Protein AF-A0ABD2BI01-F1 (afdb_monomer)

Foldseek 3Di:
DDFAWEQEPVRDTDGDDLVVQLVVLVVQCPPHDPVQDHSNVLSVVLVVPDDGHHYPLVSLLSSLVSLQQCCQRAVCSQLSSQSSNLVSVVVQADLFLLVLQVCQQQAADPPVRDGDHFFDPLLNVLCNVCRVVLRVLFDSVLSSLWTNLLVLLCLPFQADDHPNHGHGGPLSLLLLLLCLLQPNVVVSSSVSSVCVSLQQKFFDRLSSRQRRTNASARFAEKEAEQAALDPVSLVVVLVVLLLCLLSNHFYEYEPAQHFAFQPDDPPPRDTDRGDQVSLQVSLVSQQVSCNPPVSDTREYEYEYECLAQCLLLLLCQQFPDDDVSSHRNRYAYAYAYAVVLVVQLVVQHKGFRATCVQQPCLLFDGDVVNVVSRVVCVVVVRGPDMDGSNVSLVSQVVSCVRGLDDFYFYQRLLLLQFLCVLPTGFRIATRQQFFRDDYHSLAMETEGEMAGAQLVQQPLVVLDGNLVVLLVVLLSVLSSSLSCLVSHRDSDVNHNVNCQQAVAYAYFYFQLLVSCLSSLHQCLDPVSLVVLLSSLVSSLLSSLVSQLVVLQVPNAHNSQPPGCLCVLHDNLVSLVDDGDPPDDSVVSSVSCPVRNGHHSFRHTQGWCVSPCSNSVHHTTNDHAQAQWDWDDDPVGIHIHGNNSLSVVCVVVVNDDVLQVLVCVVVVRQDCPPPSDDVSSNSSRDHLQRDDLLSVLVSLLSSSSSGNGAYSRAHEHADDDSVVVSVQQSSSVVSSHRGSHRGYHYHDPDDDPPPPHDPVVVVVVVVVVVVVVPDDDDDDDDDDDDDDDDDDDDDDDDDDDDDDDDDDDDDDDDDDDDDDDDDDDDDDDDDDDDDDDDDDDDDDDDDDDDDDDDDDDDDDDDPDDWDDDPVPDTDGDFDWDAAPQPGDTHRDVVVSVVVVVVSPPPDDDDDDDDDDDDDDDDDDDDDDDDDDDDDDDDDDDDDDDDDDDDPDDDDQDDADPQADSLARDGPVCAQPDADDADPVPRRHHPDVSSVVSCCVVPPDDADWDADPVPGDTHRDPVVNVVCCVPPVDDADWDADPQPGDIHRDVVVNVVCVVPVCPDHDDDDDDPDDDDDDPVVVVVVVVVVPQDPWDADPVVRRTHRDPVVVVVVCVVPVVVVVCVPPCPVLVVVVLVLLVVLLVVLVVCVVVPDDLDDDLVSLLVSLVVVCCSVDPPVVLVVQVPPNDRSLSSLQVVCVVLVHHQDDPPDPDDPSVSSQVSVLSVCCSPDPDPVLVVCSVPDGPSVSSVVVSVVVVD

InterPro domains:
  IPR000788 Ribonucleotide reductase large subunit, C-terminal [PF02867] (220-742)
  IPR000788 Ribonucleotide reductase large subunit, C-terminal [PR01183] (296-315)
  IPR000788 Ribonucleotide reductase large subunit, C-terminal [PR01183] (426-437)
  IPR000788 Ribonucleotide reductase large subunit, C-terminal [PR01183] (465-488)
  IPR000788 Ribonucleotide reductase large subunit, C-terminal [PR01183] (503-525)
  IPR000788 Ribonucleotide reductase large subunit, C-terminal [PR01183] (531-554)
  IPR000788 Ribonucleotide reductase large subunit, C-terminal [PR01183] (596-623)
  IPR005144 ATP-cone domain [PF03477] (4-92)
  IPR005144 ATP-cone domain [PS51161] (4-95)
  IPR008926 Ribonucleotide reductase R1 subunit, N-terminal [SSF48168] (9-217)
  IPR013087 Zinc finger C2H2-type [PF00096] (979-1002)
  IPR013087 Zinc finger C2H2-type [PF00096] (1037-1056)
  IPR013087 Zinc finger C2H2-type [PF00096] (1094-1116)
  IPR013087 Zinc finger C2H2-type [PS00028] (981-1002)
  IPR013087 Zinc finger C2H2-type [PS00028] (1010-1031)
  IPR013087 Zinc finger C2H2-type [PS00028] (1095-1116)
  IPR013087 Zinc finger C2H2-type [PS50157] (979-1002)
  IPR013087 Zinc finger C2H2-type [PS50157] (1008-1036)
  IPR013087 Zinc finger C2H2-type [PS50157] (1037-1067)
  IPR013087 Zinc finger C2H2-type [PS50157] (1093-1116)

Mean predicted aligned error: 19.7 Å

Radius of gyration: 41.51 Å; Cα contacts (8 Å, |Δi|>4): 1737; chains: 1; bounding box: 122×113×113 Å

Structure (mmCIF, N/CA/C/O backbone):
data_AF-A0ABD2BI01-F1
#
_entry.id   AF-A0ABD2BI01-F1
#
loop_
_atom_site.group_PDB
_atom_site.id
_atom_site.type_symbol
_atom_site.label_atom_id
_atom_site.label_alt_id
_atom_site.label_comp_id
_atom_site.label_asym_id
_atom_site.label_entity_id
_atom_site.label_seq_id
_atom_site.pdbx_PDB_ins_code
_atom_site.Cartn_x
_atom_site.Cartn_y
_atom_site.Cartn_z
_atom_site.occupancy
_atom_site.B_iso_or_equiv
_atom_site.auth_seq_id
_atom_site.auth_comp_id
_atom_site.auth_asym_id
_atom_site.auth_atom_id
_atom_site.pdbx_PDB_model_num
ATOM 1 N N . MET A 1 1 ? 21.422 24.300 -47.473 1.00 41.97 1 MET A N 1
ATOM 2 C CA . MET A 1 1 ? 20.980 23.308 -46.469 1.00 41.97 1 MET A CA 1
ATOM 3 C C . MET A 1 1 ? 22.137 23.049 -45.523 1.00 41.97 1 MET A C 1
ATOM 5 O O . MET A 1 1 ? 23.182 22.605 -45.983 1.00 41.97 1 MET A O 1
ATOM 9 N N . THR A 1 2 ? 21.987 23.369 -44.242 1.00 51.16 2 THR A N 1
ATOM 10 C CA . THR A 1 2 ? 22.921 22.951 -43.186 1.00 51.16 2 THR A CA 1
ATOM 11 C C . THR A 1 2 ? 22.814 21.439 -42.979 1.00 51.16 2 THR A C 1
ATOM 13 O O . THR A 1 2 ? 21.714 20.887 -42.999 1.00 51.16 2 THR A O 1
ATOM 16 N N . LYS A 1 3 ? 23.946 20.747 -42.799 1.00 71.25 3 LYS A N 1
ATOM 17 C CA . LYS A 1 3 ? 23.941 19.325 -42.430 1.00 71.25 3 LYS A CA 1
ATOM 18 C C . LYS A 1 3 ? 23.430 19.168 -40.997 1.00 71.25 3 LYS A C 1
ATOM 20 O O . LYS A 1 3 ? 23.966 19.805 -40.095 1.00 71.25 3 LYS A O 1
ATOM 25 N N . MET A 1 4 ? 22.452 18.288 -40.790 1.00 82.81 4 MET A N 1
ATOM 26 C CA . MET A 1 4 ? 22.064 17.856 -39.447 1.00 82.81 4 MET A CA 1
ATOM 27 C C . MET A 1 4 ? 23.135 16.932 -38.860 1.00 82.81 4 MET A C 1
ATOM 29 O O . MET A 1 4 ? 23.470 15.905 -39.456 1.00 82.81 4 MET A O 1
ATOM 33 N N . TYR A 1 5 ? 23.628 17.274 -37.672 1.00 88.94 5 TYR A N 1
ATOM 34 C CA . TYR A 1 5 ? 24.575 16.468 -36.900 1.00 88.94 5 TYR A CA 1
ATOM 35 C C . TYR A 1 5 ? 24.041 16.186 -35.490 1.00 88.94 5 TYR A C 1
ATOM 37 O O . TYR A 1 5 ? 23.223 16.939 -34.961 1.00 88.94 5 TYR A O 1
ATOM 45 N N . VAL A 1 6 ? 24.530 15.110 -34.873 1.00 89.88 6 VAL A N 1
ATOM 46 C CA . VAL A 1 6 ? 24.258 14.735 -33.475 1.00 89.88 6 VAL A CA 1
ATOM 47 C C . VAL A 1 6 ? 25.524 14.813 -32.630 1.00 89.88 6 VAL A C 1
ATOM 49 O O . VAL A 1 6 ? 26.615 14.496 -33.111 1.00 89.88 6 VAL A O 1
ATOM 52 N N . LEU A 1 7 ? 25.377 15.162 -31.350 1.00 90.31 7 LEU A N 1
ATOM 53 C CA . LEU A 1 7 ? 26.465 15.106 -30.372 1.00 90.31 7 LEU A CA 1
ATOM 54 C C . LEU A 1 7 ? 26.552 13.716 -29.722 1.00 90.31 7 LEU A C 1
ATOM 56 O O . LEU A 1 7 ? 25.631 13.228 -29.056 1.00 90.31 7 LEU A O 1
ATOM 60 N N . LYS A 1 8 ? 27.682 13.039 -29.919 1.00 90.25 8 LYS A N 1
ATOM 61 C CA . LYS A 1 8 ? 28.019 11.785 -29.241 1.00 90.25 8 LYS A CA 1
ATOM 62 C C . LYS A 1 8 ? 28.288 12.020 -27.748 1.00 90.25 8 LYS A C 1
ATOM 64 O O . LYS A 1 8 ? 28.601 13.123 -27.314 1.00 90.25 8 LYS A O 1
ATOM 69 N N . ARG A 1 9 ? 28.229 10.940 -26.962 1.00 87.19 9 ARG A N 1
ATOM 70 C CA . ARG A 1 9 ? 28.550 10.932 -25.518 1.00 87.19 9 ARG A CA 1
ATOM 71 C C . ARG A 1 9 ? 30.007 11.297 -25.195 1.00 87.19 9 ARG A C 1
ATOM 73 O O . ARG A 1 9 ? 30.291 11.665 -24.065 1.00 87.19 9 ARG A O 1
ATOM 80 N N . ASP A 1 10 ? 30.913 11.201 -26.169 1.00 86.38 10 ASP A N 1
ATOM 81 C CA . ASP A 1 10 ? 32.310 11.652 -26.088 1.00 86.38 10 ASP A CA 1
ATOM 82 C C . ASP A 1 10 ? 32.510 13.078 -26.653 1.00 86.38 10 ASP A C 1
ATOM 84 O O . ASP A 1 10 ? 33.633 13.475 -26.952 1.00 86.38 10 ASP A O 1
ATOM 88 N N . GLY A 1 11 ? 31.424 13.842 -26.834 1.00 85.56 11 GLY A N 1
ATOM 89 C CA . GLY A 1 11 ? 31.431 15.220 -27.337 1.00 85.56 11 GLY A CA 1
ATOM 90 C C . GLY A 1 11 ? 31.611 15.359 -28.853 1.00 85.56 1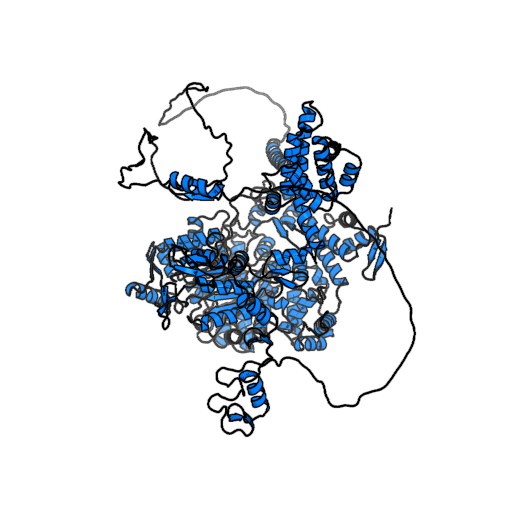1 GLY A C 1
ATOM 91 O O . GLY A 1 11 ? 31.497 16.464 -29.381 1.00 85.56 11 GLY A O 1
ATOM 92 N N . ARG A 1 12 ? 31.870 14.267 -29.583 1.00 90.50 12 ARG A N 1
ATOM 93 C CA . ARG A 1 12 ? 32.104 14.317 -31.034 1.00 90.50 12 ARG A CA 1
ATOM 94 C C . ARG A 1 12 ? 30.821 14.616 -31.810 1.00 90.50 12 ARG A C 1
ATOM 96 O O . ARG A 1 12 ? 29.762 14.073 -31.503 1.00 90.50 12 ARG A O 1
ATOM 103 N N . GLN A 1 13 ? 30.932 15.419 -32.863 1.00 90.44 13 GLN A N 1
ATOM 104 C CA . GLN A 1 13 ? 29.870 15.597 -33.855 1.00 90.44 13 GLN A CA 1
ATOM 105 C C . GLN A 1 13 ? 29.885 14.433 -34.859 1.00 90.44 13 GLN A C 1
ATOM 107 O O . GLN A 1 13 ? 30.951 13.980 -35.276 1.00 90.44 13 GLN A O 1
ATOM 112 N N . GLU A 1 14 ? 28.712 13.950 -35.270 1.00 90.56 14 GLU A N 1
ATOM 113 C CA . GLU A 1 14 ? 28.565 13.010 -36.390 1.00 90.56 14 GLU A CA 1
ATOM 114 C C . GLU A 1 14 ? 27.292 13.328 -37.186 1.00 90.56 14 GLU A C 1
ATOM 116 O O . GLU A 1 14 ? 26.247 13.581 -36.586 1.00 90.56 14 GLU A O 1
ATOM 121 N N . ASP A 1 15 ? 27.366 13.288 -38.521 1.00 89.00 15 ASP A N 1
ATOM 122 C CA . ASP A 1 15 ? 26.212 13.471 -39.414 1.00 89.00 15 ASP A CA 1
ATOM 123 C C . ASP A 1 15 ? 25.059 12.505 -39.065 1.00 89.00 15 ASP A C 1
ATOM 125 O O . ASP A 1 15 ? 25.274 11.312 -38.810 1.00 89.00 15 ASP A O 1
ATOM 129 N N . VAL A 1 16 ? 23.818 13.003 -39.101 1.00 87.19 16 VAL A N 1
ATOM 130 C CA . VAL A 1 16 ? 22.614 12.180 -38.902 1.00 87.19 16 VAL A CA 1
ATOM 131 C C . VAL A 1 16 ? 22.483 11.171 -40.045 1.00 87.19 16 VAL A C 1
ATOM 133 O O . VAL A 1 16 ? 22.367 11.532 -41.213 1.00 87.19 16 VAL A O 1
ATOM 136 N N . CYS A 1 17 ? 22.477 9.883 -39.699 1.00 88.38 17 CYS A N 1
ATOM 137 C CA . CYS A 1 17 ? 22.434 8.774 -40.649 1.00 88.38 17 CYS A CA 1
ATOM 138 C C . CYS A 1 17 ? 21.282 7.823 -40.301 1.00 88.38 17 CYS A C 1
ATOM 140 O O . CYS A 1 17 ? 21.277 7.202 -39.233 1.00 88.38 17 CYS A O 1
ATOM 142 N N . PHE A 1 18 ? 20.323 7.707 -41.224 1.00 88.38 18 PHE A N 1
ATOM 143 C CA . PHE A 1 18 ? 19.113 6.890 -41.087 1.00 88.38 18 PHE A CA 1
ATOM 144 C C . PHE A 1 18 ? 19.439 5.425 -40.759 1.00 88.38 18 PHE A C 1
ATOM 146 O O . PHE A 1 18 ? 18.917 4.865 -39.793 1.00 88.38 18 PHE A O 1
ATOM 153 N N . ASP A 1 19 ? 20.366 4.822 -41.503 1.00 90.31 19 ASP A N 1
ATOM 154 C CA . ASP A 1 19 ? 20.699 3.400 -41.378 1.00 90.31 19 ASP A CA 1
ATOM 155 C C . ASP A 1 19 ? 21.336 3.076 -40.023 1.00 90.31 19 ASP A C 1
ATOM 157 O O . ASP A 1 19 ? 21.022 2.056 -39.413 1.00 90.31 19 ASP A O 1
ATOM 161 N N . LYS A 1 20 ? 22.179 3.975 -39.489 1.00 89.00 20 LYS A N 1
ATOM 162 C CA . LYS A 1 20 ? 22.795 3.815 -38.160 1.00 89.00 20 LYS A CA 1
ATOM 163 C C . LYS A 1 20 ? 21.761 3.829 -37.030 1.00 89.00 20 LYS A C 1
ATOM 165 O O . LYS A 1 20 ? 21.924 3.087 -36.059 1.00 89.00 20 LYS A O 1
ATOM 170 N N . ILE A 1 21 ? 20.719 4.658 -37.139 1.00 89.12 21 ILE A N 1
ATOM 171 C CA . ILE A 1 21 ? 19.628 4.720 -36.153 1.00 89.12 21 ILE A CA 1
ATOM 172 C C . ILE A 1 21 ? 18.742 3.473 -36.293 1.00 89.12 21 ILE A C 1
ATOM 174 O O . ILE A 1 21 ? 18.548 2.754 -35.310 1.00 89.12 21 ILE A O 1
ATOM 178 N N . THR A 1 22 ? 18.320 3.147 -37.520 1.00 91.94 22 THR A N 1
ATOM 179 C CA . THR A 1 22 ? 17.507 1.958 -37.835 1.00 91.94 22 THR A CA 1
ATOM 180 C C . THR A 1 22 ? 18.176 0.677 -37.331 1.00 91.94 22 THR A C 1
ATOM 182 O O . THR A 1 22 ? 17.581 -0.066 -36.553 1.00 91.94 22 THR A O 1
ATOM 185 N N . TYR A 1 23 ? 19.445 0.447 -37.683 1.00 92.38 23 TYR A N 1
ATOM 186 C CA . TYR A 1 23 ? 20.223 -0.727 -37.271 1.00 92.38 23 TYR A CA 1
ATOM 187 C C . TYR A 1 23 ? 20.376 -0.838 -35.747 1.00 92.38 23 TYR A C 1
ATOM 189 O O . TYR A 1 23 ? 20.395 -1.943 -35.195 1.00 92.38 23 TYR A O 1
ATOM 197 N N . ARG A 1 24 ? 20.450 0.294 -35.031 1.00 90.81 24 ARG A N 1
ATOM 198 C CA . ARG A 1 24 ? 20.466 0.290 -33.563 1.00 90.81 24 ARG A CA 1
ATOM 199 C C . ARG A 1 24 ? 19.124 -0.158 -32.981 1.00 90.81 24 ARG A C 1
ATOM 201 O O . ARG A 1 24 ? 19.128 -0.955 -32.046 1.00 90.81 24 ARG A O 1
ATOM 208 N N . ILE A 1 25 ? 18.008 0.344 -33.506 1.00 92.25 25 ILE A N 1
ATOM 209 C CA . ILE A 1 25 ? 16.661 -0.034 -33.051 1.00 92.25 25 ILE A CA 1
ATOM 210 C C . ILE A 1 25 ? 16.395 -1.508 -33.386 1.00 92.25 25 ILE A C 1
ATOM 212 O O . ILE A 1 25 ? 15.990 -2.277 -32.517 1.00 92.25 25 ILE A O 1
ATOM 216 N N . GLN A 1 26 ? 16.735 -1.940 -34.603 1.00 92.69 26 GLN A N 1
ATOM 217 C CA . GLN A 1 26 ? 16.594 -3.321 -35.069 1.00 92.69 26 GLN A CA 1
ATOM 218 C C . GLN A 1 26 ? 17.352 -4.323 -34.180 1.00 92.69 26 GLN A C 1
ATOM 220 O O . GLN A 1 26 ? 16.812 -5.374 -33.840 1.00 92.69 26 GLN A O 1
ATOM 225 N N . LYS A 1 27 ? 18.555 -3.975 -33.693 1.00 92.75 27 LYS A N 1
ATOM 226 C CA . LYS A 1 27 ? 19.303 -4.787 -32.709 1.00 92.75 27 LYS A CA 1
ATOM 227 C C . LYS A 1 27 ? 18.580 -5.010 -31.378 1.00 92.75 27 LYS A C 1
ATOM 229 O O . LYS A 1 27 ? 18.913 -5.955 -30.669 1.00 92.75 27 LYS A O 1
ATOM 234 N N . LEU A 1 28 ? 17.609 -4.170 -31.028 1.00 92.50 28 LEU A N 1
ATOM 235 C CA . LEU A 1 28 ? 16.799 -4.295 -29.814 1.00 92.50 28 LEU A CA 1
ATOM 236 C C . LEU A 1 28 ? 15.460 -5.013 -30.065 1.00 92.50 28 LEU A C 1
ATOM 238 O O . LEU A 1 28 ? 14.731 -5.281 -29.112 1.00 92.50 28 LEU A O 1
ATOM 242 N N . CYS A 1 29 ? 15.155 -5.395 -31.310 1.00 91.38 29 CYS A N 1
ATOM 243 C CA . CYS A 1 29 ? 13.906 -6.060 -31.700 1.00 91.38 29 CYS A CA 1
ATOM 244 C C . CYS A 1 29 ? 13.945 -7.600 -31.591 1.00 91.38 29 CYS A C 1
ATOM 246 O O . CYS A 1 29 ? 13.069 -8.285 -32.110 1.00 91.38 29 CYS A O 1
ATOM 248 N N . TYR A 1 30 ? 14.946 -8.177 -30.914 1.00 90.31 30 TYR A N 1
ATOM 249 C CA . TYR A 1 30 ? 15.089 -9.633 -30.790 1.00 90.31 30 TYR A CA 1
ATOM 250 C C . TYR A 1 30 ? 13.857 -10.282 -30.127 1.00 90.31 30 TYR A C 1
ATOM 252 O O . TYR A 1 30 ? 13.433 -9.881 -29.039 1.00 90.31 30 TYR A O 1
ATOM 260 N N . GLY A 1 31 ? 13.270 -11.282 -30.789 1.00 86.00 31 GLY A N 1
ATOM 261 C CA . GLY A 1 31 ? 12.067 -11.969 -30.307 1.00 86.00 31 GLY A CA 1
ATOM 262 C C . GLY A 1 31 ? 10.797 -11.108 -30.254 1.00 86.00 31 GLY A C 1
ATOM 263 O O . GLY A 1 31 ? 9.865 -11.498 -29.559 1.00 86.00 31 GLY A O 1
ATOM 264 N N . LEU A 1 32 ? 10.763 -9.956 -30.936 1.00 87.94 32 LEU A N 1
ATOM 265 C CA . LEU A 1 32 ? 9.543 -9.167 -31.145 1.00 87.94 32 LEU A CA 1
ATOM 266 C C . LEU A 1 32 ? 8.899 -9.522 -32.494 1.00 87.94 32 LEU A C 1
ATOM 268 O O . LEU A 1 32 ? 9.572 -9.999 -33.412 1.00 87.94 32 LEU A O 1
ATOM 272 N N . ASN A 1 33 ? 7.601 -9.266 -32.633 1.00 85.31 33 ASN A N 1
ATOM 273 C CA . ASN A 1 33 ? 6.852 -9.543 -33.851 1.00 85.31 33 ASN A CA 1
ATOM 274 C C . ASN A 1 33 ? 7.120 -8.489 -34.942 1.00 85.31 33 ASN A C 1
ATOM 276 O O . ASN A 1 33 ? 6.442 -7.463 -35.038 1.00 85.31 33 ASN A O 1
ATOM 280 N N . MET A 1 34 ? 8.104 -8.774 -35.797 1.00 87.94 34 MET A N 1
ATOM 281 C CA . MET A 1 34 ? 8.532 -7.908 -36.906 1.00 87.94 34 MET A CA 1
ATOM 282 C C . MET A 1 34 ? 7.453 -7.654 -37.976 1.00 87.94 34 MET A C 1
ATOM 284 O O . MET A 1 34 ? 7.642 -6.770 -38.805 1.00 87.94 34 MET A O 1
ATOM 288 N N . ASN A 1 35 ? 6.322 -8.372 -37.958 1.00 83.88 35 ASN A N 1
ATOM 289 C CA . ASN A 1 35 ? 5.183 -8.073 -38.836 1.00 83.88 35 ASN A CA 1
ATOM 290 C C . ASN A 1 35 ? 4.441 -6.790 -38.414 1.00 83.88 35 ASN A C 1
ATOM 292 O O . ASN A 1 35 ? 3.755 -6.189 -39.235 1.00 83.88 35 ASN A O 1
ATOM 296 N N . TYR A 1 36 ? 4.576 -6.379 -37.147 1.00 84.50 36 TYR A N 1
ATOM 297 C CA . TYR A 1 36 ? 3.979 -5.154 -36.600 1.00 84.50 36 TYR A CA 1
ATOM 298 C C . TYR A 1 36 ? 5.028 -4.125 -36.162 1.00 84.50 36 TYR A C 1
ATOM 300 O O . TYR A 1 36 ? 4.751 -2.930 -36.183 1.00 84.50 36 TYR A O 1
ATOM 308 N N . VAL A 1 37 ? 6.222 -4.565 -35.749 1.00 88.44 37 VAL A N 1
ATOM 309 C CA . VAL A 1 37 ? 7.295 -3.686 -35.262 1.00 88.44 37 VAL A CA 1
ATOM 310 C C . VAL A 1 37 ? 8.241 -3.308 -36.403 1.00 88.44 37 VAL A C 1
ATOM 312 O O . VAL A 1 37 ? 9.129 -4.085 -36.746 1.00 88.44 37 VAL A O 1
ATOM 315 N N . ASP A 1 38 ? 8.098 -2.093 -36.943 1.00 89.81 38 ASP A N 1
ATOM 316 C CA . ASP A 1 38 ? 9.010 -1.533 -37.957 1.00 89.81 38 ASP A CA 1
ATOM 317 C C . ASP A 1 38 ? 10.030 -0.512 -37.378 1.00 89.81 38 ASP A C 1
ATOM 319 O O . ASP A 1 38 ? 9.655 0.617 -37.028 1.00 89.81 38 ASP A O 1
ATOM 323 N N . PRO A 1 39 ? 11.339 -0.851 -37.320 1.00 91.56 39 PRO A N 1
ATOM 324 C CA . PRO A 1 39 ? 12.427 0.068 -36.968 1.00 91.56 39 PRO A CA 1
ATOM 325 C C . PRO A 1 39 ? 12.604 1.265 -37.916 1.00 91.56 39 PRO A C 1
ATOM 327 O O . PRO A 1 39 ? 13.078 2.318 -37.476 1.00 91.56 39 PRO A O 1
ATOM 330 N N . SER A 1 40 ? 12.253 1.134 -39.197 1.00 91.25 40 SER A N 1
ATOM 331 C CA . SER A 1 40 ? 12.394 2.197 -40.198 1.00 91.25 40 SER A CA 1
ATOM 332 C C . SER A 1 40 ? 11.323 3.274 -40.020 1.00 91.25 40 SER A C 1
ATOM 334 O O . SER A 1 40 ? 11.667 4.456 -39.968 1.00 91.25 40 SER A O 1
ATOM 336 N N . ALA A 1 41 ? 10.056 2.902 -39.805 1.00 90.00 41 ALA A N 1
ATOM 337 C CA . ALA A 1 41 ? 8.995 3.836 -39.428 1.00 90.00 41 ALA A CA 1
ATOM 338 C C . ALA A 1 41 ? 9.290 4.567 -38.107 1.00 90.00 41 ALA A C 1
ATOM 340 O O . ALA A 1 41 ? 9.057 5.776 -38.025 1.00 90.00 41 ALA A O 1
ATOM 341 N N . ILE A 1 42 ? 9.846 3.886 -37.090 1.00 91.75 42 ILE A N 1
ATOM 342 C CA . ILE A 1 42 ? 10.317 4.568 -35.868 1.00 91.75 42 ILE A CA 1
ATOM 343 C C . ILE A 1 42 ? 11.407 5.585 -36.226 1.00 91.75 42 ILE A C 1
ATOM 345 O O . ILE A 1 42 ? 11.302 6.749 -35.848 1.00 91.75 42 ILE A O 1
ATOM 349 N N . THR A 1 43 ? 12.430 5.179 -36.981 1.00 91.81 43 THR A N 1
ATOM 350 C CA . THR A 1 43 ? 13.563 6.049 -37.343 1.00 91.81 43 THR A CA 1
ATOM 351 C C . THR A 1 43 ? 13.120 7.289 -38.123 1.00 91.81 43 THR A C 1
ATOM 353 O O . THR A 1 43 ? 13.588 8.392 -37.844 1.00 91.81 43 THR A O 1
ATOM 356 N N . PHE A 1 44 ? 12.165 7.144 -39.043 1.00 90.44 44 PHE A N 1
ATOM 357 C CA . PHE A 1 44 ? 11.578 8.261 -39.784 1.00 90.44 44 PHE A CA 1
ATOM 358 C C . PHE A 1 44 ? 10.827 9.246 -38.870 1.00 90.44 44 PHE A C 1
ATOM 360 O O . PHE A 1 44 ? 10.967 10.460 -39.026 1.00 90.44 44 PHE A O 1
ATOM 367 N N . ARG A 1 45 ? 10.076 8.743 -37.878 1.00 91.19 45 ARG A N 1
ATOM 368 C CA . ARG A 1 45 ? 9.414 9.581 -36.860 1.00 91.19 45 ARG A CA 1
ATOM 369 C C . ARG A 1 45 ? 10.423 10.282 -35.947 1.00 91.19 45 ARG A C 1
ATOM 371 O O . ARG A 1 45 ? 10.245 11.462 -35.677 1.00 91.19 45 ARG A O 1
ATOM 378 N N . VAL A 1 46 ? 11.487 9.590 -35.523 1.00 89.69 46 VAL A N 1
ATOM 379 C CA . VAL A 1 46 ? 12.576 10.173 -34.717 1.00 89.69 46 VAL A CA 1
ATOM 380 C C . VAL A 1 46 ? 13.224 11.331 -35.466 1.00 89.69 46 VAL A C 1
ATOM 382 O O . VAL A 1 46 ? 13.276 12.429 -34.930 1.00 89.69 46 VAL A O 1
ATOM 385 N N . ILE A 1 47 ? 13.657 11.122 -36.716 1.00 88.62 47 ILE A N 1
ATOM 386 C CA . ILE A 1 47 ? 14.368 12.141 -37.510 1.00 88.62 47 ILE A CA 1
ATOM 387 C C . ILE A 1 47 ? 13.511 13.392 -37.752 1.00 88.62 47 ILE A C 1
ATOM 389 O O . ILE A 1 47 ? 14.047 14.496 -37.730 1.00 88.62 47 ILE A O 1
ATOM 393 N N . ARG A 1 48 ? 12.186 13.252 -37.899 1.00 86.88 48 ARG A N 1
ATOM 394 C CA . ARG A 1 48 ? 11.257 14.397 -37.973 1.00 86.88 48 ARG A CA 1
ATOM 395 C C . ARG A 1 48 ? 11.224 15.264 -36.706 1.00 86.88 48 ARG A C 1
ATOM 397 O O . ARG A 1 48 ? 10.803 16.409 -36.801 1.00 86.88 48 ARG A O 1
ATOM 404 N N . GLY A 1 49 ? 11.643 14.734 -35.556 1.00 82.31 49 GLY A N 1
ATOM 405 C CA . GLY A 1 49 ? 11.739 15.448 -34.279 1.00 82.31 49 GLY A CA 1
ATOM 406 C C . GLY A 1 49 ? 13.165 15.838 -33.865 1.00 82.31 49 GLY A C 1
ATOM 407 O O . GLY A 1 49 ? 13.359 16.222 -32.716 1.00 82.31 49 GLY A O 1
ATOM 408 N N . LEU A 1 50 ? 14.171 15.716 -34.744 1.00 86.00 50 LEU A N 1
ATOM 409 C CA . LEU A 1 50 ? 15.553 16.107 -34.430 1.00 86.00 50 LEU A CA 1
ATOM 410 C C . LEU A 1 50 ? 15.870 17.534 -34.898 1.00 86.00 50 LEU A C 1
ATOM 412 O O . LEU A 1 50 ? 15.668 17.882 -36.061 1.00 86.00 50 LEU A O 1
ATOM 416 N N . TYR A 1 51 ? 16.488 18.316 -34.015 1.00 86.12 51 TYR A N 1
ATOM 417 C CA . TYR A 1 51 ? 17.228 19.533 -34.355 1.00 86.12 51 TYR A CA 1
ATOM 418 C C . TYR A 1 51 ? 18.729 19.227 -34.488 1.00 86.12 51 TYR A C 1
ATOM 420 O O . TYR A 1 51 ? 19.230 18.231 -33.963 1.00 86.12 51 TYR A O 1
ATOM 428 N N . SER A 1 52 ? 19.478 20.075 -35.196 1.00 87.56 52 SER A N 1
ATOM 429 C CA . SER A 1 52 ? 20.929 19.883 -35.327 1.00 87.56 52 SER A CA 1
ATOM 430 C C . SER A 1 52 ? 21.643 20.222 -34.017 1.00 87.56 52 SER A C 1
ATOM 432 O O . SER A 1 52 ? 21.371 21.259 -33.421 1.00 87.56 52 SER A O 1
ATOM 434 N N . GLY A 1 53 ? 22.569 19.367 -33.584 1.00 86.69 53 GLY A N 1
ATOM 435 C CA . GLY A 1 53 ? 23.255 19.479 -32.292 1.00 86.69 53 GLY A CA 1
ATOM 436 C C . GLY A 1 53 ? 22.638 18.644 -31.165 1.00 86.69 53 GLY A C 1
ATOM 437 O O . GLY A 1 53 ? 23.277 18.490 -30.128 1.00 86.69 53 GLY A O 1
ATOM 438 N N . VAL A 1 54 ? 21.463 18.038 -31.373 1.00 90.75 54 VAL A N 1
ATOM 439 C CA . VAL A 1 54 ? 20.829 17.127 -30.402 1.00 90.75 54 VAL A CA 1
ATOM 440 C C . VAL A 1 54 ? 21.764 15.983 -29.989 1.00 90.75 54 VAL A C 1
ATOM 442 O O . VAL A 1 54 ? 22.493 15.406 -30.807 1.00 90.75 54 VAL A O 1
ATOM 445 N N . THR A 1 55 ? 21.776 15.638 -28.703 1.00 92.06 55 THR A N 1
ATOM 446 C CA . THR A 1 55 ? 22.656 14.593 -28.180 1.00 92.06 55 THR A CA 1
ATOM 447 C C . THR A 1 55 ? 22.138 13.194 -28.502 1.00 92.06 55 THR A C 1
ATOM 449 O O . THR A 1 55 ? 20.944 12.914 -28.608 1.00 92.06 55 THR A O 1
ATOM 452 N N . THR A 1 56 ? 23.060 12.236 -28.551 1.00 90.88 56 THR A N 1
ATOM 453 C CA . THR A 1 56 ? 22.739 10.803 -28.644 1.00 90.88 56 THR A CA 1
ATOM 454 C C . THR A 1 56 ? 22.122 10.207 -27.369 1.00 90.88 56 THR A C 1
ATOM 456 O O . THR A 1 56 ? 21.946 8.989 -27.314 1.00 90.88 56 THR A O 1
ATOM 459 N N . VAL A 1 57 ? 21.821 11.019 -26.348 1.00 90.50 57 VAL A N 1
ATOM 460 C CA . VAL A 1 57 ? 21.043 10.633 -25.156 1.00 90.50 57 VAL A CA 1
ATOM 461 C C . VAL A 1 57 ? 19.591 11.089 -25.320 1.00 90.50 57 VAL A C 1
ATOM 463 O O . VAL A 1 57 ? 18.684 10.288 -25.110 1.00 90.50 57 VAL A O 1
ATOM 466 N N . GLU A 1 58 ? 19.368 12.323 -25.779 1.00 89.69 58 GLU A N 1
ATOM 467 C CA . GLU A 1 58 ? 18.040 12.846 -26.136 1.00 89.69 58 GLU A CA 1
ATOM 468 C C . GLU A 1 58 ? 17.431 12.064 -27.307 1.00 89.69 58 GLU A C 1
ATOM 470 O O . GLU A 1 58 ? 16.286 11.631 -27.217 1.00 89.69 58 GLU A O 1
ATOM 475 N N . LEU A 1 59 ? 18.219 11.765 -28.348 1.00 90.94 59 LEU A N 1
ATOM 476 C CA . LEU A 1 59 ? 17.792 10.924 -29.476 1.00 90.94 59 LEU A CA 1
ATOM 477 C C . LEU A 1 59 ? 17.341 9.523 -29.025 1.00 90.94 59 LEU A C 1
ATOM 479 O O . LEU A 1 59 ? 16.371 8.984 -29.554 1.00 90.94 59 LEU A O 1
ATOM 483 N N . ASP A 1 60 ? 18.027 8.937 -28.037 1.00 91.38 60 ASP A N 1
ATOM 484 C CA . ASP A 1 60 ? 17.653 7.634 -27.473 1.00 91.38 60 ASP A CA 1
ATOM 485 C C . ASP A 1 60 ? 16.357 7.724 -26.646 1.00 91.38 60 ASP A C 1
ATOM 487 O O . ASP A 1 60 ? 15.540 6.804 -26.689 1.00 91.38 60 ASP A O 1
ATOM 491 N N . ASN A 1 61 ? 16.142 8.826 -25.919 1.00 90.44 61 ASN A N 1
ATOM 492 C CA . ASN A 1 61 ? 14.906 9.061 -25.168 1.00 90.44 61 ASN A CA 1
ATOM 493 C C . ASN A 1 61 ? 13.712 9.282 -26.108 1.00 90.44 61 ASN A C 1
ATOM 495 O O . ASN A 1 61 ? 12.714 8.578 -25.979 1.00 90.44 61 ASN A O 1
ATOM 499 N N . LEU A 1 62 ? 13.851 10.154 -27.113 1.00 90.12 62 LEU A N 1
ATOM 500 C CA . LEU A 1 62 ? 12.829 10.412 -28.132 1.00 90.12 62 LEU A CA 1
ATOM 501 C C . LEU A 1 62 ? 12.439 9.128 -28.883 1.00 90.12 62 LEU A C 1
ATOM 503 O O . LEU A 1 62 ? 11.259 8.867 -29.110 1.00 90.12 62 LEU A O 1
ATOM 507 N N . ALA A 1 63 ? 13.414 8.277 -29.223 1.00 92.38 63 ALA A N 1
ATOM 508 C CA . ALA A 1 63 ? 13.146 6.978 -29.839 1.00 92.38 63 ALA A CA 1
ATOM 509 C C . ALA A 1 63 ? 12.363 6.028 -28.912 1.00 92.38 63 ALA A C 1
ATOM 511 O O . ALA A 1 63 ? 11.464 5.326 -29.380 1.00 92.38 63 ALA A O 1
ATOM 512 N N . ALA A 1 64 ? 12.663 6.014 -27.608 1.00 92.44 64 ALA A N 1
ATOM 513 C CA . ALA A 1 64 ? 11.911 5.230 -26.629 1.00 92.44 64 ALA A CA 1
ATOM 514 C C . ALA A 1 64 ? 10.476 5.756 -26.441 1.00 92.44 64 ALA A C 1
ATOM 516 O O . ALA A 1 64 ? 9.541 4.963 -26.364 1.00 92.44 64 ALA A O 1
ATOM 517 N N . GLU A 1 65 ? 10.288 7.074 -26.423 1.00 90.25 65 GLU A N 1
ATOM 518 C CA . GLU A 1 65 ? 8.987 7.732 -26.247 1.00 90.25 65 GLU A CA 1
ATOM 519 C C . GLU A 1 65 ? 8.081 7.545 -27.466 1.00 90.25 65 GLU A C 1
ATOM 521 O O . GLU A 1 65 ? 6.933 7.122 -27.322 1.00 90.25 65 GLU A O 1
ATOM 526 N N . ILE A 1 66 ? 8.619 7.701 -28.681 1.00 90.56 66 ILE A N 1
ATOM 527 C CA . ILE A 1 66 ? 7.903 7.367 -29.919 1.00 90.56 66 ILE A CA 1
ATOM 528 C C . ILE A 1 66 ? 7.478 5.891 -29.910 1.00 90.56 66 ILE A C 1
ATOM 530 O O . ILE A 1 66 ? 6.314 5.599 -30.192 1.00 90.56 66 ILE A O 1
ATOM 534 N N . CYS A 1 67 ? 8.355 4.962 -29.509 1.00 91.06 67 CYS A N 1
ATOM 535 C CA . CYS A 1 67 ? 7.970 3.556 -29.336 1.00 91.06 67 CYS A CA 1
ATOM 536 C C . CYS A 1 67 ? 6.870 3.380 -28.275 1.00 91.06 67 CYS A C 1
ATOM 538 O O . CYS A 1 67 ? 5.940 2.609 -28.488 1.00 91.06 67 CYS A O 1
ATOM 540 N N . ALA A 1 68 ? 6.909 4.116 -27.164 1.00 89.06 68 ALA A N 1
ATOM 541 C CA . ALA A 1 68 ? 5.885 4.022 -26.128 1.00 89.06 68 ALA A CA 1
ATOM 542 C C . ALA A 1 68 ? 4.500 4.492 -26.619 1.00 89.06 68 ALA A C 1
ATOM 544 O O . ALA A 1 68 ? 3.501 3.876 -26.244 1.00 89.06 68 ALA A O 1
ATOM 545 N N . THR A 1 69 ? 4.406 5.490 -27.512 1.00 86.94 69 THR A N 1
ATOM 546 C CA . THR A 1 69 ? 3.117 5.867 -28.144 1.00 86.94 69 THR A CA 1
ATOM 547 C C . THR A 1 69 ? 2.540 4.748 -29.029 1.00 86.94 69 THR A C 1
ATOM 549 O O . THR A 1 69 ? 1.326 4.528 -29.068 1.00 86.94 69 THR A O 1
ATOM 552 N N . LEU A 1 70 ? 3.418 3.978 -29.683 1.00 88.12 70 LEU A N 1
ATOM 553 C CA . LEU A 1 70 ? 3.072 2.865 -30.574 1.00 88.12 70 LEU A CA 1
ATOM 554 C C . LEU A 1 70 ? 2.606 1.596 -29.834 1.00 88.12 70 LEU A C 1
ATOM 556 O O . LEU A 1 70 ? 2.107 0.670 -30.470 1.00 88.12 70 LEU A O 1
ATOM 560 N N . THR A 1 71 ? 2.647 1.577 -28.494 1.00 85.69 71 THR A N 1
ATOM 561 C CA . THR A 1 71 ? 2.046 0.517 -27.654 1.00 85.69 71 THR A CA 1
ATOM 562 C C . THR A 1 71 ? 0.581 0.234 -28.012 1.00 85.69 71 THR A C 1
ATOM 564 O O . THR A 1 71 ? 0.127 -0.899 -27.890 1.00 85.69 71 THR A O 1
ATOM 567 N N . THR A 1 72 ? -0.163 1.243 -28.485 1.00 82.88 72 THR A N 1
ATOM 568 C CA . THR A 1 72 ? -1.568 1.070 -28.906 1.00 82.88 72 THR A CA 1
ATOM 569 C C . THR A 1 72 ? -1.750 0.362 -30.254 1.00 82.88 72 THR A C 1
ATOM 571 O O . THR A 1 72 ? -2.882 0.053 -30.612 1.00 82.88 72 THR A O 1
ATOM 574 N N . GLN A 1 73 ? -0.672 0.080 -30.994 1.00 83.06 73 GLN A N 1
ATOM 575 C CA . GLN A 1 73 ? -0.712 -0.720 -32.224 1.00 83.06 73 GLN A CA 1
ATOM 576 C C . GLN A 1 73 ? -0.339 -2.186 -31.962 1.00 83.06 73 GLN A C 1
ATOM 578 O O . GLN A 1 73 ? -1.036 -3.081 -32.428 1.00 83.06 73 GLN A O 1
ATOM 583 N N . HIS A 1 74 ? 0.723 -2.442 -31.188 1.00 85.06 74 HIS A N 1
ATOM 584 C CA . HIS A 1 74 ? 1.152 -3.794 -30.804 1.00 85.06 74 HIS A CA 1
ATOM 585 C C . HIS A 1 74 ? 1.909 -3.749 -29.459 1.00 85.06 74 HIS A C 1
ATOM 587 O O . HIS A 1 74 ? 2.735 -2.849 -29.270 1.00 85.06 74 HIS A O 1
ATOM 593 N N . PRO A 1 75 ? 1.703 -4.698 -28.520 1.00 84.06 75 PRO A N 1
ATOM 594 C CA . PRO A 1 75 ? 2.269 -4.612 -27.166 1.00 84.06 75 PRO A CA 1
ATOM 595 C C . PRO A 1 75 ? 3.807 -4.635 -27.142 1.00 84.06 75 PRO A C 1
ATOM 597 O O . PRO A 1 75 ? 4.421 -4.001 -26.283 1.00 84.06 75 PRO A O 1
ATOM 600 N N . ASP A 1 76 ? 4.445 -5.289 -28.117 1.00 86.50 76 ASP A N 1
ATOM 601 C CA . ASP A 1 76 ? 5.910 -5.339 -28.251 1.00 86.50 76 ASP A CA 1
ATOM 602 C C . ASP A 1 76 ? 6.567 -3.956 -28.379 1.00 86.50 76 ASP A C 1
ATOM 604 O O . ASP A 1 76 ? 7.728 -3.801 -27.998 1.00 86.50 76 ASP A O 1
ATOM 608 N N . TYR A 1 77 ? 5.845 -2.930 -28.842 1.00 89.38 77 TYR A N 1
ATOM 609 C CA . TYR A 1 77 ? 6.361 -1.560 -28.867 1.00 89.38 77 TYR A CA 1
ATOM 610 C C . TYR A 1 77 ? 6.676 -1.024 -27.457 1.00 89.38 77 TYR A C 1
ATOM 612 O O . TYR A 1 77 ? 7.673 -0.319 -27.290 1.00 89.38 77 TYR A O 1
ATOM 620 N N . ALA A 1 78 ? 5.936 -1.436 -26.417 1.00 86.56 78 ALA A N 1
ATOM 621 C CA . ALA A 1 78 ? 6.261 -1.111 -25.021 1.00 86.56 78 ALA A CA 1
ATOM 622 C C . ALA A 1 78 ? 7.518 -1.839 -24.509 1.00 86.56 78 ALA A C 1
ATOM 624 O O . ALA A 1 78 ? 8.201 -1.336 -23.610 1.00 86.56 78 ALA A O 1
ATOM 625 N N . ILE A 1 79 ? 7.833 -3.009 -25.076 1.00 87.88 79 ILE A N 1
ATOM 626 C CA . ILE A 1 79 ? 9.062 -3.763 -24.791 1.00 87.88 79 ILE A CA 1
ATOM 627 C C . ILE A 1 79 ? 10.241 -3.106 -25.519 1.00 87.88 79 ILE A C 1
ATOM 629 O O . ILE A 1 79 ? 11.285 -2.875 -24.913 1.00 87.88 79 ILE A O 1
ATOM 633 N N . LEU A 1 80 ? 10.077 -2.731 -26.791 1.00 92.81 80 LEU A N 1
ATOM 634 C CA . LEU A 1 80 ? 11.100 -2.017 -27.556 1.00 92.81 80 LEU A CA 1
ATOM 635 C C . LEU A 1 80 ? 11.432 -0.653 -26.930 1.00 92.81 80 LEU A C 1
ATOM 637 O O . LEU A 1 80 ? 12.607 -0.348 -26.736 1.00 92.81 80 LEU A O 1
ATOM 641 N N . ALA A 1 81 ? 10.417 0.117 -26.525 1.00 92.69 81 ALA A N 1
ATOM 642 C CA . ALA A 1 81 ? 10.578 1.365 -25.779 1.00 92.69 81 ALA A CA 1
ATOM 643 C C . ALA A 1 81 ? 11.425 1.174 -24.509 1.00 92.69 81 ALA A C 1
ATOM 645 O O . ALA A 1 81 ? 12.385 1.913 -24.274 1.00 92.69 81 ALA A O 1
ATOM 646 N N . ALA A 1 82 ? 11.126 0.136 -23.718 1.00 92.38 82 ALA A N 1
ATOM 647 C CA . ALA A 1 82 ? 11.913 -0.215 -22.540 1.00 92.38 82 ALA A CA 1
ATOM 648 C C . ALA A 1 82 ? 13.361 -0.564 -22.904 1.00 92.38 82 ALA A C 1
ATOM 650 O O . ALA A 1 82 ? 14.294 -0.041 -22.298 1.00 92.38 82 ALA A O 1
ATOM 651 N N . ARG A 1 83 ? 13.567 -1.402 -23.927 1.00 94.00 83 ARG A N 1
ATOM 652 C CA . ARG A 1 83 ? 14.900 -1.829 -24.374 1.00 94.00 83 ARG A CA 1
ATOM 653 C C . ARG A 1 83 ? 15.753 -0.667 -24.878 1.00 94.00 83 ARG A C 1
ATOM 655 O O . ARG A 1 83 ? 16.951 -0.656 -24.605 1.00 94.00 83 ARG A O 1
ATOM 662 N N . ILE A 1 84 ? 15.164 0.319 -25.558 1.00 94.75 84 ILE A N 1
ATOM 663 C CA . ILE A 1 84 ? 15.860 1.545 -25.977 1.00 94.75 84 ILE A CA 1
ATOM 664 C C . ILE A 1 84 ? 16.270 2.365 -24.745 1.00 94.75 84 ILE A C 1
ATOM 666 O O . ILE A 1 84 ? 17.451 2.688 -24.603 1.00 94.75 84 ILE A O 1
ATOM 670 N N . ALA A 1 85 ? 15.344 2.628 -23.816 1.00 94.50 85 ALA A N 1
ATOM 671 C CA . ALA A 1 85 ? 15.620 3.399 -22.600 1.00 94.50 85 ALA A CA 1
ATOM 672 C C . ALA A 1 85 ? 16.658 2.720 -21.678 1.00 94.50 85 ALA A C 1
ATOM 674 O O . ALA A 1 85 ? 17.566 3.368 -21.159 1.00 94.50 85 ALA A O 1
ATOM 675 N N . ILE A 1 86 ? 16.602 1.394 -21.541 1.00 95.19 86 ILE A N 1
ATOM 676 C CA . ILE A 1 86 ? 17.576 0.604 -20.775 1.00 95.19 86 ILE A CA 1
ATOM 677 C C . ILE A 1 86 ? 18.930 0.553 -21.497 1.00 95.19 86 ILE A C 1
ATOM 679 O O . ILE A 1 86 ? 19.968 0.693 -20.855 1.00 95.19 86 ILE A O 1
ATOM 683 N N . SER A 1 87 ? 18.949 0.446 -22.832 1.00 95.19 87 SER A N 1
ATOM 684 C CA . SER A 1 87 ? 20.174 0.575 -23.640 1.00 95.19 87 SER A CA 1
ATOM 685 C C . SER A 1 87 ? 20.812 1.966 -23.512 1.00 95.19 87 SER A C 1
ATOM 687 O O . SER A 1 87 ? 22.037 2.078 -23.596 1.00 95.19 87 SER A O 1
ATOM 689 N N . ASN A 1 88 ? 20.012 3.015 -23.286 1.00 94.25 88 ASN A N 1
ATOM 690 C CA . ASN A 1 88 ? 20.495 4.352 -22.941 1.00 94.25 88 ASN A CA 1
ATOM 691 C C . ASN A 1 88 ? 21.149 4.344 -21.546 1.00 94.25 88 ASN A C 1
ATOM 693 O O . ASN A 1 88 ? 22.347 4.605 -21.430 1.00 94.25 88 ASN A O 1
ATOM 697 N N . LEU A 1 89 ? 20.419 3.914 -20.506 1.00 95.00 89 LEU A N 1
ATOM 698 C CA . LEU A 1 89 ? 20.931 3.821 -19.129 1.00 95.00 89 LEU A CA 1
ATOM 699 C C . LEU A 1 89 ? 22.215 2.977 -19.028 1.00 95.00 89 LEU A C 1
ATOM 701 O O . LEU A 1 89 ? 23.145 3.336 -18.309 1.00 95.00 89 LEU A O 1
ATOM 705 N N . HIS A 1 90 ? 22.306 1.875 -19.776 1.00 95.50 90 HIS A N 1
ATOM 706 C CA . HIS A 1 90 ? 23.480 0.994 -19.819 1.00 95.50 90 HIS A CA 1
ATOM 707 C C . HIS A 1 90 ? 24.739 1.643 -20.415 1.00 95.50 90 HIS A C 1
ATOM 709 O O . HIS A 1 90 ? 25.825 1.091 -20.231 1.00 95.50 90 HIS A O 1
ATOM 715 N N . LYS A 1 91 ? 24.614 2.781 -21.110 1.00 93.12 91 LYS A N 1
ATOM 716 C CA . LYS A 1 91 ? 25.740 3.607 -21.581 1.00 93.12 91 LYS A CA 1
ATOM 717 C C . LYS A 1 91 ? 26.082 4.742 -20.615 1.00 93.12 91 LYS A C 1
ATOM 719 O O . LYS A 1 91 ? 27.236 5.147 -20.559 1.00 93.12 91 LYS A O 1
ATOM 724 N N . GLU A 1 92 ? 25.104 5.213 -19.844 1.00 92.12 92 GLU A N 1
ATOM 725 C CA . GLU A 1 92 ? 25.271 6.294 -18.861 1.00 92.12 92 GLU A CA 1
ATOM 726 C C . GLU A 1 92 ? 25.752 5.827 -17.476 1.00 92.12 92 GLU A C 1
ATOM 728 O O . GLU A 1 92 ? 26.107 6.659 -16.642 1.00 92.12 92 GLU A O 1
ATOM 733 N N . THR A 1 93 ? 25.769 4.513 -17.224 1.00 96.06 93 THR A N 1
ATOM 734 C CA . THR A 1 93 ? 26.104 3.898 -15.926 1.00 96.06 93 THR A CA 1
ATOM 735 C C . THR A 1 93 ? 27.270 2.916 -16.041 1.00 96.06 93 THR A C 1
ATOM 737 O O . THR A 1 93 ? 27.367 2.164 -17.016 1.00 96.06 93 THR A O 1
ATOM 740 N N . LYS A 1 94 ? 28.129 2.847 -15.011 1.00 96.44 94 LYS A N 1
ATOM 741 C CA . LYS A 1 94 ? 29.177 1.813 -14.901 1.00 96.44 94 LYS A CA 1
ATOM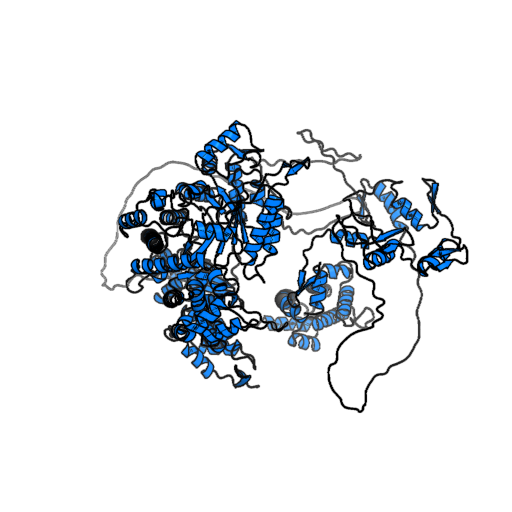 742 C C . LYS A 1 94 ? 28.564 0.404 -14.967 1.00 96.44 94 LYS A C 1
ATOM 744 O O . LYS A 1 94 ? 27.395 0.211 -14.629 1.00 96.44 94 LYS A O 1
ATOM 749 N N . LYS A 1 95 ? 29.343 -0.593 -15.413 1.00 95.94 95 LYS A N 1
ATOM 750 C CA . LYS A 1 95 ? 28.869 -1.989 -15.471 1.00 95.94 95 LYS A CA 1
ATOM 751 C C . LYS A 1 95 ? 28.962 -2.686 -14.111 1.00 95.94 95 LYS A C 1
ATOM 753 O O . LYS A 1 95 ? 27.953 -3.209 -13.655 1.00 95.94 95 LYS A O 1
ATOM 758 N N . ALA A 1 96 ? 30.133 -2.703 -13.474 1.00 97.06 96 ALA A N 1
ATOM 759 C CA . ALA A 1 96 ? 30.341 -3.432 -12.222 1.00 97.06 96 ALA A CA 1
ATOM 760 C C . ALA A 1 96 ? 29.551 -2.819 -11.050 1.00 97.06 96 ALA A C 1
ATOM 762 O O . ALA A 1 96 ? 29.484 -1.600 -10.898 1.00 97.06 96 ALA A O 1
ATOM 763 N N . PHE A 1 97 ? 28.955 -3.679 -10.223 1.00 97.75 97 PHE A N 1
ATOM 764 C CA . PHE A 1 97 ? 28.142 -3.288 -9.070 1.00 97.75 97 PHE A CA 1
ATOM 765 C C . PHE A 1 97 ? 28.995 -2.716 -7.933 1.00 97.75 97 PHE A C 1
ATOM 767 O O . PHE A 1 97 ? 28.629 -1.690 -7.360 1.00 97.75 97 PHE A O 1
ATOM 774 N N . SER A 1 98 ? 30.161 -3.317 -7.663 1.00 97.00 98 SER A N 1
ATOM 775 C CA . SER A 1 98 ? 31.137 -2.803 -6.688 1.00 97.00 98 SER A CA 1
ATOM 776 C C . SER A 1 98 ? 31.475 -1.330 -6.903 1.00 97.00 98 SER A C 1
ATOM 778 O O . SER A 1 98 ? 31.555 -0.569 -5.945 1.00 97.00 98 SER A O 1
ATOM 780 N N . ASP A 1 99 ? 31.634 -0.930 -8.161 1.00 97.12 99 ASP A N 1
ATOM 781 C CA . ASP A 1 99 ? 32.178 0.372 -8.536 1.00 97.12 99 ASP A CA 1
ATOM 782 C C . ASP A 1 99 ? 31.108 1.468 -8.432 1.00 97.12 99 ASP A C 1
ATOM 784 O O . ASP A 1 99 ? 31.414 2.604 -8.082 1.00 97.12 99 ASP A O 1
ATOM 788 N N . VAL A 1 100 ? 29.841 1.114 -8.688 1.00 97.38 100 VAL A N 1
ATOM 789 C CA . VAL A 1 100 ? 28.678 1.980 -8.428 1.00 97.38 100 VAL A CA 1
ATOM 790 C C . VAL A 1 100 ? 28.454 2.142 -6.923 1.00 97.38 100 VAL A C 1
ATOM 792 O O . VAL A 1 100 ? 28.162 3.239 -6.457 1.00 97.38 100 VAL A O 1
ATOM 795 N N . ILE A 1 101 ? 28.629 1.075 -6.140 1.00 97.31 101 ILE A N 1
ATOM 796 C CA . ILE A 1 101 ? 28.534 1.130 -4.674 1.00 97.31 101 ILE A CA 1
ATOM 797 C C . ILE A 1 101 ? 29.675 1.964 -4.066 1.00 97.31 101 ILE A C 1
ATOM 799 O O . ILE A 1 101 ? 29.452 2.683 -3.093 1.00 97.31 101 ILE A O 1
ATOM 803 N N . GLU A 1 102 ? 30.869 1.932 -4.658 1.00 96.56 102 GLU A N 1
ATOM 804 C CA . GLU A 1 102 ? 31.995 2.791 -4.282 1.00 96.56 102 GLU A CA 1
ATOM 805 C C . GLU A 1 102 ? 31.744 4.266 -4.633 1.00 96.56 102 GLU A C 1
ATOM 807 O O . GLU A 1 102 ? 31.941 5.125 -3.773 1.00 96.56 102 GLU A O 1
ATOM 812 N N . ASP A 1 103 ? 31.201 4.572 -5.819 1.00 95.88 103 ASP A N 1
ATOM 813 C CA . ASP A 1 103 ? 30.751 5.933 -6.161 1.00 95.88 103 ASP A CA 1
ATOM 814 C C . ASP A 1 103 ? 29.700 6.442 -5.159 1.00 95.88 103 ASP A C 1
ATOM 816 O O . ASP A 1 103 ? 29.813 7.551 -4.637 1.00 95.88 103 ASP A O 1
ATOM 820 N N . LEU A 1 104 ? 28.699 5.612 -4.834 1.00 95.75 104 LEU A N 1
ATOM 821 C CA . LEU A 1 104 ? 27.628 5.928 -3.879 1.00 95.75 104 LEU A CA 1
ATOM 822 C C . LEU A 1 104 ? 28.114 6.023 -2.418 1.00 95.75 104 LEU A C 1
ATOM 824 O O . LEU A 1 104 ? 27.444 6.641 -1.584 1.00 95.75 104 LEU A O 1
ATOM 828 N N . ARG A 1 105 ? 29.274 5.445 -2.086 1.00 95.38 105 ARG A N 1
ATOM 829 C CA . ARG A 1 105 ? 29.951 5.624 -0.791 1.00 95.38 105 ARG A CA 1
ATOM 830 C C . ARG A 1 105 ? 30.829 6.879 -0.771 1.00 95.38 105 ARG A C 1
ATOM 832 O O . ARG A 1 105 ? 30.939 7.507 0.282 1.00 95.38 105 ARG A O 1
ATOM 839 N N . ASN A 1 106 ? 31.414 7.266 -1.901 1.00 94.50 106 ASN A N 1
ATOM 840 C CA . ASN A 1 106 ? 32.392 8.355 -2.005 1.00 94.50 106 ASN A CA 1
ATOM 841 C C . ASN A 1 106 ? 31.812 9.675 -2.552 1.00 94.50 106 ASN A C 1
ATOM 843 O O . ASN A 1 106 ? 32.563 10.609 -2.836 1.00 94.50 106 ASN A O 1
ATOM 847 N N . VAL A 1 107 ? 30.481 9.784 -2.653 1.00 92.44 107 VAL A N 1
ATOM 848 C CA . VAL A 1 107 ? 29.768 11.018 -3.021 1.00 92.44 107 VAL A CA 1
ATOM 849 C C . VAL A 1 107 ? 30.254 12.208 -2.190 1.00 92.44 107 VAL A C 1
ATOM 851 O O . VAL A 1 107 ? 30.209 12.189 -0.957 1.00 92.44 107 VAL A O 1
ATOM 854 N N . THR A 1 108 ? 30.643 13.282 -2.873 1.00 90.44 108 THR A N 1
ATOM 855 C CA . THR A 1 108 ? 30.835 14.609 -2.280 1.00 90.44 108 THR A CA 1
ATOM 856 C C . THR A 1 108 ? 29.714 15.544 -2.717 1.00 90.44 108 THR A C 1
ATOM 858 O O . THR A 1 108 ? 29.214 15.481 -3.840 1.00 90.44 108 THR A O 1
ATOM 861 N N . ASP A 1 109 ? 29.283 16.404 -1.801 1.00 88.00 109 ASP A N 1
ATOM 862 C CA . ASP A 1 109 ? 28.259 17.411 -2.054 1.00 88.00 109 ASP A CA 1
ATOM 863 C C . ASP A 1 109 ? 28.800 18.521 -2.973 1.00 88.00 109 ASP A C 1
ATOM 865 O O . ASP A 1 109 ? 29.843 19.110 -2.682 1.00 88.00 109 ASP A O 1
ATOM 869 N N . LEU A 1 110 ? 28.106 18.822 -4.079 1.00 84.88 110 LEU A N 1
ATOM 870 C CA . LEU A 1 110 ? 28.614 19.735 -5.116 1.00 84.88 110 LEU A CA 1
ATOM 871 C C . LEU A 1 110 ? 29.007 21.120 -4.595 1.00 84.88 110 LEU A C 1
ATOM 873 O O . LEU A 1 110 ? 30.001 21.674 -5.069 1.00 84.88 110 LEU A O 1
ATOM 877 N N . TYR A 1 111 ? 28.250 21.661 -3.641 1.00 87.81 111 TYR A N 1
ATOM 878 C CA . TYR A 1 111 ? 28.425 23.023 -3.140 1.00 87.81 111 TYR A CA 1
ATOM 879 C C . TYR A 1 111 ? 29.331 23.056 -1.912 1.00 87.81 111 TYR A C 1
ATOM 881 O O . TYR A 1 111 ? 30.287 23.824 -1.867 1.00 87.81 111 TYR A O 1
ATOM 889 N N . THR A 1 112 ? 29.073 22.196 -0.922 1.00 90.38 112 THR A N 1
ATOM 890 C CA . THR A 1 112 ? 29.828 22.213 0.344 1.00 90.38 112 THR A CA 1
ATOM 891 C C . THR A 1 112 ? 31.135 21.418 0.298 1.00 90.38 112 THR A C 1
ATOM 893 O O . THR A 1 112 ? 31.917 21.500 1.243 1.00 90.38 112 THR A O 1
ATOM 896 N N . LYS A 1 113 ? 31.361 20.620 -0.759 1.00 89.12 113 LYS A N 1
ATOM 897 C CA . LYS A 1 113 ? 32.486 19.679 -0.959 1.00 89.12 113 LYS A CA 1
ATOM 898 C C . LYS A 1 113 ? 32.672 18.629 0.147 1.00 89.12 113 LYS A C 1
ATOM 900 O O . LYS A 1 113 ? 33.625 17.855 0.112 1.00 89.12 113 LYS A O 1
ATOM 905 N N . LYS A 1 114 ? 31.755 18.552 1.115 1.00 91.94 114 LYS A N 1
ATOM 906 C CA . LYS A 1 114 ? 31.787 17.567 2.201 1.00 91.94 114 LYS A CA 1
ATOM 907 C C . LYS A 1 114 ? 31.377 16.191 1.683 1.00 91.94 114 LYS A C 1
ATOM 909 O O . LYS A 1 114 ? 30.524 16.081 0.802 1.00 91.94 114 LYS A O 1
ATOM 914 N N . ALA A 1 115 ? 31.957 15.142 2.263 1.00 89.94 115 ALA A N 1
ATOM 915 C CA . ALA A 1 115 ? 31.522 13.774 2.013 1.00 89.94 115 ALA A CA 1
ATOM 916 C C . ALA A 1 115 ? 30.053 13.606 2.439 1.00 89.94 115 ALA A C 1
ATOM 918 O O . ALA A 1 115 ? 29.677 13.942 3.564 1.00 89.94 115 ALA A O 1
ATOM 919 N N . LYS A 1 116 ? 29.236 13.085 1.526 1.00 91.56 116 LYS A N 1
ATOM 920 C CA . LYS A 1 116 ? 27.792 12.874 1.672 1.00 91.56 116 LYS A CA 1
ATOM 921 C C . LYS A 1 116 ? 27.441 11.445 1.226 1.00 91.56 116 LYS A C 1
ATOM 923 O O . LYS A 1 116 ? 26.705 11.288 0.252 1.00 91.56 116 LYS A O 1
ATOM 928 N N . PRO A 1 117 ? 28.010 10.407 1.878 1.00 93.06 117 PRO A N 1
ATOM 929 C CA . PRO A 1 117 ? 27.752 9.017 1.518 1.00 93.06 117 PRO A CA 1
ATOM 930 C C . PRO A 1 117 ? 26.251 8.716 1.443 1.00 93.06 117 PRO A C 1
ATOM 932 O O . PRO A 1 117 ? 25.453 9.256 2.209 1.00 93.06 117 PRO A O 1
ATOM 935 N N . ILE A 1 118 ? 25.874 7.837 0.519 1.00 93.69 118 ILE A N 1
ATOM 936 C CA . ILE A 1 118 ? 24.510 7.307 0.398 1.00 93.69 118 ILE A CA 1
ATOM 937 C C . ILE A 1 118 ? 24.466 5.897 0.999 1.00 93.69 118 ILE A C 1
ATOM 939 O O . ILE A 1 118 ? 23.550 5.576 1.758 1.00 93.69 118 ILE A O 1
ATOM 943 N N . ILE A 1 119 ? 25.490 5.083 0.717 1.00 96.31 119 ILE A N 1
ATOM 944 C CA . ILE A 1 119 ? 25.669 3.722 1.244 1.00 96.31 119 ILE A CA 1
ATOM 945 C C . ILE A 1 119 ? 26.364 3.742 2.614 1.00 96.31 119 ILE A C 1
ATOM 947 O O . ILE A 1 119 ? 27.283 4.527 2.854 1.00 96.31 119 ILE A O 1
ATOM 951 N N . SER A 1 120 ? 25.927 2.857 3.511 1.00 95.50 120 SER A N 1
ATOM 952 C CA . SER A 1 120 ? 26.518 2.651 4.834 1.00 95.50 120 SER A CA 1
ATOM 953 C C . SER A 1 120 ? 27.890 1.972 4.769 1.00 95.50 120 SER A C 1
ATOM 955 O O . SER A 1 120 ? 28.154 1.114 3.926 1.00 95.50 120 SER A O 1
ATOM 957 N N . GLU A 1 121 ? 28.753 2.305 5.729 1.00 95.06 121 GLU A N 1
ATOM 958 C CA . GLU A 1 121 ? 30.095 1.723 5.859 1.00 95.06 121 GLU A CA 1
ATOM 959 C C . GLU A 1 121 ? 30.060 0.189 5.985 1.00 95.06 121 GLU A C 1
ATOM 961 O O . GLU A 1 121 ? 30.862 -0.512 5.370 1.00 95.06 121 GLU A O 1
ATOM 966 N N . LYS A 1 122 ? 29.084 -0.347 6.731 1.00 95.31 122 LYS A N 1
ATOM 967 C CA . LYS A 1 122 ? 28.884 -1.792 6.902 1.00 95.31 122 LYS A CA 1
ATOM 968 C C . LYS A 1 122 ? 28.618 -2.478 5.559 1.00 95.31 122 LYS A C 1
ATOM 970 O O . LYS A 1 122 ? 29.316 -3.427 5.208 1.00 95.31 122 LYS A O 1
ATOM 975 N N . SER A 1 123 ? 27.646 -1.981 4.791 1.00 95.69 123 SER A N 1
ATOM 976 C CA . SER A 1 123 ? 27.292 -2.570 3.496 1.00 95.69 123 SER A CA 1
ATOM 977 C C . SER A 1 123 ? 28.395 -2.396 2.454 1.00 95.69 123 SER A C 1
ATOM 979 O O . SER A 1 123 ? 28.673 -3.341 1.721 1.00 95.69 123 SER A O 1
ATOM 981 N N . TYR A 1 124 ? 29.061 -1.236 2.415 1.00 97.06 124 TYR A N 1
ATOM 982 C CA . TYR A 1 124 ? 30.202 -1.005 1.525 1.00 97.06 124 TYR A CA 1
ATOM 983 C C . TYR A 1 124 ? 31.304 -2.055 1.739 1.00 97.06 124 TYR A C 1
ATOM 985 O O . TYR A 1 124 ? 31.737 -2.692 0.779 1.00 97.06 124 TYR A O 1
ATOM 993 N N . ASN A 1 125 ? 31.704 -2.304 2.991 1.00 97.38 125 ASN A N 1
ATOM 994 C CA . ASN A 1 125 ? 32.774 -3.255 3.295 1.00 97.38 125 ASN A CA 1
ATOM 995 C C . ASN A 1 125 ? 32.398 -4.709 2.956 1.00 97.38 125 ASN A C 1
ATOM 997 O O . ASN A 1 125 ? 33.224 -5.423 2.389 1.00 97.38 125 ASN A O 1
ATOM 1001 N N . ILE A 1 126 ? 31.151 -5.132 3.200 1.00 96.75 126 ILE A N 1
ATOM 1002 C CA . ILE A 1 126 ? 30.647 -6.455 2.774 1.00 96.75 126 ILE A CA 1
ATOM 1003 C C . ILE A 1 126 ? 30.688 -6.584 1.241 1.00 96.75 126 ILE A C 1
ATOM 1005 O O . ILE A 1 126 ? 31.191 -7.575 0.709 1.00 96.75 126 ILE A O 1
ATOM 1009 N N . ILE A 1 127 ? 30.212 -5.568 0.513 1.00 97.38 127 ILE A N 1
ATOM 1010 C CA . ILE A 1 127 ? 30.171 -5.585 -0.957 1.00 97.38 127 ILE A CA 1
ATOM 1011 C C . ILE A 1 127 ? 31.585 -5.579 -1.548 1.00 97.38 127 ILE A C 1
ATOM 1013 O O . ILE A 1 127 ? 31.851 -6.328 -2.485 1.00 97.38 127 ILE A O 1
ATOM 1017 N N . LYS A 1 128 ? 32.513 -4.793 -0.988 1.00 96.75 128 LYS A N 1
ATOM 1018 C CA . LYS A 1 128 ? 33.911 -4.729 -1.442 1.00 96.75 128 LYS A CA 1
ATOM 1019 C C . LYS A 1 128 ? 34.656 -6.044 -1.168 1.00 96.75 128 LYS A C 1
ATOM 1021 O O . LYS A 1 128 ? 35.360 -6.528 -2.051 1.00 96.75 128 LYS A O 1
ATOM 1026 N N . LYS A 1 129 ? 34.436 -6.662 0.001 1.00 97.56 129 LYS A N 1
ATOM 1027 C CA . LYS A 1 129 ? 34.973 -7.978 0.403 1.00 97.56 129 LYS A CA 1
ATOM 1028 C C . LYS A 1 129 ? 34.564 -9.101 -0.556 1.00 97.56 129 LYS A C 1
ATOM 1030 O O . LYS A 1 129 ? 35.401 -9.913 -0.940 1.00 97.56 129 LYS A O 1
ATOM 1035 N N . HIS A 1 130 ? 33.297 -9.131 -0.975 1.00 97.44 130 HIS A N 1
ATOM 1036 C CA . HIS A 1 130 ? 32.737 -10.188 -1.835 1.00 97.44 130 HIS A CA 1
ATOM 1037 C C . HIS A 1 130 ? 32.581 -9.780 -3.311 1.00 97.44 130 HIS A C 1
ATOM 1039 O O . HIS A 1 130 ? 31.923 -10.485 -4.082 1.00 97.44 130 HIS A O 1
ATOM 1045 N N . ALA A 1 131 ? 33.194 -8.664 -3.724 1.00 96.44 131 ALA A N 1
ATOM 1046 C CA . ALA A 1 131 ? 32.934 -7.987 -4.998 1.00 96.44 131 ALA A CA 1
ATOM 1047 C C . ALA A 1 131 ? 32.990 -8.910 -6.225 1.00 96.44 131 ALA A C 1
ATOM 1049 O O . ALA A 1 131 ? 32.129 -8.818 -7.093 1.00 96.44 131 ALA A O 1
ATOM 1050 N N . SER A 1 132 ? 33.954 -9.836 -6.288 1.00 96.69 132 SER A N 1
ATOM 1051 C CA . SER A 1 132 ? 34.082 -10.781 -7.408 1.00 96.69 132 SER A CA 1
ATOM 1052 C C . SER A 1 132 ? 32.859 -11.705 -7.548 1.00 96.69 132 SER A C 1
ATOM 1054 O O . SER A 1 132 ? 32.295 -11.820 -8.639 1.00 96.69 132 SER A O 1
ATOM 1056 N N . LYS A 1 133 ? 32.381 -12.302 -6.442 1.00 97.31 133 LYS A N 1
ATOM 1057 C CA . LYS A 1 133 ? 31.211 -13.204 -6.426 1.00 97.31 133 LYS A CA 1
ATOM 1058 C C . LYS A 1 133 ? 29.907 -12.433 -6.678 1.00 97.31 133 LYS A C 1
ATOM 1060 O O . LYS A 1 133 ? 29.045 -12.918 -7.399 1.00 97.31 133 LYS A O 1
ATOM 1065 N N . LEU A 1 134 ? 29.784 -11.211 -6.150 1.00 97.38 134 LEU A N 1
ATOM 1066 C CA . LEU A 1 134 ? 28.600 -10.365 -6.355 1.00 97.38 134 LEU A CA 1
ATOM 1067 C C . LEU A 1 134 ? 28.516 -9.794 -7.782 1.00 97.38 134 LEU A C 1
ATOM 1069 O O . LEU A 1 134 ? 27.453 -9.845 -8.392 1.00 97.38 134 LEU A O 1
ATOM 1073 N N . ASN A 1 135 ? 29.624 -9.302 -8.348 1.00 97.81 135 ASN A N 1
ATOM 1074 C CA . ASN A 1 135 ? 29.662 -8.772 -9.717 1.00 97.81 135 ASN A CA 1
ATOM 1075 C C . ASN A 1 135 ? 29.393 -9.852 -10.777 1.00 97.81 135 ASN A C 1
ATOM 1077 O O . ASN A 1 135 ? 28.786 -9.553 -11.802 1.00 97.81 135 ASN A O 1
ATOM 1081 N N . SER A 1 136 ? 29.857 -11.088 -10.553 1.00 96.81 136 SER A N 1
ATOM 1082 C CA . SER A 1 136 ? 29.678 -12.205 -11.495 1.00 96.81 136 SER A CA 1
ATOM 1083 C C . SER A 1 136 ? 28.310 -12.887 -11.397 1.00 96.81 136 SER A C 1
ATOM 1085 O O . SER A 1 136 ? 27.878 -13.499 -12.369 1.00 96.81 136 SER A O 1
ATOM 1087 N N . ALA A 1 137 ? 27.599 -12.742 -10.274 1.00 97.69 137 ALA A N 1
ATOM 1088 C CA . ALA A 1 137 ? 26.234 -13.247 -10.117 1.00 97.69 137 ALA A CA 1
ATOM 1089 C C . ALA A 1 137 ? 25.169 -12.410 -10.857 1.00 97.69 137 ALA A C 1
ATOM 1091 O O . ALA A 1 137 ? 24.043 -12.876 -11.017 1.00 97.69 137 ALA A O 1
ATOM 1092 N N . ILE A 1 138 ? 25.486 -11.181 -11.288 1.00 98.25 138 ILE A N 1
ATOM 1093 C CA . ILE A 1 138 ? 24.512 -10.267 -11.900 1.00 98.25 138 ILE A CA 1
ATOM 1094 C C . ILE A 1 138 ? 24.333 -10.537 -13.398 1.00 98.25 138 ILE A C 1
ATOM 1096 O O . ILE A 1 138 ? 25.282 -10.471 -14.178 1.00 98.25 138 ILE A O 1
ATOM 1100 N N . ILE A 1 139 ? 23.075 -10.723 -13.806 1.00 97.94 139 ILE A N 1
ATOM 1101 C CA . ILE A 1 139 ? 22.662 -10.941 -15.196 1.00 97.94 139 ILE A CA 1
ATOM 1102 C C . ILE A 1 139 ? 21.983 -9.667 -15.719 1.00 97.94 139 ILE A C 1
ATOM 1104 O O . ILE A 1 139 ? 20.795 -9.434 -15.488 1.00 97.94 139 ILE A O 1
ATOM 1108 N N . TYR A 1 140 ? 22.739 -8.811 -16.415 1.00 96.75 140 TYR A N 1
ATOM 1109 C CA . TYR A 1 140 ? 22.257 -7.510 -16.917 1.00 96.75 140 TYR A CA 1
ATOM 1110 C C . TYR A 1 140 ? 21.180 -7.634 -17.996 1.00 96.75 140 TYR A C 1
ATOM 1112 O O . TYR A 1 140 ? 20.385 -6.719 -18.195 1.00 96.75 140 TYR A O 1
ATOM 1120 N N . GLU A 1 141 ? 21.110 -8.787 -18.648 1.00 95.06 141 GLU A N 1
ATOM 1121 C CA . GLU A 1 141 ? 20.101 -9.151 -19.632 1.00 95.06 141 GLU A CA 1
ATOM 1122 C C . GLU A 1 141 ? 18.695 -9.155 -19.004 1.00 95.06 141 GLU A C 1
ATOM 1124 O O . GLU A 1 141 ? 17.725 -8.815 -19.682 1.00 95.06 141 GLU A O 1
ATOM 1129 N N . ARG A 1 142 ? 18.582 -9.423 -17.689 1.00 95.75 142 ARG A N 1
ATOM 1130 C CA . ARG A 1 142 ? 17.314 -9.343 -16.944 1.00 95.75 142 ARG A CA 1
ATOM 1131 C C . ARG A 1 142 ? 16.749 -7.919 -16.845 1.00 95.75 142 ARG A C 1
ATOM 1133 O O . ARG A 1 142 ? 15.554 -7.790 -16.593 1.00 95.75 142 ARG A O 1
ATOM 1140 N N . ASP A 1 143 ? 17.533 -6.858 -17.085 1.00 96.00 143 ASP A N 1
ATOM 1141 C CA . ASP A 1 143 ? 16.972 -5.498 -17.172 1.00 96.00 143 ASP A CA 1
ATOM 1142 C C . ASP A 1 143 ? 15.973 -5.394 -18.340 1.00 96.00 143 ASP A C 1
ATOM 1144 O O . ASP A 1 143 ? 14.911 -4.794 -18.194 1.00 96.00 143 ASP A O 1
ATOM 1148 N N . PHE A 1 144 ? 16.238 -6.045 -19.478 1.00 93.25 144 PHE A N 1
ATOM 1149 C CA . PHE A 1 144 ? 15.386 -5.974 -20.676 1.00 93.25 144 PHE A CA 1
ATOM 1150 C C . PHE A 1 144 ? 14.026 -6.693 -20.549 1.00 93.25 144 PHE A C 1
ATOM 1152 O O . PHE A 1 144 ? 13.260 -6.719 -21.513 1.00 93.25 144 PHE A O 1
ATOM 1159 N N . ASN A 1 145 ? 13.715 -7.247 -19.371 1.00 90.06 145 ASN A N 1
ATOM 1160 C CA . ASN A 1 145 ? 12.421 -7.848 -19.040 1.00 90.06 145 ASN A CA 1
ATOM 1161 C C . ASN A 1 145 ? 11.369 -6.830 -18.556 1.00 90.06 145 ASN A C 1
ATOM 1163 O O . ASN A 1 145 ? 10.180 -7.165 -18.522 1.00 90.06 145 ASN A O 1
ATOM 1167 N N . TYR A 1 146 ? 11.776 -5.620 -18.151 1.00 91.12 146 TYR A N 1
ATOM 1168 C CA . TYR A 1 146 ? 10.848 -4.559 -17.741 1.00 91.12 146 TYR A CA 1
ATOM 1169 C C . TYR A 1 146 ? 10.121 -3.949 -18.948 1.00 91.12 146 TYR A C 1
ATOM 1171 O O . TYR A 1 146 ? 10.694 -3.821 -20.027 1.00 91.12 146 TYR A O 1
ATOM 1179 N N . ASN A 1 147 ? 8.870 -3.517 -18.754 1.00 88.06 147 ASN A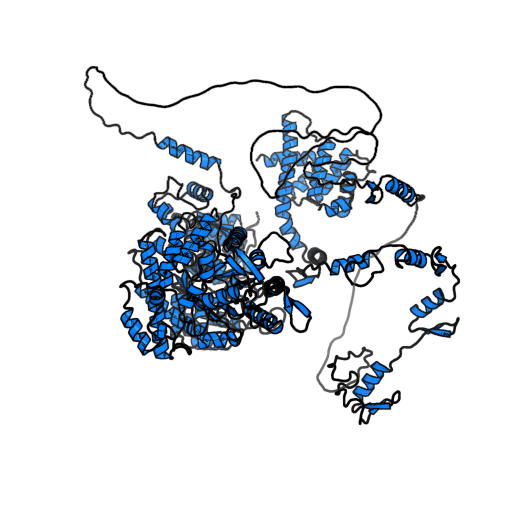 N 1
ATOM 1180 C CA . ASN A 1 147 ? 8.181 -2.650 -19.716 1.00 88.06 147 ASN A CA 1
ATOM 1181 C C . ASN A 1 147 ? 8.552 -1.171 -19.482 1.00 88.06 147 ASN A C 1
ATOM 1183 O O . ASN A 1 147 ? 9.097 -0.813 -18.432 1.00 88.06 147 ASN A O 1
ATOM 1187 N N . TYR A 1 148 ? 8.237 -0.302 -20.448 1.00 89.81 148 TYR A N 1
ATOM 1188 C CA . TYR A 1 148 ? 8.639 1.108 -20.420 1.00 89.81 148 TYR A CA 1
ATOM 1189 C C . TYR A 1 148 ? 8.158 1.854 -19.163 1.00 89.81 148 TYR A C 1
ATOM 1191 O O . TYR A 1 148 ? 8.933 2.563 -18.522 1.00 89.81 148 TYR A O 1
ATOM 1199 N N . PHE A 1 149 ? 6.905 1.645 -18.757 1.00 87.44 149 PHE A N 1
ATOM 1200 C CA . PHE A 1 149 ? 6.291 2.338 -17.621 1.00 87.44 149 PHE A CA 1
ATOM 1201 C C . PHE A 1 149 ? 6.788 1.822 -16.263 1.00 87.44 149 PHE A C 1
ATOM 1203 O O . PHE A 1 149 ? 6.851 2.595 -15.305 1.00 87.44 149 PHE A O 1
ATOM 1210 N N . GLY A 1 150 ? 7.171 0.546 -16.171 1.00 90.44 150 GLY A N 1
ATOM 1211 C CA . GLY A 1 150 ? 7.853 -0.018 -15.005 1.00 90.44 150 GLY A CA 1
ATOM 1212 C C . GLY A 1 150 ? 9.279 0.512 -14.874 1.00 90.44 150 GLY A C 1
ATOM 1213 O O . GLY A 1 150 ? 9.665 1.000 -13.810 1.00 90.44 150 GLY A O 1
ATOM 1214 N N . PHE A 1 151 ? 10.029 0.530 -15.982 1.00 93.25 151 PHE A N 1
ATOM 1215 C CA . PHE A 1 151 ? 11.373 1.106 -16.029 1.00 93.25 151 PHE A CA 1
ATOM 1216 C C . PHE A 1 151 ? 11.380 2.606 -15.690 1.00 93.25 151 PHE A C 1
ATOM 1218 O O . PHE A 1 151 ? 12.166 3.031 -14.846 1.00 93.25 151 PHE A O 1
ATOM 1225 N N . LYS A 1 152 ? 10.474 3.411 -16.262 1.00 90.62 152 LYS A N 1
ATOM 1226 C CA . LYS A 1 152 ? 10.378 4.847 -15.942 1.00 90.62 152 LYS A CA 1
ATOM 1227 C C . LYS A 1 152 ? 9.981 5.116 -14.485 1.00 90.62 152 LYS A C 1
ATOM 1229 O O . LYS A 1 152 ? 10.454 6.093 -13.908 1.00 90.62 152 LYS A O 1
ATOM 1234 N N . THR A 1 153 ? 9.217 4.233 -13.838 1.00 90.00 153 THR A N 1
ATOM 1235 C CA . THR A 1 153 ? 8.991 4.314 -12.381 1.00 90.00 153 THR A CA 1
ATOM 1236 C C . THR A 1 153 ? 10.269 4.040 -11.585 1.00 90.00 153 THR A C 1
ATOM 1238 O O . THR A 1 153 ? 10.564 4.794 -10.652 1.00 90.00 153 THR A O 1
ATOM 1241 N N . LEU A 1 154 ? 11.067 3.035 -11.972 1.00 92.88 154 LEU A N 1
ATOM 1242 C CA . LEU A 1 154 ? 12.377 2.784 -11.360 1.00 92.88 154 LEU A CA 1
ATOM 1243 C C . LEU A 1 154 ? 13.317 3.990 -11.524 1.00 92.88 154 LEU A C 1
ATOM 1245 O O . LEU A 1 154 ? 13.844 4.498 -10.534 1.00 92.88 154 LEU A O 1
ATOM 1249 N N . GLU A 1 155 ? 13.473 4.479 -12.755 1.00 91.38 155 GLU A N 1
ATOM 1250 C CA . GLU A 1 155 ? 14.321 5.620 -13.126 1.00 91.38 155 GLU A CA 1
ATOM 1251 C C . GLU A 1 155 ? 13.917 6.914 -12.403 1.00 91.38 155 GLU A C 1
ATOM 1253 O O . GLU A 1 155 ? 14.782 7.675 -11.962 1.00 91.38 155 GLU A O 1
ATOM 1258 N N . ARG A 1 156 ? 12.613 7.169 -12.218 1.00 87.00 156 ARG A N 1
ATOM 1259 C CA . ARG A 1 156 ? 12.136 8.360 -11.503 1.00 87.00 156 ARG A CA 1
ATOM 1260 C C . ARG A 1 156 ? 12.504 8.321 -10.020 1.00 87.00 156 ARG A C 1
ATOM 1262 O O . ARG A 1 156 ? 13.049 9.306 -9.519 1.00 87.00 156 ARG A O 1
ATOM 1269 N N . SER A 1 157 ? 12.212 7.211 -9.336 1.00 86.12 157 SER A N 1
ATOM 1270 C CA . SER A 1 157 ? 12.085 7.202 -7.869 1.00 86.12 157 SER A CA 1
ATOM 1271 C C . SER A 1 157 ? 12.929 6.164 -7.113 1.00 86.12 157 SER A C 1
ATOM 1273 O O . SER A 1 157 ? 13.175 6.388 -5.930 1.00 86.12 157 SER A O 1
ATOM 1275 N N . TYR A 1 158 ? 13.365 5.062 -7.739 1.00 91.88 158 TYR A N 1
ATOM 1276 C CA . TYR A 1 158 ? 13.978 3.914 -7.039 1.00 91.88 158 TYR A CA 1
ATOM 1277 C C . TYR A 1 158 ? 15.487 3.777 -7.254 1.00 91.88 158 TYR A C 1
ATOM 1279 O O . TYR A 1 158 ? 16.194 3.415 -6.317 1.00 91.88 158 TYR A O 1
ATOM 1287 N N . LEU A 1 159 ? 15.975 4.044 -8.468 1.00 95.25 159 LEU A N 1
ATOM 1288 C CA . LEU A 1 159 ? 17.399 3.936 -8.790 1.00 95.25 159 LEU A CA 1
ATOM 1289 C C . LEU A 1 159 ? 18.172 5.097 -8.152 1.00 95.25 159 LEU A C 1
ATOM 1291 O O . LEU A 1 159 ? 17.796 6.263 -8.313 1.00 95.25 159 LEU A O 1
ATOM 1295 N N . MET A 1 160 ? 19.251 4.787 -7.431 1.00 94.38 160 MET A N 1
ATOM 1296 C CA . MET A 1 160 ? 20.078 5.796 -6.767 1.00 94.38 160 MET A CA 1
ATOM 1297 C C . MET A 1 160 ? 20.741 6.756 -7.770 1.00 94.38 160 MET A C 1
ATOM 1299 O O . MET A 1 160 ? 21.186 6.376 -8.860 1.00 94.38 160 MET A O 1
ATOM 1303 N N . LYS A 1 161 ? 20.795 8.035 -7.376 1.00 92.75 161 LYS A N 1
ATOM 1304 C CA . LYS A 1 161 ? 21.251 9.156 -8.206 1.00 92.75 161 LYS A CA 1
ATOM 1305 C C . LYS A 1 161 ? 22.356 9.932 -7.501 1.00 92.75 161 LYS A C 1
ATOM 1307 O O . LYS A 1 161 ? 22.228 10.237 -6.316 1.00 92.75 161 LYS A O 1
ATOM 1312 N N . ILE A 1 162 ? 23.391 10.305 -8.245 1.00 92.56 162 ILE A N 1
ATOM 1313 C CA . ILE A 1 162 ? 24.435 11.238 -7.811 1.00 92.56 162 ILE A CA 1
ATOM 1314 C C . ILE A 1 162 ? 24.230 12.521 -8.613 1.00 92.56 162 ILE A C 1
ATOM 1316 O O . ILE A 1 162 ? 24.215 12.488 -9.840 1.00 92.56 162 ILE A O 1
ATOM 1320 N N . ASN A 1 163 ? 24.044 13.650 -7.923 1.00 87.31 163 ASN A N 1
ATOM 1321 C CA . ASN A 1 163 ? 23.879 14.972 -8.541 1.00 87.31 163 ASN A CA 1
ATOM 1322 C C . ASN A 1 163 ? 22.795 15.001 -9.642 1.00 87.31 163 ASN A C 1
ATOM 1324 O O . ASN A 1 163 ? 23.011 15.502 -10.739 1.00 87.31 163 ASN A O 1
ATOM 1328 N N . GLY A 1 164 ? 21.642 14.382 -9.368 1.00 87.12 164 GLY A N 1
ATOM 1329 C CA . GLY A 1 164 ? 20.521 14.254 -10.308 1.00 87.12 164 GLY A CA 1
ATOM 1330 C C . GLY A 1 164 ? 20.658 13.116 -11.331 1.00 87.12 164 GLY A C 1
ATOM 1331 O O . GLY A 1 164 ? 19.647 12.508 -11.685 1.00 87.12 164 GLY A O 1
ATOM 1332 N N . LYS A 1 165 ? 21.878 12.748 -11.748 1.00 91.62 165 LYS A N 1
ATOM 1333 C CA . LYS A 1 165 ? 22.117 11.656 -12.706 1.00 91.62 165 LYS A CA 1
ATOM 1334 C C . LYS A 1 165 ? 21.957 10.281 -12.049 1.00 91.62 165 LYS A C 1
ATOM 1336 O O . LYS A 1 165 ? 22.491 10.030 -10.970 1.00 91.62 165 LYS A O 1
ATOM 1341 N N . VAL A 1 166 ? 21.238 9.371 -12.710 1.00 95.38 166 VAL A N 1
ATOM 1342 C CA . VAL A 1 166 ? 21.128 7.962 -12.290 1.00 95.38 166 VAL A CA 1
ATOM 1343 C C . VAL A 1 166 ? 22.482 7.271 -12.456 1.00 95.38 166 VAL A C 1
ATOM 1345 O O . VAL A 1 166 ? 23.077 7.347 -13.528 1.00 95.38 166 VAL A O 1
ATOM 1348 N N . VAL A 1 167 ? 22.947 6.581 -11.412 1.00 96.44 167 VAL A N 1
ATOM 1349 C CA . VAL A 1 167 ? 24.181 5.767 -11.458 1.00 96.44 167 VAL A CA 1
ATOM 1350 C C . VAL A 1 167 ? 23.914 4.271 -11.290 1.00 96.44 167 VAL A C 1
ATOM 1352 O O . VAL A 1 167 ? 24.729 3.446 -11.694 1.00 96.44 167 VAL A O 1
ATOM 1355 N N . GLU A 1 168 ? 22.756 3.922 -10.732 1.00 97.00 168 GLU A N 1
ATOM 1356 C CA . GLU A 1 168 ? 22.349 2.557 -10.418 1.00 97.00 168 GLU A CA 1
ATOM 1357 C C . GLU A 1 168 ? 21.501 1.937 -11.544 1.00 97.00 168 GLU A C 1
ATOM 1359 O O . GLU A 1 168 ? 20.543 2.546 -12.017 1.00 97.00 168 GLU A O 1
ATOM 1364 N N . ARG A 1 169 ? 21.819 0.704 -11.963 1.00 97.88 169 ARG A N 1
ATOM 1365 C CA . ARG A 1 169 ? 20.966 -0.107 -12.858 1.00 97.88 169 ARG A CA 1
ATOM 1366 C C . ARG A 1 169 ? 19.912 -0.881 -12.049 1.00 97.88 169 ARG A C 1
ATOM 1368 O O . ARG A 1 169 ? 20.165 -1.163 -10.877 1.00 97.88 169 ARG A O 1
ATOM 1375 N N . PRO A 1 170 ? 18.782 -1.329 -12.631 1.00 97.94 170 PRO A N 1
ATOM 1376 C CA . PRO A 1 170 ? 17.817 -2.149 -11.897 1.00 97.94 170 PRO A CA 1
ATOM 1377 C C . PRO A 1 170 ? 18.444 -3.403 -11.268 1.00 97.94 170 PRO A C 1
ATOM 1379 O O . PRO A 1 170 ? 18.199 -3.660 -10.093 1.00 97.94 170 PRO A O 1
ATOM 1382 N N . GLN A 1 171 ? 19.339 -4.119 -11.965 1.00 98.25 171 GLN A N 1
ATOM 1383 C CA . GLN A 1 171 ? 20.078 -5.228 -11.338 1.00 98.25 171 GLN A CA 1
ATOM 1384 C C . GLN A 1 171 ? 20.945 -4.814 -10.136 1.00 98.25 171 GLN A C 1
ATOM 1386 O O . GLN A 1 171 ? 21.053 -5.573 -9.174 1.00 98.25 171 GLN A O 1
ATOM 1391 N N . HIS A 1 172 ? 21.565 -3.628 -10.170 1.00 98.44 172 HIS A N 1
ATOM 1392 C CA . HIS A 1 172 ? 22.360 -3.116 -9.047 1.00 98.44 172 HIS A CA 1
ATOM 1393 C C . HIS A 1 172 ? 21.468 -2.842 -7.832 1.00 98.44 172 HIS A C 1
ATOM 1395 O O . HIS A 1 172 ? 21.811 -3.260 -6.730 1.00 98.44 172 HIS A O 1
ATOM 1401 N N . MET A 1 173 ? 20.293 -2.241 -8.047 1.00 98.25 173 MET A N 1
ATOM 1402 C CA . MET A 1 173 ? 19.289 -2.019 -7.001 1.00 98.25 173 MET A CA 1
ATOM 1403 C C . MET A 1 173 ? 18.819 -3.341 -6.380 1.00 98.25 173 MET A C 1
ATOM 1405 O O . MET A 1 173 ? 18.791 -3.467 -5.159 1.00 98.25 173 MET A O 1
ATOM 1409 N N . LEU A 1 174 ? 18.529 -4.363 -7.192 1.00 98.50 174 LEU A N 1
ATOM 1410 C CA . LEU A 1 174 ? 18.102 -5.671 -6.681 1.00 98.50 174 LEU A CA 1
ATOM 1411 C C . LEU A 1 174 ? 19.213 -6.409 -5.916 1.00 98.50 174 LEU A C 1
ATOM 1413 O O . LEU A 1 174 ? 18.936 -7.012 -4.880 1.00 98.50 174 LEU A O 1
ATOM 1417 N N . MET A 1 175 ? 20.469 -6.328 -6.372 1.00 98.62 175 MET A N 1
ATOM 1418 C CA . MET A 1 175 ? 21.609 -6.885 -5.633 1.00 98.62 175 MET A CA 1
ATOM 1419 C C . MET A 1 175 ? 21.844 -6.128 -4.316 1.00 98.62 175 MET A C 1
ATOM 1421 O O . MET A 1 175 ? 22.040 -6.753 -3.275 1.00 98.62 175 MET A O 1
ATOM 1425 N N . ARG A 1 176 ? 21.740 -4.790 -4.320 1.00 98.19 176 ARG A N 1
ATOM 1426 C CA . ARG A 1 176 ? 21.786 -3.955 -3.109 1.00 98.19 176 ARG A CA 1
ATOM 1427 C C . ARG A 1 176 ? 20.692 -4.342 -2.111 1.00 98.19 176 ARG A C 1
ATOM 1429 O O . ARG A 1 176 ? 20.975 -4.466 -0.925 1.00 98.19 176 ARG A O 1
ATOM 1436 N N . VAL A 1 177 ? 19.465 -4.580 -2.575 1.00 98.25 177 VAL A N 1
ATOM 1437 C CA . VAL A 1 177 ? 18.356 -5.048 -1.727 1.00 98.25 177 VAL A CA 1
ATOM 1438 C C . VAL A 1 177 ? 18.664 -6.410 -1.110 1.00 98.25 177 VAL A C 1
ATOM 1440 O O . VAL A 1 177 ? 18.517 -6.570 0.099 1.00 98.25 177 VAL A O 1
ATOM 1443 N N . ALA A 1 178 ? 19.158 -7.366 -1.897 1.00 98.50 178 ALA A N 1
ATOM 1444 C CA . ALA A 1 178 ? 19.521 -8.684 -1.387 1.00 98.50 178 ALA A CA 1
ATOM 1445 C C . ALA A 1 178 ? 20.660 -8.626 -0.344 1.00 98.50 178 ALA A C 1
ATOM 1447 O O . ALA A 1 178 ? 20.558 -9.265 0.704 1.00 98.50 178 ALA A O 1
ATOM 1448 N N . VAL A 1 179 ? 21.700 -7.811 -0.573 1.00 98.44 179 VAL A N 1
ATOM 1449 C CA . VAL A 1 179 ? 22.785 -7.583 0.403 1.00 98.44 179 VAL A CA 1
ATOM 1450 C C . VAL A 1 179 ? 22.285 -6.866 1.661 1.00 98.44 179 VAL A C 1
ATOM 1452 O O . VAL A 1 179 ? 22.684 -7.237 2.760 1.00 98.44 179 VAL A O 1
ATOM 1455 N N . GLY A 1 180 ? 21.390 -5.882 1.545 1.00 97.50 180 GLY A N 1
ATOM 1456 C CA . GLY A 1 180 ? 20.838 -5.165 2.702 1.00 97.50 180 GLY A CA 1
ATOM 1457 C C . GLY A 1 180 ? 19.996 -6.037 3.643 1.00 97.50 180 GLY A C 1
ATOM 1458 O O . GLY A 1 180 ? 19.872 -5.712 4.821 1.00 97.50 180 GLY A O 1
ATOM 1459 N N . ILE A 1 181 ? 19.449 -7.149 3.136 1.00 98.00 181 ILE A N 1
ATOM 1460 C CA . ILE A 1 181 ? 18.636 -8.116 3.893 1.00 98.00 181 ILE A CA 1
ATOM 1461 C C . ILE A 1 181 ? 19.488 -9.256 4.474 1.00 98.00 181 ILE A C 1
ATOM 1463 O O . ILE A 1 181 ? 19.224 -9.717 5.584 1.00 98.00 181 ILE A O 1
ATOM 1467 N N . HIS A 1 182 ? 20.492 -9.734 3.730 1.00 98.12 182 HIS A N 1
ATOM 1468 C CA . HIS A 1 182 ? 21.246 -10.951 4.073 1.00 98.12 182 HIS A CA 1
ATOM 1469 C C . HIS A 1 182 ? 22.675 -10.709 4.569 1.00 98.12 182 HIS A C 1
ATOM 1471 O O . HIS A 1 182 ? 23.260 -11.593 5.191 1.00 98.12 182 HIS A O 1
ATOM 1477 N N . GLU A 1 183 ? 23.215 -9.515 4.344 1.00 96.06 183 GLU A N 1
ATOM 1478 C CA . GLU A 1 183 ? 24.538 -9.071 4.783 1.00 96.06 183 GLU A CA 1
ATOM 1479 C C . GLU A 1 183 ? 25.677 -10.007 4.325 1.00 96.06 183 GLU A C 1
ATOM 1481 O O . GLU A 1 183 ? 25.974 -10.068 3.134 1.00 96.06 183 GLU A O 1
ATOM 1486 N N . GLU A 1 184 ? 26.335 -10.719 5.244 1.00 96.69 184 GLU A N 1
ATOM 1487 C CA . GLU A 1 184 ? 27.450 -11.640 4.952 1.00 96.69 184 GLU A CA 1
ATOM 1488 C C . GLU A 1 184 ? 26.991 -13.022 4.431 1.00 96.69 184 GLU A C 1
ATOM 1490 O O . GLU A 1 184 ? 27.819 -13.826 4.004 1.00 96.69 184 GLU A O 1
ATOM 1495 N N . ASP A 1 185 ? 25.685 -13.313 4.432 1.00 97.31 185 ASP A N 1
ATOM 1496 C CA . ASP A 1 185 ? 25.099 -14.558 3.911 1.00 97.31 185 ASP A CA 1
ATOM 1497 C C . ASP A 1 185 ? 24.959 -14.495 2.376 1.00 97.31 185 ASP A C 1
ATOM 1499 O O . ASP A 1 185 ? 23.871 -14.358 1.812 1.00 97.31 185 ASP A O 1
ATOM 1503 N N . ILE A 1 186 ? 26.104 -14.540 1.685 1.00 97.56 186 ILE A N 1
ATOM 1504 C CA . ILE A 1 186 ? 26.203 -14.314 0.231 1.00 97.56 186 ILE A CA 1
ATOM 1505 C C . ILE A 1 186 ? 25.451 -15.369 -0.598 1.00 97.56 186 ILE A C 1
ATOM 1507 O O . ILE A 1 186 ? 25.105 -15.121 -1.753 1.00 97.56 186 ILE A O 1
ATOM 1511 N N . GLU A 1 187 ? 25.158 -16.540 -0.038 1.00 97.69 187 GLU A N 1
ATOM 1512 C CA . GLU A 1 187 ? 24.368 -17.560 -0.735 1.00 97.69 187 GLU A CA 1
ATOM 1513 C C . GLU A 1 187 ? 22.888 -17.171 -0.754 1.00 97.69 187 GLU A C 1
ATOM 1515 O O . GLU A 1 187 ? 22.274 -17.172 -1.825 1.00 97.69 187 GLU A O 1
ATOM 1520 N N . LYS A 1 188 ? 22.346 -16.679 0.370 1.00 97.75 188 LYS A N 1
ATOM 1521 C CA . LYS A 1 188 ? 20.999 -16.095 0.394 1.00 97.75 188 LYS A CA 1
ATOM 1522 C C . LYS A 1 188 ? 20.903 -14.738 -0.304 1.00 97.75 188 LYS A C 1
ATOM 1524 O O . LYS A 1 188 ? 19.858 -14.451 -0.886 1.00 97.75 188 LYS A O 1
ATOM 1529 N N . VAL A 1 189 ? 21.986 -13.951 -0.374 1.00 98.50 189 VAL A N 1
ATOM 1530 C CA . VAL A 1 189 ? 22.063 -12.790 -1.289 1.00 98.50 189 VAL A CA 1
ATOM 1531 C C . VAL A 1 189 ? 21.773 -13.219 -2.730 1.00 98.50 189 VAL A C 1
ATOM 1533 O O . VAL A 1 189 ? 20.928 -12.615 -3.386 1.00 98.50 189 VAL A O 1
ATOM 1536 N N . ILE A 1 190 ? 22.436 -14.266 -3.229 1.00 98.50 190 ILE A N 1
ATOM 1537 C CA . ILE A 1 190 ? 22.296 -14.702 -4.627 1.00 98.50 190 ILE A CA 1
ATOM 1538 C C . ILE A 1 190 ? 20.932 -15.366 -4.880 1.00 98.50 190 ILE A C 1
ATOM 1540 O O . ILE A 1 190 ? 20.320 -15.107 -5.917 1.00 98.50 190 ILE A O 1
ATOM 1544 N N . GLU A 1 191 ? 20.413 -16.154 -3.933 1.00 98.44 191 GLU A N 1
ATOM 1545 C CA . GLU A 1 191 ? 19.053 -16.719 -3.979 1.00 98.44 191 GLU A CA 1
ATOM 1546 C C . GLU A 1 191 ? 17.985 -15.618 -4.112 1.00 98.44 191 GLU A C 1
ATOM 1548 O O . GLU A 1 191 ? 17.212 -15.602 -5.073 1.00 98.44 191 GLU A O 1
ATOM 1553 N N . THR A 1 192 ? 17.995 -14.635 -3.204 1.00 98.56 192 THR A N 1
ATOM 1554 C CA . THR A 1 192 ? 17.051 -13.509 -3.231 1.00 98.56 192 THR A CA 1
ATOM 1555 C C . THR A 1 192 ? 17.252 -12.617 -4.455 1.00 98.56 192 THR A C 1
ATOM 1557 O O . THR A 1 192 ? 16.263 -12.213 -5.064 1.00 98.56 192 THR A O 1
ATOM 1560 N N . TYR A 1 193 ? 18.492 -12.330 -4.868 1.00 98.62 193 TYR A N 1
ATOM 1561 C CA . TYR A 1 193 ? 18.753 -11.559 -6.089 1.00 98.62 193 TYR A CA 1
ATOM 1562 C C . TYR A 1 193 ? 18.160 -12.241 -7.333 1.00 98.62 193 TYR A C 1
ATOM 1564 O O . TYR A 1 193 ? 17.530 -11.565 -8.152 1.00 98.62 193 TYR A O 1
ATOM 1572 N N . ASN A 1 194 ? 18.315 -13.562 -7.477 1.00 98.44 194 ASN A N 1
ATOM 1573 C CA . ASN A 1 194 ? 17.741 -14.298 -8.603 1.00 98.44 194 ASN A CA 1
ATOM 1574 C C . ASN A 1 194 ? 16.214 -14.184 -8.615 1.00 98.44 194 ASN A C 1
ATOM 1576 O O . ASN A 1 194 ? 15.658 -13.692 -9.594 1.00 98.44 194 ASN A O 1
ATOM 1580 N N . TYR A 1 195 ? 15.531 -14.517 -7.519 1.00 98.31 195 TYR A N 1
ATOM 1581 C CA . TYR A 1 195 ? 14.064 -14.496 -7.498 1.00 98.31 195 TYR A CA 1
ATOM 1582 C C . TYR A 1 195 ? 13.442 -13.092 -7.570 1.00 98.31 195 TYR A C 1
ATOM 1584 O O . TYR A 1 195 ? 12.360 -12.941 -8.143 1.00 98.31 195 TYR A O 1
ATOM 1592 N N . LEU A 1 196 ? 14.144 -12.055 -7.098 1.00 98.12 196 LEU A N 1
ATOM 1593 C CA . LEU A 1 196 ? 13.773 -10.658 -7.343 1.00 98.12 196 LEU A CA 1
ATOM 1594 C C . LEU A 1 196 ? 13.946 -10.259 -8.821 1.00 98.12 196 LEU A C 1
ATOM 1596 O O . LEU A 1 196 ? 13.058 -9.633 -9.397 1.00 98.12 196 LEU A O 1
ATOM 1600 N N . SER A 1 197 ? 15.074 -10.608 -9.451 1.00 97.75 197 SER A N 1
ATOM 1601 C CA . SER A 1 197 ? 15.379 -10.204 -10.838 1.00 97.75 197 SER A CA 1
ATOM 1602 C C . SER A 1 197 ? 14.653 -11.037 -11.901 1.00 97.75 197 SER A C 1
ATOM 1604 O O . SER A 1 197 ? 14.441 -10.563 -13.017 1.00 97.75 197 SER A O 1
ATOM 1606 N N . GLU A 1 198 ? 14.195 -12.236 -11.544 1.00 97.00 198 GLU A N 1
ATOM 1607 C CA . GLU A 1 198 ? 13.260 -13.057 -12.325 1.00 97.00 198 GLU A CA 1
ATOM 1608 C C . GLU A 1 198 ? 11.788 -12.682 -12.081 1.00 97.00 198 GLU A C 1
ATOM 1610 O O . GLU A 1 198 ? 10.917 -13.118 -12.831 1.00 97.00 198 GLU A O 1
ATOM 1615 N N . ARG A 1 199 ? 11.526 -11.781 -11.118 1.00 97.12 199 ARG A N 1
ATOM 1616 C CA . ARG A 1 199 ? 10.222 -11.174 -10.786 1.00 97.12 199 ARG A CA 1
ATOM 1617 C C . ARG A 1 199 ? 9.204 -12.085 -10.089 1.00 97.12 199 ARG A C 1
ATOM 1619 O O . ARG A 1 199 ? 8.024 -11.750 -10.077 1.00 97.12 199 ARG A O 1
ATOM 1626 N N . TYR A 1 200 ? 9.622 -13.186 -9.461 1.00 98.25 200 TYR A N 1
ATOM 1627 C CA . TYR A 1 200 ? 8.710 -14.051 -8.686 1.00 98.25 200 TYR A CA 1
ATOM 1628 C C . TYR A 1 200 ? 8.053 -13.319 -7.504 1.00 98.25 200 TYR A C 1
ATOM 1630 O O . TYR A 1 200 ? 6.908 -13.594 -7.144 1.00 98.25 200 TYR A O 1
ATOM 1638 N N . PHE A 1 201 ? 8.767 -12.373 -6.897 1.00 98.56 201 PHE A N 1
ATOM 1639 C CA . PHE A 1 201 ? 8.240 -11.475 -5.874 1.00 98.56 201 PHE A CA 1
ATOM 1640 C C . PHE A 1 201 ? 8.982 -10.135 -5.904 1.00 98.56 201 PHE A C 1
ATOM 1642 O O . PHE A 1 201 ? 9.984 -9.970 -6.599 1.00 98.56 201 PHE A O 1
ATOM 1649 N N . THR A 1 202 ? 8.507 -9.173 -5.117 1.00 98.31 202 THR A N 1
ATOM 1650 C CA . THR A 1 202 ? 9.258 -7.952 -4.812 1.00 98.31 202 THR A CA 1
ATOM 1651 C C . THR A 1 202 ? 8.963 -7.453 -3.399 1.00 98.31 202 THR A C 1
ATOM 1653 O O . THR A 1 202 ? 7.855 -7.630 -2.883 1.00 98.31 202 THR A O 1
ATOM 1656 N N . HIS A 1 203 ? 9.964 -6.854 -2.753 1.00 97.88 203 HIS A N 1
ATOM 1657 C CA . HIS A 1 203 ? 9.800 -6.192 -1.459 1.00 97.88 203 HIS A CA 1
ATOM 1658 C C . HIS A 1 203 ? 9.095 -4.837 -1.616 1.00 97.88 203 HIS A C 1
ATOM 1660 O O . HIS A 1 203 ? 9.089 -4.239 -2.693 1.00 97.88 203 HIS A O 1
ATOM 1666 N N . ALA A 1 204 ? 8.493 -4.335 -0.537 1.00 94.06 204 ALA A N 1
ATOM 1667 C CA . ALA A 1 204 ? 7.850 -3.027 -0.551 1.00 94.06 204 ALA A CA 1
ATOM 1668 C C . ALA A 1 204 ? 8.847 -1.874 -0.776 1.00 94.06 204 ALA A C 1
ATOM 1670 O O . ALA A 1 204 ? 10.047 -1.982 -0.518 1.00 94.06 204 ALA A O 1
ATOM 1671 N N . SER A 1 205 ? 8.342 -0.735 -1.258 1.00 91.69 205 SER A N 1
ATOM 1672 C CA . SER A 1 205 ? 9.182 0.366 -1.747 1.00 91.69 205 SER A CA 1
ATOM 1673 C C . SER A 1 205 ? 10.233 0.896 -0.761 1.00 91.69 205 SER A C 1
ATOM 1675 O O . SER A 1 205 ? 11.348 1.124 -1.221 1.00 91.69 205 SER A O 1
ATOM 1677 N N . PRO A 1 206 ? 9.969 1.065 0.555 1.00 91.19 206 PRO A N 1
ATOM 1678 C CA . PRO A 1 206 ? 10.997 1.490 1.512 1.00 91.19 206 PRO A CA 1
ATOM 1679 C C . PRO A 1 206 ? 12.188 0.531 1.558 1.00 91.19 206 PRO A C 1
ATOM 1681 O O . PRO A 1 206 ? 13.332 0.977 1.563 1.00 91.19 206 PRO A O 1
ATOM 1684 N N . THR A 1 207 ? 11.943 -0.780 1.452 1.00 94.94 207 THR A N 1
ATOM 1685 C CA . THR A 1 207 ? 13.008 -1.782 1.340 1.00 94.94 207 THR A CA 1
ATOM 1686 C C . THR A 1 207 ? 13.868 -1.549 0.091 1.00 94.94 207 THR A C 1
ATOM 1688 O O . THR A 1 207 ? 15.094 -1.546 0.178 1.00 94.94 207 THR A O 1
ATOM 1691 N N . LEU A 1 208 ? 13.239 -1.280 -1.060 1.00 94.81 208 LEU A N 1
ATOM 1692 C CA . LEU A 1 208 ? 13.935 -0.995 -2.324 1.00 94.81 208 LEU A CA 1
ATOM 1693 C C . LEU A 1 208 ? 14.730 0.330 -2.276 1.00 94.81 208 LEU A C 1
ATOM 1695 O O . LEU A 1 208 ? 15.860 0.410 -2.770 1.00 94.81 208 LEU A O 1
ATOM 1699 N N . PHE A 1 209 ? 14.166 1.364 -1.642 1.00 89.62 209 PHE A N 1
ATOM 1700 C CA . PHE A 1 209 ? 14.795 2.677 -1.482 1.00 89.62 209 PHE A CA 1
ATOM 1701 C C . PHE A 1 209 ? 15.999 2.644 -0.527 1.00 89.62 209 PHE A C 1
ATOM 1703 O O . PHE A 1 209 ? 17.055 3.179 -0.860 1.00 89.62 209 PHE A O 1
ATOM 1710 N N . ALA A 1 210 ? 15.845 2.046 0.659 1.00 92.31 210 ALA A N 1
ATOM 1711 C CA . ALA A 1 210 ? 16.748 2.263 1.790 1.00 92.31 210 ALA A CA 1
ATOM 1712 C C . ALA A 1 210 ? 17.762 1.137 2.047 1.00 92.31 210 ALA A C 1
ATOM 1714 O O . ALA A 1 210 ? 18.690 1.349 2.835 1.00 92.31 210 ALA A O 1
ATOM 1715 N N . ALA A 1 211 ? 17.634 -0.033 1.408 1.00 96.06 211 ALA A N 1
ATOM 1716 C CA . ALA A 1 211 ? 18.598 -1.125 1.566 1.00 96.06 211 ALA A CA 1
ATOM 1717 C C . ALA A 1 211 ? 20.040 -0.671 1.266 1.00 96.06 211 ALA A C 1
ATOM 1719 O O . ALA A 1 211 ? 20.290 0.049 0.294 1.00 96.06 211 ALA A O 1
ATOM 1720 N N . CYS A 1 212 ? 20.963 -1.089 2.132 1.00 96.31 212 CYS A N 1
ATOM 1721 C CA . CYS A 1 212 ? 22.363 -0.675 2.262 1.00 96.31 212 CYS A CA 1
ATOM 1722 C C . CYS A 1 212 ? 22.640 0.811 2.551 1.00 96.31 212 CYS A C 1
ATOM 1724 O O . CYS A 1 212 ? 23.810 1.166 2.712 1.00 96.31 212 CYS A O 1
ATOM 1726 N N . SER A 1 213 ? 21.636 1.689 2.627 1.00 93.69 213 SER A N 1
ATOM 1727 C CA . SER A 1 213 ? 21.859 3.121 2.879 1.00 93.69 213 SER A CA 1
ATOM 1728 C C . SER A 1 213 ? 22.323 3.414 4.317 1.00 93.69 213 SER A C 1
ATOM 1730 O O . SER A 1 213 ? 22.284 2.538 5.177 1.00 93.69 213 SER A O 1
ATOM 1732 N N . ILE A 1 214 ? 22.752 4.652 4.606 1.00 92.62 214 ILE A N 1
ATOM 1733 C CA . ILE A 1 214 ? 23.168 5.083 5.964 1.00 92.62 214 ILE A CA 1
ATOM 1734 C C . ILE A 1 214 ? 22.085 4.866 7.037 1.00 92.62 214 ILE A C 1
ATOM 1736 O O . ILE A 1 214 ? 22.420 4.666 8.207 1.00 92.62 214 ILE A O 1
ATOM 1740 N N . LYS A 1 215 ? 20.802 4.933 6.662 1.00 89.69 215 LYS A N 1
ATOM 1741 C CA . LYS A 1 215 ? 19.672 4.644 7.549 1.00 89.69 215 LYS A CA 1
ATOM 1742 C C . LYS A 1 215 ? 18.742 3.654 6.863 1.00 89.69 215 LYS A C 1
ATOM 1744 O O . LYS A 1 215 ? 17.880 4.037 6.077 1.00 89.69 215 LYS A O 1
ATOM 1749 N N . GLN A 1 216 ? 18.945 2.375 7.162 1.00 92.81 216 GLN A N 1
ATOM 1750 C CA . GLN A 1 216 ? 18.278 1.254 6.509 1.00 92.81 216 GLN A CA 1
ATOM 1751 C C . GLN A 1 216 ? 16.850 1.054 7.056 1.00 92.81 216 GLN A C 1
ATOM 1753 O O . GLN A 1 216 ? 16.553 0.074 7.737 1.00 92.81 216 GLN A O 1
ATOM 1758 N N . GLN A 1 217 ? 15.962 2.014 6.795 1.00 91.50 217 GLN A N 1
ATOM 1759 C CA . GLN A 1 217 ? 14.549 1.947 7.172 1.00 91.50 217 GLN A CA 1
ATOM 1760 C C . GLN A 1 217 ? 13.770 1.192 6.077 1.00 91.50 217 GLN A C 1
ATOM 1762 O O . GLN A 1 217 ? 13.572 1.694 4.977 1.00 91.50 217 GLN A O 1
ATOM 1767 N N . LEU A 1 218 ? 13.383 -0.053 6.361 1.00 93.62 218 LEU A N 1
ATOM 1768 C CA . LEU A 1 218 ? 12.817 -1.007 5.394 1.00 93.62 218 LEU A CA 1
ATOM 1769 C C . LEU A 1 218 ? 11.307 -1.242 5.578 1.00 93.62 218 LEU A C 1
ATOM 1771 O O . LEU A 1 218 ? 10.651 -1.744 4.662 1.00 93.62 218 LEU A O 1
ATOM 1775 N N . CYS A 1 219 ? 10.766 -0.918 6.756 1.00 89.44 219 CYS A N 1
ATOM 1776 C CA . CYS A 1 219 ? 9.363 -1.136 7.128 1.00 89.44 219 CYS A CA 1
ATOM 1777 C C . CYS A 1 219 ? 8.439 -0.108 6.456 1.00 89.44 219 CYS A C 1
ATOM 1779 O O . CYS A 1 219 ? 8.827 1.041 6.278 1.00 89.44 219 CYS A O 1
ATOM 1781 N N . SER A 1 220 ? 7.203 -0.477 6.116 1.00 81.00 220 SER A N 1
ATOM 1782 C CA . SER A 1 220 ? 6.333 0.377 5.281 1.00 81.00 220 SER A CA 1
ATOM 1783 C C . SER A 1 220 ? 5.211 1.107 6.013 1.00 81.00 220 SER A C 1
ATOM 1785 O O . SER A 1 220 ? 4.781 2.171 5.566 1.00 81.00 220 SER A O 1
ATOM 1787 N N . CYS A 1 221 ? 4.713 0.550 7.114 1.00 88.75 221 CYS A N 1
ATOM 1788 C CA . CYS A 1 221 ? 3.591 1.108 7.864 1.00 88.75 221 CYS A CA 1
ATOM 1789 C C . CYS A 1 221 ? 3.813 0.966 9.367 1.00 88.75 221 CYS A C 1
ATOM 1791 O O . CYS A 1 221 ? 4.438 0.003 9.814 1.00 88.75 221 CYS A O 1
ATOM 1793 N N . PHE A 1 222 ? 3.256 1.913 10.117 1.00 96.50 222 PHE A N 1
ATOM 1794 C CA . PHE A 1 222 ? 3.301 1.971 11.572 1.00 96.50 222 PHE A CA 1
ATOM 1795 C C . PHE A 1 222 ? 1.887 2.184 12.125 1.00 96.50 222 PHE A C 1
ATOM 1797 O O . PHE A 1 222 ? 1.128 2.983 11.571 1.00 96.50 222 PHE A O 1
ATOM 1804 N N . LEU A 1 223 ? 1.528 1.480 13.201 1.00 97.69 223 LEU A N 1
ATOM 1805 C CA . LEU A 1 223 ? 0.254 1.658 13.905 1.00 97.69 223 LEU A CA 1
ATOM 1806 C C . LEU A 1 223 ? 0.529 2.258 15.282 1.00 97.69 223 LEU A C 1
ATOM 1808 O O . LEU A 1 223 ? 1.310 1.709 16.062 1.00 97.69 223 LEU A O 1
ATOM 1812 N N . LEU A 1 224 ? -0.114 3.386 15.568 1.00 97.69 224 LEU A N 1
ATOM 1813 C CA . LEU A 1 224 ? -0.011 4.104 16.829 1.00 97.69 224 LEU A CA 1
ATOM 1814 C C . LEU A 1 224 ? -1.372 4.140 17.522 1.00 97.69 224 LEU A C 1
ATOM 1816 O O . LEU A 1 224 ? -2.408 4.392 16.905 1.00 97.69 224 LEU A O 1
ATOM 1820 N N . THR A 1 225 ? -1.340 3.973 18.837 1.00 96.75 225 THR A N 1
ATOM 1821 C CA . THR A 1 225 ? -2.427 4.383 19.727 1.00 96.75 225 THR A CA 1
ATOM 1822 C C . THR A 1 225 ? -2.048 5.746 20.295 1.00 96.75 225 THR A C 1
ATOM 1824 O O . THR A 1 225 ? -0.892 5.938 20.673 1.00 96.75 225 THR A O 1
ATOM 1827 N N . MET A 1 226 ? -2.986 6.699 20.333 1.00 97.12 226 MET A N 1
ATOM 1828 C CA . MET A 1 226 ? -2.772 7.984 21.006 1.00 97.12 226 MET A CA 1
ATOM 1829 C C . MET A 1 226 ? -2.280 7.748 22.439 1.00 97.12 226 MET A C 1
ATOM 1831 O O . MET A 1 226 ? -2.871 6.945 23.162 1.00 97.12 226 MET A O 1
ATOM 1835 N N . SER A 1 227 ? -1.180 8.404 22.821 1.00 94.06 227 SER A N 1
ATOM 1836 C CA . SER A 1 227 ? -0.442 8.031 24.037 1.00 94.06 227 SER A CA 1
ATOM 1837 C C . SER A 1 227 ? -1.280 8.219 25.307 1.00 94.06 227 SER A C 1
ATOM 1839 O O . SER A 1 227 ? -1.341 7.318 26.135 1.00 94.06 227 SER A O 1
ATOM 1841 N N . GLU A 1 228 ? -1.954 9.365 25.431 1.00 93.06 228 GLU A N 1
ATOM 1842 C CA . GLU A 1 228 ? -2.842 9.723 26.543 1.00 93.06 228 GLU A CA 1
ATOM 1843 C C . GLU A 1 228 ? -3.865 10.779 26.081 1.00 93.06 228 GLU A C 1
ATOM 1845 O O . GLU A 1 228 ? -3.633 11.484 25.097 1.00 93.06 228 GLU A O 1
ATOM 1850 N N . ASP A 1 229 ? -4.955 10.949 26.837 1.00 94.19 229 ASP A N 1
ATOM 1851 C CA . ASP A 1 229 ? -5.891 12.085 26.740 1.00 94.19 229 ASP A CA 1
ATOM 1852 C C . ASP A 1 229 ? -5.351 13.317 27.510 1.00 94.19 229 ASP A C 1
ATOM 1854 O O . ASP A 1 229 ? -5.984 13.861 28.419 1.00 94.19 229 ASP A O 1
ATOM 1858 N N . SER A 1 230 ? -4.124 13.716 27.167 1.00 93.75 230 SER A N 1
ATOM 1859 C CA . SER A 1 230 ? -3.368 14.843 27.733 1.00 93.75 230 SER A CA 1
ATOM 1860 C C . SER A 1 230 ? -2.703 15.646 26.607 1.00 93.75 230 SER A C 1
ATOM 1862 O O . SER A 1 230 ? -2.483 15.125 25.511 1.00 93.75 230 SER A O 1
ATOM 1864 N N . ILE A 1 231 ? -2.374 16.924 26.834 1.00 93.44 231 ILE A N 1
ATOM 1865 C CA . ILE A 1 231 ? -1.683 17.739 25.814 1.00 93.44 231 ILE A CA 1
ATOM 1866 C C . ILE A 1 231 ? -0.295 17.147 25.539 1.00 93.44 231 ILE A C 1
ATOM 1868 O O . ILE A 1 231 ? 0.131 17.039 24.391 1.00 93.44 231 ILE A O 1
ATOM 1872 N N . GLU A 1 232 ? 0.364 16.682 26.592 1.00 95.31 232 GLU A N 1
ATOM 1873 C CA . GLU A 1 232 ? 1.639 15.981 26.595 1.00 95.31 232 GLU A CA 1
ATOM 1874 C C . GLU A 1 232 ? 1.571 14.712 25.729 1.00 95.31 232 GLU A C 1
ATOM 1876 O O . GLU A 1 232 ? 2.370 14.554 24.802 1.00 95.31 232 GLU A O 1
ATOM 1881 N N . GLY A 1 233 ? 0.573 13.850 25.952 1.00 96.12 233 GLY A N 1
ATOM 1882 C CA . GLY A 1 233 ? 0.349 12.635 25.168 1.00 96.12 233 GLY A CA 1
ATOM 1883 C C . GLY A 1 233 ? 0.004 12.912 23.704 1.00 96.12 233 GLY A C 1
ATOM 1884 O O . GLY A 1 233 ? 0.510 12.227 22.809 1.00 96.12 233 GLY A O 1
ATOM 1885 N N . ILE A 1 234 ? -0.795 13.948 23.434 1.00 96.62 234 ILE A N 1
ATOM 1886 C CA . ILE A 1 234 ? -1.162 14.380 22.079 1.00 96.62 234 ILE A CA 1
ATOM 1887 C C . ILE A 1 234 ? 0.059 14.897 21.305 1.00 96.62 234 ILE A C 1
ATOM 1889 O O . ILE A 1 234 ? 0.251 14.515 20.146 1.00 96.62 234 ILE A O 1
ATOM 1893 N N . TYR A 1 235 ? 0.906 15.724 21.925 1.00 97.12 235 TYR A N 1
ATOM 1894 C CA . TYR A 1 235 ? 2.095 16.290 21.277 1.00 97.12 235 TYR A CA 1
ATOM 1895 C C . TYR A 1 235 ? 3.259 15.294 21.176 1.00 97.12 235 TYR A C 1
ATOM 1897 O O . TYR A 1 235 ? 3.973 15.306 20.171 1.00 97.12 235 TYR A O 1
ATOM 1905 N N . GLU A 1 236 ? 3.429 14.380 22.134 1.00 96.50 236 GLU A N 1
ATOM 1906 C CA . GLU A 1 236 ? 4.396 13.285 22.003 1.00 96.50 236 GLU A CA 1
ATOM 1907 C C . GLU A 1 236 ? 3.985 12.325 20.875 1.00 96.50 236 GLU A C 1
ATOM 1909 O O . GLU A 1 236 ? 4.816 11.941 20.052 1.00 96.50 236 GLU A O 1
ATOM 1914 N N . THR A 1 237 ? 2.691 12.014 20.746 1.00 97.44 237 THR A N 1
ATOM 1915 C CA . THR A 1 237 ? 2.174 11.212 19.623 1.00 97.44 237 THR A CA 1
ATOM 1916 C C . THR A 1 237 ? 2.367 11.929 18.277 1.00 97.44 237 THR A C 1
ATOM 1918 O O . THR A 1 237 ? 2.769 11.296 17.296 1.00 97.44 237 THR A O 1
ATOM 1921 N N . LEU A 1 238 ? 2.195 13.256 18.225 1.00 96.50 238 LEU A N 1
ATOM 1922 C CA . LEU A 1 238 ? 2.466 14.069 17.033 1.00 96.50 238 LEU A CA 1
ATOM 1923 C C . LEU A 1 238 ? 3.955 14.010 16.651 1.00 96.50 238 LEU A C 1
ATOM 1925 O O . LEU A 1 238 ? 4.293 13.783 15.488 1.00 96.50 238 LEU A O 1
ATOM 1929 N N . LYS A 1 239 ? 4.853 14.139 17.636 1.00 95.94 239 LYS A N 1
ATOM 1930 C CA . LYS A 1 239 ? 6.310 13.985 17.481 1.00 95.94 239 LYS A CA 1
ATOM 1931 C C . LYS A 1 239 ? 6.690 12.589 16.975 1.00 95.94 239 LYS A C 1
ATOM 1933 O O . LYS A 1 239 ? 7.506 12.485 16.057 1.00 95.94 239 LYS A O 1
ATOM 1938 N N . LYS A 1 240 ? 6.067 11.527 17.500 1.00 95.81 240 LYS A N 1
ATOM 1939 C CA . LYS A 1 240 ? 6.236 10.146 17.014 1.00 95.81 240 LYS A CA 1
ATOM 1940 C C . LYS A 1 240 ? 5.813 10.016 15.542 1.00 95.81 240 LYS A C 1
ATOM 1942 O O . LYS A 1 240 ? 6.594 9.522 14.729 1.00 95.81 240 LYS A O 1
ATOM 1947 N N . CYS A 1 241 ? 4.645 10.544 15.167 1.00 95.00 241 CYS A N 1
ATOM 1948 C CA . CYS A 1 241 ? 4.168 10.544 13.777 1.00 95.00 241 CYS A CA 1
ATOM 1949 C C . CYS A 1 241 ? 5.096 11.331 12.831 1.00 95.00 241 CYS A C 1
ATOM 1951 O O . CYS A 1 241 ? 5.405 10.855 11.739 1.00 95.00 241 CYS A O 1
ATOM 1953 N N . ALA A 1 242 ? 5.603 12.495 13.253 1.00 92.50 242 ALA A N 1
ATOM 1954 C CA . ALA A 1 242 ? 6.534 13.307 12.465 1.00 92.50 242 ALA A CA 1
ATOM 1955 C C . ALA A 1 242 ? 7.871 12.586 12.206 1.00 92.50 242 ALA A C 1
ATOM 1957 O O . ALA A 1 242 ? 8.389 12.602 11.086 1.00 92.50 242 ALA A O 1
ATOM 1958 N N . LEU A 1 243 ? 8.419 11.913 13.226 1.00 92.31 243 LEU A N 1
ATOM 1959 C CA . LEU A 1 243 ? 9.653 11.130 13.112 1.00 92.31 243 LEU A CA 1
ATOM 1960 C C . LEU A 1 243 ? 9.489 9.889 12.222 1.00 92.31 243 LEU A C 1
ATOM 1962 O O . LEU A 1 243 ? 10.444 9.512 11.545 1.00 92.31 243 LEU A O 1
ATOM 1966 N N . ILE A 1 244 ? 8.293 9.295 12.174 1.00 91.56 244 ILE 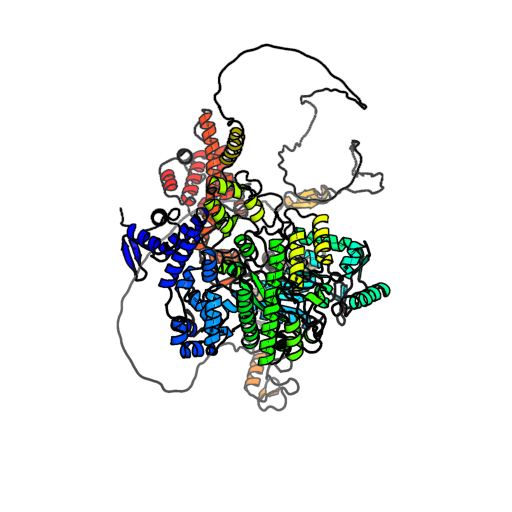A N 1
ATOM 1967 C CA . ILE A 1 244 ? 7.950 8.211 11.242 1.00 91.56 244 ILE A CA 1
ATOM 1968 C C . ILE A 1 244 ? 7.804 8.739 9.805 1.00 91.56 244 ILE A C 1
ATOM 1970 O O . ILE A 1 244 ? 8.450 8.208 8.899 1.00 91.56 244 ILE A O 1
ATOM 1974 N N . SER A 1 245 ? 7.023 9.810 9.594 1.00 88.56 245 SER A N 1
ATOM 1975 C CA . SER A 1 245 ? 6.797 10.387 8.257 1.00 88.56 245 SER A CA 1
ATOM 1976 C C . SER A 1 245 ? 8.111 10.810 7.601 1.00 88.56 245 SER A C 1
ATOM 1978 O O . SER A 1 245 ? 8.338 10.526 6.429 1.00 88.56 245 SER A O 1
ATOM 1980 N N . LYS A 1 246 ? 9.038 11.393 8.376 1.00 86.75 246 LYS A N 1
ATOM 1981 C CA . LYS A 1 246 ? 10.378 11.797 7.915 1.00 86.75 246 LYS A CA 1
ATOM 1982 C C . LYS A 1 246 ? 11.145 10.687 7.179 1.00 86.75 246 LYS A C 1
ATOM 1984 O O . LYS A 1 246 ? 11.949 10.999 6.305 1.00 86.75 246 LYS A O 1
ATOM 1989 N N . TRP A 1 247 ? 10.912 9.422 7.530 1.00 81.69 247 TRP A N 1
ATOM 1990 C CA . TRP A 1 247 ? 11.559 8.256 6.921 1.00 81.69 247 TRP A CA 1
ATOM 1991 C C . TRP A 1 247 ? 10.606 7.433 6.038 1.00 81.69 247 TRP A C 1
ATOM 1993 O O . TRP A 1 247 ? 10.813 6.243 5.848 1.00 81.69 247 TRP A O 1
ATOM 2003 N N . ALA A 1 248 ? 9.577 8.070 5.476 1.00 75.38 248 ALA A N 1
ATOM 2004 C CA . ALA A 1 248 ? 8.629 7.494 4.520 1.00 75.38 248 ALA A CA 1
ATOM 2005 C C . ALA A 1 248 ? 7.717 6.356 5.023 1.00 75.38 248 ALA A C 1
ATOM 2007 O O . ALA A 1 248 ? 7.139 5.616 4.219 1.00 75.38 248 ALA A O 1
ATOM 2008 N N . GLY A 1 249 ? 7.525 6.256 6.343 1.00 83.62 249 GLY A N 1
ATOM 2009 C CA . GLY A 1 249 ? 6.526 5.375 6.945 1.00 83.62 249 GLY A CA 1
ATOM 2010 C C . GLY A 1 249 ? 5.112 5.962 6.880 1.00 83.62 249 GLY A C 1
ATOM 2011 O O . GLY A 1 249 ? 4.886 7.088 7.321 1.00 83.62 249 GLY A O 1
ATOM 2012 N N . GLY A 1 250 ? 4.145 5.186 6.378 1.00 90.31 250 GLY A N 1
ATOM 2013 C CA . GLY A 1 250 ? 2.718 5.518 6.494 1.00 90.31 250 GLY A CA 1
ATOM 2014 C C . GLY A 1 250 ? 2.182 5.214 7.898 1.00 90.31 250 GLY A C 1
ATOM 2015 O O . GLY A 1 250 ? 2.613 4.241 8.520 1.00 90.31 250 GLY A O 1
ATOM 2016 N N . VAL A 1 251 ? 1.238 6.017 8.397 1.00 94.75 251 VAL A N 1
ATOM 2017 C CA . VAL A 1 251 ? 0.700 5.887 9.768 1.00 94.75 251 VAL A CA 1
ATOM 2018 C C . VAL A 1 251 ? -0.770 5.471 9.761 1.00 94.75 251 VAL A C 1
ATOM 2020 O O . VAL A 1 251 ? -1.572 6.032 9.019 1.00 94.75 251 VAL A O 1
ATOM 2023 N N . GLY A 1 252 ? -1.134 4.534 10.636 1.00 97.75 252 GLY A N 1
ATOM 2024 C CA . GLY A 1 252 ? -2.479 4.435 11.206 1.00 97.75 252 GLY A CA 1
ATOM 2025 C C . GLY A 1 252 ? -2.472 4.925 12.657 1.00 97.75 252 GLY A C 1
ATOM 2026 O O . GLY A 1 252 ? -1.570 4.558 13.409 1.00 97.75 252 GLY A O 1
ATOM 2027 N N . LEU A 1 253 ? -3.436 5.758 13.054 1.00 98.19 253 LEU A N 1
ATOM 2028 C CA . LEU A 1 253 ? -3.516 6.356 14.393 1.00 98.19 253 LEU A CA 1
ATOM 2029 C C . LEU A 1 253 ? -4.911 6.170 15.008 1.00 98.19 253 LEU A C 1
ATOM 2031 O O . LEU A 1 253 ? -5.883 6.748 14.528 1.00 98.19 253 LEU A O 1
ATOM 2035 N N . SER A 1 254 ? -4.999 5.403 16.096 1.00 98.06 254 SER A N 1
ATOM 2036 C CA . SER A 1 254 ? -6.197 5.284 16.944 1.00 98.06 254 SER A CA 1
ATOM 2037 C C . SER A 1 254 ? -6.331 6.514 17.848 1.00 98.06 254 SER A C 1
ATOM 2039 O O . SER A 1 254 ? -5.475 6.716 18.714 1.00 98.06 254 SER A O 1
ATOM 2041 N N . VAL A 1 255 ? -7.419 7.284 17.708 1.00 98.06 255 VAL A N 1
ATOM 2042 C CA . VAL A 1 255 ? -7.704 8.478 18.540 1.00 98.06 255 VAL A CA 1
ATOM 2043 C C . VAL A 1 255 ? -8.862 8.297 19.534 1.00 98.06 255 VAL A C 1
ATOM 2045 O O . VAL A 1 255 ? -9.230 9.253 20.209 1.00 98.06 255 VAL A O 1
ATOM 2048 N N . HIS A 1 256 ? -9.400 7.078 19.668 1.00 97.19 256 HIS A N 1
ATOM 2049 C CA . HIS A 1 256 ? -10.610 6.740 20.448 1.00 97.19 256 HIS A CA 1
ATOM 2050 C C . HIS A 1 256 ? -10.650 7.245 21.895 1.00 97.19 256 HIS A C 1
ATOM 2052 O O . HIS A 1 256 ? -11.733 7.381 22.450 1.00 97.19 256 HIS A O 1
ATOM 2058 N N . CYS A 1 257 ? -9.493 7.461 22.526 1.00 95.81 257 CYS A N 1
ATOM 2059 C CA . CYS A 1 257 ? -9.381 7.877 23.925 1.00 95.81 257 CYS A CA 1
ATOM 2060 C C . CYS A 1 257 ? -9.434 9.398 24.143 1.00 95.81 257 CYS A C 1
ATOM 2062 O O . CYS A 1 257 ? -9.622 9.821 25.280 1.00 95.81 257 CYS A O 1
ATOM 2064 N N . VAL A 1 258 ? -9.282 10.218 23.096 1.00 96.56 258 VAL A N 1
ATOM 2065 C CA . VAL A 1 258 ? -9.269 11.685 23.228 1.00 96.56 258 VAL A CA 1
ATOM 2066 C C . VAL A 1 258 ? -10.679 12.195 23.515 1.00 96.56 258 VAL A C 1
ATOM 2068 O O . VAL A 1 258 ? -11.631 11.846 22.810 1.00 96.56 258 VAL A O 1
ATOM 2071 N N . ARG A 1 259 ? -10.828 13.032 24.546 1.00 95.88 259 ARG A N 1
ATOM 2072 C CA . ARG A 1 259 ? -12.135 13.536 24.986 1.00 95.88 259 ARG A CA 1
ATOM 2073 C C . ARG A 1 259 ? -12.856 14.342 23.901 1.00 95.88 259 ARG A C 1
ATOM 2075 O O . ARG A 1 259 ? -12.259 15.150 23.189 1.00 95.88 259 ARG A O 1
ATOM 2082 N N . ALA A 1 260 ? -14.163 14.121 23.816 1.00 96.38 260 ALA A N 1
ATOM 2083 C CA . ALA A 1 260 ? -15.053 14.817 22.899 1.00 96.38 260 ALA A CA 1
ATOM 2084 C C . ALA A 1 260 ? -15.264 16.293 23.284 1.00 96.38 260 ALA A C 1
ATOM 2086 O O . ALA A 1 260 ? -14.936 16.736 24.391 1.00 96.38 260 ALA A O 1
ATOM 2087 N N . LYS A 1 261 ? -15.839 17.058 22.356 1.00 94.88 261 LYS A N 1
ATOM 2088 C CA . LYS A 1 261 ? -16.184 18.468 22.547 1.00 94.88 261 LYS A CA 1
ATOM 2089 C C . LYS A 1 261 ? -17.162 18.664 23.717 1.00 94.88 261 LYS A C 1
ATOM 2091 O O . LYS A 1 261 ? -18.069 17.862 23.930 1.00 94.88 261 LYS A O 1
ATOM 2096 N N . GLY A 1 262 ? -16.993 19.752 24.471 1.00 91.56 262 GLY A N 1
ATOM 2097 C CA . GLY A 1 262 ? -17.850 20.089 25.617 1.00 91.56 262 GLY A CA 1
ATOM 2098 C C . GLY A 1 262 ? -17.556 19.287 26.893 1.00 91.56 262 GLY A C 1
ATOM 2099 O O . GLY A 1 262 ? -18.280 19.397 27.878 1.00 91.56 262 GLY A O 1
ATOM 2100 N N . THR A 1 263 ? -16.510 18.454 26.913 1.00 92.62 263 THR A N 1
ATOM 2101 C CA . THR A 1 263 ? -16.073 17.769 28.140 1.00 92.62 263 THR A CA 1
ATOM 2102 C C . THR A 1 263 ? -15.222 18.707 29.004 1.00 92.62 263 THR A C 1
ATOM 2104 O O . THR A 1 263 ? -14.254 19.267 28.486 1.00 92.62 263 THR A O 1
ATOM 2107 N N . PRO A 1 264 ? -15.520 18.881 30.307 1.00 88.50 264 PRO A N 1
ATOM 2108 C CA . PRO A 1 264 ? -14.737 19.747 31.188 1.00 88.50 264 PRO A CA 1
ATOM 2109 C C . PRO A 1 264 ? -13.246 19.379 31.267 1.00 88.50 264 PRO A C 1
ATOM 2111 O O . PRO A 1 264 ? -12.860 18.208 31.238 1.00 88.50 264 PRO A O 1
ATOM 2114 N N . ILE A 1 265 ? -12.393 20.393 31.414 1.00 87.69 265 ILE A N 1
ATOM 2115 C CA . ILE A 1 265 ? -10.953 20.245 31.640 1.00 87.69 265 ILE A CA 1
ATOM 2116 C C . ILE A 1 265 ? -10.631 20.647 33.082 1.00 87.69 265 ILE A C 1
ATOM 2118 O O . ILE A 1 265 ? -10.761 21.812 33.469 1.00 87.69 265 ILE A O 1
ATOM 2122 N N . ALA A 1 266 ? -10.175 19.676 33.876 1.00 77.69 266 ALA A N 1
ATOM 2123 C CA . ALA A 1 266 ? -9.708 19.905 35.240 1.00 77.69 266 ALA A CA 1
ATOM 2124 C C . ALA A 1 266 ? -8.573 20.950 35.287 1.00 77.69 266 ALA A C 1
ATOM 2126 O O . ALA A 1 266 ? -7.721 21.006 34.403 1.00 77.69 266 ALA A O 1
ATOM 2127 N N . GLY A 1 267 ? -8.569 21.789 36.326 1.00 71.31 267 GLY A N 1
ATOM 2128 C CA . GLY A 1 267 ? -7.577 22.851 36.535 1.00 71.31 267 GLY A CA 1
ATOM 2129 C C . GLY A 1 267 ? -7.902 24.181 35.844 1.00 71.31 267 GLY A C 1
ATOM 2130 O O . GLY A 1 267 ? -7.826 25.218 36.494 1.00 71.31 267 GLY A O 1
ATOM 2131 N N . ASN A 1 268 ? -8.323 24.166 34.574 1.00 67.56 268 ASN A N 1
ATOM 2132 C CA . ASN A 1 268 ? -8.492 25.393 33.773 1.00 67.56 268 ASN A CA 1
ATOM 2133 C C . ASN A 1 268 ? -9.937 25.921 33.670 1.00 67.56 268 ASN A C 1
ATOM 2135 O O . ASN A 1 268 ? -10.155 26.945 33.026 1.00 67.56 268 ASN A O 1
ATOM 2139 N N . CYS A 1 269 ? -10.922 25.244 34.275 1.00 73.56 269 CYS A N 1
ATOM 2140 C CA . CYS A 1 269 ? -12.344 25.641 34.289 1.00 73.56 269 CYS A CA 1
ATOM 2141 C C . CYS A 1 269 ? -12.985 25.864 32.898 1.00 73.56 269 CYS A C 1
ATOM 2143 O O . CYS A 1 269 ? -14.000 26.549 32.790 1.00 73.56 269 CYS A O 1
ATOM 2145 N N . GLY A 1 270 ? -12.401 25.290 31.842 1.00 86.12 270 GLY A N 1
ATOM 2146 C CA . GLY A 1 270 ? -12.885 25.380 30.463 1.00 86.12 270 GLY A CA 1
ATOM 2147 C C . GLY A 1 270 ? -13.331 24.030 29.905 1.00 86.12 270 GLY A C 1
ATOM 2148 O O . GLY A 1 270 ? -13.062 22.978 30.486 1.00 86.12 270 GLY A O 1
ATOM 2149 N N . GLU A 1 271 ? -13.994 24.062 28.754 1.00 91.19 271 GLU A N 1
ATOM 2150 C CA . GLU A 1 271 ? -14.426 22.874 28.014 1.00 91.19 271 GLU A CA 1
ATOM 2151 C C . GLU A 1 271 ? -13.413 22.467 26.938 1.00 91.19 271 GLU A C 1
ATOM 2153 O O . GLU A 1 271 ? -12.690 23.294 26.380 1.00 91.19 271 GLU A O 1
ATOM 2158 N N . ALA A 1 272 ? -13.384 21.176 26.612 1.00 91.88 272 ALA A N 1
ATOM 2159 C CA . ALA A 1 272 ? -12.596 20.640 25.516 1.00 91.88 272 ALA A CA 1
ATOM 2160 C C . ALA A 1 272 ? -13.190 20.995 24.147 1.00 91.88 272 ALA A C 1
ATOM 2162 O O . ALA A 1 272 ? -14.396 20.892 23.920 1.00 91.88 272 ALA A O 1
ATOM 2163 N N . SER A 1 273 ? -12.318 21.329 23.196 1.00 91.88 273 SER A N 1
ATOM 2164 C CA . SER A 1 273 ? -12.693 21.658 21.813 1.00 91.88 273 SER A CA 1
ATOM 2165 C C . SER A 1 273 ? -12.934 20.434 20.912 1.00 91.88 273 SER A C 1
ATOM 2167 O O . SER A 1 273 ? -13.256 20.606 19.735 1.00 91.88 273 SER A O 1
ATOM 2169 N N . GLY A 1 274 ? -12.765 19.218 21.445 1.00 94.06 274 GLY A N 1
ATOM 2170 C CA . GLY A 1 274 ? -12.917 17.947 20.730 1.00 94.06 274 GLY A CA 1
ATOM 2171 C C . GLY A 1 274 ? -11.772 17.603 19.770 1.00 94.06 274 GLY A C 1
ATOM 2172 O O . GLY A 1 274 ? -10.729 18.261 19.731 1.00 94.06 274 GLY A O 1
ATOM 2173 N N . LEU A 1 275 ? -11.981 16.563 18.961 1.00 95.81 275 LEU A N 1
ATOM 2174 C CA . LEU A 1 275 ? -11.004 16.022 18.007 1.00 95.81 275 LEU A CA 1
ATOM 2175 C C . LEU A 1 275 ? -10.623 17.002 16.886 1.00 95.81 275 LEU A C 1
ATOM 2177 O O . LEU A 1 275 ? -9.493 16.965 16.395 1.00 95.81 275 LEU A O 1
ATOM 2181 N N . ILE A 1 276 ? -11.547 17.863 16.452 1.00 94.38 276 ILE A N 1
ATOM 2182 C CA . ILE A 1 276 ? -11.414 18.628 15.200 1.00 94.38 276 ILE A CA 1
ATOM 2183 C C . ILE A 1 276 ? -10.184 19.559 15.190 1.00 94.38 276 ILE A C 1
ATOM 2185 O O . ILE A 1 276 ? -9.406 19.478 14.235 1.00 94.38 276 ILE A O 1
ATOM 2189 N N . PRO A 1 277 ? -9.910 20.382 16.227 1.00 94.56 277 PRO A N 1
ATOM 2190 C CA . PRO A 1 277 ? -8.710 21.220 16.243 1.00 94.56 277 PRO A CA 1
ATOM 2191 C C . PRO A 1 277 ? -7.417 20.408 16.390 1.00 94.56 277 PRO A C 1
ATOM 2193 O O . PRO A 1 277 ? -6.410 20.769 15.785 1.00 94.56 277 PRO A O 1
ATOM 2196 N N . MET A 1 278 ? -7.443 19.292 17.133 1.00 95.81 278 MET A N 1
ATOM 2197 C CA . MET A 1 278 ? -6.289 18.396 17.275 1.00 95.81 278 MET A CA 1
ATOM 2198 C C . MET A 1 278 ? -5.899 17.794 15.922 1.00 95.81 278 MET A C 1
ATOM 2200 O O . MET A 1 278 ? -4.748 17.907 15.501 1.00 95.81 278 MET A O 1
ATOM 2204 N N . LEU A 1 279 ? -6.853 17.189 15.209 1.00 97.06 279 LEU A N 1
ATOM 2205 C CA . LEU A 1 279 ? -6.602 16.556 13.912 1.00 97.06 279 LEU A CA 1
ATOM 2206 C C . LEU A 1 279 ? -6.120 17.565 12.863 1.00 97.06 279 LEU A C 1
ATOM 2208 O O . LEU A 1 279 ? -5.353 17.209 11.972 1.00 97.06 279 LEU A O 1
ATOM 2212 N N . LYS A 1 280 ? -6.465 18.844 13.011 1.00 95.31 280 LYS A N 1
ATOM 2213 C CA . LYS A 1 280 ? -5.931 19.916 12.172 1.00 95.31 280 LYS A CA 1
ATOM 2214 C C . LYS A 1 280 ? -4.421 20.140 12.350 1.00 95.31 280 LYS A C 1
ATOM 2216 O O . LYS A 1 280 ? -3.718 20.344 11.366 1.00 95.31 280 LYS A O 1
ATOM 2221 N N . VAL A 1 281 ? -3.893 20.006 13.571 1.00 95.81 281 VAL A N 1
ATOM 2222 C CA . VAL A 1 281 ? -2.436 20.041 13.822 1.00 95.81 281 VAL A CA 1
ATOM 2223 C C . VAL A 1 281 ? -1.738 18.837 13.172 1.00 95.81 281 VAL A C 1
ATOM 2225 O O . VAL A 1 281 ? -0.661 18.981 12.596 1.00 95.81 281 VAL A O 1
ATOM 2228 N N . TYR A 1 282 ? -2.371 17.659 13.195 1.00 95.81 282 TYR A N 1
ATOM 2229 C CA . TYR A 1 282 ? -1.865 16.466 12.502 1.00 95.81 282 TYR A CA 1
ATOM 2230 C C . TYR A 1 282 ? -1.900 16.618 10.971 1.00 95.81 282 TYR A C 1
ATOM 2232 O O . TYR A 1 282 ? -0.955 16.192 10.308 1.00 95.81 282 TYR A O 1
ATOM 2240 N N . ASN A 1 283 ? -2.933 17.260 10.411 1.00 94.75 283 ASN A N 1
ATOM 2241 C CA . ASN A 1 283 ? -3.029 17.602 8.987 1.00 94.75 283 ASN A CA 1
ATOM 2242 C C . ASN A 1 283 ? -1.864 18.492 8.545 1.00 94.75 283 ASN A C 1
ATOM 2244 O O . ASN A 1 283 ? -1.151 18.161 7.603 1.00 94.75 283 ASN A O 1
ATOM 2248 N N . ASP A 1 284 ? -1.635 19.600 9.247 1.00 93.38 284 ASP A N 1
ATOM 2249 C CA . ASP A 1 284 ? -0.608 20.564 8.844 1.00 93.38 284 ASP A CA 1
ATOM 2250 C C . ASP A 1 284 ? 0.812 20.003 9.055 1.00 93.38 284 ASP A C 1
ATOM 2252 O O . ASP A 1 284 ? 1.717 20.290 8.269 1.00 93.38 284 ASP A O 1
ATOM 2256 N N . MET A 1 285 ? 0.997 19.104 10.030 1.00 91.44 285 MET A N 1
ATOM 2257 C CA . MET A 1 285 ? 2.231 18.326 10.182 1.00 91.44 285 MET A CA 1
ATOM 2258 C C . MET A 1 285 ? 2.439 17.318 9.036 1.00 91.44 285 MET A C 1
ATOM 2260 O O . MET A 1 285 ? 3.558 17.208 8.534 1.00 91.44 285 MET A O 1
ATOM 2264 N N . ALA A 1 286 ? 1.384 16.640 8.562 1.00 90.00 286 ALA A N 1
ATOM 2265 C CA . ALA A 1 286 ? 1.460 15.733 7.410 1.00 90.00 286 ALA A CA 1
ATOM 2266 C C . ALA A 1 286 ? 1.950 16.452 6.137 1.00 90.00 286 ALA A C 1
ATOM 2268 O O . ALA A 1 286 ? 2.779 15.913 5.404 1.00 90.00 286 ALA A O 1
ATOM 2269 N N . ARG A 1 287 ? 1.496 17.698 5.924 1.00 87.06 287 ARG A N 1
ATOM 2270 C CA . ARG A 1 287 ? 1.951 18.578 4.829 1.00 87.06 287 ARG A CA 1
ATOM 2271 C C . ARG A 1 287 ? 3.398 19.031 5.001 1.00 87.06 287 ARG A C 1
ATOM 2273 O O . ARG A 1 287 ? 4.140 19.094 4.028 1.00 87.06 287 ARG A O 1
ATOM 2280 N N . TYR A 1 288 ? 3.791 19.372 6.229 1.00 87.44 288 TYR A N 1
ATOM 2281 C CA . TYR A 1 288 ? 5.128 19.885 6.534 1.00 87.44 288 TYR A CA 1
ATOM 2282 C C . TYR A 1 288 ? 6.229 18.820 6.390 1.00 87.44 288 TYR A C 1
ATOM 2284 O O . TYR A 1 288 ? 7.353 19.142 6.011 1.00 87.44 288 TYR A O 1
ATOM 2292 N N . VAL A 1 289 ? 5.927 17.548 6.671 1.00 83.38 289 VAL A N 1
ATOM 2293 C CA . VAL A 1 289 ? 6.897 16.441 6.587 1.00 83.38 289 VAL A CA 1
ATOM 2294 C C . VAL A 1 289 ? 6.726 15.667 5.268 1.00 83.38 289 VAL A C 1
ATOM 2296 O O . VAL A 1 289 ? 6.391 14.481 5.264 1.00 83.38 289 VAL A O 1
ATOM 2299 N N . ASP A 1 290 ? 7.000 16.353 4.150 1.00 68.56 290 ASP A N 1
ATOM 2300 C CA . ASP A 1 290 ? 6.816 15.923 2.742 1.00 68.56 290 ASP A CA 1
ATOM 2301 C C . ASP A 1 290 ? 7.762 14.804 2.237 1.00 68.56 290 ASP A C 1
ATOM 2303 O O . ASP A 1 290 ? 7.806 14.486 1.045 1.00 68.56 290 ASP A O 1
ATOM 2307 N N . GLN A 1 291 ? 8.548 14.223 3.146 1.00 66.62 291 GLN A N 1
ATOM 2308 C CA . GLN A 1 291 ? 9.505 13.141 2.887 1.00 66.62 291 GLN A CA 1
ATOM 2309 C C . GLN A 1 291 ? 10.656 13.518 1.928 1.00 66.62 291 GLN A C 1
ATOM 2311 O O . GLN A 1 291 ? 11.314 12.644 1.357 1.00 66.62 291 GLN A O 1
ATOM 2316 N N . GLY A 1 292 ? 10.963 14.816 1.813 1.00 52.25 292 GLY A N 1
ATOM 2317 C CA . GLY A 1 292 ? 12.172 15.327 1.170 1.00 52.25 292 GLY A CA 1
ATOM 2318 C C . GLY A 1 292 ? 11.999 15.578 -0.324 1.00 52.25 292 GLY A C 1
ATOM 2319 O O . GLY A 1 292 ? 12.682 14.949 -1.137 1.00 52.25 292 GLY A O 1
ATOM 2320 N N . GLY A 1 293 ? 11.105 16.505 -0.675 1.00 58.69 293 GLY A N 1
ATOM 2321 C CA . GLY A 1 293 ? 10.838 16.905 -2.057 1.00 58.69 293 GLY A CA 1
ATOM 2322 C C . GLY A 1 293 ? 9.759 16.048 -2.715 1.00 58.69 293 GLY A C 1
ATOM 2323 O O . GLY A 1 293 ? 9.976 15.504 -3.797 1.00 58.69 293 GLY A O 1
ATOM 2324 N N . ASN A 1 294 ? 8.621 15.886 -2.035 1.00 62.47 294 ASN A N 1
ATOM 2325 C CA . ASN A 1 294 ? 7.398 15.227 -2.509 1.00 62.47 294 ASN A CA 1
ATOM 2326 C C . ASN A 1 294 ? 7.579 13.828 -3.138 1.00 62.47 294 ASN A C 1
ATOM 2328 O O . ASN A 1 294 ? 6.747 13.376 -3.928 1.00 62.47 294 ASN A O 1
ATOM 2332 N N . LYS A 1 295 ? 8.629 13.077 -2.766 1.00 57.12 295 LYS A N 1
ATOM 2333 C CA . LYS A 1 295 ? 8.807 11.681 -3.222 1.00 57.12 295 LYS A CA 1
ATOM 2334 C C . LYS A 1 295 ? 7.613 10.797 -2.850 1.00 57.12 295 LYS A C 1
ATOM 2336 O O . LYS A 1 295 ? 7.275 9.883 -3.603 1.00 57.12 295 LYS A O 1
ATOM 2341 N N . ARG A 1 296 ? 7.014 11.084 -1.693 1.00 63.88 296 ARG A N 1
ATOM 2342 C CA . ARG A 1 296 ? 5.762 10.562 -1.137 1.00 63.88 296 ARG A CA 1
ATOM 2343 C C . ARG A 1 296 ? 5.275 11.600 -0.110 1.00 63.88 296 ARG A C 1
ATOM 2345 O O . ARG A 1 296 ? 6.053 11.912 0.780 1.00 63.88 296 ARG A O 1
ATOM 2352 N N . PRO A 1 297 ? 4.051 12.141 -0.189 1.00 66.62 297 PRO A N 1
ATOM 2353 C CA . PRO A 1 297 ? 3.532 13.016 0.865 1.00 66.62 297 PRO A CA 1
ATOM 2354 C C . PRO A 1 297 ? 3.372 12.288 2.209 1.00 66.62 297 PRO A C 1
ATOM 2356 O O . PRO A 1 297 ? 3.187 11.067 2.243 1.00 66.62 297 PRO A O 1
ATOM 2359 N N . GLY A 1 298 ? 3.394 13.033 3.319 1.00 75.19 298 GLY A N 1
ATOM 2360 C CA . GLY A 1 298 ? 3.016 12.506 4.631 1.00 75.19 298 GLY A CA 1
ATOM 2361 C C . GLY A 1 298 ? 1.546 12.079 4.636 1.00 75.19 298 GLY A C 1
ATOM 2362 O O . GLY A 1 298 ? 0.671 12.870 4.297 1.00 75.19 298 GLY A O 1
ATOM 2363 N N . ALA A 1 299 ? 1.270 10.822 4.991 1.00 87.88 299 ALA A N 1
ATOM 2364 C CA . ALA A 1 299 ? -0.059 10.227 4.870 1.00 87.88 299 ALA A CA 1
ATOM 2365 C C . ALA A 1 299 ? -0.418 9.418 6.124 1.00 87.88 299 ALA A C 1
ATOM 2367 O O . ALA A 1 299 ? 0.199 8.386 6.415 1.00 87.88 299 ALA A O 1
ATOM 2368 N N . PHE A 1 300 ? -1.421 9.896 6.868 1.00 95.25 300 PHE A N 1
ATOM 2369 C CA . PHE A 1 300 ? -1.896 9.277 8.107 1.00 95.25 300 PHE A CA 1
ATOM 2370 C C . PHE A 1 300 ? -3.387 8.933 7.985 1.00 95.25 300 PHE A C 1
ATOM 2372 O O . PHE A 1 300 ? -4.186 9.790 7.601 1.00 95.25 300 PHE A O 1
ATOM 2379 N N . ALA A 1 301 ? -3.768 7.702 8.331 1.00 97.75 301 ALA A N 1
ATOM 2380 C CA . ALA A 1 301 ? -5.160 7.303 8.518 1.00 97.75 301 ALA A CA 1
ATOM 2381 C C . ALA A 1 301 ? -5.542 7.405 9.998 1.00 97.75 301 ALA A C 1
ATOM 2383 O O . ALA A 1 301 ? -4.911 6.788 10.856 1.00 97.75 301 ALA A O 1
ATOM 2384 N N . ILE A 1 302 ? -6.578 8.183 10.287 1.00 98.50 302 ILE A N 1
ATOM 2385 C CA . ILE A 1 302 ? -7.126 8.386 11.624 1.00 98.50 302 ILE A CA 1
ATOM 2386 C C . ILE A 1 302 ? -8.278 7.403 11.832 1.00 98.50 302 ILE A C 1
ATOM 2388 O O . ILE A 1 302 ? -9.212 7.364 11.030 1.00 98.50 302 ILE A O 1
ATOM 2392 N N . TYR A 1 303 ? -8.208 6.631 12.912 1.00 98.75 303 TYR A N 1
ATOM 2393 C CA . TYR A 1 303 ? -9.199 5.633 13.298 1.00 98.75 303 TYR A CA 1
ATOM 2394 C C . TYR A 1 303 ? -10.029 6.137 14.476 1.00 98.75 303 TYR A C 1
ATOM 2396 O O . TYR A 1 303 ? -9.463 6.542 15.494 1.00 98.75 303 TYR A O 1
ATOM 2404 N N . ILE A 1 304 ? -11.355 6.056 14.338 1.00 98.56 304 ILE A N 1
ATOM 2405 C CA . ILE A 1 304 ? -12.344 6.378 15.377 1.00 98.56 304 ILE A CA 1
ATOM 2406 C C . ILE A 1 304 ? -13.385 5.249 15.493 1.00 98.56 304 ILE A C 1
ATOM 2408 O O . ILE A 1 304 ? -13.724 4.617 14.490 1.00 98.56 304 ILE A O 1
ATOM 2412 N N . GLU A 1 305 ? -13.912 4.988 16.689 1.00 98.69 305 GLU A N 1
ATOM 2413 C CA . GLU A 1 305 ? -15.086 4.119 16.871 1.00 98.69 305 GLU A CA 1
ATOM 2414 C C . GLU A 1 305 ? -16.397 4.931 16.764 1.00 98.69 305 GLU A C 1
ATOM 2416 O O . GLU A 1 305 ? -16.452 6.067 17.241 1.00 98.69 305 GLU A O 1
ATOM 2421 N N . PRO A 1 306 ? -17.482 4.383 16.175 1.00 98.38 306 PRO A N 1
ATOM 2422 C CA . PRO A 1 306 ? -18.693 5.149 15.853 1.00 98.38 306 PRO A CA 1
ATOM 2423 C C . PRO A 1 306 ? -19.533 5.599 17.063 1.00 98.38 306 PRO A C 1
ATOM 2425 O O . PRO A 1 306 ? -20.521 6.303 16.876 1.00 98.38 306 PRO A O 1
ATOM 2428 N N . TRP A 1 307 ? -19.181 5.216 18.296 1.00 98.44 307 TRP A N 1
ATOM 2429 C CA . TRP A 1 307 ? -19.804 5.747 19.520 1.00 98.44 307 TRP A CA 1
ATOM 2430 C C . TRP A 1 307 ? -19.198 7.078 19.982 1.00 98.44 307 TRP A C 1
ATOM 2432 O O . TRP A 1 307 ? -19.763 7.712 20.869 1.00 98.44 307 TRP A O 1
ATOM 2442 N N . HIS A 1 308 ? -18.059 7.519 19.439 1.00 98.56 308 HIS A N 1
ATOM 2443 C CA . HIS A 1 308 ? -17.414 8.756 19.896 1.00 98.56 308 HIS A CA 1
ATOM 2444 C C . HIS A 1 308 ? -18.274 9.987 19.579 1.00 98.56 308 HIS A C 1
ATOM 2446 O O . HIS A 1 308 ? -18.791 10.123 18.472 1.00 98.56 308 HIS A O 1
ATOM 2452 N N . ALA A 1 309 ? -18.453 10.901 20.535 1.00 98.00 309 ALA A N 1
ATOM 2453 C CA . ALA A 1 309 ? -19.428 11.980 20.373 1.00 98.00 309 ALA A CA 1
ATOM 2454 C C . ALA A 1 309 ? -19.125 12.999 19.253 1.00 98.00 309 ALA A C 1
ATOM 2456 O O . ALA A 1 309 ? -20.080 13.550 18.702 1.00 98.00 309 ALA A O 1
ATOM 2457 N N . ASP A 1 310 ? -17.861 13.169 18.844 1.00 97.88 310 ASP A N 1
ATOM 2458 C CA . ASP A 1 310 ? -17.458 14.040 17.722 1.00 97.88 310 ASP A CA 1
ATOM 2459 C C . ASP A 1 310 ? -17.574 13.339 16.338 1.00 97.88 310 ASP A C 1
ATOM 2461 O O . ASP A 1 310 ? -17.026 13.819 15.340 1.00 97.88 310 ASP A O 1
ATOM 2465 N N . ILE A 1 311 ? -18.232 12.171 16.247 1.00 98.25 311 ILE A N 1
ATOM 2466 C CA . ILE A 1 311 ? -18.239 11.329 15.035 1.00 98.25 311 ILE A CA 1
ATOM 2467 C C . ILE A 1 311 ? -18.826 12.019 13.792 1.00 98.25 311 ILE A C 1
ATOM 2469 O O . ILE A 1 311 ? -18.332 11.802 12.686 1.00 98.25 311 ILE A O 1
ATOM 2473 N N . PHE A 1 312 ? -19.845 12.871 13.935 1.00 97.50 312 PHE A N 1
ATOM 2474 C CA . PHE A 1 312 ? -20.454 13.558 12.787 1.00 97.50 312 PHE A CA 1
ATOM 2475 C C . PHE A 1 312 ? -19.497 14.590 12.187 1.00 97.50 312 PHE A C 1
ATOM 2477 O O . PHE A 1 312 ? -19.284 14.618 10.977 1.00 97.50 312 PHE A O 1
ATOM 2484 N N . GLU A 1 313 ? -18.864 15.395 13.035 1.00 95.56 313 GLU A N 1
ATOM 2485 C CA . GLU A 1 313 ? -17.856 16.370 12.643 1.00 95.56 313 GLU A CA 1
ATOM 2486 C C . GLU A 1 313 ? -16.613 15.689 12.044 1.00 95.56 313 GLU A C 1
ATOM 2488 O O . GLU A 1 313 ? -16.037 16.203 11.084 1.00 95.56 313 GLU A O 1
ATOM 2493 N N . PHE A 1 314 ? -16.233 14.509 12.551 1.00 97.38 314 PHE A N 1
ATOM 2494 C CA . PHE A 1 314 ? -15.160 13.677 11.996 1.00 97.38 314 PHE A CA 1
ATOM 2495 C C . PHE A 1 314 ? -15.456 13.217 10.558 1.00 97.38 314 PHE A C 1
ATOM 2497 O O . PHE A 1 314 ? -14.589 13.329 9.690 1.00 97.38 314 PHE A O 1
ATOM 2504 N N . LEU A 1 315 ? -16.683 12.756 10.278 1.00 97.62 315 LEU A N 1
ATOM 2505 C CA . LEU A 1 315 ? -17.114 12.331 8.934 1.00 97.62 315 LEU A CA 1
ATOM 2506 C C . LEU A 1 315 ? -17.084 13.468 7.901 1.00 97.62 315 LEU A C 1
ATOM 2508 O O . LEU A 1 315 ? -17.016 13.214 6.698 1.00 97.62 315 LEU A O 1
ATOM 2512 N N . ASP A 1 316 ? -17.112 14.713 8.360 1.00 95.81 316 ASP A N 1
ATOM 2513 C CA . ASP A 1 316 ? -17.137 15.914 7.533 1.00 95.81 316 ASP A CA 1
ATOM 2514 C C . ASP A 1 316 ? -15.722 16.448 7.193 1.00 95.81 316 ASP A C 1
ATOM 2516 O O . ASP A 1 316 ? -15.560 17.238 6.260 1.00 95.81 316 ASP A O 1
ATOM 2520 N N . LEU A 1 317 ? -14.673 15.998 7.898 1.00 95.88 317 LEU A N 1
ATOM 2521 C CA . LEU A 1 317 ? -13.312 16.563 7.839 1.00 95.88 317 LEU A CA 1
ATOM 2522 C C . LEU A 1 317 ? -12.656 16.562 6.448 1.00 95.88 317 LEU A C 1
ATOM 2524 O O . LEU A 1 317 ? -11.885 17.480 6.141 1.00 95.88 317 LEU A O 1
ATOM 2528 N N . LYS A 1 318 ? -12.923 15.547 5.615 1.00 95.25 318 LYS A N 1
ATOM 2529 C CA . LYS A 1 318 ? -12.317 15.411 4.274 1.00 95.25 318 LYS A CA 1
ATOM 2530 C C . LYS A 1 318 ? -13.125 16.089 3.163 1.00 95.25 318 LYS A C 1
ATOM 2532 O O . LYS A 1 318 ? -12.639 16.172 2.039 1.00 95.25 318 LYS A O 1
ATOM 2537 N N . LYS A 1 319 ? -14.332 16.588 3.450 1.00 92.38 319 LYS A N 1
ATOM 2538 C CA . LYS A 1 319 ? -15.225 17.151 2.428 1.00 92.38 319 LYS A CA 1
ATOM 2539 C C . LYS A 1 319 ? -14.637 18.392 1.770 1.00 92.38 319 LYS A C 1
ATOM 2541 O O . LYS A 1 319 ? -14.012 19.237 2.418 1.00 92.38 319 LYS A O 1
ATOM 2546 N N . ASN A 1 320 ? -14.862 18.522 0.467 1.00 88.31 320 ASN A N 1
ATOM 2547 C CA . ASN A 1 320 ? -14.379 19.667 -0.302 1.00 88.31 320 ASN A CA 1
ATOM 2548 C C . ASN A 1 320 ? -15.120 20.953 0.096 1.00 88.31 320 ASN A C 1
ATOM 2550 O O . ASN A 1 320 ? -14.478 21.976 0.323 1.00 88.31 320 ASN A O 1
ATOM 2554 N N . THR A 1 321 ? -16.435 20.882 0.292 1.00 85.75 321 THR A N 1
ATOM 2555 C CA . THR A 1 321 ? -17.295 22.006 0.690 1.00 85.75 321 THR A CA 1
ATOM 2556 C C . THR A 1 321 ? -17.309 22.258 2.207 1.00 85.75 321 THR A C 1
ATOM 2558 O O . THR A 1 321 ? -16.880 21.428 3.021 1.00 85.75 321 THR A O 1
ATOM 2561 N N . GLY A 1 322 ? -17.822 23.429 2.598 1.00 85.94 322 GLY A N 1
ATOM 2562 C CA . GLY A 1 322 ? -17.954 23.862 3.992 1.00 85.94 322 GLY A CA 1
ATOM 2563 C C . GLY A 1 322 ? -16.753 24.651 4.528 1.00 85.94 322 GLY A C 1
ATOM 2564 O O . GLY A 1 322 ? -15.742 24.844 3.850 1.00 85.94 322 GLY A O 1
ATOM 2565 N N . LYS A 1 323 ? -16.876 25.140 5.770 1.00 82.00 323 LYS A N 1
ATOM 2566 C CA . LYS A 1 323 ? -15.882 26.015 6.414 1.00 82.00 323 LYS A CA 1
ATOM 2567 C C . LYS A 1 323 ? -14.520 25.321 6.498 1.00 82.00 323 LYS A C 1
ATOM 2569 O O . LYS A 1 323 ? -14.359 24.377 7.267 1.00 82.00 323 LYS A O 1
ATOM 2574 N N . GLY A 1 324 ? -13.520 25.846 5.784 1.00 80.56 324 GLY A N 1
ATOM 2575 C CA . GLY A 1 324 ? -12.148 25.315 5.778 1.00 80.56 324 GLY A CA 1
ATOM 2576 C C . GLY A 1 324 ? -11.475 25.270 7.156 1.00 80.56 324 GLY A C 1
ATOM 2577 O O . GLY A 1 324 ? -10.482 24.570 7.340 1.00 80.56 324 GLY A O 1
ATOM 2578 N N . GLU A 1 325 ? -12.029 25.962 8.155 1.00 84.00 325 GLU A N 1
ATOM 2579 C CA . GLU A 1 325 ? -11.569 25.841 9.533 1.00 84.00 325 GLU A CA 1
ATOM 2580 C C . GLU A 1 325 ? -11.847 24.472 10.171 1.00 84.00 325 GLU A C 1
ATOM 2582 O O . GLU A 1 325 ? -11.073 24.062 11.036 1.00 84.00 325 GLU A O 1
ATOM 2587 N N . LEU A 1 326 ? -12.884 23.770 9.701 1.00 87.12 326 LEU A N 1
ATOM 2588 C CA . LEU A 1 326 ? -13.380 22.474 10.181 1.00 87.12 326 LEU A CA 1
ATOM 2589 C C . LEU A 1 326 ? -13.058 21.343 9.183 1.00 87.12 326 LEU A C 1
ATOM 2591 O O . LEU A 1 326 ? -13.866 20.439 8.960 1.00 87.12 326 LEU A O 1
ATOM 2595 N N . ARG A 1 327 ? -11.903 21.436 8.511 1.00 92.56 327 ARG A N 1
ATOM 2596 C CA . ARG A 1 327 ? -11.449 20.496 7.476 1.00 92.56 327 ARG A CA 1
ATOM 2597 C C . ARG A 1 327 ? -9.973 20.147 7.668 1.00 92.56 327 ARG A C 1
ATOM 2599 O O . ARG A 1 327 ? -9.181 20.985 8.096 1.00 92.56 327 ARG A O 1
ATOM 2606 N N . ALA A 1 328 ? -9.621 18.914 7.319 1.00 94.62 328 ALA A N 1
ATOM 2607 C CA . ALA A 1 328 ? -8.283 18.335 7.448 1.00 94.62 328 ALA A CA 1
ATOM 2608 C C . ALA A 1 328 ? -8.045 17.329 6.300 1.00 94.62 328 ALA A C 1
ATOM 2610 O O . ALA A 1 328 ? -7.841 16.133 6.494 1.00 94.62 328 ALA A O 1
ATOM 2611 N N . ARG A 1 329 ? -8.153 17.829 5.061 1.00 93.00 329 ARG A N 1
ATOM 2612 C CA . ARG A 1 329 ? -8.324 17.012 3.844 1.00 93.00 329 ARG A CA 1
ATOM 2613 C C . ARG A 1 329 ? -7.124 16.132 3.475 1.00 93.00 329 ARG A C 1
ATOM 2615 O O . ARG A 1 329 ? -7.301 15.194 2.701 1.00 93.00 329 ARG A O 1
ATOM 2622 N N . GLU A 1 330 ? -5.945 16.404 4.024 1.00 91.62 330 GLU A N 1
ATOM 2623 C CA . GLU A 1 330 ? -4.706 15.654 3.760 1.00 91.62 330 GLU A CA 1
ATOM 2624 C C . GLU A 1 330 ? -4.677 14.327 4.539 1.00 91.62 330 GLU A C 1
ATOM 2626 O O . GLU A 1 330 ? -4.067 13.347 4.113 1.00 91.62 330 GLU A O 1
ATOM 2631 N N . LEU A 1 331 ? -5.391 14.272 5.669 1.00 95.31 331 LEU A N 1
ATOM 2632 C CA . LEU A 1 331 ? -5.571 13.059 6.458 1.00 95.31 331 LEU A CA 1
ATOM 2633 C C . LEU A 1 331 ? -6.568 12.105 5.795 1.00 95.31 331 LEU A C 1
ATOM 2635 O O . LEU A 1 331 ? -7.468 12.504 5.050 1.00 95.31 331 LEU A O 1
ATOM 2639 N N . PHE A 1 332 ? -6.427 10.819 6.091 1.00 97.00 332 PHE A N 1
ATOM 2640 C CA . PHE A 1 332 ? -7.389 9.783 5.733 1.00 97.00 332 PHE A CA 1
ATOM 2641 C C . PHE A 1 332 ? -8.188 9.374 6.969 1.00 97.00 332 PHE A C 1
ATOM 2643 O O . PHE A 1 332 ? -7.717 9.524 8.095 1.00 97.00 332 PHE A O 1
ATOM 2650 N N . TYR A 1 333 ? -9.395 8.857 6.762 1.00 98.19 333 TYR A N 1
ATOM 2651 C CA . TYR A 1 333 ? -10.345 8.581 7.837 1.00 98.19 333 TYR A CA 1
ATOM 2652 C C . TYR A 1 333 ? -10.854 7.152 7.749 1.00 98.19 333 TYR A C 1
ATOM 2654 O O . TYR A 1 333 ? -11.114 6.647 6.657 1.00 98.19 333 TYR A O 1
ATOM 2662 N N . ALA A 1 334 ? -10.985 6.506 8.900 1.00 98.69 334 ALA A N 1
ATOM 2663 C CA . ALA A 1 334 ? -11.375 5.114 9.018 1.00 98.69 334 ALA A CA 1
ATOM 2664 C C . ALA A 1 334 ? -12.264 4.907 10.246 1.00 98.69 334 ALA A C 1
ATOM 2666 O O . ALA A 1 334 ? -12.014 5.475 11.313 1.00 98.69 334 ALA A O 1
ATOM 2667 N N . LEU A 1 335 ? -13.286 4.069 10.095 1.00 98.81 335 LEU A N 1
ATOM 2668 C CA . LEU A 1 335 ? -14.139 3.639 11.193 1.00 98.81 335 LEU A CA 1
ATOM 2669 C C . LEU A 1 335 ? -13.685 2.274 11.705 1.00 98.81 335 LEU A C 1
ATOM 2671 O O . LEU A 1 335 ? -13.447 1.350 10.925 1.00 98.81 335 LEU A O 1
ATOM 2675 N N . TRP A 1 336 ? -13.594 2.162 13.026 1.00 98.81 336 TRP A N 1
ATOM 2676 C CA . TRP A 1 336 ? -13.313 0.932 13.756 1.00 98.81 336 TRP A CA 1
ATOM 2677 C C . TRP A 1 336 ? -14.620 0.469 14.414 1.00 98.81 336 TRP A C 1
ATOM 2679 O O . TRP A 1 336 ? -15.011 0.941 15.477 1.00 98.81 336 TRP A O 1
ATOM 2689 N N . ILE A 1 337 ? -15.377 -0.359 13.696 1.00 98.81 337 ILE A N 1
ATOM 2690 C CA . ILE A 1 337 ? -16.811 -0.573 13.930 1.00 98.81 337 ILE A CA 1
ATOM 2691 C C . ILE A 1 337 ? -17.047 -1.827 14.788 1.00 98.81 337 ILE A C 1
ATOM 2693 O O . ILE A 1 337 ? -16.687 -2.915 14.334 1.00 98.81 337 ILE A O 1
ATOM 2697 N N . PRO A 1 338 ? -17.666 -1.728 15.981 1.00 98.75 338 PRO A N 1
ATOM 2698 C CA . PRO A 1 338 ? -18.127 -2.895 16.732 1.00 98.75 338 PRO A CA 1
ATOM 2699 C C . PRO A 1 338 ? -19.362 -3.527 16.071 1.00 98.75 338 PRO A C 1
ATOM 2701 O O . PRO A 1 338 ? -20.198 -2.826 15.491 1.00 98.75 338 PRO A O 1
ATOM 2704 N N . ASP A 1 339 ? -19.526 -4.841 16.225 1.00 98.69 339 ASP A N 1
ATOM 2705 C CA . ASP A 1 339 ? -20.668 -5.612 15.720 1.00 98.69 339 ASP A CA 1
ATOM 2706 C C . ASP A 1 339 ? -22.000 -5.040 16.238 1.00 98.69 339 ASP A C 1
ATOM 2708 O O . ASP A 1 339 ? -23.001 -5.065 15.525 1.00 98.69 339 ASP A O 1
ATOM 2712 N N . LEU A 1 340 ? -22.016 -4.464 17.449 1.00 98.69 340 LEU A N 1
ATOM 2713 C CA . LEU A 1 340 ? -23.200 -3.831 18.037 1.00 98.69 340 LEU A CA 1
ATOM 2714 C C . LEU A 1 340 ? -23.744 -2.663 17.209 1.00 98.69 340 LEU A C 1
ATOM 2716 O O . LEU A 1 340 ? -24.957 -2.557 17.063 1.00 98.69 340 LEU A O 1
ATOM 2720 N N . PHE A 1 341 ? -22.884 -1.819 16.629 1.00 98.75 341 PHE A N 1
ATOM 2721 C CA . PHE A 1 341 ? -23.354 -0.720 15.779 1.00 98.75 341 PHE A CA 1
ATOM 2722 C C . PHE A 1 341 ? -24.069 -1.270 14.539 1.00 98.75 341 PHE A C 1
ATOM 2724 O O . PHE A 1 341 ? -25.160 -0.823 14.197 1.00 98.75 341 PHE A O 1
ATOM 2731 N N . MET A 1 342 ? -23.500 -2.304 13.912 1.00 98.56 342 MET A N 1
ATOM 2732 C CA . MET A 1 342 ? -24.107 -2.961 12.752 1.00 98.56 342 MET A CA 1
ATOM 2733 C C . MET A 1 342 ? -25.441 -3.647 13.102 1.00 98.56 342 MET A C 1
ATOM 2735 O O . MET A 1 342 ? -26.368 -3.580 12.296 1.00 98.56 342 MET A O 1
ATOM 2739 N N . LYS A 1 343 ? -25.571 -4.246 14.300 1.00 98.31 343 LYS A N 1
ATOM 2740 C CA . LYS A 1 343 ? -26.855 -4.747 14.836 1.00 98.31 343 LYS A CA 1
ATOM 2741 C C . LYS A 1 343 ? -27.874 -3.599 14.964 1.00 98.31 343 LYS A C 1
ATOM 2743 O O . LYS A 1 343 ? -28.885 -3.608 14.274 1.00 98.31 343 LYS A O 1
ATOM 2748 N N . ARG A 1 344 ? -27.558 -2.539 15.722 1.00 98.38 344 ARG A N 1
ATOM 2749 C CA . ARG A 1 344 ? -28.456 -1.383 15.960 1.00 98.38 344 ARG A CA 1
ATOM 2750 C C . ARG A 1 344 ? -28.931 -0.705 14.661 1.00 98.38 344 ARG A C 1
ATOM 2752 O O . ARG A 1 344 ? -30.102 -0.361 14.548 1.00 98.38 344 ARG A O 1
ATOM 2759 N N . VAL A 1 345 ? -28.058 -0.556 13.655 1.00 98.19 345 VAL A N 1
ATOM 2760 C CA . VAL A 1 345 ? -28.424 -0.018 12.323 1.00 98.19 345 VAL A CA 1
ATOM 2761 C C . VAL A 1 345 ? -29.413 -0.930 11.582 1.00 98.19 345 VAL A C 1
ATOM 2763 O O . VAL A 1 345 ? -30.324 -0.432 10.914 1.00 98.19 345 VAL A O 1
ATOM 2766 N N . LEU A 1 346 ? -29.247 -2.253 11.678 1.00 96.62 346 LEU A N 1
ATOM 2767 C CA . LEU A 1 346 ? -30.173 -3.222 11.085 1.00 96.62 346 LEU A CA 1
ATOM 2768 C C . LEU A 1 346 ? -31.544 -3.144 11.767 1.00 96.62 346 LEU A C 1
ATOM 2770 O O . LEU A 1 346 ? -32.558 -3.001 11.083 1.00 96.62 346 LEU A O 1
ATOM 2774 N N . ASP A 1 347 ? -31.538 -3.156 13.098 1.00 97.62 347 ASP A N 1
ATOM 2775 C CA . ASP A 1 347 ? -32.716 -3.318 13.956 1.00 97.62 347 ASP A CA 1
ATOM 2776 C C . ASP A 1 347 ? -33.510 -2.007 14.190 1.00 97.62 347 ASP A C 1
ATOM 2778 O O . ASP A 1 347 ? -34.551 -2.032 14.838 1.00 97.62 347 ASP A O 1
ATOM 2782 N N . ASP A 1 348 ? -33.063 -0.885 13.602 1.00 97.00 348 ASP A N 1
ATOM 2783 C CA . ASP A 1 348 ? -33.657 0.472 13.702 1.00 97.00 348 ASP A CA 1
ATOM 2784 C C . ASP A 1 348 ? -33.578 1.119 15.098 1.00 97.00 348 ASP A C 1
ATOM 2786 O O . ASP A 1 348 ? -34.429 1.914 15.498 1.00 97.00 348 ASP A O 1
ATOM 2790 N N . ASP A 1 349 ? -32.552 0.748 15.857 1.00 97.81 349 ASP A N 1
ATOM 2791 C CA . ASP A 1 349 ? -32.468 1.009 17.290 1.00 97.81 349 ASP A CA 1
ATOM 2792 C C . ASP A 1 349 ? -31.588 2.234 17.630 1.00 97.81 349 ASP A C 1
ATOM 2794 O O . ASP A 1 349 ? -30.820 2.762 16.814 1.00 97.81 349 ASP A O 1
ATOM 2798 N N . VAL A 1 350 ? -31.708 2.707 18.870 1.00 97.88 350 VAL A N 1
ATOM 2799 C CA . VAL A 1 350 ? -30.974 3.847 19.421 1.00 97.88 350 VAL A CA 1
ATOM 2800 C C . VAL A 1 350 ? -29.480 3.540 19.508 1.00 97.88 350 VAL A C 1
ATOM 2802 O O . VAL A 1 350 ? -29.067 2.462 19.943 1.00 97.88 350 VAL A O 1
ATOM 2805 N N . TRP A 1 351 ? -28.665 4.530 19.151 1.00 98.62 351 TRP A N 1
ATOM 2806 C CA . TRP A 1 351 ? -27.223 4.548 19.363 1.00 98.62 351 TRP A CA 1
ATOM 2807 C C . TRP A 1 351 ? -26.851 5.716 20.281 1.00 98.62 351 TRP A C 1
ATOM 2809 O O . TRP A 1 351 ? -27.212 6.869 20.030 1.00 98.62 351 TRP A O 1
ATOM 2819 N N . SER A 1 352 ? -26.124 5.423 21.355 1.00 98.62 352 SER A N 1
ATOM 2820 C CA . SER A 1 352 ? -25.626 6.417 22.306 1.00 98.62 352 SER A CA 1
ATOM 2821 C C . SER A 1 352 ? -24.220 6.888 21.935 1.00 98.62 352 SER A C 1
ATOM 2823 O O . SER A 1 352 ? -23.277 6.102 21.815 1.00 98.62 352 SER A O 1
ATOM 2825 N N . LEU A 1 353 ? -24.068 8.200 21.788 1.00 98.50 353 LEU A N 1
ATOM 2826 C CA . LEU A 1 353 ? -22.789 8.862 21.592 1.00 98.50 353 LEU A CA 1
ATOM 2827 C C . LEU A 1 353 ? -22.172 9.246 22.937 1.00 98.50 353 LEU A C 1
ATOM 2829 O O . LEU A 1 353 ? -22.792 9.945 23.740 1.00 98.50 353 LEU A O 1
ATOM 2833 N N . MET A 1 354 ? -20.936 8.820 23.165 1.00 98.25 354 MET A N 1
ATOM 2834 C CA . MET A 1 354 ? -20.236 8.865 24.448 1.00 98.25 354 MET A CA 1
ATOM 2835 C C . MET A 1 354 ? -18.907 9.623 24.335 1.00 98.25 354 MET A C 1
ATOM 2837 O O . MET A 1 354 ? -18.299 9.707 23.265 1.00 98.25 354 MET A O 1
ATOM 2841 N N . CYS A 1 355 ? -18.434 10.170 25.456 1.00 97.38 355 CYS A N 1
ATOM 2842 C CA . CYS A 1 355 ? -17.081 10.707 25.567 1.00 97.38 355 CYS A CA 1
ATOM 2843 C C . CYS A 1 355 ? -16.180 9.679 26.272 1.00 97.38 355 CYS A C 1
ATOM 2845 O O . CYS A 1 355 ? -16.549 9.223 27.352 1.00 97.38 355 CYS A O 1
ATOM 2847 N N . PRO A 1 356 ? -14.982 9.349 25.752 1.00 96.62 356 PRO A N 1
ATOM 2848 C CA . PRO A 1 356 ? -14.094 8.356 26.375 1.00 96.62 356 PRO A CA 1
ATOM 2849 C C . PRO A 1 356 ? -13.590 8.748 27.775 1.00 96.62 356 PRO A C 1
ATOM 2851 O O . PRO A 1 356 ? -13.147 7.885 28.525 1.00 96.62 356 PRO A O 1
ATOM 2854 N N . HIS A 1 357 ? -13.677 10.029 28.145 1.00 94.88 357 HIS A N 1
ATOM 2855 C CA . HIS A 1 357 ? -13.376 10.511 29.497 1.00 94.88 357 HIS A CA 1
ATOM 2856 C C . HIS A 1 357 ? -14.472 10.143 30.516 1.00 94.88 357 HIS A C 1
ATOM 2858 O O . HIS A 1 357 ? -14.190 9.948 31.693 1.00 94.88 357 HIS A O 1
ATOM 2864 N N . GLU A 1 358 ? -15.723 10.054 30.061 1.00 94.56 358 GLU A N 1
ATOM 2865 C CA . GLU A 1 358 ? -16.903 9.720 30.874 1.00 94.56 358 GLU A CA 1
ATOM 2866 C C . GLU A 1 358 ? -17.237 8.221 30.784 1.00 94.56 358 GLU A C 1
ATOM 2868 O O . GLU A 1 358 ? -17.804 7.648 31.711 1.00 94.56 358 GLU A O 1
ATOM 2873 N N . CYS A 1 359 ? -16.839 7.577 29.683 1.00 96.56 359 CYS A N 1
ATOM 2874 C CA . CYS A 1 359 ? -17.076 6.168 29.368 1.00 96.56 359 CYS A CA 1
ATOM 2875 C C . CYS A 1 359 ? -15.750 5.458 29.010 1.00 96.56 359 CYS A C 1
ATOM 2877 O O . CYS A 1 359 ? -15.551 5.051 27.859 1.00 96.56 359 CYS A O 1
ATOM 2879 N N . PRO A 1 360 ? -14.793 5.370 29.954 1.00 96.06 360 PRO A N 1
ATOM 2880 C CA . PRO A 1 360 ? -13.470 4.805 29.701 1.00 96.06 360 PRO A CA 1
ATOM 2881 C C . PRO A 1 360 ? -13.517 3.300 29.395 1.00 96.06 360 PRO A C 1
ATOM 2883 O O . PRO A 1 360 ? -14.459 2.592 29.735 1.00 96.06 360 PRO A O 1
ATOM 2886 N N . GLY A 1 361 ? -12.465 2.788 28.754 1.00 95.31 361 GLY A N 1
ATOM 2887 C CA . GLY A 1 361 ? -12.292 1.353 28.498 1.00 95.31 361 GLY A CA 1
ATOM 2888 C C . GLY A 1 361 ? -13.069 0.780 27.305 1.00 95.31 361 GLY A C 1
ATOM 2889 O O . GLY A 1 361 ? -12.728 -0.306 26.852 1.00 95.31 361 GLY A O 1
ATOM 2890 N N . LEU A 1 362 ? -14.027 1.502 26.707 1.00 97.38 362 LEU A N 1
ATOM 2891 C CA . LEU A 1 362 ? -14.734 1.053 25.489 1.00 97.38 362 LEU A CA 1
ATOM 2892 C C . LEU A 1 362 ? -13.785 0.731 24.316 1.00 97.38 362 LEU A C 1
ATOM 2894 O O . LEU A 1 362 ? -14.030 -0.197 23.548 1.00 97.38 362 LEU A O 1
ATOM 2898 N N . ALA A 1 363 ? -12.669 1.457 24.206 1.00 96.00 363 ALA A N 1
ATOM 2899 C CA . ALA A 1 363 ? -11.612 1.217 23.219 1.00 96.00 363 ALA A CA 1
ATOM 2900 C C . ALA A 1 363 ? -10.646 0.068 23.592 1.00 96.00 363 ALA A C 1
ATOM 2902 O O . ALA A 1 363 ? -9.729 -0.238 22.828 1.00 96.00 363 ALA A O 1
ATOM 2903 N N . ASP A 1 364 ? -10.811 -0.539 24.769 1.00 97.19 364 ASP A N 1
ATOM 2904 C CA . ASP A 1 364 ? -9.946 -1.578 25.342 1.00 97.19 364 ASP A CA 1
ATOM 2905 C C . ASP A 1 364 ? -10.639 -2.949 25.429 1.00 97.19 364 ASP A C 1
ATOM 2907 O O . ASP A 1 364 ? -9.956 -3.952 25.623 1.00 97.19 364 ASP A O 1
ATOM 2911 N N . VAL A 1 365 ? -11.954 -3.017 25.197 1.00 98.12 365 VAL A N 1
ATOM 2912 C CA . VAL A 1 365 ? -12.753 -4.255 25.083 1.00 98.12 365 VAL A CA 1
ATOM 2913 C C . VAL A 1 365 ? -13.367 -4.405 23.686 1.00 98.12 365 VAL A C 1
ATOM 2915 O O . VAL A 1 365 ? -13.479 -3.433 22.936 1.00 98.12 365 VAL A O 1
ATOM 2918 N N . TRP A 1 366 ? -13.772 -5.624 23.324 1.00 98.38 366 TRP A N 1
ATOM 2919 C CA . TRP A 1 366 ? -14.400 -5.966 22.040 1.00 98.38 366 TRP A CA 1
ATOM 2920 C C . TRP A 1 366 ? -15.426 -7.101 22.217 1.00 98.38 366 TRP A C 1
ATOM 2922 O O . TRP A 1 366 ? -15.464 -7.756 23.258 1.00 98.38 366 TRP A O 1
ATOM 2932 N N . GLY A 1 367 ? -16.279 -7.336 21.218 1.00 97.44 367 GLY A N 1
ATOM 2933 C CA . GLY A 1 367 ? -17.296 -8.390 21.260 1.00 97.44 367 GLY A CA 1
ATOM 2934 C C . GLY A 1 367 ? -18.306 -8.207 22.400 1.00 97.44 367 GLY A C 1
ATOM 2935 O O . GLY A 1 367 ? -18.783 -7.103 22.645 1.00 97.44 367 GLY A O 1
ATOM 2936 N N . GLU A 1 368 ? -18.651 -9.286 23.106 1.00 97.81 368 GLU A N 1
ATOM 2937 C CA . GLU A 1 368 ? -19.665 -9.218 24.169 1.00 97.81 368 GLU A CA 1
ATOM 2938 C C . GLU A 1 368 ? -19.192 -8.410 25.396 1.00 97.81 368 GLU A C 1
ATOM 2940 O O . GLU A 1 368 ? -20.000 -7.709 25.994 1.00 97.81 368 GLU A O 1
ATOM 2945 N N . GLU A 1 369 ? -17.886 -8.363 25.700 1.00 98.25 369 GLU A N 1
ATOM 2946 C CA . GLU A 1 369 ? -17.347 -7.472 26.748 1.00 98.25 369 GLU A CA 1
ATOM 2947 C C . GLU A 1 369 ? -17.544 -5.985 26.406 1.00 98.25 369 GLU A C 1
ATOM 2949 O O . GLU A 1 369 ? -17.780 -5.161 27.292 1.00 98.25 369 GLU A O 1
ATOM 2954 N N . PHE A 1 370 ? -17.485 -5.636 25.115 1.00 98.56 370 PHE A N 1
ATOM 2955 C CA . PHE A 1 370 ? -17.854 -4.302 24.642 1.00 98.56 370 PHE A CA 1
ATOM 2956 C C . PHE A 1 370 ? -19.362 -4.064 24.764 1.00 98.56 370 PHE A C 1
ATOM 2958 O O . PHE A 1 370 ? -19.761 -3.001 25.235 1.00 98.56 370 PHE A O 1
ATOM 2965 N N . ASN A 1 371 ? -20.193 -5.044 24.396 1.00 98.44 371 ASN A N 1
ATOM 2966 C CA . ASN A 1 371 ? -21.652 -4.928 24.477 1.00 98.44 371 ASN A CA 1
ATOM 2967 C C . ASN A 1 371 ? -22.110 -4.683 25.928 1.00 98.44 371 ASN A C 1
ATOM 2969 O O . ASN A 1 371 ? -22.856 -3.735 26.181 1.00 98.44 371 ASN A O 1
ATOM 2973 N N . ASP A 1 372 ? -21.601 -5.470 26.879 1.00 98.38 372 ASP A N 1
ATOM 2974 C CA . ASP A 1 372 ? -21.914 -5.380 28.311 1.00 98.38 372 ASP A CA 1
ATOM 2975 C C . ASP A 1 372 ? -21.402 -4.089 28.971 1.00 98.38 372 ASP A C 1
ATOM 2977 O O . ASP A 1 372 ? -21.994 -3.607 29.938 1.00 98.38 372 ASP A O 1
ATOM 2981 N N . LEU A 1 373 ? -20.280 -3.531 28.501 1.00 98.44 373 LEU A N 1
ATOM 2982 C CA . LEU A 1 373 ? -19.764 -2.253 29.004 1.00 98.44 373 LEU A CA 1
ATOM 2983 C C . LEU A 1 373 ? -20.534 -1.064 28.414 1.00 98.44 373 LEU A C 1
ATOM 2985 O O . LEU A 1 373 ? -20.865 -0.128 29.137 1.00 98.44 373 LEU A O 1
ATOM 2989 N N . TYR A 1 374 ? -20.838 -1.115 27.117 1.00 98.62 374 TYR A N 1
ATOM 2990 C CA . TYR A 1 374 ? -21.557 -0.065 26.405 1.00 98.62 374 TYR A CA 1
ATOM 2991 C C . TYR A 1 374 ? -22.996 0.077 26.910 1.00 98.62 374 TYR A C 1
ATOM 2993 O O . TYR A 1 374 ? -23.377 1.155 27.360 1.00 98.62 374 TYR A O 1
ATOM 3001 N N . THR A 1 375 ? -23.767 -1.015 26.936 1.00 98.06 375 THR A N 1
ATOM 3002 C CA . THR A 1 375 ? -25.162 -1.009 27.421 1.00 98.06 375 THR A CA 1
ATOM 3003 C C . THR A 1 375 ? -25.268 -0.545 28.874 1.00 98.06 375 THR A C 1
ATOM 3005 O O . THR A 1 375 ? -26.125 0.273 29.194 1.00 98.06 375 THR A O 1
ATOM 3008 N N . ARG A 1 376 ? -24.330 -0.947 29.741 1.00 98.19 376 ARG A N 1
ATOM 3009 C CA . ARG A 1 376 ? -24.232 -0.459 31.127 1.00 98.19 376 ARG A CA 1
ATOM 3010 C C . ARG A 1 376 ? -24.054 1.060 31.216 1.00 98.19 376 ARG A C 1
ATOM 3012 O O . ARG A 1 376 ? -24.615 1.679 32.118 1.00 98.19 376 ARG A O 1
ATOM 3019 N N . TYR A 1 377 ? -23.301 1.677 30.304 1.00 98.38 377 TYR A N 1
ATOM 3020 C CA . TYR A 1 377 ? -23.192 3.139 30.240 1.00 98.38 377 TYR A CA 1
ATOM 3021 C C . TYR A 1 377 ? -24.470 3.800 29.700 1.00 98.38 377 TYR A C 1
ATOM 3023 O O . TYR A 1 377 ? -24.835 4.875 30.179 1.00 98.38 377 TYR A O 1
ATOM 3031 N N . GLU A 1 378 ? -25.210 3.150 28.796 1.00 97.44 378 GLU A N 1
ATOM 3032 C CA . GLU A 1 378 ? -26.545 3.609 28.380 1.00 97.44 378 GLU A CA 1
ATOM 3033 C C . GLU A 1 378 ? -27.554 3.562 29.545 1.00 97.44 378 GLU A C 1
ATOM 3035 O O . GLU A 1 378 ? -28.232 4.556 29.809 1.00 97.44 378 GLU A O 1
ATOM 3040 N N . GLU A 1 379 ? -27.595 2.460 30.302 1.00 97.25 379 GLU A N 1
ATOM 3041 C CA . GLU A 1 379 ? -28.424 2.287 31.508 1.00 97.25 379 GLU A CA 1
ATOM 3042 C C . GLU A 1 379 ? -28.104 3.324 32.596 1.00 97.25 379 GLU A C 1
ATOM 3044 O O . GLU A 1 379 ? -29.007 3.908 33.201 1.00 97.25 379 GLU A O 1
ATOM 3049 N N . GLN A 1 380 ? -26.813 3.598 32.820 1.00 97.25 380 GLN A N 1
ATOM 3050 C CA . GLN A 1 380 ? -26.327 4.620 33.758 1.00 97.25 380 GLN A CA 1
ATOM 3051 C C . GLN A 1 380 ? -26.537 6.060 33.257 1.00 97.25 380 GLN A C 1
ATOM 3053 O O . GLN A 1 380 ? -26.306 7.009 34.008 1.00 97.25 380 GLN A O 1
ATOM 3058 N N . LYS A 1 381 ? -27.006 6.235 32.013 1.00 96.19 381 LYS A N 1
ATOM 3059 C CA . LYS A 1 381 ? -27.174 7.521 31.318 1.00 96.19 381 LYS A CA 1
ATOM 3060 C C . LYS A 1 381 ? -25.875 8.312 31.149 1.00 96.19 381 LYS A C 1
ATOM 3062 O O . LYS A 1 381 ? -25.881 9.541 31.089 1.00 96.19 381 LYS A O 1
ATOM 3067 N N . TYR A 1 382 ? -24.756 7.604 31.032 1.00 95.19 382 TYR A N 1
ATOM 3068 C CA . TYR A 1 382 ? -23.464 8.173 30.669 1.00 95.19 382 TYR A CA 1
ATOM 3069 C C . TYR A 1 382 ? -23.349 8.222 29.142 1.00 95.19 382 TYR A C 1
ATOM 3071 O O . TYR A 1 382 ? -22.743 7.372 28.499 1.00 95.19 382 TYR A O 1
ATOM 3079 N N . TYR A 1 383 ? -23.983 9.236 28.551 1.00 95.75 383 TYR A N 1
ATOM 3080 C CA . TYR A 1 383 ? -23.880 9.571 27.133 1.00 95.75 383 TYR A CA 1
ATOM 3081 C C . TYR A 1 383 ? -24.052 11.081 26.918 1.00 95.75 383 TYR A C 1
ATOM 3083 O O . TYR A 1 383 ? -24.731 11.764 27.681 1.00 95.75 383 TYR A O 1
ATOM 3091 N N . LYS A 1 384 ? -23.447 11.613 25.850 1.00 95.12 384 LYS A N 1
ATOM 3092 C CA . LYS A 1 384 ? -23.589 13.018 25.433 1.00 95.12 384 LYS A CA 1
ATOM 3093 C C . LYS A 1 384 ? -24.862 13.265 24.623 1.00 95.12 384 LYS A C 1
ATOM 3095 O O . LYS A 1 384 ? -25.455 14.334 24.725 1.00 95.12 384 LYS A O 1
ATOM 3100 N N . ARG A 1 385 ? -25.257 12.304 23.782 1.00 96.25 385 ARG A N 1
ATOM 3101 C CA . ARG A 1 385 ? -26.424 12.385 22.886 1.00 96.25 385 ARG A CA 1
ATOM 3102 C C . ARG A 1 385 ? -26.864 10.979 22.484 1.00 96.25 385 ARG A C 1
ATOM 3104 O O . ARG A 1 385 ? -26.013 10.139 22.228 1.00 96.25 385 ARG A O 1
ATOM 3111 N N . GLN A 1 386 ? -28.166 10.756 22.353 1.00 97.44 386 GLN A N 1
ATOM 3112 C CA . GLN A 1 386 ? -28.727 9.582 21.677 1.00 97.44 386 GLN A CA 1
ATOM 3113 C C . GLN A 1 386 ? -29.266 9.976 20.296 1.00 97.44 386 GLN A C 1
ATOM 3115 O O . GLN A 1 386 ? -29.708 11.110 20.106 1.00 97.44 386 GLN A O 1
ATOM 3120 N N . ILE A 1 387 ? -29.174 9.055 19.338 1.00 98.19 387 ILE A N 1
ATOM 3121 C CA . ILE A 1 387 ? -29.606 9.190 17.934 1.00 98.19 387 ILE A CA 1
ATOM 3122 C C . ILE A 1 387 ? -30.221 7.864 17.457 1.00 98.19 387 ILE A C 1
ATOM 3124 O O . ILE A 1 387 ? -29.989 6.836 18.094 1.00 98.19 387 ILE A O 1
ATOM 3128 N N . ASN A 1 388 ? -30.927 7.837 16.323 1.00 98.06 388 ASN A N 1
ATOM 3129 C CA . ASN A 1 388 ? -31.175 6.565 15.637 1.00 98.06 388 ASN A CA 1
ATOM 3130 C C . ASN A 1 388 ? -29.863 6.117 14.957 1.00 98.06 388 ASN A C 1
ATOM 3132 O O . ASN A 1 388 ? -29.155 6.924 14.346 1.00 98.06 388 ASN A O 1
ATOM 3136 N N . ALA A 1 389 ? -29.504 4.834 15.056 1.00 98.25 389 ALA A N 1
ATOM 3137 C CA . ALA A 1 389 ? -28.269 4.318 14.463 1.00 98.25 389 ALA A CA 1
ATOM 3138 C C . ALA A 1 389 ? -28.185 4.555 12.935 1.00 98.25 389 ALA A C 1
ATOM 3140 O O . ALA A 1 389 ? -27.100 4.799 12.391 1.00 98.25 389 ALA A O 1
ATOM 3141 N N . ARG A 1 390 ? -29.328 4.546 12.236 1.00 97.50 390 ARG A N 1
ATOM 3142 C CA . ARG A 1 390 ? -29.448 4.791 10.791 1.00 97.50 390 ARG A CA 1
ATOM 3143 C C . ARG A 1 390 ? -29.182 6.244 10.384 1.00 97.50 390 ARG A C 1
ATOM 3145 O O . ARG A 1 390 ? -28.778 6.464 9.239 1.00 97.50 390 ARG A O 1
ATOM 3152 N N . ASP A 1 391 ? -29.308 7.217 11.289 1.00 97.88 391 ASP A N 1
ATOM 3153 C CA . ASP A 1 391 ? -28.916 8.612 11.026 1.00 97.88 391 ASP A CA 1
ATOM 3154 C C . ASP A 1 391 ? -27.401 8.703 10.813 1.00 97.88 391 ASP A C 1
ATOM 3156 O O . ASP A 1 391 ? -26.917 9.247 9.814 1.00 97.88 391 ASP A O 1
ATOM 3160 N N . LEU A 1 392 ? -26.642 8.092 11.730 1.00 98.38 392 LEU A N 1
ATOM 3161 C CA . LEU A 1 392 ? -25.189 7.999 11.636 1.00 98.38 392 LEU A CA 1
ATOM 3162 C C . LEU A 1 392 ? -24.770 7.136 10.442 1.00 98.38 392 LEU A C 1
ATOM 3164 O O . LEU A 1 392 ? -23.884 7.538 9.692 1.00 98.38 392 LEU A O 1
ATOM 3168 N N . TRP A 1 393 ? -25.443 6.007 10.196 1.00 98.50 393 TRP A N 1
ATOM 3169 C CA . TRP A 1 393 ? -25.218 5.205 8.988 1.00 98.50 393 TRP A CA 1
ATOM 3170 C C . TRP A 1 393 ? -25.364 6.038 7.706 1.00 98.50 393 TRP A C 1
ATOM 3172 O O . TRP A 1 393 ? -24.487 6.032 6.842 1.00 98.50 393 TRP A O 1
ATOM 3182 N N . THR A 1 394 ? -26.429 6.833 7.612 1.00 97.69 394 THR A N 1
ATOM 3183 C CA . THR A 1 394 ? -26.688 7.717 6.470 1.00 97.69 394 THR A CA 1
ATOM 3184 C C . THR A 1 394 ? -25.609 8.796 6.325 1.00 97.69 394 THR A C 1
ATOM 3186 O O . THR A 1 394 ? -25.201 9.102 5.203 1.00 97.69 394 THR A O 1
ATOM 3189 N N . ALA A 1 395 ? -25.093 9.347 7.429 1.00 98.00 395 ALA A N 1
ATOM 3190 C CA . ALA A 1 395 ? -23.971 10.288 7.405 1.00 98.00 395 ALA A CA 1
ATOM 3191 C C . ALA A 1 395 ? -22.659 9.637 6.920 1.00 98.00 395 ALA A C 1
ATOM 3193 O O . ALA A 1 395 ? -21.943 10.235 6.111 1.00 98.00 395 ALA A O 1
ATOM 3194 N N . ILE A 1 396 ? -22.375 8.399 7.345 1.00 98.50 396 ILE A N 1
ATOM 3195 C CA . ILE A 1 396 ? -21.217 7.611 6.887 1.00 98.50 396 ILE A CA 1
ATOM 3196 C C . ILE A 1 396 ? -21.291 7.402 5.370 1.00 98.50 396 ILE A C 1
ATOM 3198 O O . ILE A 1 396 ? -20.331 7.703 4.659 1.00 98.50 396 ILE A O 1
ATOM 3202 N N . LEU A 1 397 ? -22.442 6.951 4.857 1.00 97.69 397 LEU A N 1
ATOM 3203 C CA . LEU A 1 397 ? -22.621 6.700 3.425 1.00 97.69 397 LEU A CA 1
ATOM 3204 C C . LEU A 1 397 ? -22.541 7.979 2.581 1.00 97.69 397 LEU A C 1
ATOM 3206 O O . LEU A 1 397 ? -21.943 7.949 1.507 1.00 97.69 397 LEU A O 1
ATOM 3210 N N . LYS A 1 398 ? -23.079 9.108 3.064 1.00 95.81 398 LYS A N 1
ATOM 3211 C CA . LYS A 1 398 ? -22.930 10.414 2.396 1.00 95.81 398 LYS A CA 1
ATOM 3212 C C . LYS A 1 398 ? -21.453 10.803 2.267 1.00 95.81 398 LYS A C 1
ATOM 3214 O O . LYS A 1 398 ? -20.997 11.062 1.157 1.00 95.81 398 LYS A O 1
ATOM 3219 N N . SER A 1 399 ? -20.679 10.724 3.354 1.00 96.50 399 SER A N 1
ATOM 3220 C CA . SER A 1 399 ? -19.234 11.008 3.314 1.00 96.50 399 SER A CA 1
ATOM 3221 C C . SER A 1 399 ? -18.478 10.084 2.344 1.00 96.50 399 SER A C 1
ATOM 3223 O O . SER A 1 399 ? -17.622 10.552 1.587 1.00 96.50 399 SER A O 1
ATOM 3225 N N . GLN A 1 400 ? -18.853 8.799 2.269 1.00 96.81 400 GLN A N 1
ATOM 3226 C CA . GLN A 1 400 ? -18.258 7.844 1.324 1.00 96.81 400 GLN A CA 1
ATOM 3227 C C . GLN A 1 400 ? -18.563 8.172 -0.137 1.00 96.81 400 GLN A C 1
ATOM 3229 O O . GLN A 1 400 ? -17.662 8.073 -0.968 1.00 96.81 400 GLN A O 1
ATOM 3234 N N . VAL A 1 401 ? -19.789 8.591 -0.460 1.00 94.69 401 VAL A N 1
ATOM 3235 C CA . VAL A 1 401 ? -20.152 9.036 -1.817 1.00 94.69 401 VAL A CA 1
ATOM 3236 C C . VAL A 1 401 ? -19.420 10.330 -2.192 1.00 94.69 401 VAL A C 1
ATOM 3238 O O . VAL A 1 401 ? -18.950 10.449 -3.320 1.00 94.69 401 VAL A O 1
ATOM 3241 N N . GLU A 1 402 ? -19.279 11.268 -1.252 1.00 92.88 402 GLU A N 1
ATOM 3242 C CA . GLU A 1 402 ? -18.612 12.560 -1.469 1.00 92.88 402 GLU A CA 1
ATOM 3243 C C . GLU A 1 402 ? -17.074 12.466 -1.556 1.00 92.88 402 GLU A C 1
ATOM 3245 O O . GLU A 1 402 ? -16.453 13.243 -2.281 1.00 92.88 402 GLU A O 1
ATOM 3250 N N . THR A 1 403 ? -16.437 11.563 -0.796 1.00 94.56 403 THR A N 1
ATOM 3251 C CA . THR A 1 403 ? -14.972 11.578 -0.571 1.00 94.56 403 THR A CA 1
ATOM 3252 C C . THR A 1 403 ? -14.254 10.250 -0.837 1.00 94.56 403 THR A C 1
ATOM 3254 O O . THR A 1 403 ? -13.024 10.193 -0.777 1.00 94.56 403 THR A O 1
ATOM 3257 N N . GLY A 1 404 ? -14.992 9.164 -1.079 1.00 95.38 404 GLY A N 1
ATOM 3258 C CA . GLY A 1 404 ? -14.457 7.799 -1.129 1.00 95.38 404 GLY A CA 1
ATOM 3259 C C . GLY A 1 404 ? -14.107 7.195 0.242 1.00 95.38 404 GLY A C 1
ATOM 3260 O O . GLY A 1 404 ? -13.595 6.076 0.293 1.00 95.38 404 GLY A O 1
ATOM 3261 N N . THR A 1 405 ? -14.348 7.927 1.340 1.00 96.75 405 THR A N 1
ATOM 3262 C CA . THR A 1 405 ? -13.954 7.613 2.731 1.00 96.75 405 THR A CA 1
ATOM 3263 C C . THR A 1 405 ? -15.077 8.021 3.716 1.00 96.75 405 THR A C 1
ATOM 3265 O O . THR A 1 405 ? -15.951 8.776 3.309 1.00 96.75 405 THR A O 1
ATOM 3268 N N . PRO A 1 406 ? -15.128 7.565 4.984 1.00 98.19 406 PRO A N 1
ATOM 3269 C CA . PRO A 1 406 ? -14.136 6.767 5.696 1.00 98.19 406 PRO A CA 1
ATOM 3270 C C . PRO A 1 406 ? -14.050 5.315 5.220 1.00 98.19 406 PRO A C 1
ATOM 3272 O O . PRO A 1 406 ? -15.009 4.760 4.681 1.00 98.19 406 PRO A O 1
ATOM 3275 N N . TYR A 1 407 ? -12.896 4.702 5.477 1.00 98.69 407 TYR A N 1
ATOM 3276 C CA . TYR A 1 407 ? -12.690 3.259 5.366 1.00 98.69 407 TYR A CA 1
ATOM 3277 C C . TYR A 1 407 ? -13.559 2.506 6.389 1.00 98.69 407 TYR A C 1
ATOM 3279 O O . TYR A 1 407 ? -13.858 3.040 7.460 1.00 98.69 407 TYR A O 1
ATOM 3287 N N . MET A 1 408 ? -13.917 1.254 6.095 1.00 98.56 408 MET A N 1
ATOM 3288 C CA . MET A 1 408 ? -14.791 0.424 6.935 1.00 98.56 408 MET A CA 1
ATOM 3289 C C . MET A 1 408 ? -14.056 -0.820 7.426 1.00 98.56 408 MET A C 1
ATOM 3291 O O . MET A 1 408 ? -13.762 -1.722 6.635 1.00 98.56 408 MET A O 1
ATOM 3295 N N . LEU A 1 409 ? -13.776 -0.882 8.728 1.00 98.81 409 LEU A N 1
ATOM 3296 C CA . LEU A 1 409 ? -13.154 -2.033 9.375 1.00 98.81 409 LEU A CA 1
ATOM 3297 C C . LEU A 1 409 ? -13.980 -2.464 10.586 1.00 98.81 409 LEU A C 1
ATOM 3299 O O . LEU A 1 409 ? -14.438 -1.629 11.363 1.00 98.81 409 LEU A O 1
ATOM 3303 N N . TYR A 1 410 ? -14.151 -3.769 10.763 1.00 98.81 410 TYR A N 1
ATOM 3304 C CA . TYR A 1 410 ? -14.993 -4.343 11.808 1.00 98.81 410 TYR A CA 1
ATOM 3305 C C . TYR A 1 410 ? -14.120 -4.792 12.984 1.00 98.81 410 TYR A C 1
ATOM 3307 O O . TYR A 1 410 ? -13.464 -5.835 12.928 1.00 98.81 410 TYR A O 1
ATOM 3315 N N . LYS A 1 411 ? -14.111 -3.976 14.046 1.00 98.69 411 LYS A N 1
ATOM 3316 C CA . LYS A 1 411 ? -13.326 -4.126 15.285 1.00 98.69 411 LYS A CA 1
ATOM 3317 C C . LYS A 1 411 ? -13.337 -5.558 15.805 1.00 98.69 411 LYS A C 1
ATOM 3319 O O . LYS A 1 411 ? -12.282 -6.115 16.117 1.00 98.69 411 LYS A O 1
ATOM 3324 N N . ASP A 1 412 ? -14.516 -6.162 15.852 1.00 98.62 412 ASP A N 1
ATOM 3325 C CA . ASP A 1 412 ? -14.696 -7.478 16.446 1.00 98.62 412 ASP A CA 1
ATOM 3326 C C . ASP A 1 412 ? -14.200 -8.594 15.521 1.00 98.62 412 ASP A C 1
ATOM 3328 O O . ASP A 1 412 ? -13.502 -9.487 15.986 1.00 98.62 412 ASP A O 1
ATOM 3332 N N . HIS A 1 413 ? -14.419 -8.523 14.201 1.00 98.62 413 HIS A N 1
ATOM 3333 C CA . HIS A 1 413 ? -13.802 -9.466 13.252 1.00 98.62 413 HIS A CA 1
ATOM 3334 C C . HIS A 1 413 ? -12.274 -9.376 13.229 1.00 98.62 413 HIS A C 1
ATOM 3336 O O . HIS A 1 413 ? -11.604 -10.390 13.018 1.00 98.62 413 HIS A O 1
ATOM 3342 N N . CYS A 1 414 ? -11.724 -8.180 13.438 1.00 98.75 414 CYS A N 1
ATOM 3343 C CA . CYS A 1 414 ? -10.289 -7.956 13.549 1.00 98.75 414 CYS A CA 1
ATOM 3344 C C . CYS A 1 414 ? -9.707 -8.601 14.814 1.00 98.75 414 CYS A C 1
ATOM 3346 O O . CYS A 1 414 ? -8.711 -9.312 14.713 1.00 98.75 414 CYS A O 1
ATOM 3348 N N . ASN A 1 415 ? -10.338 -8.400 15.976 1.00 98.69 415 ASN A N 1
ATOM 3349 C CA . ASN A 1 415 ? -9.873 -8.944 17.255 1.00 98.69 415 ASN A CA 1
ATOM 3350 C C . ASN A 1 415 ? -10.117 -10.459 17.375 1.00 98.69 415 ASN A C 1
ATOM 3352 O O . ASN A 1 415 ? -9.160 -11.217 17.519 1.00 98.69 415 ASN A O 1
ATOM 3356 N N . ARG A 1 416 ? -11.369 -10.907 17.191 1.00 98.50 416 ARG A N 1
ATOM 3357 C CA . ARG A 1 416 ? -11.837 -12.310 17.280 1.00 98.50 416 ARG A CA 1
ATOM 3358 C C . ARG A 1 416 ? -11.065 -13.285 16.386 1.00 98.50 416 ARG A C 1
ATOM 3360 O O . ARG A 1 416 ? -11.100 -14.490 16.614 1.00 98.50 416 ARG A O 1
ATOM 3367 N N . LYS A 1 417 ? -10.427 -12.770 15.327 1.00 98.50 417 LYS A N 1
ATOM 3368 C CA . LYS A 1 417 ? -9.726 -13.550 14.297 1.00 98.50 417 LYS A CA 1
ATOM 3369 C C . LYS A 1 417 ? -8.289 -13.062 14.069 1.00 98.50 417 LYS A C 1
ATOM 3371 O O . LYS A 1 417 ? -7.825 -13.039 12.926 1.00 98.50 417 LYS A O 1
ATOM 3376 N N . SER A 1 418 ? -7.613 -12.614 15.130 1.00 98.50 418 SER A N 1
ATOM 3377 C CA . SER A 1 418 ? -6.185 -12.270 15.128 1.00 98.50 418 SER A CA 1
ATOM 3378 C C . SER A 1 418 ? -5.390 -13.201 16.038 1.00 98.50 418 SER A C 1
ATOM 3380 O O . SER A 1 418 ? -5.748 -13.436 17.193 1.00 98.50 418 SER A O 1
ATOM 3382 N N . ASN A 1 419 ? -4.236 -13.664 15.558 1.00 98.50 419 ASN A N 1
ATOM 3383 C CA . ASN A 1 419 ? -3.302 -14.436 16.374 1.00 98.50 419 ASN A CA 1
ATOM 3384 C C . ASN A 1 419 ? -2.623 -13.603 17.491 1.00 98.50 419 ASN A C 1
ATOM 3386 O O . ASN A 1 419 ? -1.981 -14.164 18.374 1.00 98.50 419 ASN A O 1
ATOM 3390 N N . GLN A 1 420 ? -2.789 -12.275 17.497 1.00 98.12 420 GLN A N 1
ATOM 3391 C CA . GLN A 1 420 ? -2.301 -11.397 18.569 1.00 98.12 420 GLN A CA 1
ATOM 3392 C C . GLN A 1 420 ? -3.317 -11.165 19.707 1.00 98.12 420 GLN A C 1
ATOM 3394 O O . GLN A 1 420 ? -3.014 -10.429 20.645 1.00 98.12 420 GLN A O 1
ATOM 3399 N N . GLN A 1 421 ? -4.498 -11.802 19.686 1.00 95.69 421 GLN A N 1
ATOM 3400 C CA . GLN A 1 421 ? -5.548 -11.577 20.699 1.00 95.69 421 GLN A CA 1
ATOM 3401 C C . GLN A 1 421 ? -5.151 -11.947 22.147 1.00 95.69 421 GLN A C 1
ATOM 3403 O O . GLN A 1 421 ? -5.855 -11.588 23.084 1.00 95.69 421 GLN A O 1
ATOM 3408 N N . ASN A 1 422 ? -4.028 -12.647 22.358 1.00 96.19 422 ASN A N 1
ATOM 3409 C CA . ASN A 1 422 ? -3.470 -12.930 23.687 1.00 96.19 422 ASN A CA 1
ATOM 3410 C C . ASN A 1 422 ? -2.692 -11.752 24.308 1.00 96.19 422 ASN A C 1
ATOM 3412 O O . ASN A 1 422 ? -2.281 -11.853 25.461 1.00 96.19 422 ASN A O 1
ATOM 3416 N N . ILE A 1 423 ? -2.442 -10.676 23.555 1.00 95.81 423 ILE A N 1
ATOM 3417 C CA . ILE A 1 423 ? -1.623 -9.530 23.988 1.00 95.81 423 ILE A CA 1
ATOM 3418 C C . ILE A 1 423 ? -2.496 -8.361 24.472 1.00 95.81 423 ILE A C 1
ATOM 3420 O O . ILE A 1 423 ? -2.108 -7.655 25.400 1.00 95.81 423 ILE A O 1
ATOM 3424 N N . GLY A 1 424 ? -3.665 -8.167 23.858 1.00 95.94 424 GLY A N 1
ATOM 3425 C CA . GLY A 1 424 ? -4.617 -7.104 24.180 1.00 95.94 424 GLY A CA 1
ATOM 3426 C C . GLY A 1 424 ? -5.444 -6.678 22.965 1.00 95.94 424 GLY A C 1
ATOM 3427 O O . GLY A 1 424 ? -5.191 -7.110 21.839 1.00 95.94 424 GLY A O 1
ATOM 3428 N N . THR A 1 425 ? -6.432 -5.814 23.195 1.00 98.25 425 THR A N 1
ATOM 3429 C CA . THR A 1 425 ? -7.360 -5.340 22.158 1.00 98.25 425 THR A CA 1
ATOM 3430 C C . THR A 1 425 ? -6.656 -4.490 21.101 1.00 98.25 425 THR A C 1
ATOM 3432 O O . THR A 1 425 ? -5.998 -3.491 21.396 1.00 98.25 425 THR A O 1
ATOM 3435 N N . ILE A 1 426 ? -6.831 -4.877 19.840 1.00 98.56 426 ILE A N 1
ATOM 3436 C CA . ILE A 1 426 ? -6.382 -4.152 18.654 1.00 98.56 426 ILE A CA 1
ATOM 3437 C C . ILE A 1 426 ? -7.350 -2.992 18.397 1.00 98.56 426 ILE A C 1
ATOM 3439 O O . ILE A 1 426 ? -8.565 -3.194 18.294 1.00 98.56 426 ILE A O 1
ATOM 3443 N N . LYS A 1 427 ? -6.800 -1.776 18.297 1.00 98.12 427 LYS A N 1
ATOM 3444 C CA . LYS A 1 427 ? -7.566 -0.516 18.253 1.00 98.12 427 LYS A CA 1
ATOM 3445 C C . LYS A 1 427 ? -7.654 0.126 16.866 1.00 98.12 427 LYS A C 1
ATOM 3447 O O . LYS A 1 427 ? -8.451 1.037 16.671 1.00 98.12 427 LYS A O 1
ATOM 3452 N N . SER A 1 428 ? -6.843 -0.293 15.901 1.00 98.25 428 SER A N 1
ATOM 3453 C CA . SER A 1 428 ? -6.802 0.316 14.566 1.00 98.25 428 SER A CA 1
ATOM 3454 C C . SER A 1 428 ? -6.169 -0.613 13.530 1.00 98.25 428 SER A C 1
ATOM 3456 O O . SER A 1 428 ? -5.716 -1.717 13.836 1.00 98.25 428 SER A O 1
ATOM 3458 N N . SER A 1 429 ? -6.129 -0.133 12.287 1.00 98.50 429 SER A N 1
ATOM 3459 C CA . SER A 1 429 ? -5.295 -0.673 11.215 1.00 98.50 429 SER A CA 1
ATOM 3460 C C . SER A 1 429 ? -4.310 0.402 10.715 1.00 98.50 429 SER A C 1
ATOM 3462 O O . SER A 1 429 ? -4.210 1.482 11.297 1.00 98.50 429 SER A O 1
ATOM 3464 N N . ASN A 1 430 ? -3.537 0.121 9.666 1.00 97.31 430 ASN A N 1
ATOM 3465 C CA . ASN A 1 430 ? -2.583 1.052 9.054 1.00 97.31 430 ASN A CA 1
ATOM 3466 C C . ASN A 1 430 ? -3.250 2.039 8.070 1.00 97.31 430 ASN A C 1
ATOM 3468 O O . ASN A 1 430 ? -4.468 2.085 7.915 1.00 97.31 430 ASN A O 1
ATOM 3472 N N . LEU A 1 431 ? -2.426 2.802 7.344 1.00 95.88 431 LEU A N 1
ATOM 3473 C CA . LEU A 1 431 ? -2.844 3.695 6.257 1.00 95.88 431 LEU A CA 1
ATOM 3474 C C . LEU A 1 431 ? -3.685 3.010 5.156 1.00 95.88 431 LEU A C 1
ATOM 3476 O O . LEU A 1 431 ? -4.551 3.660 4.567 1.00 95.88 431 LEU A O 1
ATOM 3480 N N . CYS A 1 432 ? -3.425 1.728 4.874 1.00 96.94 432 CYS A N 1
ATOM 3481 C CA . CYS A 1 432 ? -3.985 1.004 3.728 1.00 96.94 432 CYS A CA 1
ATOM 3482 C C . CYS A 1 432 ? -4.959 -0.135 4.100 1.00 96.94 432 CYS A C 1
ATOM 3484 O O . CYS A 1 432 ? -5.447 -0.834 3.212 1.00 96.94 432 CYS A O 1
ATOM 3486 N N . THR A 1 433 ? -5.333 -0.263 5.380 1.00 98.38 433 THR A N 1
ATOM 3487 C CA . THR A 1 433 ? -6.379 -1.166 5.919 1.00 98.38 433 THR A CA 1
ATOM 3488 C C . THR A 1 433 ? -6.111 -2.678 5.865 1.00 98.38 433 THR A C 1
ATOM 3490 O O . THR A 1 433 ? -7.005 -3.469 6.163 1.00 98.38 433 THR A O 1
ATOM 3493 N N . GLU A 1 434 ? -4.901 -3.117 5.521 1.00 98.44 434 GLU A N 1
ATOM 3494 C CA . GLU A 1 434 ? -4.512 -4.532 5.483 1.00 98.44 434 GLU A CA 1
ATOM 3495 C C . GLU A 1 434 ? -3.838 -5.036 6.770 1.00 98.44 434 GLU A C 1
ATOM 3497 O O . GLU A 1 434 ? -3.776 -6.243 6.992 1.00 98.44 434 GLU A O 1
ATOM 3502 N N . ILE A 1 435 ? -3.340 -4.151 7.639 1.00 98.50 435 ILE A N 1
ATOM 3503 C CA . ILE A 1 435 ? -2.537 -4.534 8.814 1.00 98.50 435 ILE A CA 1
ATOM 3504 C C . ILE A 1 435 ? -3.357 -4.476 10.094 1.00 98.50 435 ILE A C 1
ATOM 3506 O O . ILE A 1 435 ? -3.827 -3.412 10.476 1.00 98.50 435 ILE A O 1
ATOM 3510 N N . ILE A 1 436 ? -3.490 -5.611 10.778 1.00 98.44 436 ILE A N 1
ATOM 3511 C CA . ILE A 1 436 ? -4.257 -5.762 12.021 1.00 98.44 436 ILE A CA 1
ATOM 3512 C C . ILE A 1 436 ? -3.286 -6.232 13.107 1.00 98.44 436 ILE A C 1
ATOM 3514 O O . ILE A 1 436 ? -3.027 -7.426 13.237 1.00 98.44 436 ILE A O 1
ATOM 3518 N N . GLN A 1 437 ? -2.692 -5.284 13.836 1.00 98.38 437 GLN A N 1
ATOM 3519 C CA . GLN A 1 437 ? -1.649 -5.539 14.836 1.00 98.38 437 GLN A CA 1
ATOM 3520 C C . GLN A 1 437 ? -1.915 -4.745 16.117 1.00 98.38 437 GLN A C 1
ATOM 3522 O O . GLN A 1 437 ? -2.433 -3.631 16.061 1.00 98.38 437 GLN A O 1
ATOM 3527 N N . TYR A 1 438 ? -1.528 -5.298 17.263 1.00 98.31 438 TYR A N 1
ATOM 3528 C CA . TYR A 1 438 ? -1.639 -4.631 18.559 1.00 98.31 438 TYR A CA 1
ATOM 3529 C C . TYR A 1 438 ? -0.748 -3.379 18.645 1.00 98.31 438 TYR A C 1
ATOM 3531 O O . TYR A 1 438 ? 0.435 -3.421 18.299 1.00 98.31 438 TYR A O 1
ATOM 3539 N N . SER A 1 439 ? -1.309 -2.275 19.151 1.00 97.44 439 SER A N 1
ATOM 3540 C CA . SER A 1 439 ? -0.593 -1.023 19.417 1.00 97.44 439 SER A CA 1
ATOM 3541 C C . SER A 1 439 ? -1.013 -0.402 20.750 1.00 97.44 439 SER A C 1
ATOM 3543 O O . SER A 1 439 ? -2.189 -0.385 21.118 1.00 97.44 439 SER A O 1
ATOM 3545 N N . SER A 1 440 ? -0.053 0.180 21.464 1.00 96.38 440 SER A N 1
ATOM 3546 C CA . SER A 1 440 ? -0.251 0.861 22.750 1.00 96.38 440 SER A CA 1
ATOM 3547 C C . SER A 1 440 ? 0.617 2.131 22.822 1.00 96.38 440 SER A C 1
ATOM 3549 O O . SER A 1 440 ? 1.471 2.320 21.953 1.00 96.38 440 SER A O 1
ATOM 3551 N N . PRO A 1 441 ? 0.471 2.994 23.846 1.00 93.88 441 PRO A N 1
ATOM 3552 C CA . PRO A 1 441 ? 1.343 4.165 24.035 1.00 93.88 441 PRO A CA 1
ATOM 3553 C C . PRO A 1 441 ? 2.851 3.838 24.026 1.00 93.88 441 PRO A C 1
ATOM 3555 O O . PRO A 1 441 ? 3.671 4.656 23.594 1.00 93.88 441 PRO A O 1
ATOM 3558 N N . ASN A 1 442 ? 3.196 2.615 24.453 1.00 93.94 442 ASN A N 1
ATOM 3559 C CA . ASN A 1 442 ? 4.558 2.091 24.576 1.00 93.94 442 ASN A CA 1
ATOM 3560 C C . ASN A 1 442 ? 4.951 1.114 23.448 1.00 93.94 442 ASN A C 1
ATOM 3562 O O . ASN A 1 442 ? 6.096 0.666 23.397 1.00 93.94 442 ASN A O 1
ATOM 3566 N N . GLU A 1 443 ? 4.023 0.753 22.555 1.00 96.94 443 GLU A N 1
ATOM 3567 C CA . GLU A 1 443 ? 4.232 -0.249 21.502 1.00 96.94 443 GLU A CA 1
ATOM 3568 C C . GLU A 1 443 ? 3.637 0.235 20.180 1.00 96.94 443 GLU A C 1
ATOM 3570 O O . GLU A 1 443 ? 2.425 0.206 19.974 1.00 96.94 443 GLU A O 1
ATOM 3575 N N . ILE A 1 444 ? 4.508 0.663 19.267 1.00 97.94 444 ILE A N 1
ATOM 3576 C CA . ILE A 1 444 ? 4.126 1.070 17.913 1.00 97.94 444 ILE A CA 1
ATOM 3577 C C . ILE A 1 444 ? 4.239 -0.167 17.026 1.00 97.94 444 ILE A C 1
ATOM 3579 O O . ILE A 1 444 ? 5.344 -0.676 16.844 1.00 97.94 444 ILE A O 1
ATOM 3583 N N . ALA A 1 445 ? 3.128 -0.663 16.484 1.00 97.88 445 ALA A N 1
ATOM 3584 C CA . ALA A 1 445 ? 3.166 -1.830 15.603 1.00 97.88 445 ALA A CA 1
ATOM 3585 C C . ALA A 1 445 ? 3.840 -1.474 14.268 1.00 97.88 445 ALA A C 1
ATOM 3587 O O . ALA A 1 445 ? 3.780 -0.323 13.828 1.00 97.88 445 ALA A O 1
ATOM 3588 N N . VAL A 1 446 ? 4.496 -2.442 13.624 1.00 96.38 446 VAL A N 1
ATOM 3589 C CA . VAL A 1 446 ? 5.368 -2.209 12.462 1.00 96.38 446 VAL A CA 1
ATOM 3590 C C . VAL A 1 446 ? 5.112 -3.260 11.393 1.00 96.38 446 VAL A C 1
ATOM 3592 O O . VAL A 1 446 ? 5.098 -4.456 11.678 1.00 96.38 446 VAL A O 1
ATOM 3595 N N . CYS A 1 447 ? 4.961 -2.827 10.141 1.00 91.56 447 CYS A N 1
ATOM 3596 C CA . CYS A 1 447 ? 4.758 -3.747 9.030 1.00 91.56 447 CYS A CA 1
ATOM 3597 C C . CYS A 1 447 ? 5.970 -3.883 8.096 1.00 91.56 447 CYS A C 1
ATOM 3599 O O . CYS A 1 447 ? 6.440 -2.914 7.486 1.00 91.56 447 CYS A O 1
ATOM 3601 N N . ASN A 1 448 ? 6.408 -5.133 7.943 1.00 94.31 448 ASN A N 1
ATOM 3602 C CA . ASN A 1 448 ? 7.469 -5.597 7.056 1.00 94.31 448 ASN A CA 1
ATOM 3603 C C . ASN A 1 448 ? 6.799 -6.274 5.840 1.00 94.31 448 ASN A C 1
ATOM 3605 O O . ASN A 1 448 ? 6.199 -7.337 6.002 1.00 94.31 448 ASN A O 1
ATOM 3609 N N . LEU A 1 449 ? 6.854 -5.656 4.651 1.00 96.81 449 LEU A N 1
ATOM 3610 C CA . LEU A 1 449 ? 5.992 -6.001 3.505 1.00 96.81 449 LEU A CA 1
ATOM 3611 C C . LEU A 1 449 ? 6.740 -6.558 2.276 1.00 96.81 449 LEU A C 1
ATOM 3613 O O . LEU A 1 449 ? 7.770 -6.022 1.855 1.00 96.81 449 LEU A O 1
ATOM 3617 N N . ALA A 1 450 ? 6.156 -7.573 1.629 1.00 98.06 450 ALA A N 1
ATOM 3618 C CA . ALA A 1 450 ? 6.529 -8.042 0.287 1.00 98.06 450 ALA A CA 1
ATOM 3619 C C . ALA A 1 450 ? 5.314 -8.600 -0.476 1.00 98.06 450 ALA A C 1
ATOM 3621 O O . ALA A 1 450 ? 4.372 -9.098 0.134 1.00 98.06 450 ALA A O 1
ATOM 3622 N N . SER A 1 451 ? 5.336 -8.535 -1.811 1.00 98.44 451 SER A N 1
ATOM 3623 C CA . SER A 1 451 ? 4.269 -9.057 -2.684 1.00 98.44 451 SER A CA 1
ATOM 3624 C C . SER A 1 451 ? 4.795 -10.121 -3.643 1.00 98.44 451 SER A C 1
ATOM 3626 O O . SER A 1 451 ? 5.765 -9.861 -4.361 1.00 98.44 451 SER A O 1
ATOM 3628 N N . ILE A 1 452 ? 4.122 -11.269 -3.705 1.00 98.81 452 ILE A N 1
ATOM 3629 C CA . ILE A 1 452 ? 4.388 -12.352 -4.664 1.00 98.81 452 ILE A CA 1
ATOM 3630 C C . ILE A 1 452 ? 3.645 -12.077 -5.984 1.00 98.81 452 ILE A C 1
ATOM 3632 O O . ILE A 1 452 ? 2.475 -11.693 -5.969 1.00 98.81 452 ILE A O 1
ATOM 3636 N N . ALA A 1 453 ? 4.306 -12.270 -7.127 1.00 98.44 453 ALA A N 1
ATOM 3637 C CA . ALA A 1 453 ? 3.715 -12.095 -8.454 1.00 98.44 453 ALA A CA 1
ATOM 3638 C C . ALA A 1 453 ? 3.025 -13.392 -8.904 1.00 98.44 453 ALA A C 1
ATOM 3640 O O . ALA A 1 453 ? 3.650 -14.266 -9.503 1.00 98.44 453 ALA A O 1
ATOM 3641 N N . VAL A 1 454 ? 1.738 -13.554 -8.578 1.00 98.31 454 VAL A N 1
ATOM 3642 C CA . VAL A 1 454 ? 1.038 -14.850 -8.730 1.00 98.31 454 VAL A CA 1
ATOM 3643 C C . VAL A 1 454 ? 0.874 -15.288 -10.193 1.00 98.31 454 VAL A C 1
ATOM 3645 O O . VAL A 1 454 ? 0.780 -16.474 -10.489 1.00 98.31 454 VAL A O 1
ATOM 3648 N N . ASN A 1 455 ? 0.958 -14.355 -11.138 1.00 96.81 455 ASN A N 1
ATOM 3649 C CA . ASN A 1 455 ? 0.984 -14.644 -12.571 1.00 96.81 455 ASN A CA 1
ATOM 3650 C C . ASN A 1 455 ? 2.270 -15.340 -13.063 1.00 96.81 455 ASN A C 1
ATOM 3652 O O . ASN A 1 455 ? 2.257 -15.939 -14.138 1.00 96.81 455 ASN A O 1
ATOM 3656 N N . MET A 1 456 ? 3.364 -15.305 -12.292 1.00 97.12 456 MET A N 1
ATOM 3657 C CA . MET A 1 456 ? 4.628 -15.972 -12.642 1.00 97.12 456 MET A CA 1
ATOM 3658 C C . MET A 1 456 ? 4.587 -17.498 -12.462 1.00 97.12 456 MET A C 1
ATOM 3660 O O . MET A 1 456 ? 5.473 -18.186 -12.963 1.00 97.12 456 MET A O 1
ATOM 3664 N N . PHE A 1 457 ? 3.565 -18.032 -11.786 1.00 97.94 457 PHE A N 1
ATOM 3665 C CA . PHE A 1 457 ? 3.402 -19.468 -11.519 1.00 97.94 457 PHE A CA 1
ATOM 3666 C C . PHE A 1 457 ? 2.441 -20.157 -12.506 1.00 97.94 457 PHE A C 1
ATOM 3668 O O . PHE A 1 457 ? 2.135 -21.336 -12.337 1.00 97.94 457 PHE A O 1
ATOM 3675 N N . VAL A 1 458 ? 1.972 -19.440 -13.537 1.00 97.06 458 VAL A N 1
ATOM 3676 C CA . VAL A 1 458 ? 1.139 -19.993 -14.616 1.00 97.06 458 VAL A CA 1
ATOM 3677 C C . VAL A 1 458 ? 2.016 -20.550 -15.739 1.00 97.06 458 VAL A C 1
ATOM 3679 O O . VAL A 1 458 ? 2.700 -19.813 -16.455 1.00 97.06 458 VAL A O 1
ATOM 3682 N N . GLU A 1 459 ? 1.950 -21.861 -15.941 1.00 93.25 459 GLU A N 1
ATOM 3683 C CA . GLU A 1 459 ? 2.669 -22.583 -16.989 1.00 93.25 459 GLU A CA 1
ATOM 3684 C C . GLU A 1 459 ? 1.928 -22.427 -18.326 1.00 93.25 459 GLU A C 1
ATOM 3686 O O . GLU A 1 459 ? 0.968 -23.130 -18.637 1.00 93.25 459 GLU A O 1
ATOM 3691 N N . LYS A 1 460 ? 2.360 -21.450 -19.131 1.00 85.44 460 LYS A N 1
ATOM 3692 C CA . LYS A 1 460 ? 1.629 -20.963 -20.321 1.00 85.44 460 LYS A CA 1
ATOM 3693 C C . LYS A 1 460 ? 1.379 -22.008 -21.419 1.00 85.44 460 LYS A C 1
ATOM 3695 O O . LYS A 1 460 ? 0.482 -21.810 -22.232 1.00 85.44 460 LYS A O 1
ATOM 3700 N N . SER A 1 461 ? 2.164 -23.083 -21.467 1.00 85.50 461 SER A N 1
ATOM 3701 C CA . SER A 1 461 ? 2.025 -24.187 -22.429 1.00 85.50 461 SER A CA 1
ATOM 3702 C C . SER A 1 461 ? 0.918 -25.174 -22.051 1.00 85.50 461 SER A C 1
ATOM 3704 O O . SER A 1 461 ? 0.205 -25.662 -22.922 1.00 85.50 461 SER A O 1
ATOM 3706 N N . THR A 1 462 ? 0.779 -25.464 -20.760 1.00 87.50 462 THR A N 1
ATOM 3707 C CA . THR A 1 462 ? -0.141 -26.459 -20.185 1.00 87.50 462 THR A CA 1
ATOM 3708 C C . THR A 1 462 ? -1.394 -25.835 -19.570 1.00 87.50 462 THR A C 1
ATOM 3710 O O . THR A 1 462 ? -2.369 -26.545 -19.343 1.00 87.50 462 THR A O 1
ATOM 3713 N N . LYS A 1 463 ? -1.381 -24.518 -19.311 1.00 90.62 463 LYS A N 1
ATOM 3714 C CA . LYS A 1 463 ? -2.388 -23.779 -18.524 1.00 90.62 463 LYS A CA 1
ATOM 3715 C C . LYS A 1 463 ? -2.592 -24.382 -17.126 1.00 90.62 463 LYS A C 1
ATOM 3717 O O . LYS A 1 463 ? -3.708 -24.465 -16.622 1.00 90.62 463 LYS A O 1
ATOM 3722 N N . THR A 1 464 ? -1.494 -24.809 -16.507 1.00 95.31 464 THR A N 1
ATOM 3723 C CA . THR A 1 464 ? -1.429 -25.298 -15.123 1.00 95.31 464 THR A CA 1
ATOM 3724 C C . THR A 1 464 ? -0.856 -24.228 -14.195 1.00 95.31 464 THR A C 1
ATOM 3726 O O . THR A 1 464 ? -0.119 -23.342 -14.629 1.00 95.31 464 THR A O 1
ATOM 3729 N N . TYR A 1 465 ? -1.202 -24.300 -12.907 1.00 97.88 465 TYR A N 1
ATOM 3730 C CA . TYR A 1 465 ? -0.685 -23.399 -11.876 1.00 97.88 465 TYR A CA 1
ATOM 3731 C C . TYR A 1 465 ? 0.267 -24.160 -10.945 1.00 97.88 465 TYR A C 1
ATOM 3733 O O . TYR A 1 465 ? -0.114 -25.170 -10.351 1.00 97.88 465 TYR A O 1
ATOM 3741 N N . ASN A 1 466 ? 1.507 -23.689 -10.810 1.00 98.06 466 ASN A N 1
ATOM 3742 C CA . ASN A 1 466 ? 2.562 -24.399 -10.089 1.00 98.06 466 ASN A CA 1
ATOM 3743 C C . ASN A 1 466 ? 2.591 -24.024 -8.592 1.00 98.06 466 ASN A C 1
ATOM 3745 O O . ASN A 1 466 ? 3.314 -23.122 -8.156 1.00 98.06 466 ASN A O 1
ATOM 3749 N N . PHE A 1 467 ? 1.780 -24.728 -7.795 1.00 98.25 467 PHE A N 1
ATOM 3750 C CA . PHE A 1 467 ? 1.661 -24.500 -6.348 1.00 98.25 467 PHE A CA 1
ATOM 3751 C C . PHE A 1 467 ? 2.934 -24.854 -5.555 1.00 98.25 467 PHE A C 1
ATOM 3753 O O . PHE A 1 467 ? 3.228 -24.182 -4.569 1.00 98.25 467 PHE A O 1
ATOM 3760 N N . GLU A 1 468 ? 3.734 -25.832 -5.992 1.00 98.00 468 GLU A N 1
ATOM 3761 C CA . GLU A 1 468 ? 5.008 -26.171 -5.329 1.00 98.00 468 GLU A CA 1
ATOM 3762 C C . GLU A 1 468 ? 6.053 -25.058 -5.492 1.00 98.00 468 GLU A C 1
ATOM 3764 O O . GLU A 1 468 ? 6.715 -24.674 -4.526 1.00 98.00 468 GLU A O 1
ATOM 3769 N N . LYS A 1 469 ? 6.160 -24.447 -6.682 1.00 98.12 469 LYS A N 1
ATOM 3770 C CA . LYS A 1 469 ? 7.047 -23.292 -6.869 1.00 98.12 469 LYS A CA 1
ATOM 3771 C C . LYS A 1 469 ? 6.534 -22.062 -6.117 1.00 98.12 469 LYS A C 1
ATOM 3773 O O . LYS A 1 469 ? 7.346 -21.315 -5.573 1.00 98.12 469 LYS A O 1
ATOM 3778 N N . LEU A 1 470 ? 5.212 -21.872 -6.021 1.00 98.62 470 LEU A N 1
ATOM 3779 C CA . LEU A 1 470 ? 4.620 -20.836 -5.163 1.00 98.62 470 LEU A CA 1
ATOM 3780 C C . LEU A 1 470 ? 5.039 -21.036 -3.699 1.00 98.62 470 LEU A C 1
ATOM 3782 O O . LEU A 1 470 ? 5.547 -20.099 -3.085 1.00 98.62 470 LEU A O 1
ATOM 3786 N N . LYS A 1 471 ? 4.916 -22.264 -3.182 1.00 98.56 471 LYS A N 1
ATOM 3787 C CA . LYS A 1 471 ? 5.370 -22.653 -1.842 1.00 98.56 471 LYS A CA 1
ATOM 3788 C C . LYS A 1 471 ? 6.848 -22.348 -1.617 1.00 98.56 471 LYS A C 1
ATOM 3790 O O . LYS A 1 471 ? 7.184 -21.677 -0.642 1.00 98.56 471 LYS A O 1
ATOM 3795 N N . GLU A 1 472 ? 7.727 -22.779 -2.520 1.00 98.50 472 GLU A N 1
ATOM 3796 C CA . GLU A 1 472 ? 9.169 -22.518 -2.424 1.00 98.50 472 GLU A CA 1
ATOM 3797 C C . GLU A 1 472 ? 9.472 -21.011 -2.312 1.00 98.50 472 GLU A C 1
ATOM 3799 O O . GLU A 1 472 ? 10.163 -20.579 -1.385 1.00 98.50 472 GLU A O 1
ATOM 3804 N N . ILE A 1 473 ? 8.888 -20.195 -3.200 1.00 98.62 473 ILE A N 1
ATOM 3805 C CA . ILE A 1 473 ? 9.067 -18.738 -3.188 1.00 98.62 473 ILE A CA 1
ATOM 3806 C C . ILE A 1 473 ? 8.516 -18.113 -1.900 1.00 98.62 473 ILE A C 1
ATOM 3808 O O . ILE A 1 473 ? 9.187 -17.269 -1.305 1.00 98.62 473 ILE A O 1
ATOM 3812 N N . THR A 1 474 ? 7.345 -18.535 -1.412 1.00 98.81 474 THR A N 1
ATOM 3813 C CA . THR A 1 474 ? 6.800 -18.034 -0.140 1.00 98.81 474 THR A CA 1
ATOM 3814 C C . THR A 1 474 ? 7.751 -18.285 1.032 1.00 98.81 474 THR A C 1
ATOM 3816 O O . THR A 1 474 ? 7.944 -17.391 1.859 1.00 98.81 474 THR A O 1
ATOM 3819 N N . LYS A 1 475 ? 8.402 -19.454 1.094 1.00 98.75 475 LYS A N 1
ATOM 3820 C CA . LYS A 1 475 ? 9.348 -19.786 2.174 1.00 98.75 475 LYS A CA 1
ATOM 3821 C C . LYS A 1 475 ? 10.593 -18.887 2.153 1.00 98.75 475 LYS A C 1
ATOM 3823 O O . LYS A 1 475 ? 11.058 -18.470 3.216 1.00 98.75 475 LYS A O 1
ATOM 3828 N N . VAL A 1 476 ? 11.082 -18.512 0.966 1.00 98.62 476 VAL A N 1
ATOM 3829 C CA . VAL A 1 476 ? 12.139 -17.493 0.807 1.00 98.62 476 VAL A CA 1
ATOM 3830 C C . VAL A 1 476 ? 11.645 -16.118 1.273 1.00 98.62 476 VAL A C 1
ATOM 3832 O O . VAL A 1 476 ? 12.330 -15.450 2.047 1.00 98.62 476 VAL A O 1
ATOM 3835 N N . VAL A 1 477 ? 10.435 -15.702 0.878 1.00 98.75 477 VAL A N 1
ATOM 3836 C CA . VAL A 1 477 ? 9.862 -14.404 1.281 1.00 98.75 477 VAL A CA 1
ATOM 3837 C C . VAL A 1 477 ? 9.719 -14.287 2.805 1.00 98.75 477 VAL A C 1
ATOM 3839 O O . VAL A 1 477 ? 10.106 -13.256 3.354 1.00 98.75 477 VAL A O 1
ATOM 3842 N N . VAL A 1 478 ? 9.262 -15.332 3.511 1.00 98.81 478 VAL A N 1
ATOM 3843 C CA . VAL A 1 478 ? 9.223 -15.339 4.990 1.00 98.81 478 VAL A CA 1
ATOM 3844 C C . VAL A 1 478 ? 10.617 -15.167 5.588 1.00 98.81 478 VAL A C 1
ATOM 3846 O O . VAL A 1 478 ? 10.806 -14.307 6.447 1.00 98.81 478 VAL A O 1
ATOM 3849 N N . ARG A 1 479 ? 11.616 -15.929 5.121 1.00 98.56 479 ARG A N 1
ATOM 3850 C CA . ARG A 1 479 ? 12.997 -15.836 5.632 1.00 98.56 479 ARG A CA 1
ATOM 3851 C C . ARG A 1 479 ? 13.622 -14.458 5.378 1.00 98.56 479 ARG A C 1
ATOM 3853 O O . ARG A 1 479 ? 14.368 -13.969 6.225 1.00 98.56 479 ARG A O 1
ATOM 3860 N N . ASN A 1 480 ? 13.270 -13.796 4.274 1.00 98.62 480 ASN A N 1
ATOM 3861 C CA . ASN A 1 480 ? 13.689 -12.421 3.990 1.00 98.62 480 ASN A CA 1
ATOM 3862 C C . ASN A 1 480 ? 13.006 -11.409 4.924 1.00 98.62 480 ASN A C 1
ATOM 3864 O O . ASN A 1 480 ? 13.674 -10.532 5.465 1.00 98.62 480 ASN A O 1
ATOM 3868 N N . LEU A 1 481 ? 11.690 -11.528 5.138 1.00 98.50 481 LEU A N 1
ATOM 3869 C CA . LEU A 1 481 ? 10.941 -10.623 6.016 1.00 98.50 481 LEU A CA 1
ATOM 3870 C C . LEU A 1 481 ? 11.310 -10.808 7.503 1.00 98.50 481 LEU A C 1
ATOM 3872 O O . LEU A 1 481 ? 11.398 -9.814 8.220 1.00 98.50 481 LEU A O 1
ATOM 3876 N N . ASP A 1 482 ? 11.621 -12.030 7.957 1.00 98.50 482 ASP A N 1
ATOM 3877 C CA . ASP A 1 482 ? 12.155 -12.268 9.308 1.00 98.50 482 ASP A CA 1
ATOM 3878 C C . ASP A 1 482 ? 13.544 -11.640 9.502 1.00 98.50 482 ASP A C 1
ATOM 3880 O O . ASP A 1 482 ? 13.791 -11.031 10.541 1.00 98.50 482 ASP A O 1
ATOM 3884 N N . LYS A 1 483 ? 14.438 -11.721 8.503 1.00 97.81 483 LYS A N 1
ATOM 3885 C CA . LYS A 1 483 ? 15.734 -11.019 8.552 1.00 97.81 483 LYS A CA 1
ATOM 3886 C C . LYS A 1 483 ? 15.570 -9.494 8.543 1.00 97.81 483 LYS A C 1
ATOM 3888 O O . LYS A 1 483 ? 16.278 -8.818 9.287 1.00 97.81 483 LYS A O 1
ATOM 3893 N N . ILE A 1 484 ? 14.614 -8.947 7.779 1.00 98.00 484 ILE A N 1
ATOM 3894 C CA . ILE A 1 484 ? 14.314 -7.500 7.738 1.00 98.00 484 ILE A CA 1
ATOM 3895 C C . ILE A 1 484 ? 14.016 -6.929 9.133 1.00 98.00 484 ILE A C 1
ATOM 3897 O O . ILE A 1 484 ? 14.481 -5.833 9.441 1.00 98.00 484 ILE A O 1
ATOM 3901 N N . ILE A 1 485 ? 13.319 -7.674 9.999 1.00 97.75 485 ILE A N 1
ATOM 3902 C CA . ILE A 1 485 ? 13.033 -7.254 11.383 1.00 97.75 485 ILE A CA 1
ATOM 3903 C C . ILE A 1 485 ? 14.328 -6.992 12.176 1.00 97.75 485 ILE A C 1
ATOM 3905 O O . ILE A 1 485 ? 14.388 -6.045 12.966 1.00 97.75 485 ILE A O 1
ATOM 3909 N N . ASP A 1 486 ? 15.372 -7.792 11.950 1.00 96.81 486 ASP A N 1
ATOM 3910 C CA . ASP A 1 486 ? 16.636 -7.707 12.689 1.00 96.81 486 ASP A CA 1
ATOM 3911 C C . ASP A 1 486 ? 17.595 -6.642 12.114 1.00 96.81 486 ASP A C 1
ATOM 3913 O O . ASP A 1 486 ? 18.312 -5.994 12.880 1.00 96.81 486 ASP A O 1
ATOM 3917 N N . VAL A 1 487 ? 17.589 -6.416 10.789 1.00 96.31 487 VAL A N 1
ATOM 3918 C CA . VAL A 1 487 ? 18.503 -5.476 10.090 1.00 96.31 487 VAL A CA 1
ATOM 3919 C C . VAL A 1 487 ? 17.922 -4.075 9.823 1.00 96.31 487 VAL A C 1
ATOM 3921 O O . VAL A 1 487 ? 18.586 -3.235 9.212 1.00 96.31 487 VAL A O 1
ATOM 3924 N N . ASN A 1 488 ? 16.686 -3.802 10.249 1.00 95.81 488 ASN A N 1
ATOM 3925 C CA . ASN A 1 488 ? 16.025 -2.509 10.053 1.00 95.81 488 ASN A CA 1
ATOM 3926 C C . ASN A 1 488 ? 16.497 -1.430 11.056 1.00 95.81 488 ASN A C 1
ATOM 3928 O O . ASN A 1 488 ? 16.459 -1.621 12.274 1.00 95.81 488 ASN A O 1
ATOM 3932 N N . ASP A 1 489 ? 16.818 -0.237 10.551 1.00 94.25 489 ASP A N 1
ATOM 3933 C CA . ASP A 1 489 ? 16.920 0.991 11.345 1.00 94.25 489 ASP A CA 1
ATOM 3934 C C . ASP A 1 489 ? 15.518 1.503 11.708 1.00 94.25 489 ASP A C 1
ATOM 3936 O O . ASP A 1 489 ? 14.771 2.008 10.868 1.00 94.25 489 ASP A O 1
ATOM 3940 N N . TYR A 1 490 ? 15.143 1.387 12.981 1.00 94.19 490 TYR A N 1
ATOM 3941 C CA . TYR A 1 490 ? 13.853 1.874 13.473 1.00 94.19 490 TYR A CA 1
ATOM 3942 C C . TYR A 1 490 ? 13.910 3.380 13.771 1.00 94.19 490 TYR A C 1
ATOM 3944 O O . TYR A 1 490 ? 14.869 3.828 14.404 1.00 94.19 490 TYR A O 1
ATOM 3952 N N . PRO A 1 491 ? 12.884 4.168 13.391 1.00 91.25 491 PRO A N 1
ATOM 3953 C CA . PRO A 1 491 ? 12.841 5.600 13.692 1.00 91.25 491 PRO A CA 1
ATOM 3954 C C . PRO A 1 491 ? 12.564 5.896 15.177 1.00 91.25 491 PRO A C 1
ATOM 3956 O O . PRO A 1 491 ? 12.853 6.998 15.635 1.00 91.25 491 PRO A O 1
ATOM 3959 N N . LEU A 1 492 ? 12.002 4.929 15.915 1.00 94.56 492 LEU A N 1
ATOM 3960 C CA . LEU A 1 492 ? 11.573 5.041 17.314 1.00 94.56 492 LEU A CA 1
ATOM 3961 C C . LEU A 1 492 ? 11.853 3.731 18.082 1.00 94.56 492 LEU A C 1
ATOM 3963 O O . LEU A 1 492 ? 11.758 2.651 17.485 1.00 94.56 492 LEU A O 1
ATOM 3967 N N . PRO A 1 493 ? 12.170 3.787 19.391 1.00 96.38 493 PRO A N 1
ATOM 3968 C CA . PRO A 1 493 ? 12.448 2.595 20.193 1.00 96.38 493 PRO A CA 1
ATOM 3969 C C . PRO A 1 493 ? 11.211 1.710 20.414 1.00 96.38 493 PRO A C 1
ATOM 3971 O O . PRO A 1 493 ? 11.344 0.489 20.378 1.00 96.38 493 PRO A O 1
ATOM 3974 N N . GLU A 1 494 ? 10.012 2.280 20.558 1.00 96.75 494 GLU A N 1
ATOM 3975 C CA . GLU A 1 494 ? 8.752 1.535 20.734 1.00 96.75 494 GLU A CA 1
ATOM 3976 C C . GLU A 1 494 ? 8.420 0.672 19.509 1.00 96.75 494 GLU A C 1
ATOM 3978 O O . GLU A 1 494 ? 7.922 -0.447 19.636 1.00 96.75 494 GLU A O 1
ATOM 3983 N N . ALA A 1 495 ? 8.755 1.175 18.316 1.00 96.81 495 ALA A N 1
ATOM 3984 C CA . ALA A 1 495 ? 8.618 0.448 17.058 1.00 96.81 495 ALA A CA 1
ATOM 3985 C C . ALA A 1 495 ? 9.597 -0.737 16.980 1.00 96.81 495 ALA A C 1
ATOM 3987 O O . ALA A 1 495 ? 9.224 -1.835 16.565 1.00 96.81 495 ALA A O 1
ATOM 3988 N N . LYS A 1 496 ? 10.844 -0.544 17.437 1.00 97.00 496 LYS A N 1
ATOM 3989 C CA . LYS A 1 496 ? 11.828 -1.633 17.542 1.00 97.00 496 LYS A CA 1
ATOM 3990 C C . LYS A 1 496 ? 11.388 -2.695 18.549 1.00 97.00 496 LYS A C 1
ATOM 3992 O O . LYS A 1 496 ? 11.521 -3.885 18.277 1.00 97.00 496 LYS A O 1
ATOM 3997 N N . PHE A 1 497 ? 10.871 -2.267 19.698 1.00 97.38 497 PHE A N 1
ATOM 3998 C CA . PHE A 1 497 ? 10.413 -3.151 20.764 1.00 97.38 497 PHE A CA 1
ATOM 3999 C C . PHE A 1 497 ? 9.249 -4.039 20.301 1.00 97.38 497 PHE A C 1
ATOM 4001 O O . PHE A 1 497 ? 9.369 -5.261 20.376 1.00 97.38 497 PHE A O 1
ATOM 4008 N N . SER A 1 498 ? 8.188 -3.456 19.729 1.00 97.75 498 SER A N 1
ATOM 4009 C CA . SER A 1 498 ? 7.043 -4.218 19.209 1.00 97.75 498 SER A CA 1
ATOM 4010 C C . SER A 1 498 ? 7.452 -5.208 18.106 1.00 97.75 498 SER A C 1
ATOM 4012 O O . SER A 1 498 ? 7.171 -6.408 18.210 1.00 97.75 498 SER A O 1
ATOM 4014 N N . ASN A 1 499 ? 8.206 -4.757 17.091 1.00 97.38 499 ASN A N 1
ATOM 4015 C CA . ASN A 1 499 ? 8.592 -5.623 15.970 1.00 97.38 499 ASN A CA 1
ATOM 4016 C C . ASN A 1 499 ? 9.510 -6.781 16.416 1.00 97.38 499 ASN A C 1
ATOM 4018 O O . ASN A 1 499 ? 9.371 -7.891 15.917 1.00 97.38 499 ASN A O 1
ATOM 4022 N N . LEU A 1 500 ? 10.394 -6.586 17.405 1.00 97.38 500 LEU A N 1
ATOM 4023 C CA . LEU A 1 500 ? 11.209 -7.681 17.957 1.00 97.38 500 LEU A CA 1
ATOM 4024 C C . LEU A 1 500 ? 10.416 -8.640 18.866 1.00 97.38 500 LEU A C 1
ATOM 4026 O O . LEU A 1 500 ? 10.672 -9.843 18.841 1.00 97.38 500 LEU A O 1
ATOM 4030 N N . LYS A 1 501 ? 9.456 -8.128 19.649 1.00 97.31 501 LYS A N 1
ATOM 4031 C CA . LYS A 1 501 ? 8.632 -8.883 20.615 1.00 97.31 501 LYS A CA 1
ATOM 4032 C C . LYS A 1 501 ? 7.576 -9.776 19.946 1.00 97.31 501 LYS A C 1
ATOM 4034 O O . LYS A 1 501 ? 7.268 -10.857 20.457 1.00 97.31 501 LYS A O 1
ATOM 4039 N N . HIS A 1 502 ? 7.033 -9.329 18.814 1.00 97.94 502 HIS A N 1
ATOM 4040 C CA . HIS A 1 502 ? 5.924 -9.986 18.107 1.00 97.94 502 HIS A CA 1
ATOM 4041 C C . HIS A 1 502 ? 6.303 -10.520 16.716 1.00 97.94 502 HIS A C 1
ATOM 4043 O O . HIS A 1 502 ? 5.630 -11.410 16.193 1.00 97.94 502 HIS A O 1
ATOM 4049 N N . ARG A 1 503 ? 7.359 -9.980 16.098 1.00 98.25 503 ARG A N 1
ATOM 4050 C CA . ARG A 1 503 ? 7.874 -10.346 14.765 1.00 98.25 503 ARG A CA 1
ATOM 4051 C C . ARG A 1 503 ? 6.823 -10.502 13.644 1.00 98.25 503 ARG A C 1
ATOM 4053 O O . ARG A 1 503 ? 6.917 -11.474 12.893 1.00 98.25 503 ARG A O 1
ATOM 4060 N N . PRO A 1 504 ? 5.809 -9.622 13.512 1.00 98.31 504 PRO A N 1
ATOM 4061 C CA . PRO A 1 504 ? 4.807 -9.747 12.457 1.00 98.31 504 PRO A CA 1
ATOM 4062 C C . PRO A 1 504 ? 5.404 -9.426 11.080 1.00 98.31 504 PRO A C 1
ATOM 4064 O O . PRO A 1 504 ? 6.231 -8.528 10.935 1.00 98.31 504 PRO A O 1
ATOM 4067 N N . ILE A 1 505 ? 4.953 -10.117 10.039 1.00 98.50 505 ILE A N 1
ATOM 4068 C CA . ILE A 1 505 ? 5.291 -9.824 8.641 1.00 98.50 505 ILE A CA 1
ATOM 4069 C C . ILE A 1 505 ? 4.004 -9.765 7.808 1.00 98.50 505 ILE A C 1
ATOM 4071 O O . ILE A 1 505 ? 2.956 -10.236 8.245 1.00 98.50 505 ILE A O 1
ATOM 4075 N N . GLY A 1 506 ? 4.053 -9.145 6.630 1.00 98.06 506 GLY A N 1
ATOM 4076 C CA . GLY A 1 506 ? 2.912 -9.063 5.719 1.00 98.06 506 GLY A CA 1
ATOM 4077 C C . GLY A 1 506 ? 3.290 -9.502 4.310 1.00 98.06 506 GLY A C 1
ATOM 4078 O O . GLY A 1 506 ? 3.944 -8.767 3.566 1.00 98.06 506 GLY A O 1
ATOM 4079 N N . ILE A 1 507 ? 2.871 -10.710 3.944 1.00 98.69 507 ILE A N 1
ATOM 4080 C CA . ILE A 1 507 ? 2.949 -11.218 2.576 1.00 98.69 507 ILE A CA 1
ATOM 4081 C C . ILE A 1 507 ? 1.639 -10.892 1.860 1.00 98.69 507 ILE A C 1
ATOM 4083 O O . ILE A 1 507 ? 0.559 -11.317 2.274 1.00 98.69 507 ILE A O 1
ATOM 4087 N N . GLY A 1 508 ? 1.755 -10.137 0.773 1.00 97.94 508 GLY A N 1
ATOM 4088 C CA . GLY A 1 508 ? 0.684 -9.876 -0.178 1.00 97.94 508 GLY A CA 1
ATOM 4089 C C . GLY A 1 508 ? 0.913 -10.567 -1.522 1.00 97.94 508 GLY A C 1
ATOM 4090 O O . GLY A 1 508 ? 1.903 -11.271 -1.740 1.00 97.94 508 GLY A O 1
ATOM 4091 N N . VAL A 1 509 ? 0.009 -10.305 -2.461 1.00 98.56 509 VAL A N 1
ATOM 4092 C CA . VAL A 1 509 ? 0.108 -10.746 -3.860 1.00 98.56 509 VAL A CA 1
ATOM 4093 C C . VAL A 1 509 ? 0.080 -9.541 -4.801 1.00 98.56 509 VAL A C 1
ATOM 4095 O O . VAL A 1 509 ? -0.161 -8.413 -4.377 1.00 98.56 509 VAL A O 1
ATOM 4098 N N . GLN A 1 510 ? 0.341 -9.771 -6.081 1.00 98.00 510 GLN A N 1
ATOM 4099 C CA . GLN A 1 510 ? 0.054 -8.854 -7.181 1.00 98.00 510 GLN A CA 1
ATOM 4100 C C . GLN A 1 510 ? -0.147 -9.648 -8.476 1.00 98.00 510 GLN A C 1
ATOM 4102 O O . GLN A 1 510 ? 0.386 -10.752 -8.611 1.00 98.00 510 GLN A O 1
ATOM 4107 N N . GLY A 1 511 ? -0.896 -9.088 -9.427 1.00 97.38 511 GLY A N 1
ATOM 4108 C CA . GLY A 1 511 ? -1.220 -9.765 -10.682 1.00 97.38 511 GLY A CA 1
ATOM 4109 C C . GLY A 1 511 ? -2.214 -10.921 -10.539 1.00 97.38 511 GLY A C 1
ATOM 4110 O O . GLY A 1 511 ? -2.125 -11.889 -11.292 1.00 97.38 511 GLY A O 1
ATOM 4111 N N . LEU A 1 512 ? -3.158 -10.855 -9.587 1.00 98.25 512 LEU A N 1
ATOM 4112 C CA . LEU A 1 512 ? -4.211 -11.874 -9.468 1.00 98.25 512 LEU A CA 1
ATOM 4113 C C . LEU A 1 512 ? -5.092 -11.922 -10.730 1.00 98.25 512 LEU A C 1
ATOM 4115 O O . LEU A 1 512 ? -5.350 -13.001 -11.258 1.00 98.25 512 LEU A O 1
ATOM 4119 N N . ALA A 1 513 ? -5.473 -10.756 -11.266 1.00 97.62 513 ALA A N 1
ATOM 4120 C CA . ALA A 1 513 ? -6.173 -10.672 -12.546 1.00 97.62 513 ALA A CA 1
ATOM 4121 C C . ALA A 1 513 ? -5.325 -11.218 -13.709 1.00 97.62 513 ALA A C 1
ATOM 4123 O O . ALA A 1 513 ? -5.836 -11.999 -14.504 1.00 97.62 513 ALA A O 1
ATOM 4124 N N . ASP A 1 514 ? -4.029 -10.889 -13.789 1.00 97.06 514 ASP A N 1
ATOM 4125 C CA . ASP A 1 514 ? -3.121 -11.463 -14.793 1.00 97.06 514 ASP A CA 1
ATOM 4126 C C . ASP A 1 514 ? -3.078 -12.998 -14.727 1.00 97.06 514 ASP A C 1
ATOM 4128 O O . ASP A 1 514 ? -3.083 -13.655 -15.765 1.00 97.06 514 ASP A O 1
ATOM 4132 N N . ALA A 1 515 ? -3.061 -13.584 -13.524 1.00 97.75 515 ALA A N 1
ATOM 4133 C CA . ALA A 1 515 ? -3.076 -15.035 -13.350 1.00 97.75 515 ALA A CA 1
ATOM 4134 C C . ALA A 1 515 ? -4.378 -15.658 -13.883 1.00 97.75 515 ALA A C 1
ATOM 4136 O O . ALA A 1 515 ? -4.320 -16.627 -14.639 1.00 97.75 515 ALA A O 1
ATOM 4137 N N . PHE A 1 516 ? -5.541 -15.077 -13.567 1.00 97.94 516 PHE A N 1
ATOM 4138 C CA . PHE A 1 516 ? -6.830 -15.532 -14.106 1.00 97.94 516 PHE A CA 1
ATOM 4139 C C . PHE A 1 516 ? -6.899 -15.399 -15.636 1.00 97.94 516 PHE A C 1
ATOM 4141 O O . PHE A 1 516 ? -7.288 -16.348 -16.318 1.00 97.94 516 PHE A O 1
ATOM 4148 N N . LEU A 1 517 ? -6.440 -14.272 -16.192 1.00 96.69 517 LEU A N 1
ATOM 4149 C CA . LEU A 1 517 ? -6.402 -14.039 -17.639 1.00 96.69 517 LEU A CA 1
ATOM 4150 C C . LEU A 1 517 ? -5.484 -15.030 -18.368 1.00 96.69 517 LEU A C 1
ATOM 4152 O O . LEU A 1 517 ? -5.872 -15.561 -19.407 1.00 96.69 517 LEU A O 1
ATOM 4156 N N . LEU A 1 518 ? -4.305 -15.340 -17.816 1.00 96.38 518 LEU A N 1
ATOM 4157 C CA . LEU A 1 518 ? -3.388 -16.341 -18.378 1.00 96.38 518 LEU A CA 1
ATOM 4158 C C . LEU A 1 518 ? -3.957 -17.769 -18.304 1.00 96.38 518 LEU A C 1
ATOM 4160 O O . LEU A 1 518 ? -3.763 -18.550 -19.237 1.00 96.38 518 LEU A O 1
ATOM 4164 N N . MET A 1 519 ? -4.691 -18.096 -17.235 1.00 96.62 519 MET A N 1
ATOM 4165 C CA . MET A 1 519 ? -5.414 -19.369 -17.085 1.00 96.62 519 MET A CA 1
ATOM 4166 C C . MET A 1 519 ? -6.690 -19.450 -17.947 1.00 96.62 519 MET A C 1
ATOM 4168 O O . MET A 1 519 ? -7.214 -20.543 -18.145 1.00 96.62 519 MET A O 1
ATOM 4172 N N . ARG A 1 520 ? -7.152 -18.322 -18.514 1.00 95.62 520 ARG A N 1
ATOM 4173 C CA . ARG A 1 520 ? -8.426 -18.154 -19.246 1.00 95.62 520 ARG A CA 1
ATOM 4174 C C . ARG A 1 520 ? -9.682 -18.301 -18.376 1.00 95.62 520 ARG A C 1
ATOM 4176 O O . ARG A 1 520 ? -10.719 -18.740 -18.861 1.00 95.62 520 ARG A O 1
ATOM 4183 N N . PHE A 1 521 ? -9.605 -17.888 -17.113 1.00 97.31 521 PHE A N 1
ATOM 4184 C CA . PHE A 1 521 ? -10.739 -17.871 -16.186 1.00 97.31 521 PHE A CA 1
ATOM 4185 C C . PHE A 1 521 ? -11.333 -16.452 -16.071 1.00 97.31 521 PHE A C 1
ATOM 4187 O O . PHE A 1 521 ? -10.628 -15.539 -15.636 1.00 97.31 521 PHE A O 1
ATOM 4194 N N . PRO A 1 522 ? -12.619 -16.232 -16.409 1.00 97.69 522 PRO A N 1
ATOM 4195 C CA . PRO A 1 522 ? -13.341 -15.011 -16.048 1.00 97.69 522 PRO A CA 1
ATOM 4196 C C . PRO A 1 522 ? -13.281 -14.760 -14.537 1.00 97.69 522 PRO A C 1
ATOM 4198 O O . PRO A 1 522 ? -13.408 -15.706 -13.760 1.00 97.69 522 PRO A O 1
ATOM 4201 N N . PHE A 1 523 ? -13.142 -13.507 -14.093 1.00 97.19 523 PHE A N 1
ATOM 4202 C CA . PHE A 1 523 ? -12.935 -13.193 -12.665 1.00 97.19 523 PHE A CA 1
ATOM 4203 C C . PHE A 1 523 ? -14.062 -13.725 -11.753 1.00 97.19 523 PHE A C 1
ATOM 4205 O O . PHE A 1 523 ? -13.821 -14.078 -10.604 1.00 97.19 523 PHE A O 1
ATOM 4212 N N . GLU A 1 524 ? -15.291 -13.812 -12.271 1.00 96.31 524 GLU A N 1
ATOM 4213 C CA . GLU A 1 524 ? -16.471 -14.291 -11.536 1.00 96.31 524 GLU A CA 1
ATOM 4214 C C . GLU A 1 524 ? -16.656 -15.822 -11.561 1.00 96.31 524 GLU A C 1
ATOM 4216 O O . GLU A 1 524 ? -17.534 -16.334 -10.869 1.00 96.31 524 GLU A O 1
ATOM 4221 N N . SER A 1 525 ? -15.855 -16.553 -12.343 1.00 97.38 525 SER A N 1
ATOM 4222 C CA . SER A 1 525 ? -15.989 -18.007 -12.544 1.00 97.38 525 SER A CA 1
ATOM 4223 C C . SER A 1 525 ? -15.724 -18.829 -11.276 1.00 97.38 525 SER A C 1
ATOM 4225 O O . SER A 1 525 ? -15.054 -18.375 -10.343 1.00 97.38 525 SER A O 1
ATOM 4227 N N . GLU A 1 526 ? -16.232 -20.063 -11.232 1.00 97.38 526 GLU A N 1
ATOM 4228 C CA . GLU A 1 526 ? -15.965 -20.980 -10.116 1.00 97.38 526 GLU A CA 1
ATOM 4229 C C . GLU A 1 526 ? -14.495 -21.426 -10.106 1.00 97.38 526 GLU A C 1
ATOM 4231 O O . GLU A 1 526 ? -13.897 -21.590 -9.043 1.00 97.38 526 GLU A O 1
ATOM 4236 N N . GLU A 1 527 ? -13.872 -21.517 -11.280 1.00 97.31 527 GLU A N 1
ATOM 4237 C CA . GLU A 1 527 ? -12.451 -21.781 -11.476 1.00 97.31 527 GLU A CA 1
ATOM 4238 C C . GLU A 1 527 ? -11.577 -20.661 -10.892 1.00 97.31 527 GLU A C 1
ATOM 4240 O O . GLU A 1 527 ? -10.616 -20.946 -10.175 1.00 97.31 527 GLU A O 1
ATOM 4245 N N . ALA A 1 528 ? -11.931 -19.388 -11.117 1.00 97.81 528 ALA A N 1
ATOM 4246 C CA . ALA A 1 528 ? -11.247 -18.248 -10.501 1.00 97.81 528 ALA A CA 1
ATOM 4247 C C . ALA A 1 528 ? -11.456 -18.197 -8.977 1.00 97.81 528 ALA A C 1
ATOM 4249 O O . ALA A 1 528 ? -10.512 -17.918 -8.235 1.00 97.81 528 ALA A O 1
ATOM 4250 N N . GLN A 1 529 ? -12.659 -18.519 -8.484 1.00 97.75 529 GLN A N 1
ATOM 4251 C CA . GLN A 1 529 ? -12.946 -18.616 -7.044 1.00 97.75 529 GLN A CA 1
ATOM 4252 C C . GLN A 1 529 ? -12.140 -19.746 -6.375 1.00 97.75 529 GLN A C 1
ATOM 4254 O O . GLN A 1 529 ? -11.530 -19.536 -5.324 1.00 97.75 529 GLN A O 1
ATOM 4259 N N . LYS A 1 530 ? -12.054 -20.919 -7.012 1.00 98.06 530 LYS A N 1
ATOM 4260 C CA . LYS A 1 530 ? -11.246 -22.053 -6.546 1.00 98.06 530 LYS A CA 1
ATOM 4261 C C . LYS A 1 530 ? -9.750 -21.738 -6.575 1.00 98.06 530 LYS A C 1
ATOM 4263 O O . LYS A 1 530 ? -9.062 -21.982 -5.587 1.00 98.06 530 LYS A O 1
ATOM 4268 N N . LEU A 1 531 ? -9.247 -21.145 -7.660 1.00 98.38 531 LEU A N 1
ATOM 4269 C CA . LEU A 1 531 ? -7.840 -20.758 -7.774 1.00 98.38 531 LEU A CA 1
ATOM 4270 C C . LEU A 1 531 ? -7.468 -19.657 -6.762 1.00 98.38 531 LEU A C 1
ATOM 4272 O O . LEU A 1 531 ? -6.391 -19.714 -6.176 1.00 98.38 531 LEU A O 1
ATOM 4276 N N . ASN A 1 532 ? -8.372 -18.710 -6.483 1.00 98.62 532 ASN A N 1
ATOM 4277 C CA . ASN A 1 532 ? -8.233 -17.738 -5.393 1.00 98.62 532 ASN A CA 1
ATOM 4278 C C . ASN A 1 532 ? -8.024 -18.444 -4.041 1.00 98.62 532 ASN A C 1
ATOM 4280 O O . ASN A 1 532 ? -7.054 -18.137 -3.352 1.00 98.62 532 ASN A O 1
ATOM 4284 N N . ILE A 1 533 ? -8.867 -19.423 -3.689 1.00 98.69 533 ILE A N 1
ATOM 4285 C CA . ILE A 1 533 ? -8.699 -20.217 -2.459 1.00 98.69 533 ILE A CA 1
ATOM 4286 C C . ILE A 1 533 ? -7.335 -20.922 -2.456 1.00 98.69 533 ILE A C 1
ATOM 4288 O O . ILE A 1 533 ? -6.538 -20.698 -1.549 1.00 98.69 533 ILE A O 1
ATOM 4292 N N . GLN A 1 534 ? -7.020 -21.697 -3.498 1.00 98.69 534 GLN A N 1
ATOM 4293 C CA . GLN A 1 534 ? -5.804 -22.519 -3.549 1.00 98.69 534 GLN A CA 1
ATOM 4294 C C . GLN A 1 534 ? -4.503 -21.697 -3.519 1.00 98.69 534 GLN A C 1
ATOM 4296 O O . GLN A 1 534 ? -3.520 -22.133 -2.915 1.00 98.69 534 GLN A O 1
ATOM 4301 N N . ILE A 1 535 ? -4.476 -20.500 -4.120 1.00 98.81 535 ILE A N 1
ATOM 4302 C CA . ILE A 1 535 ? -3.328 -19.582 -4.041 1.00 98.81 535 ILE A CA 1
ATOM 4303 C C . ILE A 1 535 ? -3.117 -19.111 -2.598 1.00 98.81 535 ILE A C 1
ATOM 4305 O O . ILE A 1 535 ? -2.014 -19.246 -2.069 1.00 98.81 535 ILE A O 1
ATOM 4309 N N . PHE A 1 536 ? -4.152 -18.573 -1.946 1.00 98.88 536 PHE A N 1
ATOM 4310 C CA . PHE A 1 536 ? -4.009 -18.019 -0.597 1.00 98.88 536 PHE A CA 1
ATOM 4311 C C . PHE A 1 536 ? -3.795 -19.102 0.467 1.00 98.88 536 PHE A C 1
ATOM 4313 O O . PHE A 1 536 ? -2.971 -18.909 1.361 1.00 98.88 536 PHE A O 1
ATOM 4320 N N . GLU A 1 537 ? -4.432 -20.264 0.312 1.00 98.75 537 GLU A N 1
ATOM 4321 C CA . GLU A 1 537 ? -4.169 -21.458 1.114 1.00 98.75 537 GLU A CA 1
ATOM 4322 C C . GLU A 1 537 ? -2.693 -21.881 1.016 1.00 98.75 537 GLU A C 1
ATOM 4324 O O . GLU A 1 537 ? -2.030 -22.059 2.038 1.00 98.75 537 GLU A O 1
ATOM 4329 N N . THR A 1 538 ? -2.147 -21.956 -0.205 1.00 98.88 538 THR A N 1
ATOM 4330 C CA . THR A 1 538 ? -0.741 -22.320 -0.442 1.00 98.88 538 THR A CA 1
ATOM 4331 C C . THR A 1 538 ? 0.228 -21.334 0.197 1.00 98.88 538 THR A C 1
ATOM 4333 O O . THR A 1 538 ? 1.184 -21.760 0.848 1.00 98.88 538 THR A O 1
ATOM 4336 N N . ILE A 1 539 ? 0.002 -20.024 0.050 1.00 98.88 539 ILE A N 1
ATOM 4337 C CA . ILE A 1 539 ? 0.894 -19.019 0.642 1.00 98.88 539 ILE A CA 1
ATOM 4338 C C . ILE A 1 539 ? 0.810 -19.088 2.177 1.00 98.88 539 ILE A C 1
ATOM 4340 O O . ILE A 1 539 ? 1.849 -19.105 2.831 1.00 98.88 539 ILE A O 1
ATOM 4344 N N . TYR A 1 540 ? -0.381 -19.217 2.773 1.00 98.88 540 TYR A N 1
ATOM 4345 C CA . TYR A 1 540 ? -0.510 -19.305 4.233 1.00 98.88 540 TYR A CA 1
ATOM 4346 C C . TYR A 1 540 ? 0.117 -20.586 4.809 1.00 98.88 540 TYR A C 1
ATOM 4348 O O . TYR A 1 540 ? 0.884 -20.503 5.771 1.00 98.88 540 TYR A O 1
ATOM 4356 N N . TYR A 1 541 ? -0.117 -21.750 4.184 1.00 98.88 541 TYR A N 1
ATOM 4357 C CA . TYR A 1 541 ? 0.523 -23.019 4.562 1.00 98.88 541 TYR A CA 1
ATOM 4358 C C . TYR A 1 541 ? 2.051 -22.885 4.538 1.00 98.88 541 TYR A C 1
ATOM 4360 O O . TYR A 1 541 ? 2.746 -23.206 5.502 1.00 98.88 541 TYR A O 1
ATOM 4368 N N . SER A 1 542 ? 2.579 -22.362 3.431 1.00 98.62 542 SER A N 1
ATOM 4369 C CA . SER A 1 542 ? 4.019 -22.261 3.187 1.00 98.62 542 SER A CA 1
ATOM 4370 C C . SER A 1 542 ? 4.685 -21.229 4.092 1.00 98.62 542 SER A C 1
ATOM 4372 O O . SER A 1 542 ? 5.823 -21.423 4.523 1.00 98.62 542 SER A O 1
ATOM 4374 N N . ALA A 1 543 ? 3.973 -20.148 4.419 1.00 98.81 543 ALA A N 1
ATOM 4375 C CA . ALA A 1 543 ? 4.459 -19.128 5.331 1.00 98.81 543 ALA A CA 1
ATOM 4376 C C . ALA A 1 543 ? 4.524 -19.640 6.779 1.00 98.81 543 ALA A C 1
ATOM 4378 O O . ALA A 1 543 ? 5.521 -19.406 7.464 1.00 98.81 543 ALA A O 1
ATOM 4379 N N . LEU A 1 544 ? 3.513 -20.397 7.221 1.00 98.81 544 LEU A N 1
ATOM 4380 C CA . LEU A 1 544 ? 3.528 -21.095 8.508 1.00 98.81 544 LEU A CA 1
ATOM 4381 C C . LEU A 1 544 ? 4.630 -22.161 8.563 1.00 98.81 544 LEU A C 1
ATOM 4383 O O . LEU A 1 544 ? 5.343 -22.233 9.561 1.00 98.81 544 LEU A O 1
ATOM 4387 N N . GLU A 1 545 ? 4.822 -22.947 7.497 1.00 98.81 545 GLU A N 1
ATOM 4388 C CA . GLU A 1 545 ? 5.883 -23.960 7.429 1.00 98.81 545 GLU A CA 1
ATOM 4389 C C . GLU A 1 545 ? 7.277 -23.319 7.555 1.00 98.81 545 GLU A C 1
ATOM 4391 O O . GLU A 1 545 ? 8.061 -23.741 8.402 1.00 98.81 545 GLU A O 1
ATOM 4396 N N . ALA A 1 546 ? 7.569 -22.243 6.810 1.00 98.75 546 ALA A N 1
ATOM 4397 C CA . ALA A 1 546 ? 8.824 -21.501 6.969 1.00 98.75 546 ALA A CA 1
ATOM 4398 C C . ALA A 1 546 ? 8.965 -20.846 8.350 1.00 98.75 546 ALA A C 1
ATOM 4400 O O . ALA A 1 546 ? 10.046 -20.877 8.932 1.00 98.75 546 ALA A O 1
ATOM 4401 N N . SER A 1 547 ? 7.899 -20.262 8.902 1.00 98.81 547 SER A N 1
ATOM 4402 C CA . SER A 1 547 ? 7.960 -19.649 10.232 1.00 98.81 547 SER A CA 1
ATOM 4403 C C . SER A 1 547 ? 8.183 -20.696 11.335 1.00 98.81 547 SER A C 1
ATOM 4405 O O . SER A 1 547 ? 8.864 -20.410 12.319 1.00 98.81 547 SER A O 1
ATOM 4407 N N . CYS A 1 548 ? 7.687 -21.924 11.152 1.00 98.75 548 CYS A N 1
ATOM 4408 C CA . CYS A 1 548 ? 7.950 -23.072 12.020 1.00 98.75 548 CYS A CA 1
ATOM 4409 C C . CYS A 1 548 ? 9.401 -23.577 11.900 1.00 98.75 548 CYS A C 1
ATOM 4411 O O . CYS A 1 548 ? 10.054 -23.810 12.914 1.00 98.75 548 CYS A O 1
ATOM 4413 N N . GLU A 1 549 ? 9.958 -23.653 10.686 1.00 98.75 549 GLU A N 1
ATOM 4414 C CA . GLU A 1 549 ? 11.383 -23.968 10.485 1.00 98.75 549 GLU A CA 1
ATOM 4415 C C . GLU A 1 549 ? 12.298 -22.938 11.165 1.00 98.75 549 GLU A C 1
ATOM 4417 O O . GLU A 1 549 ? 13.212 -23.307 11.900 1.00 98.75 549 GLU A O 1
ATOM 4422 N N . ILE A 1 550 ? 12.029 -21.637 10.996 1.00 98.56 550 ILE A N 1
ATOM 4423 C CA . ILE A 1 550 ? 12.831 -20.592 11.650 1.00 98.56 550 ILE A CA 1
ATOM 4424 C C . ILE A 1 550 ? 12.635 -20.627 13.180 1.00 98.56 550 ILE A C 1
ATOM 4426 O O . ILE A 1 550 ? 13.547 -20.259 13.919 1.00 98.56 550 ILE A O 1
ATOM 4430 N N . ALA A 1 551 ? 11.491 -21.101 13.688 1.00 98.50 551 ALA A N 1
ATOM 4431 C CA . ALA A 1 551 ? 11.301 -21.337 15.121 1.00 98.50 551 ALA A CA 1
ATOM 4432 C C . ALA A 1 551 ? 12.128 -22.529 15.629 1.00 98.50 551 ALA A C 1
ATOM 4434 O O . ALA A 1 551 ? 12.728 -22.439 16.697 1.00 98.50 551 ALA A O 1
ATOM 4435 N N . GLN A 1 552 ? 12.251 -23.600 14.840 1.00 98.12 552 GLN A N 1
ATOM 4436 C CA . GLN A 1 552 ? 13.166 -24.707 15.126 1.00 98.12 552 GLN A CA 1
ATOM 4437 C C . GLN A 1 552 ? 14.646 -24.264 15.086 1.00 98.12 552 GLN A C 1
ATOM 4439 O O . GLN A 1 552 ? 15.457 -24.788 15.847 1.00 98.12 552 GLN A O 1
ATOM 4444 N N . GLU A 1 553 ? 15.002 -23.290 14.240 1.00 97.69 553 GLU A N 1
ATOM 4445 C CA . GLU A 1 553 ? 16.360 -22.725 14.129 1.00 97.69 553 GLU A CA 1
ATOM 4446 C C . GLU A 1 553 ? 16.705 -21.683 15.214 1.00 97.69 553 GLU A C 1
ATOM 4448 O O . GLU A 1 553 ? 17.844 -21.635 15.678 1.00 97.69 553 GLU A O 1
ATOM 4453 N N . LYS A 1 554 ? 15.757 -20.807 15.584 1.00 97.12 554 LYS A N 1
ATOM 4454 C CA . LYS A 1 554 ? 16.002 -19.582 16.380 1.00 97.12 554 LYS A CA 1
ATOM 4455 C C . LYS A 1 554 ? 15.109 -19.420 17.624 1.00 97.12 554 LYS A C 1
ATOM 4457 O O . LYS A 1 554 ? 15.206 -18.390 18.298 1.00 97.12 554 LYS A O 1
ATOM 4462 N N . GLY A 1 555 ? 14.198 -20.355 17.887 1.00 97.56 555 GLY A N 1
ATOM 4463 C CA . GLY A 1 555 ? 13.086 -20.201 18.832 1.00 97.56 555 GLY A CA 1
ATOM 4464 C C . GLY A 1 555 ? 11.903 -19.396 18.268 1.00 97.56 555 GLY A C 1
ATOM 4465 O O . GLY A 1 555 ? 12.054 -18.598 17.335 1.00 97.56 555 GLY A O 1
ATOM 4466 N N . TYR A 1 556 ? 10.717 -19.587 18.848 1.00 97.50 556 TYR A N 1
ATOM 4467 C CA . TYR A 1 556 ? 9.507 -18.815 18.531 1.00 97.50 556 TYR A CA 1
ATOM 4468 C C . TYR A 1 556 ? 9.593 -17.341 19.000 1.00 97.50 556 TYR A C 1
ATOM 4470 O O . TYR A 1 556 ? 10.559 -16.937 19.649 1.00 97.50 556 TYR A O 1
ATOM 4478 N N . TYR A 1 557 ? 8.598 -16.507 18.668 1.00 97.56 557 TYR A N 1
ATOM 4479 C CA . TYR A 1 557 ? 8.537 -15.111 19.145 1.00 97.56 557 TYR A CA 1
ATOM 4480 C C . TYR A 1 557 ? 8.106 -15.004 20.619 1.00 97.56 557 TYR A C 1
ATOM 4482 O O . TYR A 1 557 ? 7.377 -15.848 21.137 1.00 97.56 557 TYR A O 1
ATOM 4490 N N . CYS A 1 558 ? 8.504 -13.921 21.294 1.00 97.31 558 CYS A N 1
ATOM 4491 C CA . CYS A 1 558 ? 8.399 -13.745 22.753 1.00 97.31 558 CYS A CA 1
ATOM 4492 C C . CYS A 1 558 ? 6.972 -13.760 23.339 1.00 97.31 558 CYS A C 1
ATOM 4494 O O . CYS A 1 558 ? 6.812 -13.722 24.554 1.00 97.31 558 CYS A O 1
ATOM 4496 N N . THR A 1 559 ? 5.938 -13.757 22.497 1.00 97.06 559 THR A N 1
ATOM 4497 C CA . THR A 1 559 ? 4.512 -13.748 22.880 1.00 97.06 559 THR A CA 1
ATOM 4498 C C . THR A 1 559 ? 3.716 -14.870 22.198 1.00 97.06 559 THR A C 1
ATOM 4500 O O . THR A 1 559 ? 2.500 -14.773 22.031 1.00 97.06 559 THR A O 1
ATOM 4503 N N . TYR A 1 560 ? 4.409 -15.938 21.786 1.00 98.19 560 TYR A N 1
ATOM 4504 C CA . TYR A 1 560 ? 3.811 -17.145 21.211 1.00 98.19 560 TYR A CA 1
ATOM 4505 C C . TYR A 1 560 ? 2.912 -17.884 22.213 1.00 98.19 560 TYR A C 1
ATOM 4507 O O . TYR A 1 560 ? 1.803 -18.302 21.868 1.00 98.19 560 TYR A O 1
ATOM 4515 N N . GLU A 1 561 ? 3.342 -18.004 23.468 1.00 97.81 561 GLU A N 1
ATOM 4516 C CA . GLU A 1 561 ? 2.569 -18.703 24.493 1.00 97.81 561 GLU A CA 1
ATOM 4517 C C . GLU A 1 561 ? 1.218 -18.020 24.758 1.00 97.81 561 GLU A C 1
ATOM 4519 O O . GLU A 1 561 ? 1.104 -16.796 24.861 1.00 97.81 561 GLU A O 1
ATOM 4524 N N . GLY A 1 562 ? 0.157 -18.827 24.804 1.00 96.62 562 GLY A N 1
ATOM 4525 C CA . GLY A 1 562 ? -1.226 -18.368 24.946 1.00 96.62 562 GLY A CA 1
ATOM 4526 C C . GLY A 1 562 ? -1.880 -17.820 23.668 1.00 96.62 562 GLY A C 1
ATOM 4527 O O . GLY A 1 562 ? -3.105 -17.653 23.665 1.00 96.62 562 GLY A O 1
ATOM 4528 N N . SER A 1 563 ? -1.129 -17.577 22.588 1.00 98.31 563 SER A N 1
ATOM 4529 C CA . SER A 1 563 ? -1.695 -17.232 21.273 1.00 98.31 563 SER A CA 1
ATOM 4530 C C . SER A 1 563 ? -2.575 -18.360 20.699 1.00 98.31 563 SER A C 1
ATOM 4532 O O . SER A 1 563 ? -2.452 -19.518 21.102 1.00 98.31 563 SER A O 1
ATOM 4534 N N . PRO A 1 564 ? -3.485 -18.071 19.757 1.00 98.50 564 PRO A N 1
ATOM 4535 C CA . PRO A 1 564 ? -4.228 -19.108 19.043 1.00 98.50 564 PRO A CA 1
ATOM 4536 C C . PRO A 1 564 ? -3.355 -20.186 18.385 1.00 98.50 564 PRO A C 1
ATOM 4538 O O . PRO A 1 564 ? -3.651 -21.369 18.554 1.00 98.50 564 PRO A O 1
ATOM 4541 N N . VAL A 1 565 ? -2.248 -19.825 17.721 1.00 98.12 565 VAL A N 1
ATOM 4542 C CA . VAL A 1 565 ? -1.378 -20.831 17.078 1.00 98.12 565 VAL A CA 1
ATOM 4543 C C . VAL A 1 565 ? -0.718 -21.775 18.090 1.00 98.12 565 VAL A C 1
ATOM 4545 O O . VAL A 1 565 ? -0.597 -22.962 17.794 1.00 98.12 565 VAL A O 1
ATOM 4548 N N . SER A 1 566 ? -0.389 -21.317 19.310 1.00 98.19 566 SER A N 1
ATOM 4549 C CA . SER A 1 566 ? 0.112 -22.211 20.376 1.00 98.19 566 SER A CA 1
ATOM 4550 C C . SER A 1 566 ? -0.952 -23.152 20.944 1.00 98.19 566 SER A C 1
ATOM 4552 O O . SER A 1 566 ? -0.621 -24.180 21.529 1.00 98.19 566 SER A O 1
ATOM 4554 N N . LYS A 1 567 ? -2.232 -22.862 20.691 1.00 98.06 567 LYS A N 1
ATOM 4555 C CA . LYS A 1 567 ? -3.385 -23.729 20.986 1.00 98.06 567 LYS A CA 1
ATOM 4556 C C . LYS A 1 567 ? -3.792 -24.609 19.791 1.00 98.06 567 LYS A C 1
ATOM 4558 O O . LYS A 1 567 ? -4.824 -25.269 19.851 1.00 98.06 567 LYS A O 1
ATOM 4563 N N . GLY A 1 568 ? -3.016 -24.611 18.700 1.00 97.38 568 GLY A N 1
ATOM 4564 C CA . GLY A 1 568 ? -3.319 -25.353 17.469 1.00 97.38 568 GLY A CA 1
ATOM 4565 C C . GLY A 1 568 ? -4.416 -24.730 16.593 1.00 97.38 568 GLY A C 1
ATOM 4566 O O . GLY A 1 568 ? -4.882 -25.378 15.656 1.00 97.38 568 GLY A O 1
ATOM 4567 N N . ILE A 1 569 ? -4.824 -23.489 16.885 1.00 98.62 569 ILE A N 1
ATOM 4568 C CA . ILE A 1 569 ? -5.855 -22.737 16.161 1.00 98.62 569 ILE A CA 1
ATOM 4569 C C . ILE A 1 569 ? -5.159 -21.863 15.109 1.00 98.62 569 ILE A C 1
ATOM 4571 O O . ILE A 1 569 ? -4.474 -20.894 15.442 1.00 98.62 569 ILE A O 1
ATOM 4575 N N . LEU A 1 570 ? -5.326 -22.214 13.836 1.00 98.62 570 LEU A N 1
ATOM 4576 C CA . LEU A 1 570 ? -4.858 -21.447 12.682 1.00 98.62 570 LEU A CA 1
ATOM 4577 C C . LEU A 1 570 ? -5.978 -20.534 12.159 1.00 98.62 570 LEU A C 1
ATOM 4579 O O . LEU A 1 570 ? -7.113 -20.575 12.635 1.00 98.62 570 LEU A O 1
ATOM 4583 N N . GLN A 1 571 ? -5.667 -19.686 11.176 1.00 98.62 571 GLN A N 1
ATOM 4584 C CA . GLN A 1 571 ? -6.598 -18.645 10.737 1.00 98.62 571 GLN A CA 1
ATOM 4585 C C . GLN A 1 571 ? -7.947 -19.198 10.259 1.00 98.62 571 GLN A C 1
ATOM 4587 O O . GLN A 1 571 ? -8.978 -18.677 10.671 1.00 98.62 571 GLN A O 1
ATOM 4592 N N . TYR A 1 572 ? -7.976 -20.261 9.453 1.00 98.50 572 TYR A N 1
ATOM 4593 C CA . TYR A 1 572 ? -9.230 -20.799 8.909 1.00 98.50 572 TYR A CA 1
ATOM 4594 C C . TYR A 1 572 ? -10.145 -21.381 9.997 1.00 98.50 572 TYR A C 1
ATOM 4596 O O . TYR A 1 572 ? -11.366 -21.262 9.883 1.00 98.50 572 TYR A O 1
ATOM 4604 N N . ASP A 1 573 ? -9.579 -21.902 11.095 1.00 98.56 573 ASP A N 1
ATOM 4605 C CA . ASP A 1 573 ? -10.350 -22.364 12.254 1.00 98.56 573 ASP A CA 1
ATOM 4606 C C . ASP A 1 573 ? -11.144 -21.190 12.866 1.00 98.56 573 ASP A C 1
ATOM 4608 O O . ASP A 1 573 ? -12.319 -21.335 13.189 1.00 98.56 573 ASP A O 1
ATOM 4612 N N . MET A 1 574 ? -10.551 -19.987 12.924 1.00 98.50 574 MET A N 1
ATOM 4613 C CA . MET A 1 574 ? -11.216 -18.760 13.403 1.00 98.50 574 MET A CA 1
ATOM 4614 C C . MET A 1 574 ? -12.341 -18.261 12.479 1.00 98.50 574 MET A C 1
ATOM 4616 O O . MET A 1 574 ? -13.133 -17.403 12.872 1.00 98.50 574 MET A O 1
ATOM 4620 N N . TRP A 1 575 ? -12.402 -18.754 11.239 1.00 98.25 575 TRP A N 1
ATOM 4621 C CA . TRP A 1 575 ? -13.490 -18.490 10.291 1.00 98.25 575 TRP A CA 1
ATOM 4622 C C . TRP A 1 575 ? -14.488 -19.656 10.201 1.00 98.25 575 TRP A C 1
ATOM 4624 O O . TRP A 1 575 ? -15.491 -19.522 9.506 1.00 98.25 575 TRP A O 1
ATOM 4634 N N . ASN A 1 576 ? -14.251 -20.765 10.914 1.00 98.19 576 ASN A N 1
ATOM 4635 C CA . ASN A 1 576 ? -14.972 -22.038 10.779 1.00 98.19 576 ASN A CA 1
ATOM 4636 C C . ASN A 1 576 ? -14.918 -22.619 9.349 1.00 98.19 576 ASN A C 1
ATOM 4638 O O . ASN A 1 576 ? -15.878 -23.227 8.879 1.00 98.19 576 ASN A O 1
ATOM 4642 N N . VAL A 1 577 ? -13.798 -22.417 8.647 1.00 98.00 577 VAL A N 1
ATOM 4643 C CA . VAL A 1 577 ? -13.568 -22.903 7.278 1.00 98.00 577 VAL A CA 1
ATOM 4644 C C . VAL A 1 577 ? -12.673 -24.138 7.304 1.00 98.00 577 VAL A C 1
ATOM 4646 O O . VAL A 1 577 ? -11.602 -24.123 7.904 1.00 98.00 577 VAL A O 1
ATOM 4649 N N . THR A 1 578 ? -13.081 -25.198 6.609 1.00 97.75 578 THR A N 1
ATOM 4650 C CA . THR A 1 578 ? -12.207 -26.337 6.296 1.00 97.75 578 THR A CA 1
ATOM 4651 C C . THR A 1 578 ? -11.366 -26.003 5.053 1.00 97.75 578 THR A C 1
ATOM 4653 O O . THR A 1 578 ? -11.953 -25.600 4.045 1.00 97.75 578 THR A O 1
ATOM 4656 N N . PRO A 1 579 ? -10.024 -26.134 5.089 1.00 97.19 579 PRO A N 1
ATOM 4657 C CA . PRO A 1 579 ? -9.171 -25.976 3.906 1.00 97.19 579 PRO A CA 1
ATOM 4658 C C . PRO A 1 579 ? -9.427 -27.035 2.825 1.00 97.19 579 PRO A C 1
ATOM 4660 O O . PRO A 1 579 ? -10.215 -27.960 3.024 1.00 97.19 579 PRO A O 1
ATOM 4663 N N . THR A 1 580 ? -8.749 -26.925 1.680 1.00 96.19 580 THR A N 1
ATOM 4664 C CA . THR A 1 580 ? -8.787 -27.981 0.659 1.00 96.19 580 THR A CA 1
ATOM 4665 C C . THR A 1 580 ? -7.767 -29.087 0.955 1.00 96.19 580 THR A C 1
ATOM 4667 O O . THR A 1 580 ? -6.807 -28.900 1.696 1.00 96.19 580 THR A O 1
ATOM 4670 N N . GLU A 1 581 ? -7.927 -30.248 0.318 1.00 94.56 581 GLU A N 1
ATOM 4671 C CA . GLU A 1 581 ? -6.978 -31.376 0.396 1.00 94.56 581 GLU A CA 1
ATOM 4672 C C . GLU A 1 581 ? -5.652 -31.112 -0.368 1.00 94.56 581 GLU A C 1
ATOM 4674 O O . GLU A 1 581 ? -4.983 -32.044 -0.811 1.00 94.56 581 GLU A O 1
ATOM 4679 N N . LEU A 1 582 ? -5.280 -29.843 -0.598 1.00 96.50 582 LEU A N 1
ATOM 4680 C CA . LEU A 1 582 ? -4.067 -29.463 -1.331 1.00 96.50 582 LEU A CA 1
ATOM 4681 C C . LEU A 1 582 ? -2.800 -29.581 -0.467 1.00 96.50 582 LEU A C 1
ATOM 4683 O O . LEU A 1 582 ? -1.726 -29.853 -1.003 1.00 96.50 582 LEU A O 1
ATOM 4687 N N . TRP A 1 583 ? -2.915 -29.394 0.853 1.00 98.06 583 TRP A N 1
ATOM 4688 C CA . TRP A 1 583 ? -1.786 -29.440 1.787 1.00 98.06 583 TRP A CA 1
ATOM 4689 C C . TRP A 1 583 ? -2.140 -30.154 3.099 1.00 98.06 583 TRP A C 1
ATOM 4691 O O . TRP A 1 583 ? -3.238 -29.995 3.629 1.00 98.06 583 TRP A O 1
ATOM 4701 N N . ASP A 1 584 ? -1.185 -30.896 3.674 1.00 97.62 584 ASP A N 1
ATOM 4702 C CA . ASP A 1 584 ? -1.373 -31.595 4.955 1.00 97.62 584 ASP A CA 1
ATOM 4703 C C . ASP A 1 584 ? -1.294 -30.630 6.151 1.00 97.62 584 ASP A C 1
ATOM 4705 O O . ASP A 1 584 ? -0.288 -30.490 6.858 1.00 97.62 584 ASP A O 1
ATOM 4709 N N . TRP A 1 585 ? -2.415 -29.956 6.386 1.00 98.25 585 TRP A N 1
ATOM 4710 C CA . TRP A 1 585 ? -2.635 -29.072 7.522 1.00 98.25 585 TRP A CA 1
ATOM 4711 C C . TRP A 1 585 ? -2.488 -29.756 8.884 1.00 98.25 585 TRP A C 1
ATOM 4713 O O . TRP A 1 585 ? -2.163 -29.081 9.864 1.00 98.25 585 TRP A O 1
ATOM 4723 N N . LYS A 1 586 ? -2.693 -31.077 8.967 1.00 97.38 586 LYS A N 1
ATOM 4724 C CA . LYS A 1 586 ? -2.558 -31.830 10.215 1.00 97.38 586 LYS A CA 1
ATOM 4725 C C . LYS A 1 586 ? -1.082 -32.000 10.572 1.00 97.38 586 LYS A C 1
ATOM 4727 O O . LYS A 1 586 ? -0.687 -31.610 11.669 1.00 97.38 586 LYS A O 1
ATOM 4732 N N . ALA A 1 587 ? -0.256 -32.475 9.641 1.00 97.69 587 ALA A N 1
ATOM 4733 C CA . ALA A 1 587 ? 1.189 -32.575 9.841 1.00 97.69 587 ALA A CA 1
ATOM 4734 C C . ALA A 1 587 ? 1.833 -31.202 10.110 1.00 97.69 587 ALA A C 1
ATOM 4736 O O . ALA A 1 587 ? 2.783 -31.106 10.889 1.00 97.69 587 ALA A O 1
ATOM 4737 N N . LEU A 1 588 ? 1.310 -30.117 9.523 1.00 98.19 588 LEU A N 1
ATOM 4738 C CA . LEU A 1 588 ? 1.756 -28.761 9.857 1.00 98.19 588 LEU A CA 1
ATOM 4739 C C . LEU A 1 588 ? 1.351 -28.341 11.283 1.00 98.19 588 LEU A C 1
ATOM 4741 O O . LEU A 1 588 ? 2.204 -27.839 12.015 1.00 98.19 588 LEU A O 1
ATOM 4745 N N . LYS A 1 589 ? 0.107 -28.590 11.721 1.00 98.44 589 LYS A N 1
ATOM 4746 C CA . LYS A 1 589 ? -0.315 -28.344 13.115 1.00 98.44 589 LYS A CA 1
ATOM 4747 C C . LYS A 1 589 ? 0.521 -29.151 14.120 1.00 98.44 589 LYS A C 1
ATOM 4749 O O . LYS A 1 589 ? 0.926 -28.601 15.140 1.00 98.44 589 LYS A O 1
ATOM 4754 N N . GLU A 1 590 ? 0.863 -30.403 13.811 1.00 98.19 590 GLU A N 1
ATOM 4755 C CA . GLU A 1 590 ? 1.744 -31.243 14.641 1.00 98.19 590 GLU A CA 1
ATOM 4756 C C . GLU A 1 590 ? 3.188 -30.700 14.724 1.00 98.19 590 GLU A C 1
ATOM 4758 O O . GLU A 1 590 ? 3.783 -30.700 15.804 1.00 98.19 590 GLU A O 1
ATOM 4763 N N . LYS A 1 591 ? 3.747 -30.164 13.625 1.00 97.94 591 LYS A N 1
ATOM 4764 C CA . LYS A 1 591 ? 5.042 -29.448 13.648 1.00 97.94 591 LYS A CA 1
ATOM 4765 C C . LYS A 1 591 ? 4.970 -28.181 14.510 1.00 97.94 591 LYS A C 1
ATOM 4767 O O . LYS A 1 591 ? 5.838 -27.976 15.359 1.00 97.94 591 LYS A O 1
ATOM 4772 N N . ILE A 1 592 ? 3.935 -27.356 14.330 1.00 98.44 592 ILE A N 1
ATOM 4773 C CA . ILE A 1 592 ? 3.747 -26.099 15.077 1.00 98.44 592 ILE A CA 1
ATOM 4774 C C . ILE A 1 592 ? 3.600 -26.374 16.578 1.00 98.44 592 ILE A C 1
ATOM 4776 O O . ILE A 1 592 ? 4.269 -25.727 17.376 1.00 98.44 592 ILE A O 1
ATOM 4780 N N . ALA A 1 593 ? 2.828 -27.388 16.974 1.00 97.81 593 ALA A N 1
ATOM 4781 C CA . ALA A 1 593 ? 2.694 -27.788 18.377 1.00 97.81 593 ALA A CA 1
ATOM 4782 C C . ALA A 1 593 ? 4.027 -28.223 19.027 1.00 97.81 593 ALA A C 1
ATOM 4784 O O . ALA A 1 593 ? 4.167 -28.156 20.246 1.00 97.81 593 ALA A O 1
ATOM 4785 N N . LYS A 1 594 ? 5.013 -28.656 18.227 1.00 97.69 594 LYS A N 1
ATOM 4786 C CA . LYS A 1 594 ? 6.329 -29.121 18.693 1.00 97.69 594 LYS A CA 1
ATOM 4787 C C . LYS A 1 594 ? 7.416 -28.036 18.704 1.00 97.69 594 LYS A C 1
ATOM 4789 O O . LYS A 1 594 ? 8.298 -28.091 19.557 1.00 97.69 594 LYS A O 1
ATOM 4794 N N . TYR A 1 595 ? 7.391 -27.099 17.755 1.00 98.12 595 TYR A N 1
ATOM 4795 C CA . TYR A 1 595 ? 8.469 -26.114 17.542 1.00 98.12 595 TYR A CA 1
ATOM 4796 C C . TYR A 1 595 ? 8.022 -24.645 17.657 1.00 98.12 595 TYR A C 1
ATOM 4798 O O . TYR A 1 595 ? 8.859 -23.750 17.763 1.00 98.12 595 TYR A O 1
ATOM 4806 N N . GLY A 1 596 ? 6.715 -24.385 17.636 1.00 98.25 596 GLY A N 1
ATOM 4807 C CA . GLY A 1 596 ? 6.131 -23.055 17.504 1.00 98.25 596 GLY A CA 1
ATOM 4808 C C . GLY A 1 596 ? 6.329 -22.425 16.127 1.00 98.25 596 GLY A C 1
ATOM 4809 O O . GLY A 1 596 ? 6.637 -23.108 15.150 1.00 98.25 596 GLY A O 1
ATOM 4810 N N . VAL A 1 597 ? 6.126 -21.106 16.050 1.00 98.56 597 VAL A N 1
ATOM 4811 C CA . VAL A 1 597 ? 6.380 -20.288 14.850 1.00 98.56 597 VAL A CA 1
ATOM 4812 C C . VAL A 1 597 ? 7.152 -19.018 15.211 1.00 98.56 597 VAL A C 1
ATOM 4814 O O . VAL A 1 597 ? 7.042 -18.495 16.321 1.00 98.56 597 VAL A O 1
ATOM 4817 N N . ARG A 1 598 ? 7.968 -18.517 14.281 1.00 98.50 598 ARG A N 1
ATOM 4818 C CA . ARG A 1 598 ? 8.864 -17.372 14.490 1.00 98.50 598 ARG A CA 1
ATOM 4819 C C . ARG A 1 598 ? 8.149 -16.023 14.447 1.00 98.50 598 ARG A C 1
ATOM 4821 O O . ARG A 1 598 ? 8.657 -15.059 15.011 1.00 98.50 598 ARG A O 1
ATOM 4828 N N . ASN A 1 599 ? 6.994 -15.947 13.793 1.00 98.69 599 ASN A N 1
ATOM 4829 C CA . ASN A 1 599 ? 6.285 -14.707 13.483 1.00 98.69 599 ASN A CA 1
ATOM 4830 C C . ASN A 1 599 ? 4.838 -14.796 13.985 1.00 98.69 599 ASN A C 1
ATOM 4832 O O . ASN A 1 599 ? 4.176 -15.805 13.759 1.00 98.69 599 ASN A O 1
ATOM 4836 N N . SER A 1 600 ? 4.332 -13.751 14.649 1.00 98.50 600 SER A N 1
ATOM 4837 C CA . SER A 1 600 ? 2.941 -13.747 15.143 1.00 98.50 600 SER A CA 1
ATOM 4838 C C . SER A 1 600 ? 1.889 -13.638 14.041 1.00 98.50 600 SER A C 1
ATOM 4840 O O . SER A 1 600 ? 0.766 -14.093 14.238 1.00 98.50 600 SER A O 1
ATOM 4842 N N . LEU A 1 601 ? 2.233 -13.015 12.915 1.00 98.69 601 LEU A N 1
ATOM 4843 C CA . LEU A 1 601 ? 1.356 -12.741 11.777 1.00 98.69 601 LEU A CA 1
ATOM 4844 C C . LEU A 1 601 ? 2.190 -12.808 10.493 1.00 98.69 601 LEU A C 1
ATOM 4846 O O . LEU A 1 601 ? 3.381 -12.478 10.527 1.00 98.69 601 LEU A O 1
ATOM 4850 N N . LEU A 1 602 ? 1.580 -13.243 9.391 1.00 98.69 602 LEU A N 1
ATOM 4851 C CA . LEU A 1 602 ? 2.265 -13.629 8.154 1.00 98.69 602 LEU A CA 1
ATOM 4852 C C . LEU A 1 602 ? 1.685 -12.977 6.891 1.00 98.69 602 LEU A C 1
ATOM 4854 O O . LEU A 1 602 ? 2.432 -12.687 5.956 1.00 98.69 602 LEU A O 1
ATOM 4858 N N . MET A 1 603 ? 0.368 -12.773 6.830 1.00 98.56 603 MET A N 1
ATOM 4859 C CA . MET A 1 603 ? -0.373 -12.537 5.586 1.00 98.56 603 MET A CA 1
ATOM 4860 C C . MET A 1 603 ? -1.096 -11.194 5.610 1.00 98.56 603 MET A C 1
ATOM 4862 O O . MET A 1 603 ? -1.898 -10.947 6.508 1.00 98.56 603 MET A O 1
ATOM 4866 N N . ALA A 1 604 ? -0.843 -10.348 4.608 1.00 98.31 604 ALA A N 1
ATOM 4867 C CA . ALA A 1 604 ? -1.502 -9.052 4.438 1.00 98.31 604 ALA A CA 1
ATOM 4868 C C . ALA A 1 604 ? -1.429 -8.545 2.978 1.00 98.31 604 ALA A C 1
ATOM 4870 O O . ALA A 1 604 ? -0.432 -7.931 2.586 1.00 98.31 604 ALA A O 1
ATOM 4871 N N . PRO A 1 605 ? -2.462 -8.777 2.145 1.00 98.38 605 PRO A N 1
ATOM 4872 C CA . PRO A 1 605 ? -2.534 -8.219 0.794 1.00 98.38 605 PRO A CA 1
ATOM 4873 C C . PRO A 1 605 ? -2.756 -6.698 0.793 1.00 98.38 605 PRO A C 1
ATOM 4875 O O . PRO A 1 605 ? -3.885 -6.211 0.860 1.00 98.38 605 PRO A O 1
ATOM 4878 N N . MET A 1 606 ? -1.648 -5.962 0.701 1.00 97.38 606 MET A N 1
ATOM 4879 C CA . MET A 1 606 ? -1.586 -4.501 0.587 1.00 97.38 606 MET A CA 1
ATOM 4880 C C . MET A 1 606 ? -1.869 -4.002 -0.848 1.00 97.38 606 MET A C 1
ATOM 4882 O O . MET A 1 606 ? -1.879 -4.810 -1.785 1.00 97.38 606 MET A O 1
ATOM 4886 N N . PRO A 1 607 ? -2.032 -2.683 -1.084 1.00 95.62 607 PRO A N 1
ATOM 4887 C CA . PRO A 1 607 ? -2.110 -2.113 -2.427 1.00 95.62 607 PRO A CA 1
ATOM 4888 C C . PRO A 1 607 ? -0.709 -2.080 -3.050 1.00 95.62 607 PRO A C 1
ATOM 4890 O O . PRO A 1 607 ? 0.262 -1.695 -2.392 1.00 95.62 607 PRO A O 1
ATOM 4893 N N . THR A 1 608 ? -0.581 -2.456 -4.324 1.00 94.62 608 THR A N 1
ATOM 4894 C CA . THR A 1 608 ? 0.733 -2.632 -4.969 1.00 94.62 608 THR A CA 1
ATOM 4895 C C . THR A 1 608 ? 1.032 -1.646 -6.101 1.00 94.62 608 THR A C 1
ATOM 4897 O O . THR A 1 608 ? 2.025 -1.835 -6.793 1.00 94.62 608 THR A O 1
ATOM 4900 N N . ALA A 1 609 ? 0.268 -0.557 -6.249 1.00 87.06 609 ALA A N 1
ATOM 4901 C CA . ALA A 1 609 ? 0.404 0.507 -7.260 1.00 87.06 609 ALA A CA 1
ATOM 4902 C C . ALA A 1 609 ? 1.794 0.702 -7.882 1.00 87.06 609 ALA A C 1
ATOM 4904 O O . ALA A 1 609 ? 1.977 0.568 -9.092 1.00 87.06 609 ALA A O 1
ATOM 4905 N N . SER A 1 610 ? 2.809 1.000 -7.063 1.00 87.06 610 SER A N 1
ATOM 4906 C CA . SER A 1 610 ? 4.168 1.204 -7.574 1.00 87.06 610 SER A CA 1
ATOM 4907 C C . SER A 1 610 ? 4.897 -0.098 -7.925 1.00 87.06 610 SER A C 1
ATOM 4909 O O . SER A 1 610 ? 5.596 -0.145 -8.932 1.00 87.06 610 SER A O 1
ATOM 4911 N N . THR A 1 611 ? 4.778 -1.145 -7.106 1.00 93.81 611 THR A N 1
ATOM 4912 C CA . THR A 1 611 ? 5.524 -2.403 -7.276 1.00 93.81 611 THR A CA 1
ATOM 4913 C C . THR A 1 611 ? 4.942 -3.292 -8.375 1.00 93.81 611 THR A C 1
ATOM 4915 O O . THR A 1 611 ? 5.709 -3.903 -9.115 1.00 93.81 611 THR A O 1
ATOM 4918 N N . ALA A 1 612 ? 3.620 -3.310 -8.550 1.00 94.25 612 ALA A N 1
ATOM 4919 C CA . ALA A 1 612 ? 2.953 -3.964 -9.673 1.00 94.25 612 ALA A CA 1
ATOM 4920 C C . ALA A 1 612 ? 3.253 -3.256 -11.000 1.00 94.25 612 ALA A C 1
ATOM 4922 O O . ALA A 1 612 ? 3.613 -3.924 -11.968 1.00 94.25 612 ALA A O 1
ATOM 4923 N N . GLN A 1 613 ? 3.262 -1.914 -11.030 1.00 90.81 613 GLN A N 1
ATOM 4924 C CA . GLN A 1 613 ? 3.728 -1.171 -12.208 1.00 90.81 613 GLN A CA 1
ATOM 4925 C C . GLN A 1 613 ? 5.181 -1.514 -12.578 1.00 90.81 613 GLN A C 1
ATOM 4927 O O . GLN A 1 613 ? 5.483 -1.629 -13.764 1.00 90.81 613 GLN A O 1
ATOM 4932 N N . ILE A 1 614 ? 6.076 -1.680 -11.594 1.00 93.12 614 ILE A N 1
ATOM 4933 C CA . ILE A 1 614 ? 7.476 -2.066 -11.841 1.00 93.12 614 ILE A CA 1
ATOM 4934 C C . ILE A 1 614 ? 7.562 -3.457 -12.482 1.00 93.12 614 ILE A C 1
ATOM 4936 O O . ILE A 1 614 ? 8.275 -3.608 -13.471 1.00 93.12 614 ILE A O 1
ATOM 4940 N N . LEU A 1 615 ? 6.847 -4.465 -11.963 1.00 94.94 615 LEU A N 1
ATOM 4941 C CA . LEU A 1 615 ? 6.905 -5.825 -12.523 1.00 94.94 615 LEU A CA 1
ATOM 4942 C C . LEU A 1 615 ? 6.128 -5.970 -13.847 1.00 94.94 615 LEU A C 1
ATOM 4944 O O . LEU A 1 615 ? 6.526 -6.777 -14.692 1.00 94.94 615 LEU A O 1
ATOM 4948 N N . GLY A 1 616 ? 5.095 -5.143 -14.050 1.00 91.56 616 GLY A N 1
ATOM 4949 C CA . GLY A 1 616 ? 4.221 -5.125 -15.227 1.00 91.56 616 GLY A CA 1
ATOM 4950 C C . GLY A 1 616 ? 2.843 -5.767 -15.020 1.00 91.56 616 GLY A C 1
ATOM 4951 O O . GLY A 1 616 ? 2.220 -6.146 -16.005 1.00 91.56 616 GLY A O 1
ATOM 4952 N N . ASN A 1 617 ? 2.393 -5.880 -13.769 1.00 94.75 617 ASN A N 1
ATOM 4953 C CA . ASN A 1 617 ? 1.199 -6.615 -13.339 1.00 94.75 617 ASN A CA 1
ATOM 4954 C C . ASN A 1 617 ? 0.040 -5.667 -12.964 1.00 94.75 617 ASN A C 1
ATOM 4956 O O . ASN A 1 617 ? 0.270 -4.486 -12.684 1.00 94.75 617 ASN A O 1
ATOM 4960 N N . ASN A 1 618 ? -1.190 -6.185 -12.878 1.00 95.25 618 ASN A N 1
ATOM 4961 C CA . ASN A 1 618 ? -2.315 -5.493 -12.240 1.00 95.25 618 ASN A CA 1
ATOM 4962 C C . ASN A 1 618 ? -2.159 -5.439 -10.706 1.00 95.25 618 ASN A C 1
ATOM 4964 O O . ASN A 1 618 ? -1.412 -6.219 -10.100 1.00 95.25 618 ASN A O 1
ATOM 4968 N N . GLU A 1 619 ? -2.864 -4.509 -10.063 1.00 94.56 619 GLU A N 1
ATOM 4969 C CA . GLU A 1 619 ? -2.711 -4.257 -8.630 1.00 94.56 619 GLU A CA 1
ATOM 4970 C C . GLU A 1 619 ? -3.305 -5.369 -7.755 1.00 94.56 619 GLU A C 1
ATOM 4972 O O . GLU A 1 619 ? -4.454 -5.775 -7.898 1.00 94.56 619 GLU A O 1
ATOM 4977 N N . SER A 1 620 ? -2.490 -5.828 -6.804 1.00 96.94 620 SER A N 1
ATOM 4978 C CA . SER A 1 620 ? -2.851 -6.704 -5.686 1.00 96.94 620 SER A CA 1
ATOM 4979 C C . SER A 1 620 ? -3.821 -7.846 -6.055 1.00 96.94 620 SER A C 1
ATOM 4981 O O . SER A 1 620 ? -3.475 -8.743 -6.832 1.00 96.94 620 SER A O 1
ATOM 4983 N N . ILE A 1 621 ? -5.020 -7.799 -5.476 1.00 97.12 621 ILE A N 1
ATOM 4984 C CA . ILE A 1 621 ? -6.161 -8.709 -5.628 1.00 97.12 621 ILE A CA 1
ATOM 4985 C C . ILE A 1 621 ? -7.243 -8.174 -6.586 1.00 97.12 621 ILE A C 1
ATOM 4987 O O . ILE A 1 621 ? -8.321 -8.763 -6.674 1.00 97.12 621 ILE A O 1
ATOM 4991 N N . GLU A 1 622 ? -7.011 -7.040 -7.250 1.00 96.31 622 GLU A N 1
ATOM 4992 C CA . GLU A 1 622 ? -8.046 -6.306 -7.984 1.00 96.31 622 GLU A CA 1
ATOM 4993 C C . GLU A 1 622 ? -8.261 -6.855 -9.408 1.00 96.31 622 GLU A C 1
ATOM 4995 O O . GLU A 1 622 ? -7.300 -7.290 -10.056 1.00 96.31 622 GLU A O 1
ATOM 5000 N N . PRO A 1 623 ? -9.495 -6.791 -9.949 1.00 96.44 623 PRO A N 1
ATOM 5001 C CA . PRO A 1 623 ? -9.739 -6.883 -11.388 1.00 96.44 623 PRO A CA 1
ATOM 5002 C C . PRO A 1 623 ? -9.108 -5.712 -12.160 1.00 96.44 623 PRO A C 1
ATOM 5004 O O . PRO A 1 623 ? -8.706 -4.699 -11.583 1.00 96.44 623 PRO A O 1
ATOM 5007 N N . TYR A 1 624 ? -9.078 -5.797 -13.493 1.00 95.19 624 TYR A N 1
ATOM 5008 C CA . TYR A 1 624 ? -8.738 -4.634 -14.317 1.00 95.19 624 TYR A CA 1
ATOM 5009 C C . TYR A 1 624 ? -9.827 -3.562 -14.193 1.00 95.19 624 TYR A C 1
ATOM 5011 O O . TYR A 1 624 ? -11.010 -3.829 -14.417 1.00 95.19 624 TYR A O 1
ATOM 5019 N N . THR A 1 625 ? -9.431 -2.330 -13.858 1.00 92.44 625 THR A N 1
ATOM 5020 C CA . THR A 1 625 ? -10.397 -1.232 -13.687 1.00 92.44 625 THR A CA 1
ATOM 5021 C C . THR A 1 625 ? -11.053 -0.848 -15.015 1.00 92.44 625 THR A C 1
ATOM 5023 O O . THR A 1 625 ? -12.269 -0.742 -15.064 1.00 92.44 625 THR A O 1
ATOM 5026 N N . ASN A 1 626 ? -10.268 -0.712 -16.089 1.00 91.75 626 ASN A N 1
ATOM 5027 C CA . ASN A 1 626 ? -10.713 -0.511 -17.474 1.00 91.75 626 ASN A CA 1
ATOM 5028 C C . ASN A 1 626 ? -9.758 -1.298 -18.401 1.00 91.75 626 ASN A C 1
ATOM 5030 O O . ASN A 1 626 ? -8.579 -1.430 -18.061 1.00 91.75 626 ASN A O 1
ATOM 5034 N N . ASN A 1 627 ? -10.192 -1.746 -19.588 1.00 93.19 627 ASN A N 1
ATOM 5035 C CA . ASN A 1 627 ? -9.281 -2.374 -20.564 1.00 93.19 627 ASN A CA 1
ATOM 5036 C C . ASN A 1 627 ? -8.498 -1.381 -21.440 1.00 93.19 627 ASN A C 1
ATOM 5038 O O . ASN A 1 627 ? -7.551 -1.790 -22.108 1.00 93.19 627 ASN A O 1
ATOM 5042 N N . ILE A 1 628 ? -8.838 -0.089 -21.416 1.00 89.50 628 ILE A N 1
ATOM 5043 C CA . ILE A 1 628 ? -7.949 0.981 -21.879 1.00 89.50 628 ILE A CA 1
ATOM 5044 C C . ILE A 1 628 ? -7.901 2.095 -20.831 1.00 89.50 628 ILE A C 1
ATOM 5046 O O . ILE A 1 628 ? -8.915 2.425 -20.211 1.00 89.50 628 ILE A O 1
ATOM 5050 N N . TYR A 1 629 ? -6.715 2.649 -20.597 1.00 82.88 629 TYR A N 1
ATOM 5051 C CA . TYR A 1 629 ? -6.493 3.725 -19.633 1.00 82.88 629 TYR A CA 1
ATOM 5052 C C . TYR A 1 629 ? -5.320 4.616 -20.058 1.00 82.88 629 TYR A C 1
ATOM 5054 O O . TYR A 1 629 ? -4.332 4.142 -20.619 1.00 82.88 629 TYR A O 1
ATOM 5062 N N . SER A 1 630 ? -5.401 5.912 -19.757 1.00 78.69 630 SER A N 1
ATOM 5063 C CA . SER A 1 630 ? -4.260 6.825 -19.885 1.00 78.69 630 SER A CA 1
ATOM 5064 C C . SER A 1 630 ? -3.303 6.651 -18.703 1.00 78.69 630 SER A C 1
ATOM 5066 O O . SER A 1 630 ? -3.737 6.513 -17.558 1.00 78.69 630 SER A O 1
ATOM 5068 N N . ARG A 1 631 ? -1.990 6.705 -18.949 1.00 75.19 631 ARG A N 1
ATOM 5069 C CA . ARG A 1 631 ? -0.972 6.923 -17.910 1.00 75.19 631 ARG A CA 1
ATOM 5070 C C . ARG A 1 631 ? -0.132 8.150 -18.234 1.00 75.19 631 ARG A C 1
ATOM 5072 O O . ARG A 1 631 ? 0.487 8.222 -19.293 1.00 75.19 631 ARG A O 1
ATOM 5079 N N . ARG A 1 632 ? -0.067 9.076 -17.279 1.00 70.12 632 ARG A N 1
ATOM 5080 C CA . ARG A 1 632 ? 0.812 10.245 -17.320 1.00 70.12 632 ARG A CA 1
ATOM 5081 C C . ARG A 1 632 ? 2.215 9.879 -16.838 1.00 70.12 632 ARG A C 1
ATOM 5083 O O . ARG A 1 632 ? 2.387 9.348 -15.740 1.00 70.12 632 ARG A O 1
ATOM 5090 N N . VAL A 1 633 ? 3.214 10.185 -17.655 1.00 68.06 633 VAL A N 1
ATOM 5091 C CA . VAL A 1 633 ? 4.637 10.221 -17.289 1.00 68.06 633 VAL A CA 1
ATOM 5092 C C . VAL A 1 633 ? 5.145 11.662 -17.432 1.00 68.06 633 VAL A C 1
ATOM 5094 O O . VAL A 1 633 ? 4.357 12.575 -17.665 1.00 68.06 633 VAL A O 1
ATOM 5097 N N . LEU A 1 634 ? 6.447 11.900 -17.237 1.00 59.03 634 LEU A N 1
ATOM 5098 C CA . LEU A 1 634 ? 7.011 13.254 -17.347 1.00 59.03 634 LEU A CA 1
ATOM 5099 C C . LEU A 1 634 ? 6.899 13.814 -18.778 1.00 59.03 634 LEU A C 1
ATOM 5101 O O . LEU A 1 634 ? 6.601 14.988 -18.941 1.00 59.03 634 LEU A O 1
ATOM 5105 N N . SER A 1 635 ? 7.039 12.963 -19.795 1.00 62.22 635 SER A N 1
ATOM 5106 C CA . SER A 1 635 ? 6.888 13.282 -21.223 1.00 62.22 635 SER A CA 1
ATOM 5107 C C . SER A 1 635 ? 5.465 13.047 -21.765 1.00 62.22 635 SER A C 1
ATOM 5109 O O . SER A 1 635 ? 5.286 12.554 -22.877 1.00 62.22 635 SER A O 1
ATOM 5111 N N . GLY A 1 636 ? 4.439 13.376 -20.971 1.00 71.81 636 GLY A N 1
ATOM 5112 C CA . GLY A 1 636 ? 3.035 13.416 -21.411 1.00 71.81 636 GLY A CA 1
ATOM 5113 C C . GLY A 1 636 ? 2.172 12.206 -21.028 1.00 71.81 636 GLY A C 1
ATOM 5114 O O . GLY A 1 636 ? 2.531 11.397 -20.167 1.00 71.81 636 GLY A O 1
ATOM 5115 N N . GLU A 1 637 ? 0.990 12.107 -21.644 1.00 76.94 637 GLU A N 1
ATOM 5116 C CA . GLU A 1 637 ? 0.006 11.047 -21.384 1.00 76.94 637 GLU A CA 1
ATOM 5117 C C . GLU A 1 637 ? -0.042 10.003 -22.502 1.00 76.94 637 GLU A C 1
ATOM 5119 O O . GLU A 1 637 ? -0.148 10.323 -23.683 1.00 76.94 637 GLU A O 1
ATOM 5124 N N . TYR A 1 638 ? 0.008 8.731 -22.107 1.00 81.19 638 TYR A N 1
ATOM 5125 C CA . TYR A 1 638 ? 0.072 7.583 -23.004 1.00 81.19 638 TYR A CA 1
ATOM 5126 C C . TYR A 1 638 ? -1.163 6.709 -22.797 1.00 81.19 638 TYR A C 1
ATOM 5128 O O . TYR A 1 638 ? -1.418 6.250 -21.683 1.00 81.19 638 TYR A O 1
ATOM 5136 N N . GLN A 1 639 ? -1.913 6.443 -23.866 1.00 82.75 639 GLN A N 1
ATOM 5137 C CA . GLN A 1 639 ? -2.963 5.422 -23.853 1.00 82.75 639 GLN A CA 1
ATOM 5138 C C . GLN A 1 639 ? -2.324 4.029 -23.765 1.00 82.75 639 GLN A C 1
ATOM 5140 O O . GLN A 1 639 ? -1.430 3.698 -24.543 1.00 82.75 639 GLN A O 1
ATOM 5145 N N . ILE A 1 640 ? -2.800 3.203 -22.837 1.00 83.88 640 ILE A N 1
ATOM 5146 C CA . ILE A 1 640 ? -2.365 1.818 -22.650 1.00 83.88 640 ILE A CA 1
ATOM 5147 C C . ILE A 1 640 ? -3.599 0.920 -22.702 1.00 83.88 640 ILE A C 1
ATOM 5149 O O . ILE A 1 640 ? -4.563 1.135 -21.969 1.00 83.88 640 ILE A O 1
ATOM 5153 N N . VAL A 1 641 ? -3.552 -0.090 -23.570 1.00 87.06 641 VAL A N 1
ATOM 5154 C CA . VAL A 1 641 ? -4.539 -1.176 -23.637 1.00 87.06 641 VAL A CA 1
ATOM 5155 C C . VAL A 1 641 ? -4.087 -2.302 -22.702 1.00 87.06 641 VAL A C 1
ATOM 5157 O O . VAL A 1 641 ? -2.885 -2.532 -22.550 1.00 87.06 641 VAL A O 1
ATOM 5160 N N . ASN A 1 642 ? -5.030 -3.026 -22.099 1.00 91.75 642 ASN A N 1
ATOM 5161 C CA . ASN A 1 642 ? -4.772 -4.279 -21.391 1.00 91.75 642 ASN A CA 1
ATOM 5162 C C . ASN A 1 642 ? -3.967 -5.223 -22.318 1.00 91.75 642 ASN A C 1
ATOM 5164 O O . ASN A 1 642 ? -4.482 -5.607 -23.372 1.00 91.75 642 ASN A O 1
ATOM 5168 N N . PRO A 1 643 ? -2.717 -5.593 -21.971 1.00 89.25 643 PRO A N 1
ATOM 5169 C CA . PRO A 1 643 ? -1.819 -6.292 -22.892 1.00 89.25 643 PRO A CA 1
ATOM 5170 C C . PRO A 1 643 ? -2.305 -7.703 -23.233 1.00 89.25 643 PRO A C 1
ATOM 5172 O O . PRO A 1 643 ? -1.988 -8.211 -24.306 1.00 89.25 643 PRO A O 1
ATOM 5175 N N . HIS A 1 644 ? -3.095 -8.319 -22.348 1.00 92.31 644 HIS A N 1
ATOM 5176 C CA . HIS A 1 644 ? -3.701 -9.628 -22.580 1.00 92.31 644 HIS A CA 1
ATOM 5177 C C . HIS A 1 644 ? -4.837 -9.519 -23.609 1.00 92.31 644 HIS A C 1
ATOM 5179 O O . HIS A 1 644 ? -4.828 -10.252 -24.591 1.00 92.31 644 HIS A O 1
ATOM 5185 N N . LEU A 1 645 ? -5.757 -8.556 -23.441 1.00 94.75 645 LEU A N 1
ATOM 5186 C CA . LEU A 1 645 ? -6.841 -8.299 -24.403 1.00 94.75 645 LEU A CA 1
ATOM 5187 C C . LEU A 1 645 ? -6.290 -7.898 -25.775 1.00 94.75 645 LEU A C 1
ATOM 5189 O O . LEU A 1 645 ? -6.727 -8.423 -26.793 1.00 94.75 645 LEU A O 1
ATOM 5193 N N . LEU A 1 646 ? -5.326 -6.971 -25.802 1.00 91.81 646 LEU A N 1
ATOM 5194 C CA . LEU A 1 646 ? -4.705 -6.506 -27.041 1.00 91.81 646 LEU A CA 1
ATOM 5195 C C . LEU A 1 646 ? -4.098 -7.681 -27.815 1.00 91.81 646 LEU A C 1
ATOM 5197 O O . LEU A 1 646 ? -4.299 -7.798 -29.021 1.00 91.81 646 LEU A O 1
ATOM 5201 N N . LYS A 1 647 ? -3.406 -8.583 -27.110 1.00 89.94 647 LYS A N 1
ATOM 5202 C CA . LYS A 1 647 ? -2.858 -9.797 -27.705 1.00 89.94 647 LYS A CA 1
ATOM 5203 C C . LYS A 1 647 ? -3.960 -10.707 -28.273 1.00 89.94 647 LYS A C 1
ATOM 5205 O O . LYS A 1 647 ? -3.829 -11.137 -29.413 1.00 89.94 647 LYS A O 1
ATOM 5210 N N . ASP A 1 648 ? -5.032 -10.968 -27.528 1.00 93.25 648 ASP A N 1
ATOM 5211 C CA . ASP A 1 648 ? -6.147 -11.811 -27.986 1.00 93.25 648 ASP A CA 1
ATOM 5212 C C . ASP A 1 648 ? -6.858 -11.243 -29.224 1.00 93.25 648 ASP A C 1
ATOM 5214 O O . ASP A 1 648 ? -7.177 -11.986 -30.154 1.00 93.25 648 ASP A O 1
ATOM 5218 N N . LEU A 1 649 ? -7.082 -9.925 -29.265 1.00 94.19 649 LEU A N 1
ATOM 5219 C CA . LEU A 1 649 ? -7.687 -9.256 -30.419 1.00 94.19 649 LEU A CA 1
ATOM 5220 C C . LEU A 1 649 ? -6.759 -9.289 -31.644 1.00 94.19 649 LEU A C 1
ATOM 5222 O O . LEU A 1 649 ? -7.247 -9.429 -32.763 1.00 94.19 649 LEU A O 1
ATOM 5226 N N . ILE A 1 650 ? -5.436 -9.229 -31.458 1.00 90.88 650 ILE A N 1
ATOM 5227 C CA . ILE A 1 650 ? -4.457 -9.413 -32.542 1.00 90.88 650 ILE A CA 1
ATOM 5228 C C . ILE A 1 650 ? -4.435 -10.876 -33.019 1.00 90.88 650 ILE A C 1
ATOM 5230 O O . ILE A 1 650 ? -4.520 -11.118 -34.220 1.00 90.88 650 ILE A O 1
ATOM 5234 N N . GLU A 1 651 ? -4.394 -11.862 -32.113 1.00 90.19 651 GLU A N 1
ATOM 5235 C CA . GLU A 1 651 ? -4.405 -13.296 -32.467 1.00 90.19 651 GLU A CA 1
ATOM 5236 C C . GLU A 1 651 ? -5.702 -13.727 -33.184 1.00 90.19 651 GLU A C 1
ATOM 5238 O O . GLU A 1 651 ? -5.679 -14.679 -33.964 1.00 90.19 651 GLU A O 1
ATOM 5243 N N . ARG A 1 652 ? -6.817 -13.005 -32.988 1.00 92.44 652 ARG A N 1
ATOM 5244 C CA . ARG A 1 652 ? -8.086 -13.199 -33.722 1.00 92.44 652 ARG A CA 1
ATOM 5245 C C . ARG A 1 652 ? -8.271 -12.285 -34.946 1.00 92.44 652 ARG A C 1
ATOM 5247 O O . ARG A 1 652 ? -9.310 -12.372 -35.591 1.00 92.44 652 ARG A O 1
ATOM 5254 N N . ASN A 1 653 ? -7.294 -11.440 -35.292 1.00 91.81 653 ASN A N 1
ATOM 5255 C CA . ASN A 1 653 ? -7.374 -10.423 -36.360 1.00 91.81 653 ASN A CA 1
ATOM 5256 C C . ASN A 1 653 ? -8.526 -9.400 -36.196 1.00 91.81 653 ASN A C 1
ATOM 5258 O O . ASN A 1 653 ? -9.027 -8.853 -37.174 1.00 91.81 653 ASN A O 1
ATOM 5262 N N . LEU A 1 654 ? -8.934 -9.128 -34.953 1.00 92.94 654 LEU A N 1
ATOM 5263 C CA . LEU A 1 654 ? -9.965 -8.146 -34.587 1.00 92.94 654 LEU A CA 1
ATOM 5264 C C . LEU A 1 654 ? -9.386 -6.758 -34.250 1.00 92.94 654 LEU A C 1
ATOM 5266 O O . LEU A 1 654 ? -10.137 -5.793 -34.134 1.00 92.94 654 LEU A O 1
ATOM 5270 N N . TRP A 1 655 ? -8.067 -6.637 -34.052 1.00 92.00 655 TRP A N 1
ATOM 5271 C CA . TRP A 1 655 ? -7.440 -5.367 -33.673 1.00 92.00 655 TRP A CA 1
ATOM 5272 C C . TRP A 1 655 ? -7.197 -4.434 -34.866 1.00 92.00 655 TRP A C 1
ATOM 5274 O O . TRP A 1 655 ? -6.456 -4.765 -35.790 1.00 92.00 655 TRP A O 1
ATOM 5284 N N . ASN A 1 656 ? -7.773 -3.234 -34.805 1.00 88.31 656 ASN A N 1
ATOM 5285 C CA . ASN A 1 656 ? -7.535 -2.124 -35.728 1.00 88.31 656 ASN A CA 1
ATOM 5286 C C . ASN A 1 656 ? -7.840 -0.774 -35.030 1.00 88.31 656 ASN A C 1
ATOM 5288 O O . ASN A 1 656 ? -8.278 -0.745 -33.876 1.00 88.31 656 ASN A O 1
ATOM 5292 N N . ASP A 1 657 ? -7.613 0.355 -35.711 1.00 85.50 657 ASP A N 1
ATOM 5293 C CA . ASP A 1 657 ? -7.862 1.691 -35.137 1.00 85.50 657 ASP A CA 1
ATOM 5294 C C . ASP A 1 657 ? -9.356 1.979 -34.864 1.00 85.50 657 ASP A C 1
ATOM 5296 O O . ASP A 1 657 ? -9.674 2.811 -34.015 1.00 85.50 657 ASP A O 1
ATOM 5300 N N . GLU A 1 658 ? -10.287 1.300 -35.538 1.00 88.75 658 GLU A N 1
ATOM 5301 C CA . GLU A 1 658 ? -11.733 1.445 -35.313 1.00 88.75 658 GLU A CA 1
ATOM 5302 C C . GLU A 1 658 ? -12.156 0.740 -34.017 1.00 88.75 658 GLU A C 1
ATOM 5304 O O . GLU A 1 658 ? -12.683 1.391 -33.119 1.00 88.75 658 GLU A O 1
ATOM 5309 N N . MET A 1 659 ? -11.766 -0.527 -33.846 1.00 91.56 659 MET A N 1
ATOM 5310 C CA . MET A 1 659 ? -11.870 -1.307 -32.606 1.00 91.56 659 MET A CA 1
ATOM 5311 C C . MET A 1 659 ? -11.272 -0.556 -31.406 1.00 91.56 659 MET A C 1
ATOM 5313 O O . MET A 1 659 ? -11.892 -0.446 -30.347 1.00 91.56 659 MET A O 1
ATOM 5317 N N . LYS A 1 660 ? -10.080 0.035 -31.570 1.00 88.00 660 LYS A N 1
ATOM 5318 C CA . LYS A 1 660 ? -9.459 0.885 -30.542 1.00 88.00 660 LYS A CA 1
ATOM 5319 C C . LYS A 1 660 ? -10.365 2.064 -30.157 1.00 88.00 660 LYS A C 1
ATOM 5321 O O . LYS A 1 660 ? -10.511 2.358 -28.971 1.00 88.00 660 LYS A O 1
ATOM 5326 N N . ASN A 1 661 ? -10.963 2.737 -31.139 1.00 87.75 661 ASN A N 1
ATOM 5327 C CA . ASN A 1 661 ? -11.843 3.885 -30.920 1.00 87.75 661 ASN A CA 1
ATOM 5328 C C . ASN A 1 661 ? -13.201 3.492 -30.311 1.00 87.75 661 ASN A C 1
ATOM 5330 O O . ASN A 1 661 ? -13.704 4.226 -29.461 1.00 87.75 661 ASN A O 1
ATOM 5334 N N . GLU A 1 662 ? -13.762 2.331 -30.662 1.00 90.31 662 GLU A N 1
ATOM 5335 C CA . GLU A 1 662 ? -14.960 1.770 -30.018 1.00 90.31 662 GLU A CA 1
ATOM 5336 C C . GLU A 1 662 ? -14.707 1.454 -28.537 1.00 90.31 662 GLU A C 1
ATOM 5338 O O . GLU A 1 662 ? -15.500 1.835 -27.677 1.00 90.31 662 GLU A O 1
ATOM 5343 N N . ILE A 1 663 ? -13.562 0.847 -28.206 1.00 90.56 663 ILE A N 1
ATOM 5344 C CA . ILE A 1 663 ? -13.172 0.577 -26.812 1.00 90.56 663 ILE A CA 1
ATOM 5345 C C . ILE A 1 663 ? -12.958 1.885 -26.029 1.00 90.56 663 ILE A C 1
ATOM 5347 O O . ILE A 1 663 ? -13.317 1.961 -24.853 1.00 90.56 663 ILE A O 1
ATOM 5351 N N . ILE A 1 664 ? -12.422 2.940 -26.657 1.00 87.19 664 ILE A N 1
ATOM 5352 C CA . ILE A 1 664 ? -12.310 4.274 -26.038 1.00 87.19 664 ILE A CA 1
ATOM 5353 C C . ILE A 1 664 ? -13.702 4.878 -25.786 1.00 87.19 664 ILE A C 1
ATOM 5355 O O . ILE A 1 664 ? -13.973 5.309 -24.662 1.00 87.19 664 ILE A O 1
ATOM 5359 N N . ALA A 1 665 ? -14.602 4.843 -26.774 1.00 86.88 665 ALA A N 1
ATOM 5360 C CA . ALA A 1 665 ? -15.981 5.323 -26.644 1.00 86.88 665 ALA A CA 1
ATOM 5361 C C . ALA A 1 665 ? -16.746 4.589 -25.526 1.00 86.88 665 ALA A C 1
ATOM 5363 O O . ALA A 1 665 ? -17.403 5.219 -24.695 1.00 86.88 665 ALA A O 1
ATOM 5364 N N . ASN A 1 666 ? -16.547 3.274 -25.416 1.00 88.62 666 ASN A N 1
ATOM 5365 C CA . ASN A 1 666 ? -17.077 2.425 -24.347 1.00 88.62 666 ASN A CA 1
ATOM 5366 C C . ASN A 1 666 ? -16.259 2.501 -23.036 1.00 88.62 666 ASN A C 1
ATOM 5368 O O . ASN A 1 666 ? -16.436 1.689 -22.129 1.00 88.62 666 ASN A O 1
ATOM 5372 N N . ASN A 1 667 ? -15.382 3.504 -22.894 1.00 86.62 667 ASN A N 1
ATOM 5373 C CA . ASN A 1 667 ? -14.603 3.821 -21.688 1.00 86.62 667 ASN A CA 1
ATOM 5374 C C . ASN A 1 667 ? -13.771 2.637 -21.144 1.00 86.62 667 ASN A C 1
ATOM 5376 O O . ASN A 1 667 ? -13.607 2.471 -19.933 1.00 86.62 667 ASN A O 1
ATOM 5380 N N . GLY A 1 668 ? -13.244 1.808 -22.047 1.00 89.81 668 GLY A N 1
ATOM 5381 C CA . GLY A 1 668 ? -12.474 0.605 -21.738 1.00 89.81 668 GLY A CA 1
ATOM 5382 C C . GLY A 1 668 ? -13.310 -0.644 -21.450 1.00 89.81 668 GLY A C 1
ATOM 5383 O O . GLY A 1 668 ? -12.737 -1.644 -21.014 1.00 89.81 668 GLY A O 1
ATOM 5384 N N . SER A 1 669 ? -14.623 -0.604 -21.679 1.00 93.94 669 SER A N 1
ATOM 5385 C CA . SER A 1 669 ? -15.465 -1.799 -21.763 1.00 93.94 669 SER A CA 1
ATOM 5386 C C . SER A 1 669 ? -15.422 -2.415 -23.165 1.00 93.94 669 SER A C 1
ATOM 5388 O O . SER A 1 669 ? -15.088 -1.741 -24.140 1.00 93.94 669 SER A O 1
ATOM 5390 N N . ILE A 1 670 ? -15.775 -3.699 -23.254 1.00 95.62 670 ILE A N 1
ATOM 5391 C CA . ILE A 1 670 ? -15.906 -4.443 -24.517 1.00 95.62 670 ILE A CA 1
ATOM 5392 C C . ILE A 1 670 ? -17.256 -5.163 -24.670 1.00 95.62 670 ILE A C 1
ATOM 5394 O O . ILE A 1 670 ? -17.473 -5.840 -25.672 1.00 95.62 670 ILE A O 1
ATOM 5398 N N . GLN A 1 671 ? -18.160 -5.045 -23.690 1.00 94.50 671 GLN A N 1
ATOM 5399 C CA . GLN A 1 671 ? -19.403 -5.830 -23.648 1.00 94.50 671 GLN A CA 1
ATOM 5400 C C . GLN A 1 671 ? -20.331 -5.496 -24.830 1.00 94.50 671 GLN A C 1
ATOM 5402 O O . GLN A 1 671 ? -20.827 -6.394 -25.512 1.00 94.50 671 GLN A O 1
ATOM 5407 N N . ASP A 1 672 ? -20.480 -4.204 -25.125 1.00 93.31 672 ASP A N 1
ATOM 5408 C CA . ASP A 1 672 ? -21.386 -3.676 -26.154 1.00 93.31 672 ASP A CA 1
ATOM 5409 C C . ASP A 1 672 ? -20.804 -3.720 -27.585 1.00 93.31 672 ASP A C 1
ATOM 5411 O O . ASP A 1 672 ? -21.427 -3.246 -28.533 1.00 93.31 672 ASP A O 1
ATOM 5415 N N . ILE A 1 673 ? -19.604 -4.289 -27.770 1.00 92.62 673 ILE A N 1
ATOM 5416 C CA . ILE A 1 673 ? -18.939 -4.392 -29.078 1.00 92.62 673 ILE A CA 1
ATOM 5417 C C . ILE A 1 673 ? -19.341 -5.711 -29.750 1.00 92.62 673 ILE A C 1
ATOM 5419 O O . ILE A 1 673 ? -18.938 -6.795 -29.325 1.00 92.62 673 ILE A O 1
ATOM 5423 N N . ASN A 1 674 ? -20.150 -5.641 -30.809 1.00 91.31 674 ASN A N 1
ATOM 5424 C CA . ASN A 1 674 ? -20.723 -6.825 -31.473 1.00 91.31 674 ASN A CA 1
ATOM 5425 C C . ASN A 1 674 ? -19.691 -7.699 -32.210 1.00 91.31 674 ASN A C 1
ATOM 5427 O O . ASN A 1 674 ? -19.919 -8.889 -32.394 1.00 91.31 674 ASN A O 1
ATOM 5431 N N . SER A 1 675 ? -18.558 -7.127 -32.618 1.00 92.19 675 SER A N 1
ATOM 5432 C CA . SER A 1 675 ? -17.472 -7.823 -33.325 1.00 92.19 675 SER A CA 1
ATOM 5433 C C . SER A 1 675 ? -16.547 -8.637 -32.406 1.00 92.19 675 SER A C 1
ATOM 5435 O O . SER A 1 675 ? -15.719 -9.404 -32.897 1.00 92.19 675 SER A O 1
ATOM 5437 N N . ILE A 1 676 ? -16.680 -8.507 -31.079 1.00 94.69 676 ILE A N 1
ATOM 5438 C CA . ILE A 1 676 ? -15.917 -9.286 -30.095 1.00 94.69 676 ILE A CA 1
ATOM 5439 C C . ILE A 1 676 ? -16.748 -10.504 -29.642 1.00 94.69 676 ILE A C 1
ATOM 5441 O O . ILE A 1 676 ? -17.863 -10.318 -29.156 1.00 94.69 676 ILE A O 1
ATOM 5445 N N . PRO A 1 677 ? -16.217 -11.740 -29.729 1.00 95.19 677 PRO A N 1
ATOM 5446 C CA . PRO A 1 677 ? -16.896 -12.936 -29.223 1.00 95.19 677 PRO A CA 1
ATOM 5447 C C . PRO A 1 677 ? -17.101 -12.951 -27.698 1.00 95.19 677 PRO A C 1
ATOM 5449 O O . PRO A 1 677 ? -16.274 -12.446 -26.933 1.00 95.19 677 PRO A O 1
ATOM 5452 N N . ASP A 1 678 ? -18.178 -13.600 -27.250 1.00 94.12 678 ASP A N 1
ATOM 5453 C CA . ASP A 1 678 ? -18.615 -13.574 -25.846 1.00 94.12 678 ASP A CA 1
ATOM 5454 C C . ASP A 1 678 ? -17.623 -14.213 -24.858 1.00 94.12 678 ASP A C 1
ATOM 5456 O O . ASP A 1 678 ? -17.576 -13.819 -23.692 1.00 94.12 678 ASP A O 1
ATOM 5460 N N . ASP A 1 679 ? -16.773 -15.146 -25.303 1.00 94.06 679 ASP A N 1
ATOM 5461 C CA . ASP A 1 679 ? -15.733 -15.737 -24.450 1.00 94.06 679 ASP A CA 1
ATOM 5462 C C . ASP A 1 679 ? -14.680 -14.697 -24.026 1.00 94.06 679 ASP A C 1
ATOM 5464 O O . ASP A 1 679 ? -14.241 -14.691 -22.873 1.00 94.06 679 ASP A O 1
ATOM 5468 N N . LEU A 1 680 ? -14.345 -13.750 -24.913 1.00 95.56 680 LEU A N 1
ATOM 5469 C CA . LEU A 1 680 ? -13.507 -12.600 -24.571 1.00 95.56 680 LEU A CA 1
ATOM 5470 C C . LEU A 1 680 ? -14.258 -11.598 -23.689 1.00 95.56 680 LEU A C 1
ATOM 5472 O O . LEU A 1 680 ? -13.679 -11.091 -22.730 1.00 95.56 680 LEU A O 1
ATOM 5476 N N . LYS A 1 681 ? -15.541 -11.331 -23.965 1.00 96.25 681 LYS A N 1
ATOM 5477 C CA . LYS A 1 681 ? -16.366 -10.412 -23.157 1.00 96.25 681 LYS A CA 1
ATOM 5478 C C . LYS A 1 681 ? -16.469 -10.851 -21.699 1.00 96.25 681 LYS A C 1
ATOM 5480 O O . LYS A 1 681 ? -16.296 -10.028 -20.798 1.00 96.25 681 LYS A O 1
ATOM 5485 N N . LEU A 1 682 ? -16.674 -12.149 -21.467 1.00 95.25 682 LEU A N 1
ATOM 5486 C CA . LEU A 1 682 ? -16.662 -12.752 -20.134 1.00 95.25 682 LEU A CA 1
ATOM 5487 C C . LEU A 1 682 ? -15.276 -12.668 -19.479 1.00 95.25 682 LEU A C 1
ATOM 5489 O O . LEU A 1 682 ? -15.180 -12.305 -18.306 1.00 95.25 682 LEU A O 1
ATOM 5493 N N . LEU A 1 683 ? -14.207 -12.978 -20.221 1.00 96.69 683 LEU A N 1
ATOM 5494 C CA . LEU A 1 683 ? -12.840 -12.991 -19.693 1.00 96.69 683 LEU A CA 1
ATOM 5495 C C . LEU A 1 683 ? -12.333 -11.589 -19.304 1.00 96.69 683 LEU A C 1
ATOM 5497 O O . LEU A 1 683 ? -11.663 -11.442 -18.284 1.00 96.69 683 LEU A O 1
ATOM 5501 N N . TYR A 1 684 ? -12.678 -10.565 -20.088 1.00 97.25 684 TYR A N 1
ATOM 5502 C CA . TYR A 1 684 ? -12.187 -9.190 -19.946 1.00 97.25 684 TYR A CA 1
ATOM 5503 C C . TYR A 1 684 ? -13.227 -8.208 -19.383 1.00 97.25 684 TYR A C 1
ATOM 5505 O O . TYR A 1 684 ? -13.134 -7.004 -19.636 1.00 97.25 684 TYR A O 1
ATOM 5513 N N . LYS A 1 685 ? -14.192 -8.686 -18.583 1.00 96.94 685 LYS A N 1
ATOM 5514 C CA . LYS A 1 685 ? -15.069 -7.802 -17.799 1.00 96.94 685 LYS A CA 1
ATOM 5515 C C . LYS A 1 685 ? -14.258 -6.806 -16.965 1.00 96.94 685 LYS A C 1
ATOM 5517 O O . LYS A 1 685 ? -13.326 -7.191 -16.255 1.00 96.94 685 LYS A O 1
ATOM 5522 N N . THR A 1 686 ? -14.641 -5.533 -17.005 1.00 96.12 686 THR A N 1
ATOM 5523 C CA . THR A 1 686 ? -14.048 -4.512 -16.129 1.00 96.12 686 THR A CA 1
ATOM 5524 C C . THR A 1 686 ? -14.573 -4.633 -14.697 1.00 96.12 686 THR A C 1
ATOM 5526 O O . THR A 1 686 ? -15.644 -5.191 -14.454 1.00 96.12 686 THR A O 1
ATOM 5529 N N . VAL A 1 687 ? -13.868 -4.050 -13.722 1.00 96.06 687 VAL A N 1
ATOM 5530 C CA . VAL A 1 687 ? -14.310 -4.009 -12.310 1.00 96.06 687 VAL A CA 1
ATOM 5531 C C . VAL A 1 687 ? -15.710 -3.396 -12.115 1.00 96.06 687 VAL A C 1
ATOM 5533 O O . VAL A 1 687 ? -16.367 -3.663 -11.112 1.00 96.06 687 VAL A O 1
ATOM 5536 N N . TRP A 1 688 ? -16.178 -2.594 -13.078 1.00 94.62 688 TRP A N 1
ATOM 5537 C CA . TRP A 1 688 ? -17.500 -1.963 -13.086 1.00 94.62 688 TRP A CA 1
ATOM 5538 C C . TRP A 1 688 ? -18.617 -2.879 -13.606 1.00 94.62 688 TRP A C 1
ATOM 5540 O O . TRP A 1 688 ? -19.787 -2.620 -13.336 1.00 94.62 688 TRP A O 1
ATOM 5550 N N . GLU A 1 689 ? -18.254 -3.921 -14.357 1.00 94.88 689 GLU A N 1
ATOM 5551 C CA . GLU A 1 689 ? -19.143 -4.961 -14.898 1.00 94.88 689 GLU A CA 1
ATOM 5552 C C . GLU A 1 689 ? -19.197 -6.205 -13.992 1.00 94.88 689 GLU A C 1
ATOM 5554 O O . GLU A 1 689 ? -20.097 -7.034 -14.124 1.00 94.88 689 GLU A O 1
ATOM 5559 N N . ILE A 1 690 ? -18.230 -6.339 -13.077 1.00 95.75 690 ILE A N 1
ATOM 5560 C CA . ILE A 1 690 ? -18.124 -7.442 -12.120 1.00 95.75 690 ILE A CA 1
ATOM 5561 C C . ILE A 1 690 ? -18.967 -7.159 -10.870 1.00 95.75 690 ILE A C 1
ATOM 5563 O O . ILE A 1 690 ? -18.893 -6.091 -10.252 1.00 95.75 690 ILE A O 1
ATOM 5567 N N . SER A 1 691 ? -19.733 -8.163 -10.443 1.00 95.06 691 SER A N 1
ATOM 5568 C CA . SER A 1 691 ? -20.526 -8.122 -9.220 1.00 95.06 691 SER A CA 1
ATOM 5569 C C . SER A 1 691 ? -19.645 -7.919 -7.985 1.00 95.06 691 SER A C 1
ATOM 5571 O O . SER A 1 691 ? -18.861 -8.786 -7.591 1.00 95.06 691 SER A O 1
ATOM 5573 N N . GLN A 1 692 ? -19.837 -6.794 -7.293 1.00 94.75 692 GLN A N 1
ATOM 5574 C CA . GLN A 1 692 ? -19.128 -6.502 -6.041 1.00 94.75 692 GLN A CA 1
ATOM 5575 C C . GLN A 1 692 ? -19.441 -7.532 -4.941 1.00 94.75 692 GLN A C 1
ATOM 5577 O O . GLN A 1 692 ? -18.608 -7.776 -4.073 1.00 94.75 692 GLN A O 1
ATOM 5582 N N . LYS A 1 693 ? -20.595 -8.215 -5.009 1.00 95.62 693 LYS A N 1
ATOM 5583 C CA . LYS A 1 693 ? -20.918 -9.343 -4.120 1.00 95.62 693 LYS A CA 1
ATOM 5584 C C . LYS A 1 693 ? -19.951 -10.518 -4.328 1.00 95.62 693 LYS A C 1
ATOM 5586 O O . LYS A 1 693 ? -19.570 -11.168 -3.357 1.00 95.62 693 LYS A O 1
ATOM 5591 N N . THR A 1 694 ? -19.523 -10.761 -5.568 1.00 96.81 694 THR A N 1
ATOM 5592 C CA . THR A 1 694 ? -18.522 -11.783 -5.917 1.00 96.81 694 THR A CA 1
ATOM 5593 C C . THR A 1 694 ? -17.130 -11.370 -5.440 1.00 96.81 694 THR A C 1
ATOM 5595 O O . THR A 1 694 ? -16.441 -12.181 -4.828 1.00 96.81 694 THR A O 1
ATOM 5598 N N . ILE A 1 695 ? -16.751 -10.094 -5.604 1.00 97.38 695 ILE A N 1
ATOM 5599 C CA . ILE A 1 695 ? -15.492 -9.544 -5.062 1.00 97.38 695 ILE A CA 1
ATOM 5600 C C . ILE A 1 695 ? -15.421 -9.703 -3.534 1.00 97.38 695 ILE A C 1
ATOM 5602 O O . ILE A 1 695 ? -14.428 -10.213 -3.014 1.00 97.38 695 ILE A O 1
ATOM 5606 N N . LEU A 1 696 ? -16.491 -9.333 -2.819 1.00 98.00 696 LEU A N 1
ATOM 5607 C CA . LEU A 1 696 ? -16.602 -9.497 -1.366 1.00 98.00 696 LEU A CA 1
ATOM 5608 C C . LEU A 1 696 ? -16.568 -10.977 -0.951 1.00 98.00 696 LEU A C 1
ATOM 5610 O O . LEU A 1 696 ? -15.895 -11.311 0.022 1.00 98.00 696 LEU A O 1
ATOM 5614 N N . LYS A 1 697 ? -17.226 -11.875 -1.702 1.00 98.12 697 LYS A N 1
ATOM 5615 C CA . LYS A 1 697 ? -17.151 -13.326 -1.460 1.00 98.12 697 LYS A CA 1
ATOM 5616 C C . LYS A 1 697 ? -15.706 -13.824 -1.582 1.00 98.12 697 LYS A C 1
ATOM 5618 O O . LYS A 1 697 ? -15.173 -14.339 -0.609 1.00 98.12 697 LYS A O 1
ATOM 5623 N N . MET A 1 698 ? -15.036 -13.566 -2.708 1.00 98.44 698 MET A N 1
ATOM 5624 C CA . MET A 1 698 ? -13.642 -13.984 -2.931 1.00 98.44 698 MET A CA 1
ATOM 5625 C C . MET A 1 698 ? -12.672 -13.400 -1.893 1.00 98.44 698 MET A C 1
ATOM 5627 O O . MET A 1 698 ? -11.654 -14.027 -1.590 1.00 98.44 698 MET A O 1
ATOM 5631 N N . ALA A 1 699 ? -12.984 -12.219 -1.343 1.00 98.56 699 ALA A N 1
ATOM 5632 C CA . ALA A 1 699 ? -12.261 -11.601 -0.235 1.00 98.56 699 ALA A CA 1
ATOM 5633 C C . ALA A 1 699 ? -12.465 -12.324 1.109 1.00 98.56 699 ALA A C 1
ATOM 5635 O O . ALA A 1 699 ? -11.507 -12.440 1.876 1.00 98.56 699 ALA A O 1
ATOM 5636 N N . ALA A 1 700 ? -13.661 -12.849 1.386 1.00 98.50 700 ALA A N 1
ATOM 5637 C CA . ALA A 1 700 ? -13.925 -13.695 2.550 1.00 98.50 700 ALA A CA 1
ATOM 5638 C C . ALA A 1 700 ? -13.319 -15.098 2.379 1.00 98.50 700 ALA A C 1
ATOM 5640 O O . ALA A 1 700 ? -12.639 -15.572 3.287 1.00 98.50 700 ALA A O 1
ATOM 5641 N N . ASP A 1 701 ? -13.456 -15.694 1.189 1.00 98.38 701 ASP A N 1
ATOM 5642 C CA . ASP A 1 701 ? -12.887 -17.000 0.826 1.00 98.38 701 ASP A CA 1
ATOM 5643 C C . ASP A 1 701 ? -11.360 -17.024 1.058 1.00 98.38 701 ASP A C 1
ATOM 5645 O O . ASP A 1 701 ? -10.831 -17.941 1.684 1.00 98.38 701 ASP A O 1
ATOM 5649 N N . ARG A 1 702 ? -10.637 -15.972 0.631 1.00 98.56 702 ARG A N 1
ATOM 5650 C CA . ARG A 1 702 ? -9.201 -15.812 0.943 1.00 98.56 702 ARG A CA 1
ATOM 5651 C C . ARG A 1 702 ? -8.933 -15.338 2.377 1.00 98.56 702 ARG A C 1
ATOM 5653 O O . ARG A 1 702 ? -7.844 -15.557 2.899 1.00 98.56 702 ARG A O 1
ATOM 5660 N N . GLY A 1 703 ? -9.904 -14.686 3.017 1.00 98.56 703 GLY A N 1
ATOM 5661 C CA . GLY A 1 703 ? -9.809 -14.148 4.379 1.00 98.56 703 GLY A CA 1
ATOM 5662 C C . GLY A 1 703 ? -9.567 -15.223 5.442 1.00 98.56 703 GLY A C 1
ATOM 5663 O O . GLY A 1 703 ? -8.842 -14.973 6.407 1.00 98.56 703 GLY A O 1
ATOM 5664 N N . ALA A 1 704 ? -10.072 -16.439 5.208 1.00 98.56 704 ALA A N 1
ATOM 5665 C CA . ALA A 1 704 ? -9.770 -17.632 6.002 1.00 98.56 704 ALA A CA 1
ATOM 5666 C C . ALA A 1 704 ? -8.269 -17.999 6.033 1.00 98.56 704 ALA A C 1
ATOM 5668 O O . ALA A 1 704 ? -7.824 -18.686 6.947 1.00 98.56 704 ALA A O 1
ATOM 5669 N N . PHE A 1 705 ? -7.469 -17.496 5.090 1.00 98.81 705 PHE A N 1
ATOM 5670 C CA . PHE A 1 705 ? -6.022 -17.728 4.994 1.00 98.81 705 PHE A CA 1
ATOM 5671 C C . PHE A 1 705 ? -5.205 -16.432 5.184 1.00 98.81 705 PHE A C 1
ATOM 5673 O O . PHE A 1 705 ? -4.024 -16.377 4.849 1.00 98.81 705 PHE A O 1
ATOM 5680 N N . ILE A 1 706 ? -5.823 -15.368 5.718 1.00 98.88 706 ILE A N 1
ATOM 5681 C CA . ILE A 1 706 ? -5.185 -14.067 5.975 1.00 98.88 706 ILE A CA 1
ATOM 5682 C C . ILE A 1 706 ? -5.335 -13.698 7.457 1.00 98.88 706 ILE A C 1
ATOM 5684 O O . ILE A 1 706 ? -6.420 -13.345 7.934 1.00 98.88 706 ILE A O 1
ATOM 5688 N N . ASP A 1 707 ? -4.230 -13.787 8.200 1.00 98.38 707 ASP A N 1
ATOM 5689 C CA . ASP A 1 707 ? -4.183 -13.533 9.645 1.00 98.38 707 ASP A CA 1
ATOM 5690 C C . ASP A 1 707 ? -4.247 -12.040 10.018 1.00 98.38 707 ASP A C 1
ATOM 5692 O O . ASP A 1 707 ? -4.818 -11.707 11.058 1.00 98.38 707 ASP A O 1
ATOM 5696 N N . GLN A 1 708 ? -3.812 -11.128 9.139 1.00 98.69 708 GLN A N 1
ATOM 5697 C CA . GLN A 1 708 ? -4.111 -9.690 9.235 1.00 98.69 708 GLN A CA 1
ATOM 5698 C C . GLN A 1 708 ? -5.392 -9.361 8.453 1.00 98.69 708 GLN A C 1
ATOM 5700 O O . GLN A 1 708 ? -6.439 -9.905 8.784 1.00 98.69 708 GLN A O 1
ATOM 5705 N N . SER A 1 709 ? -5.368 -8.485 7.451 1.00 98.62 709 SER A N 1
ATOM 5706 C CA . SER A 1 709 ? -6.507 -8.164 6.578 1.00 98.62 709 SER A CA 1
ATOM 5707 C C . SER A 1 709 ? -6.018 -7.918 5.140 1.00 98.62 709 SER A C 1
ATOM 5709 O O . SER A 1 709 ? -4.902 -8.289 4.786 1.00 98.62 709 SER A O 1
ATOM 5711 N N . GLN A 1 710 ? -6.859 -7.333 4.288 1.00 98.44 710 GLN A N 1
ATOM 5712 C CA . GLN A 1 710 ? -6.571 -7.038 2.883 1.00 98.44 710 GLN A CA 1
ATOM 5713 C C . GLN A 1 710 ? -7.135 -5.664 2.492 1.00 98.44 710 GLN A C 1
ATOM 5715 O O . GLN A 1 710 ? -8.223 -5.294 2.939 1.00 98.44 710 GLN A O 1
ATOM 5720 N N . SER A 1 711 ? -6.423 -4.922 1.643 1.00 98.12 711 SER A N 1
ATOM 5721 C CA . SER A 1 711 ? -6.843 -3.602 1.153 1.00 98.12 711 SER A CA 1
ATOM 5722 C C . SER A 1 711 ? -7.933 -3.730 0.084 1.00 98.12 711 SER A C 1
ATOM 5724 O O . SER A 1 711 ? -7.644 -3.789 -1.109 1.00 98.12 711 SER A O 1
ATOM 5726 N N . LEU A 1 712 ? -9.195 -3.813 0.506 1.00 97.88 712 LEU A N 1
ATOM 5727 C CA . LEU A 1 712 ? -10.315 -4.142 -0.378 1.00 97.88 712 LEU A CA 1
ATOM 5728 C C . LEU A 1 712 ? -11.048 -2.890 -0.886 1.00 97.88 712 LEU A C 1
ATOM 5730 O O . LEU A 1 712 ? -11.953 -2.383 -0.224 1.00 97.88 712 LEU A O 1
ATOM 5734 N N . ASN A 1 713 ? -10.672 -2.379 -2.060 1.00 97.75 713 ASN A N 1
ATOM 5735 C CA . ASN A 1 713 ? -11.441 -1.324 -2.730 1.00 97.75 713 ASN A CA 1
ATOM 5736 C C . ASN A 1 713 ? -12.790 -1.860 -3.241 1.00 97.75 713 ASN A C 1
ATOM 5738 O O . ASN A 1 713 ? -12.881 -2.997 -3.706 1.00 97.75 713 ASN A O 1
ATOM 5742 N N . VAL A 1 714 ? -13.825 -1.018 -3.198 1.00 96.19 714 VAL A N 1
ATOM 5743 C CA . VAL A 1 714 ? -15.170 -1.328 -3.711 1.00 96.19 714 VAL A CA 1
ATOM 5744 C C . VAL A 1 714 ? -15.522 -0.362 -4.836 1.00 96.19 714 VAL A C 1
ATOM 5746 O O . VAL A 1 714 ? -15.333 0.845 -4.707 1.00 96.19 714 VAL A O 1
ATOM 5749 N N . TYR A 1 715 ? -16.063 -0.884 -5.935 1.00 95.62 715 TYR A N 1
ATOM 5750 C CA . TYR A 1 715 ? -16.309 -0.145 -7.171 1.00 95.62 715 TYR A CA 1
ATOM 5751 C C . TYR A 1 715 ? -17.808 -0.081 -7.461 1.00 95.62 715 TYR A C 1
ATOM 5753 O O . TYR A 1 715 ? -18.465 -1.097 -7.675 1.00 95.62 715 TYR A O 1
ATOM 5761 N N . MET A 1 716 ? -18.376 1.124 -7.471 1.00 92.94 716 MET A N 1
ATOM 5762 C CA . MET A 1 716 ? -19.807 1.337 -7.679 1.00 92.94 716 MET A CA 1
ATOM 5763 C C . MET A 1 716 ? -20.028 2.559 -8.572 1.00 92.94 716 MET A C 1
ATOM 5765 O O . MET A 1 716 ? -20.036 3.693 -8.104 1.00 92.94 716 MET A O 1
ATOM 5769 N N . ALA A 1 717 ? -20.198 2.323 -9.878 1.00 88.88 717 ALA A N 1
ATOM 5770 C CA . ALA A 1 717 ? -20.231 3.383 -10.892 1.00 88.88 717 ALA A CA 1
ATOM 5771 C C . ALA A 1 717 ? -21.296 4.463 -10.616 1.00 88.88 717 ALA A C 1
ATOM 5773 O O . ALA A 1 717 ? -21.008 5.645 -10.767 1.00 88.88 717 ALA A O 1
ATOM 5774 N N . LYS A 1 718 ? -22.491 4.057 -10.164 1.00 89.62 718 LYS A N 1
ATOM 5775 C CA . LYS A 1 718 ? -23.545 4.938 -9.636 1.00 89.62 718 LYS A CA 1
ATOM 5776 C C . LYS A 1 718 ? -23.952 4.439 -8.239 1.00 89.62 718 LYS A C 1
ATOM 5778 O O . LYS A 1 718 ? -24.712 3.466 -8.160 1.00 89.62 718 LYS A O 1
ATOM 5783 N N . PRO A 1 719 ? -23.415 5.014 -7.146 1.00 91.75 719 PRO A N 1
ATOM 5784 C CA . PRO A 1 719 ? -23.747 4.583 -5.794 1.00 91.75 719 PRO A CA 1
ATOM 5785 C C . PRO A 1 719 ? -25.159 5.023 -5.395 1.00 91.75 719 PRO A C 1
ATOM 5787 O O . PRO A 1 719 ? -25.638 6.076 -5.800 1.00 91.75 719 PRO A O 1
ATOM 5790 N N . THR A 1 720 ? -25.816 4.214 -4.568 1.00 92.06 720 THR A N 1
ATOM 5791 C CA . THR A 1 720 ? -27.085 4.559 -3.900 1.00 92.06 720 THR A CA 1
ATOM 5792 C C . THR A 1 720 ? -27.013 4.084 -2.452 1.00 92.06 720 THR A C 1
ATOM 5794 O O . THR A 1 720 ? -26.252 3.159 -2.151 1.00 92.06 720 THR A O 1
ATOM 5797 N N . VAL A 1 721 ? -27.802 4.693 -1.564 1.00 92.06 721 VAL A N 1
ATOM 5798 C CA . VAL A 1 721 ? -27.845 4.338 -0.133 1.00 92.06 721 VAL A CA 1
ATOM 5799 C C . VAL A 1 721 ? -28.164 2.851 0.056 1.00 92.06 721 VAL A C 1
ATOM 5801 O O . VAL A 1 721 ? -27.471 2.170 0.807 1.00 92.06 721 VAL A O 1
ATOM 5804 N N . GLU A 1 722 ? -29.130 2.319 -0.694 1.00 93.56 722 GLU A N 1
ATOM 5805 C CA . GLU A 1 722 ? -29.511 0.900 -0.699 1.00 93.56 722 GLU A CA 1
ATOM 5806 C C . GLU A 1 722 ? -28.356 -0.020 -1.123 1.00 93.56 722 GLU A C 1
ATOM 5808 O O . GLU A 1 722 ? -28.017 -0.981 -0.427 1.00 93.56 722 GLU A O 1
ATOM 5813 N N . LYS A 1 723 ? -27.709 0.281 -2.260 1.00 94.19 723 LYS A N 1
ATOM 5814 C CA . LYS A 1 723 ? -26.613 -0.544 -2.791 1.00 94.19 723 LYS A CA 1
ATOM 5815 C C . LYS A 1 723 ? -25.403 -0.527 -1.862 1.00 94.19 723 LYS A C 1
ATOM 5817 O O . LYS A 1 723 ? -24.863 -1.590 -1.581 1.00 94.19 723 LYS A O 1
ATOM 5822 N N . LEU A 1 724 ? -25.012 0.634 -1.334 1.00 95.31 724 LEU A N 1
ATOM 5823 C CA . LEU A 1 724 ? -23.922 0.724 -0.358 1.00 95.31 724 LEU A CA 1
ATOM 5824 C C . LEU A 1 724 ? -24.275 0.025 0.962 1.00 95.31 724 LEU A C 1
ATOM 5826 O O . LEU A 1 724 ? -23.445 -0.706 1.496 1.00 95.31 724 LEU A O 1
ATOM 5830 N N . THR A 1 725 ? -25.511 0.172 1.450 1.00 96.81 725 THR A N 1
ATOM 5831 C CA . THR A 1 725 ? -25.985 -0.527 2.656 1.00 96.81 725 THR A CA 1
ATOM 5832 C C . THR A 1 725 ? -25.920 -2.039 2.469 1.00 96.81 725 THR A C 1
ATOM 5834 O O . THR A 1 725 ? -25.256 -2.717 3.247 1.00 96.81 725 THR A O 1
ATOM 5837 N N . SER A 1 726 ? -26.529 -2.578 1.409 1.00 96.38 726 SER A N 1
ATOM 5838 C CA . SER A 1 726 ? -26.512 -4.021 1.125 1.00 96.38 726 SER A CA 1
ATOM 5839 C C . SER A 1 726 ? -25.094 -4.575 0.929 1.00 96.38 726 SER A C 1
ATOM 5841 O O . SER A 1 726 ? -24.803 -5.678 1.388 1.00 96.38 726 SER A O 1
ATOM 5843 N N . MET A 1 727 ? -24.196 -3.795 0.319 1.00 97.12 727 MET A N 1
ATOM 5844 C CA . MET A 1 727 ? -22.786 -4.129 0.107 1.00 97.12 727 MET A CA 1
ATOM 5845 C C . MET A 1 727 ? -22.019 -4.228 1.437 1.00 97.12 727 MET A C 1
ATOM 5847 O O . MET A 1 727 ? -21.456 -5.284 1.733 1.00 97.12 727 MET A O 1
ATOM 5851 N N . HIS A 1 728 ? -22.071 -3.193 2.285 1.00 98.31 728 HIS A N 1
ATOM 5852 C CA . HIS A 1 728 ? -21.400 -3.204 3.594 1.00 98.31 728 HIS A CA 1
ATOM 5853 C C . HIS A 1 728 ? -21.994 -4.251 4.542 1.00 98.31 728 HIS A C 1
ATOM 5855 O O . HIS A 1 728 ? -21.251 -4.953 5.224 1.00 98.31 728 HIS A O 1
ATOM 5861 N N . PHE A 1 729 ? -23.321 -4.405 4.578 1.00 98.38 729 PHE A N 1
ATOM 5862 C CA . PHE A 1 729 ? -23.962 -5.434 5.403 1.00 98.38 729 PHE A CA 1
ATOM 5863 C C . PHE A 1 729 ? -23.662 -6.853 4.916 1.00 98.38 729 PHE A C 1
ATOM 5865 O O . PHE A 1 729 ? -23.573 -7.758 5.743 1.00 98.38 729 PHE A O 1
ATOM 5872 N N . TYR A 1 730 ? -23.470 -7.067 3.611 1.00 98.44 730 TYR A N 1
ATOM 5873 C CA . TYR A 1 730 ? -22.991 -8.347 3.092 1.00 98.44 730 TYR A CA 1
ATOM 5874 C C . TYR A 1 730 ? -21.537 -8.601 3.508 1.00 98.44 730 TYR A C 1
ATOM 5876 O O . TYR A 1 730 ? -21.258 -9.657 4.069 1.00 98.44 730 TYR A O 1
ATOM 5884 N N . GLY A 1 731 ? -20.640 -7.623 3.322 1.00 98.12 731 GLY A N 1
ATOM 5885 C CA . GLY A 1 731 ? -19.236 -7.708 3.741 1.00 98.12 731 GLY A CA 1
ATOM 5886 C C . GLY A 1 731 ? -19.063 -7.981 5.241 1.00 98.12 731 GLY A C 1
ATOM 5887 O O . GLY A 1 731 ? -18.257 -8.827 5.629 1.00 98.12 731 GLY A O 1
ATOM 5888 N N . TRP A 1 732 ? -19.878 -7.338 6.081 1.00 98.56 732 TRP A N 1
ATOM 5889 C CA . TRP A 1 732 ? -19.963 -7.634 7.511 1.00 98.56 732 TRP A CA 1
ATOM 5890 C C . TRP A 1 732 ? -20.474 -9.060 7.772 1.00 98.56 732 TRP A C 1
ATOM 5892 O O . TRP A 1 732 ? -19.793 -9.830 8.443 1.00 98.56 732 TRP A O 1
ATOM 5902 N N . LYS A 1 733 ? -21.622 -9.462 7.205 1.00 98.31 733 LYS A N 1
ATOM 5903 C CA . LYS A 1 733 ? -22.242 -10.776 7.479 1.00 98.31 733 LYS A CA 1
ATOM 5904 C C . LYS A 1 733 ? -21.410 -11.979 7.015 1.00 98.31 733 LYS A C 1
ATOM 5906 O O . LYS A 1 733 ? -21.516 -13.035 7.628 1.00 98.31 733 LYS A O 1
ATOM 5911 N N . ILE A 1 734 ? -20.565 -11.835 5.990 1.00 97.81 734 ILE A N 1
ATOM 5912 C CA . ILE A 1 734 ? -19.583 -12.869 5.590 1.00 97.81 734 ILE A CA 1
ATOM 5913 C C . ILE A 1 734 ? -18.272 -12.810 6.401 1.00 97.81 734 ILE A C 1
ATOM 5915 O O . ILE A 1 734 ? -17.330 -13.551 6.128 1.00 97.81 734 ILE A O 1
ATOM 5919 N N . GLY A 1 735 ? -18.191 -11.930 7.402 1.00 98.00 735 GLY A N 1
ATOM 5920 C CA . GLY A 1 735 ? -17.102 -11.882 8.369 1.00 98.00 735 GLY A CA 1
ATOM 5921 C C . GLY A 1 735 ? -15.847 -11.135 7.918 1.00 98.00 735 GLY A C 1
ATOM 5922 O O . GLY A 1 735 ? -14.785 -11.393 8.491 1.00 98.00 735 GLY A O 1
ATOM 5923 N N . LEU A 1 736 ? -15.901 -10.245 6.917 1.00 98.62 736 LEU A N 1
ATOM 5924 C CA . LEU A 1 736 ? -14.716 -9.469 6.527 1.00 98.62 736 LEU A CA 1
ATOM 5925 C C . LEU A 1 736 ? -14.152 -8.678 7.717 1.00 98.62 736 LEU A C 1
ATOM 5927 O O . LEU A 1 736 ? -14.891 -8.211 8.581 1.00 98.62 736 LEU A O 1
ATOM 5931 N N . LYS A 1 737 ? -12.826 -8.518 7.747 1.00 98.75 737 LYS A N 1
ATOM 5932 C CA . LYS A 1 737 ? -12.120 -7.649 8.704 1.00 98.75 737 LYS A CA 1
ATOM 5933 C C . LYS A 1 737 ? -12.135 -6.201 8.220 1.00 98.75 737 LYS A C 1
ATOM 5935 O O . LYS A 1 737 ? -12.636 -5.319 8.906 1.00 98.75 737 LYS A O 1
ATOM 5940 N N . THR A 1 738 ? -11.678 -5.994 6.989 1.00 98.69 738 THR A N 1
ATOM 5941 C CA . THR A 1 738 ? -11.851 -4.755 6.224 1.00 98.69 738 THR A CA 1
ATOM 5942 C C . THR A 1 738 ? -12.998 -4.966 5.244 1.00 98.69 738 THR A C 1
ATOM 5944 O O . THR A 1 738 ? -12.880 -5.783 4.333 1.00 98.69 738 THR A O 1
ATOM 5947 N N . GLY A 1 739 ? -14.115 -4.266 5.446 1.00 97.62 739 GLY A N 1
ATOM 5948 C CA . GLY A 1 739 ? -15.248 -4.271 4.516 1.00 97.62 739 GLY A CA 1
ATOM 5949 C C . GLY A 1 739 ? -15.007 -3.386 3.299 1.00 97.62 739 GLY A C 1
ATOM 5950 O O . GLY A 1 739 ? -15.429 -3.727 2.200 1.00 97.62 739 GLY A O 1
ATOM 5951 N N . MET A 1 740 ? -14.299 -2.268 3.493 1.00 98.44 740 MET A N 1
ATOM 5952 C CA . MET A 1 740 ? -13.958 -1.335 2.423 1.00 98.44 740 MET A CA 1
ATOM 5953 C C . MET A 1 740 ? -12.696 -0.536 2.763 1.00 98.44 740 MET A C 1
ATOM 5955 O O . MET A 1 740 ? -12.605 0.055 3.840 1.00 98.44 740 MET A O 1
ATOM 5959 N N . TYR A 1 741 ? -11.766 -0.471 1.811 1.00 98.19 741 TYR A N 1
ATOM 5960 C CA . TYR A 1 741 ? -10.701 0.527 1.753 1.00 98.19 741 TYR A CA 1
ATOM 5961 C C . TYR A 1 741 ? -11.281 1.815 1.136 1.00 98.19 741 TYR A C 1
ATOM 5963 O O . TYR A 1 741 ? -12.045 2.499 1.814 1.00 98.19 741 TYR A O 1
ATOM 5971 N N . TYR A 1 742 ? -11.033 2.127 -0.142 1.00 97.62 742 TYR A N 1
ATOM 5972 C CA . TYR A 1 742 ? -11.759 3.205 -0.830 1.00 97.62 742 TYR A CA 1
ATOM 5973 C C . TYR A 1 742 ? -13.072 2.725 -1.458 1.00 97.62 742 TYR A C 1
ATOM 5975 O O . TYR A 1 742 ? -13.125 1.653 -2.068 1.00 97.62 742 TYR A O 1
ATOM 5983 N N . LEU A 1 743 ? -14.089 3.594 -1.433 1.00 97.19 743 LEU A N 1
ATOM 5984 C CA . LEU A 1 743 ? -15.150 3.565 -2.440 1.00 97.19 743 LEU A CA 1
ATOM 5985 C C . LEU A 1 743 ? -14.637 4.236 -3.724 1.00 97.19 743 LEU A C 1
ATOM 5987 O O . LEU A 1 743 ? -14.087 5.339 -3.689 1.00 97.19 743 LEU A O 1
ATOM 5991 N N . ARG A 1 744 ? -14.828 3.580 -4.869 1.00 95.12 744 ARG A N 1
ATOM 5992 C CA . ARG A 1 744 ? -14.530 4.096 -6.209 1.00 95.12 744 ARG A CA 1
ATOM 5993 C C . ARG A 1 744 ? -15.833 4.261 -6.987 1.00 95.12 744 ARG A C 1
ATOM 5995 O O . ARG A 1 744 ? -16.585 3.304 -7.159 1.00 95.12 744 ARG A O 1
ATOM 6002 N N . THR A 1 745 ? -16.091 5.468 -7.471 1.00 92.00 745 THR A N 1
ATOM 6003 C CA . THR A 1 745 ? -17.290 5.842 -8.238 1.00 92.00 745 THR A CA 1
ATOM 6004 C C . THR A 1 745 ? -16.906 6.256 -9.661 1.00 92.00 745 THR A C 1
ATOM 6006 O O . THR A 1 745 ? -15.723 6.446 -9.955 1.00 92.00 745 THR A O 1
ATOM 6009 N N . LYS A 1 746 ? -17.888 6.392 -10.563 1.00 84.94 746 LYS A N 1
ATOM 6010 C CA . LYS A 1 746 ? -17.704 7.130 -11.826 1.00 84.94 746 LYS A CA 1
ATOM 6011 C C . LYS A 1 746 ? -18.367 8.514 -11.703 1.00 84.94 746 LYS A C 1
ATOM 6013 O O . LYS A 1 746 ? -19.363 8.627 -10.986 1.00 84.94 746 LYS A O 1
ATOM 6018 N N . PRO A 1 747 ? -17.851 9.560 -12.378 1.00 74.00 747 PRO A N 1
ATOM 6019 C CA . PRO A 1 747 ? -18.534 10.851 -12.475 1.00 74.00 747 PRO A CA 1
ATOM 6020 C C . PRO A 1 747 ? -19.956 10.712 -13.042 1.00 74.00 747 PRO A C 1
ATOM 6022 O O . PRO A 1 747 ? -20.220 9.828 -13.856 1.00 74.00 747 PRO A O 1
ATOM 6025 N N . ALA A 1 748 ? -20.869 11.598 -12.632 1.00 56.75 748 ALA A N 1
ATOM 6026 C CA . ALA A 1 748 ? -22.258 11.577 -13.101 1.00 56.75 748 ALA A CA 1
ATOM 6027 C C . ALA A 1 748 ? -22.385 11.916 -14.600 1.00 56.75 748 ALA A C 1
ATOM 6029 O O . ALA A 1 748 ? -23.211 11.323 -15.295 1.00 56.75 748 ALA A O 1
ATOM 6030 N N . ALA A 1 749 ? -21.529 12.819 -15.090 1.00 52.50 749 ALA A N 1
ATOM 6031 C CA . ALA A 1 749 ? -21.357 13.143 -16.501 1.00 52.50 749 ALA A CA 1
ATOM 6032 C C . ALA A 1 749 ? -19.964 12.702 -16.977 1.00 52.50 749 ALA A C 1
ATOM 6034 O O . ALA A 1 749 ? -18.960 12.961 -16.312 1.00 52.50 749 ALA A O 1
ATOM 6035 N N . ASN A 1 750 ? -19.894 12.062 -18.146 1.00 55.66 750 ASN A N 1
ATOM 6036 C CA . ASN A 1 750 ? -18.620 11.788 -18.808 1.00 55.66 750 ASN A CA 1
ATOM 6037 C C . ASN A 1 750 ? -18.075 13.084 -19.422 1.00 55.66 750 ASN A C 1
ATOM 6039 O O . ASN A 1 750 ? -18.812 13.802 -20.098 1.00 55.66 750 ASN A O 1
ATOM 6043 N N . ALA A 1 751 ? -16.775 13.345 -19.264 1.00 48.94 751 ALA A N 1
ATOM 6044 C CA . ALA A 1 751 ? -16.105 14.387 -20.036 1.00 48.94 751 ALA A CA 1
ATOM 6045 C C . ALA A 1 751 ? -16.224 14.095 -21.545 1.00 48.94 751 ALA A C 1
ATOM 6047 O O . ALA A 1 751 ? -16.164 12.936 -21.970 1.00 48.94 751 ALA A O 1
ATOM 6048 N N . LEU A 1 752 ? -16.377 15.142 -22.361 1.00 44.62 752 LEU A N 1
ATOM 6049 C CA . LEU A 1 752 ? -16.427 15.005 -23.817 1.00 44.62 752 LEU A CA 1
ATOM 6050 C C . LEU A 1 752 ? -15.120 14.386 -24.333 1.00 44.62 752 LEU A C 1
ATOM 6052 O O . LEU A 1 752 ? -14.048 14.975 -24.225 1.00 44.62 752 LEU A O 1
ATOM 6056 N N . GLN A 1 753 ? -15.210 13.189 -24.913 1.00 53.88 753 GLN A N 1
ATOM 6057 C CA . GLN A 1 753 ? -14.061 12.510 -25.509 1.00 53.88 753 GLN A CA 1
ATOM 6058 C C . GLN A 1 753 ? -13.696 13.151 -26.858 1.00 53.88 753 GLN A C 1
ATOM 6060 O O . GLN A 1 753 ? -14.133 12.701 -27.916 1.00 53.88 753 GLN A O 1
ATOM 6065 N N . PHE A 1 754 ? -12.875 14.202 -26.823 1.00 47.53 754 PHE A N 1
ATOM 6066 C CA . PHE A 1 754 ? -12.393 14.908 -28.020 1.00 47.53 754 PHE A CA 1
ATOM 6067 C C . PHE A 1 754 ? -11.543 14.036 -28.966 1.00 47.53 754 PHE A C 1
ATOM 6069 O O . PHE A 1 754 ? -11.351 14.397 -30.121 1.00 47.53 754 PHE A O 1
ATOM 6076 N N . THR A 1 755 ? -11.042 12.883 -28.510 1.00 50.75 755 THR A N 1
ATOM 6077 C CA . THR A 1 755 ? -10.164 12.000 -29.299 1.00 50.75 755 THR A CA 1
ATOM 6078 C C . THR A 1 755 ? -10.886 11.110 -30.312 1.00 50.75 755 THR A C 1
ATOM 6080 O O . THR A 1 755 ? -10.207 10.381 -31.030 1.00 50.75 755 THR A O 1
ATOM 6083 N N . VAL A 1 756 ? -12.225 11.101 -30.357 1.00 54.06 756 VAL A N 1
ATOM 6084 C CA . VAL A 1 756 ? -12.983 10.121 -31.154 1.00 54.06 756 VAL A CA 1
ATOM 6085 C C . VAL A 1 756 ? -13.887 10.791 -32.189 1.00 54.06 756 VAL A C 1
ATOM 6087 O O . VAL A 1 756 ? -14.823 11.520 -31.862 1.00 54.06 756 VAL A O 1
ATOM 6090 N N . ASP A 1 757 ? -13.627 10.491 -33.463 1.00 59.06 757 ASP A N 1
ATOM 6091 C CA . ASP A 1 757 ? -14.428 10.938 -34.603 1.00 59.06 757 ASP A CA 1
ATOM 6092 C C . ASP A 1 757 ? -15.797 10.234 -34.617 1.00 59.06 757 ASP A C 1
ATOM 6094 O O . ASP A 1 757 ? -15.978 9.146 -35.176 1.00 59.06 757 ASP A O 1
ATOM 6098 N N . LYS A 1 758 ? -16.787 10.892 -34.004 1.00 55.72 758 LYS A N 1
ATOM 6099 C CA . LYS A 1 758 ? -18.181 10.426 -33.931 1.00 55.72 758 LYS A CA 1
ATOM 6100 C C . LYS A 1 758 ? -18.801 10.150 -35.310 1.00 55.72 758 LYS A C 1
ATOM 6102 O O . LYS A 1 758 ? -19.749 9.373 -35.395 1.00 55.72 758 LYS A O 1
ATOM 6107 N N . THR A 1 759 ? -18.288 10.742 -36.395 1.00 56.75 759 THR A N 1
ATOM 6108 C CA . THR A 1 759 ? -18.826 10.516 -37.748 1.00 56.75 759 THR A CA 1
ATOM 6109 C C . THR A 1 759 ? -18.423 9.157 -38.327 1.00 56.75 759 THR A C 1
ATOM 6111 O O . THR A 1 759 ? -19.148 8.626 -39.170 1.00 56.75 759 THR A O 1
ATOM 6114 N N . LYS A 1 760 ? -17.315 8.567 -37.852 1.00 57.53 760 LYS A N 1
ATOM 6115 C CA . LYS A 1 760 ? -16.863 7.218 -38.234 1.00 57.53 760 LYS A CA 1
ATOM 6116 C C . LYS A 1 760 ? -17.575 6.132 -37.432 1.00 57.53 760 LYS A C 1
ATOM 6118 O O . LYS A 1 760 ? -18.166 5.244 -38.040 1.00 57.53 760 LYS A O 1
ATOM 6123 N N . LEU A 1 761 ? -17.664 6.278 -36.105 1.00 54.09 761 LEU A N 1
ATOM 6124 C CA . LEU A 1 761 ? -18.441 5.363 -35.245 1.00 54.09 761 LEU A CA 1
ATOM 6125 C C . LEU A 1 761 ? -19.897 5.196 -35.723 1.00 54.09 761 LEU A C 1
ATOM 6127 O O . LEU A 1 761 ? -20.428 4.085 -35.765 1.00 54.09 761 LEU A O 1
ATOM 6131 N N . ASN A 1 762 ? -20.530 6.296 -36.147 1.00 49.44 762 ASN A N 1
ATOM 6132 C CA . ASN A 1 762 ? -21.900 6.301 -36.670 1.00 49.44 762 ASN A CA 1
ATOM 6133 C C . ASN A 1 762 ? -22.042 5.723 -38.096 1.00 49.44 762 ASN A C 1
ATOM 6135 O O . ASN A 1 762 ? -23.168 5.585 -38.580 1.00 49.44 762 ASN A O 1
ATOM 6139 N N . LYS A 1 763 ? -20.934 5.394 -38.776 1.00 47.88 763 LYS A N 1
ATOM 6140 C CA . LYS A 1 763 ? -20.917 4.630 -40.035 1.00 47.88 763 LYS A CA 1
ATOM 6141 C C . LYS A 1 763 ? -20.687 3.141 -39.774 1.00 47.88 763 LYS A C 1
ATOM 6143 O O . LYS A 1 763 ? -21.468 2.343 -40.284 1.00 47.88 763 LYS A O 1
ATOM 6148 N N . ALA A 1 764 ? -19.730 2.783 -38.913 1.00 42.62 764 ALA A N 1
ATOM 6149 C CA . ALA A 1 764 ? -19.478 1.398 -38.489 1.00 42.62 764 ALA A CA 1
ATOM 6150 C C . ALA A 1 764 ? -20.741 0.712 -37.929 1.00 42.62 764 ALA A C 1
ATOM 6152 O O . ALA A 1 764 ? -21.094 -0.405 -38.311 1.00 42.62 764 ALA A O 1
ATOM 6153 N N . ASN A 1 765 ? -21.505 1.434 -37.100 1.00 39.91 765 ASN A N 1
ATOM 6154 C CA . ASN A 1 765 ? -22.775 0.972 -36.523 1.00 39.91 765 ASN A CA 1
ATOM 6155 C C . ASN A 1 765 ? -23.973 0.971 -37.504 1.00 39.91 765 ASN A C 1
ATOM 6157 O O . ASN A 1 765 ? -25.097 0.654 -37.104 1.00 39.91 765 ASN A O 1
ATOM 6161 N N . LYS A 1 766 ? -23.758 1.339 -38.777 1.00 37.97 766 LYS A N 1
ATOM 6162 C CA . LYS A 1 766 ? -24.745 1.200 -39.862 1.00 37.97 766 LYS A CA 1
ATOM 6163 C C . LYS A 1 766 ? -24.390 0.054 -40.805 1.00 37.97 766 LYS A C 1
ATOM 6165 O O . LYS A 1 766 ? -25.233 -0.811 -41.011 1.00 37.97 766 LYS A O 1
ATOM 6170 N N . THR A 1 767 ? -23.144 -0.025 -41.279 1.00 36.75 767 THR A N 1
ATOM 6171 C CA . THR A 1 767 ? -22.685 -1.148 -42.123 1.00 36.75 767 THR A CA 1
ATOM 6172 C C . THR A 1 767 ? -22.887 -2.499 -41.432 1.00 36.75 767 THR A C 1
ATOM 6174 O O . THR A 1 767 ? -23.435 -3.419 -42.030 1.00 36.75 767 THR A O 1
ATOM 6177 N N . SER A 1 768 ? -22.596 -2.583 -40.130 1.00 34.59 768 SER A N 1
ATOM 6178 C CA . SER A 1 768 ? -22.840 -3.785 -39.310 1.00 34.59 768 SER A CA 1
ATOM 6179 C C . SER A 1 768 ? -24.318 -4.174 -39.113 1.00 34.59 768 SER A C 1
ATOM 6181 O O . SER A 1 768 ? -24.587 -5.237 -38.553 1.00 34.59 768 SER A O 1
ATOM 6183 N N . LYS A 1 769 ? -25.285 -3.362 -39.566 1.00 31.25 769 LYS A N 1
ATOM 6184 C CA . LYS A 1 769 ? -26.710 -3.738 -39.624 1.00 31.25 769 LYS A CA 1
ATOM 6185 C C . LYS A 1 769 ? -27.136 -4.190 -41.017 1.00 31.25 769 LYS A C 1
ATOM 6187 O O . LYS A 1 769 ? -27.857 -5.183 -41.119 1.00 31.25 769 LYS A O 1
ATOM 6192 N N . ASP A 1 770 ? -26.669 -3.520 -42.067 1.00 30.28 770 ASP A N 1
ATOM 6193 C CA . ASP A 1 770 ? -27.054 -3.834 -43.449 1.00 30.28 770 ASP A CA 1
ATOM 6194 C C . ASP A 1 770 ? -26.524 -5.212 -43.909 1.00 30.28 770 ASP A C 1
ATOM 6196 O O . ASP A 1 770 ? -27.232 -5.949 -44.599 1.00 30.28 770 ASP A O 1
ATOM 6200 N N . ASP A 1 771 ? -25.347 -5.639 -43.430 1.00 30.09 771 ASP A N 1
ATOM 6201 C CA . ASP A 1 771 ? -24.767 -6.963 -43.737 1.00 30.09 771 ASP A CA 1
ATOM 6202 C C . ASP A 1 771 ? -25.556 -8.158 -43.146 1.00 30.09 771 ASP A C 1
ATOM 6204 O O . ASP A 1 771 ? -25.302 -9.313 -43.492 1.00 30.09 771 ASP A O 1
ATOM 6208 N N . SER A 1 772 ? -26.570 -7.915 -42.303 1.00 29.86 772 SER A N 1
ATOM 6209 C CA . SER A 1 772 ? -27.450 -8.971 -41.767 1.00 29.86 772 SER A CA 1
ATOM 6210 C C . SER A 1 772 ? -28.548 -9.441 -42.740 1.00 29.86 772 SER A C 1
ATOM 6212 O O . SER A 1 772 ? -29.329 -10.336 -42.406 1.00 29.86 772 SER A O 1
ATOM 6214 N N . HIS A 1 773 ? -28.623 -8.866 -43.948 1.00 31.47 773 HIS A N 1
ATOM 6215 C CA . HIS A 1 773 ? -29.681 -9.140 -44.931 1.00 31.47 773 HIS A CA 1
ATOM 6216 C C . HIS A 1 773 ? -29.177 -9.484 -46.348 1.00 31.47 773 HIS A C 1
ATOM 6218 O O . HIS A 1 773 ? -29.834 -9.165 -47.337 1.00 31.47 773 HIS A O 1
ATOM 6224 N N . ASN A 1 774 ? -28.050 -10.205 -46.478 1.00 32.25 774 ASN A N 1
ATOM 6225 C CA . ASN A 1 774 ? -27.719 -10.868 -47.753 1.00 32.25 774 ASN A CA 1
ATOM 6226 C C . ASN A 1 774 ? -26.818 -12.120 -47.650 1.00 32.25 774 ASN A C 1
ATOM 6228 O O . ASN A 1 774 ? -25.676 -12.136 -48.102 1.00 32.25 774 ASN A O 1
ATOM 6232 N N . SER A 1 775 ? -27.355 -13.234 -47.139 1.00 24.92 775 SER A N 1
ATOM 6233 C CA . SER A 1 775 ? -26.904 -14.565 -47.587 1.00 24.92 775 SER A CA 1
ATOM 6234 C C . SER A 1 775 ? -27.988 -15.638 -47.424 1.00 24.92 775 SER A C 1
ATOM 6236 O O . SER A 1 775 ? -28.408 -15.995 -46.328 1.00 24.92 775 SER A O 1
ATOM 6238 N N . SER A 1 776 ? -28.461 -16.178 -48.546 1.00 25.61 776 SER A N 1
ATOM 6239 C CA . SER A 1 776 ? -29.264 -17.404 -48.603 1.00 25.61 776 SER A CA 1
ATOM 6240 C C . SER A 1 776 ? -28.956 -18.113 -49.918 1.00 25.61 776 SER A C 1
ATOM 6242 O O . SER A 1 776 ? -28.981 -17.514 -50.991 1.00 25.61 776 SER A O 1
ATOM 6244 N N . ILE A 1 777 ? -28.531 -19.368 -49.802 1.00 29.52 777 ILE A N 1
ATOM 6245 C CA . ILE A 1 777 ? -27.746 -20.078 -50.818 1.00 29.52 777 ILE A CA 1
ATOM 6246 C C . ILE A 1 777 ? -28.589 -20.404 -52.059 1.00 29.52 777 ILE A C 1
ATOM 6248 O O . ILE A 1 777 ? -29.639 -21.035 -51.955 1.00 29.52 777 ILE A O 1
ATOM 6252 N N . LYS A 1 778 ? -28.072 -20.071 -53.251 1.00 24.48 778 LYS A N 1
ATOM 6253 C CA . LYS A 1 778 ? -28.531 -20.690 -54.502 1.00 24.48 778 LYS A CA 1
ATOM 6254 C C . LYS A 1 778 ? -28.108 -22.160 -54.514 1.00 24.48 778 LYS A C 1
ATOM 6256 O O . LYS A 1 778 ? -26.916 -22.441 -54.567 1.00 24.48 778 LYS A O 1
ATOM 6261 N N . ASN A 1 779 ? -29.075 -23.070 -54.535 1.00 27.08 779 ASN A N 1
ATOM 6262 C CA . ASN A 1 779 ? -28.875 -24.453 -54.963 1.00 27.08 779 ASN A CA 1
ATOM 6263 C C . ASN A 1 779 ? -29.703 -24.691 -56.226 1.00 27.08 779 ASN A C 1
ATOM 6265 O O . ASN A 1 779 ? -30.882 -24.347 -56.273 1.00 27.08 779 ASN A O 1
ATOM 6269 N N . GLU A 1 780 ? -29.086 -25.272 -57.249 1.00 24.73 780 GLU A N 1
ATOM 6270 C CA . GLU A 1 780 ? -29.759 -25.607 -58.502 1.00 24.73 780 GLU A CA 1
ATOM 6271 C C . GLU A 1 780 ? -30.589 -26.887 -58.348 1.00 24.73 780 GLU A C 1
ATOM 6273 O O . GLU A 1 780 ? -30.066 -27.906 -57.886 1.00 24.73 780 GLU A O 1
ATOM 6278 N N . LYS A 1 781 ? -31.851 -26.861 -58.804 1.00 24.38 781 LYS A N 1
ATOM 6279 C CA . LYS A 1 781 ? -32.538 -28.023 -59.395 1.00 24.38 781 LYS A CA 1
ATOM 6280 C C . LYS A 1 781 ? -33.860 -27.641 -60.072 1.00 24.38 781 LYS A C 1
ATOM 6282 O O . LYS A 1 781 ? -34.796 -27.258 -59.390 1.00 24.38 781 LYS A O 1
ATOM 6287 N N . VAL A 1 782 ? -33.858 -27.809 -61.398 1.00 25.50 782 VAL A N 1
ATOM 6288 C CA . VAL A 1 782 ? -34.914 -28.356 -62.279 1.00 25.50 782 VAL A CA 1
ATOM 6289 C C . VAL A 1 782 ? -36.373 -27.947 -62.012 1.00 25.50 782 VAL A C 1
ATOM 6291 O O . VAL A 1 782 ? -36.944 -28.276 -60.978 1.00 25.50 782 VAL A O 1
ATOM 6294 N N . ASP A 1 783 ? -36.995 -27.340 -63.026 1.00 23.38 783 ASP A N 1
ATOM 6295 C CA . ASP A 1 783 ? -38.437 -27.087 -63.109 1.00 23.38 783 ASP A CA 1
ATOM 6296 C C . ASP A 1 783 ? -39.294 -28.363 -63.024 1.00 23.38 783 ASP A C 1
ATOM 6298 O O . ASP A 1 783 ? -38.978 -29.360 -63.669 1.00 23.38 783 ASP A O 1
ATOM 6302 N N . GLU A 1 784 ? -40.467 -28.274 -62.388 1.00 25.47 784 GLU A N 1
ATOM 6303 C CA . GLU A 1 784 ? -41.716 -28.704 -63.035 1.00 25.47 784 GLU A CA 1
ATOM 6304 C C . GLU A 1 784 ? -42.952 -28.025 -62.405 1.00 25.47 784 GLU A C 1
ATOM 6306 O O . GLU A 1 784 ? -42.874 -27.383 -61.358 1.00 25.47 784 GLU A O 1
ATOM 6311 N N . ASN A 1 785 ? -44.090 -28.087 -63.103 1.00 24.92 785 ASN A N 1
ATOM 6312 C CA . ASN A 1 785 ? -45.306 -27.312 -62.809 1.00 24.92 785 ASN A CA 1
ATOM 6313 C C . ASN A 1 785 ? -46.246 -28.039 -61.824 1.00 24.92 785 ASN A C 1
ATOM 6315 O O . ASN A 1 785 ? -46.300 -29.264 -61.877 1.00 24.92 785 ASN A O 1
ATOM 6319 N N . LEU A 1 786 ? -47.098 -27.304 -61.074 1.00 26.84 786 LEU A N 1
ATOM 6320 C CA . LEU A 1 786 ? -48.585 -27.371 -61.175 1.00 26.84 786 LEU A CA 1
ATOM 6321 C C . LEU A 1 786 ? -49.373 -26.642 -60.045 1.00 26.84 786 LEU A C 1
ATOM 6323 O O . LEU A 1 786 ? -49.069 -26.762 -58.867 1.00 26.84 786 LEU A O 1
ATOM 6327 N N . SER A 1 787 ? -50.426 -25.922 -60.468 1.00 25.42 787 SER A N 1
ATOM 6328 C CA . SER A 1 787 ? -51.725 -25.606 -59.811 1.00 25.42 787 SER A CA 1
ATOM 6329 C C . SER A 1 787 ? -51.890 -25.416 -58.278 1.00 25.42 787 SER A C 1
ATOM 6331 O O . SER A 1 787 ? -51.855 -26.375 -57.516 1.00 25.42 787 SER A O 1
ATOM 6333 N N . ASN A 1 788 ? -52.296 -24.191 -57.891 1.00 21.89 788 ASN A N 1
ATOM 6334 C CA . ASN A 1 788 ? -53.576 -23.801 -57.229 1.00 21.89 788 ASN A CA 1
ATOM 6335 C C . ASN A 1 788 ? -54.583 -24.896 -56.761 1.00 21.89 788 ASN A C 1
ATOM 6337 O O . ASN A 1 788 ? -54.731 -25.884 -57.481 1.00 21.89 788 ASN A O 1
ATOM 6341 N N . PRO A 1 789 ? -55.524 -24.577 -55.828 1.00 52.41 789 PRO A N 1
ATOM 6342 C CA . PRO A 1 789 ? -55.518 -23.595 -54.716 1.00 52.41 789 PRO A CA 1
ATOM 6343 C C . PRO A 1 789 ? -56.192 -24.188 -53.428 1.00 52.41 789 PRO A C 1
ATOM 6345 O O . PRO A 1 789 ? -56.082 -25.389 -53.215 1.00 52.41 789 PRO A O 1
ATOM 6348 N N . GLU A 1 790 ? -56.929 -23.374 -52.635 1.00 23.88 790 GLU A N 1
ATOM 6349 C CA . GLU A 1 790 ? -57.931 -23.778 -51.598 1.00 23.88 790 GLU A CA 1
ATOM 6350 C C . GLU A 1 790 ? -57.380 -24.408 -50.276 1.00 23.88 790 GLU A C 1
ATOM 6352 O O . GLU A 1 790 ? -56.314 -25.008 -50.267 1.00 23.88 790 GLU A O 1
ATOM 6357 N N . GLU A 1 791 ? -57.996 -24.285 -49.081 1.00 25.81 791 GLU A N 1
ATOM 6358 C CA . GLU A 1 791 ? -59.087 -23.410 -48.594 1.00 25.81 791 GLU A CA 1
ATOM 6359 C C . GLU A 1 791 ? -59.074 -23.230 -47.042 1.00 25.81 791 GLU A C 1
ATOM 6361 O O . GLU A 1 791 ? -58.511 -24.049 -46.324 1.00 25.81 791 GLU A O 1
ATOM 6366 N N . ASN A 1 792 ? -59.772 -22.187 -46.565 1.00 25.34 792 ASN A N 1
ATOM 6367 C CA . ASN A 1 792 ? -60.591 -22.059 -45.335 1.00 25.34 792 ASN A CA 1
ATOM 6368 C C . ASN A 1 792 ? -60.125 -22.367 -43.881 1.00 25.34 792 ASN A C 1
ATOM 6370 O O . ASN A 1 792 ? -59.514 -23.373 -43.553 1.00 25.34 792 ASN A O 1
ATOM 6374 N N . ASP A 1 793 ? -60.687 -21.516 -43.001 1.00 24.45 793 ASP A N 1
ATOM 6375 C CA . ASP A 1 793 ? -61.135 -21.719 -41.607 1.00 24.45 793 ASP A CA 1
ATOM 6376 C C . ASP A 1 793 ? -60.151 -22.095 -40.459 1.00 24.45 793 ASP A C 1
ATOM 6378 O O . ASP A 1 793 ? -59.192 -22.829 -40.630 1.00 24.45 793 ASP A O 1
ATOM 6382 N N . SER A 1 794 ? -60.399 -21.739 -39.182 1.00 24.50 794 SER A N 1
ATOM 6383 C CA . SER A 1 794 ? -61.053 -20.553 -38.570 1.00 24.50 794 SER A CA 1
ATOM 6384 C C . SER A 1 794 ? -61.061 -20.638 -37.027 1.00 24.50 794 SER A C 1
ATOM 6386 O O . SER A 1 794 ? -60.893 -21.727 -36.489 1.00 24.50 794 SER A O 1
ATOM 6388 N N . LYS A 1 795 ? -61.466 -19.531 -36.361 1.00 26.22 795 LYS A N 1
ATOM 6389 C CA . LYS A 1 795 ? -62.139 -19.480 -35.031 1.00 26.22 795 LYS A CA 1
ATOM 6390 C C . LYS A 1 795 ? -61.258 -19.900 -33.815 1.00 26.22 795 LYS A C 1
ATOM 6392 O O . LYS A 1 795 ? -60.437 -20.794 -33.907 1.00 26.22 795 LYS A O 1
ATOM 6397 N N . LYS A 1 796 ? -61.384 -19.320 -32.611 1.00 24.55 796 LYS A N 1
ATOM 6398 C CA . LYS A 1 796 ? -62.150 -18.150 -32.120 1.00 24.55 796 LYS A CA 1
ATOM 6399 C C . LYS A 1 796 ? -61.671 -17.761 -30.696 1.00 24.55 796 LYS A C 1
ATOM 6401 O O . LYS A 1 796 ? -61.389 -18.683 -29.948 1.00 24.55 796 LYS A O 1
ATOM 6406 N N . ASN A 1 797 ? -61.686 -16.455 -30.365 1.00 24.83 797 ASN A N 1
ATOM 6407 C CA . ASN A 1 797 ? -62.346 -15.797 -29.198 1.00 24.83 797 ASN A CA 1
ATOM 6408 C C . ASN A 1 797 ? -62.115 -16.338 -27.747 1.00 24.83 797 ASN A C 1
ATOM 6410 O O . ASN A 1 797 ? -61.836 -17.511 -27.560 1.00 24.83 797 ASN A O 1
ATOM 6414 N N . ASP A 1 798 ? -62.284 -15.618 -26.623 1.00 27.20 798 ASP A N 1
ATOM 6415 C CA . ASP A 1 798 ? -62.673 -14.230 -26.247 1.00 27.20 798 ASP A CA 1
ATOM 6416 C C . ASP A 1 798 ? -62.490 -14.074 -24.699 1.00 27.20 798 ASP A C 1
ATOM 6418 O O . ASP A 1 798 ? -62.329 -15.094 -24.031 1.00 27.20 798 ASP A O 1
ATOM 6422 N N . VAL A 1 799 ? -62.619 -12.931 -23.990 1.00 29.94 799 VAL A N 1
ATOM 6423 C CA . VAL A 1 799 ? -62.428 -11.468 -24.229 1.00 29.94 799 VAL A CA 1
ATOM 6424 C C . VAL A 1 799 ? -62.670 -10.707 -22.886 1.00 29.94 799 VAL A C 1
ATOM 6426 O O . VAL A 1 799 ? -62.916 -11.358 -21.869 1.00 29.94 799 VAL A O 1
ATOM 6429 N N . ASN A 1 800 ? -62.706 -9.358 -22.910 1.00 27.88 800 ASN A N 1
ATOM 6430 C CA . ASN A 1 800 ? -63.048 -8.367 -21.850 1.00 27.88 800 ASN A CA 1
ATOM 6431 C C . ASN A 1 800 ? -61.864 -7.863 -20.981 1.00 27.88 800 ASN A C 1
ATOM 6433 O O . ASN A 1 800 ? -61.052 -8.681 -20.567 1.00 27.88 800 ASN A O 1
ATOM 6437 N N . ASN A 1 801 ? -61.716 -6.581 -20.577 1.00 27.83 801 ASN A N 1
ATOM 6438 C CA . ASN A 1 801 ? -62.342 -5.257 -20.881 1.00 27.83 801 ASN A CA 1
ATOM 6439 C C . ASN A 1 801 ? -61.495 -4.137 -20.175 1.00 27.83 801 ASN A C 1
ATOM 6441 O O . ASN A 1 801 ? -60.709 -4.491 -19.302 1.00 27.83 801 ASN A O 1
ATOM 6445 N N . THR A 1 802 ? -61.545 -2.808 -20.415 1.00 26.89 802 THR A N 1
ATOM 6446 C CA . THR A 1 802 ? -62.286 -1.910 -21.347 1.00 26.89 802 THR A CA 1
ATOM 6447 C C . THR A 1 802 ? -61.537 -0.566 -21.545 1.00 26.89 802 THR A C 1
ATOM 6449 O O . THR A 1 802 ? -60.843 -0.121 -20.639 1.00 26.89 802 THR A O 1
ATOM 6452 N N . ASN A 1 803 ? -61.741 0.079 -22.704 1.00 28.50 803 ASN A N 1
ATOM 6453 C CA . ASN A 1 803 ? -62.204 1.469 -22.998 1.00 28.50 803 ASN A CA 1
ATOM 6454 C C . ASN A 1 803 ? -62.269 2.536 -21.860 1.00 28.50 803 ASN A C 1
ATOM 6456 O O . ASN A 1 803 ? -62.505 2.185 -20.711 1.00 28.50 803 ASN A O 1
ATOM 6460 N N . SER A 1 804 ? -62.214 3.866 -22.092 1.00 25.09 804 SER A N 1
ATOM 6461 C CA . SER A 1 804 ? -62.233 4.732 -23.315 1.00 25.09 804 SER A CA 1
ATOM 6462 C C . SER A 1 804 ? -61.723 6.160 -22.959 1.00 25.09 804 SER A C 1
ATOM 6464 O O . SER A 1 804 ? -61.925 6.563 -21.821 1.00 25.09 804 SER A O 1
ATOM 6466 N N . THR A 1 805 ? -60.950 6.914 -23.768 1.00 25.77 805 THR A N 1
ATOM 6467 C CA . THR A 1 805 ? -61.250 7.695 -25.014 1.00 25.77 805 THR A CA 1
ATOM 6468 C C . THR A 1 805 ? -61.862 9.104 -24.789 1.00 25.77 805 THR A C 1
ATOM 6470 O O . THR A 1 805 ? -62.730 9.247 -23.939 1.00 25.77 805 THR A O 1
ATOM 6473 N N . LEU A 1 806 ? -61.483 10.074 -25.656 1.00 24.86 806 LEU A N 1
ATOM 6474 C CA . LEU A 1 806 ? -61.986 11.465 -25.875 1.00 24.86 806 LEU A CA 1
ATOM 6475 C C . LEU A 1 806 ? -61.249 12.632 -25.150 1.00 24.86 806 LEU A C 1
ATOM 6477 O O . LEU A 1 806 ? -60.757 12.423 -24.050 1.00 24.86 806 LEU A O 1
ATOM 6481 N N . VAL A 1 807 ? -61.243 13.900 -25.631 1.00 23.78 807 VAL A N 1
ATOM 6482 C CA . VAL A 1 807 ? -60.865 14.497 -26.957 1.00 23.78 807 VAL A CA 1
ATOM 6483 C C . VAL A 1 807 ? -61.034 16.046 -26.948 1.00 23.78 807 VAL A C 1
ATOM 6485 O O . VAL A 1 807 ? -62.055 16.519 -26.465 1.00 23.78 807 VAL A O 1
ATOM 6488 N N . CYS A 1 808 ? -60.105 16.789 -27.589 1.00 20.98 808 CYS A N 1
ATOM 6489 C CA . CYS A 1 808 ? -60.169 18.222 -28.004 1.00 20.98 808 CYS A CA 1
ATOM 6490 C C . CYS A 1 808 ? -60.275 19.347 -26.933 1.00 20.98 808 CYS A C 1
ATOM 6492 O O . CYS A 1 808 ? -60.720 19.087 -25.824 1.00 20.98 808 CYS A O 1
ATOM 6494 N N . SER A 1 809 ? -59.988 20.642 -27.206 1.00 25.03 809 SER A N 1
ATOM 6495 C CA . SER A 1 809 ? -59.034 21.360 -28.114 1.00 25.03 809 SER A CA 1
ATOM 6496 C C . SER A 1 809 ? -59.219 22.903 -27.983 1.00 25.03 809 SER A C 1
ATOM 6498 O O . SER A 1 809 ? -60.252 23.325 -27.475 1.00 25.03 809 SER A O 1
ATOM 6500 N N . LEU A 1 810 ? -58.307 23.698 -28.590 1.00 24.50 810 LEU A N 1
ATOM 6501 C CA . LEU A 1 810 ? -58.430 25.137 -28.972 1.00 24.50 810 LEU A CA 1
ATOM 6502 C C . LEU A 1 810 ? -58.270 26.181 -27.825 1.00 24.50 810 LEU A C 1
ATOM 6504 O O . LEU A 1 810 ? -58.619 25.877 -26.693 1.00 24.50 810 LEU A O 1
ATOM 6508 N N . GLU A 1 811 ? -57.759 27.416 -28.016 1.00 24.69 811 GLU A N 1
ATOM 6509 C CA . GLU A 1 811 ? -57.074 28.086 -29.156 1.00 24.69 811 GLU A CA 1
ATOM 6510 C C . GLU A 1 811 ? -56.285 29.356 -28.709 1.00 24.69 811 GLU A C 1
ATOM 6512 O O . GLU A 1 811 ? -56.494 29.832 -27.600 1.00 24.69 811 GLU A O 1
ATOM 6517 N N . ASN A 1 812 ? -55.399 29.861 -29.592 1.00 24.31 812 ASN A N 1
ATOM 6518 C CA . ASN A 1 812 ? -54.943 31.251 -29.902 1.00 24.31 812 ASN A CA 1
ATOM 6519 C C . ASN A 1 812 ? -55.180 32.431 -28.905 1.00 24.31 812 ASN A C 1
ATOM 6521 O O . ASN A 1 812 ? -56.219 32.516 -28.269 1.00 24.31 812 ASN A O 1
ATOM 6525 N N . GLY A 1 813 ? -54.354 33.493 -28.840 1.00 22.62 813 GLY A N 1
ATOM 6526 C CA . GLY A 1 813 ? -53.118 33.845 -29.568 1.00 22.62 813 GLY A CA 1
ATOM 6527 C C . GLY A 1 813 ? -52.898 35.379 -29.698 1.00 22.62 813 GLY A C 1
ATOM 6528 O O . GLY A 1 813 ? -53.861 36.131 -29.645 1.00 22.62 813 GLY A O 1
ATOM 6529 N N . ASP A 1 814 ? -51.641 35.794 -29.921 1.00 22.39 814 ASP A N 1
ATOM 6530 C CA . ASP A 1 814 ? -51.138 37.084 -30.473 1.00 22.39 814 ASP A CA 1
ATOM 6531 C C . ASP A 1 814 ? -51.382 38.489 -29.831 1.00 22.39 814 ASP A C 1
ATOM 6533 O O . ASP A 1 814 ? -52.432 38.827 -29.300 1.00 22.39 814 ASP A O 1
ATOM 6537 N N . ALA A 1 815 ? -50.368 39.349 -30.051 1.00 22.28 815 ALA A N 1
ATOM 6538 C CA . ALA A 1 815 ? -50.398 40.815 -30.268 1.00 22.28 815 ALA A CA 1
ATOM 6539 C C . ALA A 1 815 ? -50.812 41.843 -29.166 1.00 22.28 815 ALA A C 1
ATOM 6541 O O . ALA A 1 815 ? -51.895 42.416 -29.172 1.00 22.28 815 ALA A O 1
ATOM 6542 N N . SER A 1 816 ? -49.817 42.244 -28.365 1.00 20.52 816 SER A N 1
ATOM 6543 C CA . SER A 1 816 ? -49.235 43.613 -28.305 1.00 20.52 816 SER A CA 1
ATOM 6544 C C . SER A 1 816 ? -50.075 44.925 -28.231 1.00 20.52 816 SER A C 1
ATOM 6546 O O . SER A 1 816 ? -50.677 45.350 -29.211 1.00 20.52 816 SER A O 1
ATOM 6548 N N . LEU A 1 817 ? -49.732 45.724 -27.196 1.00 22.22 817 LEU A N 1
ATOM 6549 C CA . LEU A 1 817 ? -49.452 47.190 -27.197 1.00 22.22 817 LEU A CA 1
ATOM 6550 C C . LEU A 1 817 ? -50.579 48.268 -27.161 1.00 22.22 817 LEU A C 1
ATOM 6552 O O . LEU A 1 817 ? -51.531 48.226 -27.929 1.00 22.22 817 LEU A O 1
ATOM 6556 N N . LYS A 1 818 ? -50.252 49.367 -26.429 1.00 23.25 818 LYS A N 1
ATOM 6557 C CA . LYS A 1 818 ? -50.639 50.804 -26.616 1.00 23.25 818 LYS A CA 1
ATOM 6558 C C . LYS A 1 818 ? -52.009 51.307 -26.069 1.00 23.25 818 LYS A C 1
ATOM 6560 O O . LYS A 1 818 ? -52.989 50.587 -26.165 1.00 23.25 818 LYS A O 1
ATOM 6565 N N . ILE A 1 819 ? -52.165 52.548 -25.543 1.00 22.08 819 ILE A N 1
ATOM 6566 C CA . ILE A 1 819 ? -51.221 53.645 -25.147 1.00 22.08 819 ILE A CA 1
ATOM 6567 C C . ILE A 1 819 ? -51.930 54.755 -24.300 1.00 22.08 819 ILE A C 1
ATOM 6569 O O . ILE A 1 819 ? -53.150 54.687 -24.174 1.00 22.08 819 ILE A O 1
ATOM 6573 N N . MET A 1 820 ? -51.181 55.796 -23.855 1.00 21.62 820 MET A N 1
ATOM 6574 C CA . MET A 1 820 ? -51.619 57.060 -23.180 1.00 21.62 820 MET A CA 1
ATOM 6575 C C . MET A 1 820 ? -52.135 56.869 -21.730 1.00 21.62 820 MET A C 1
ATOM 6577 O O . MET A 1 820 ? -52.540 55.765 -21.387 1.00 21.62 820 MET A O 1
ATOM 6581 N N . GLU A 1 821 ? -52.127 57.826 -20.784 1.00 24.34 821 GLU A N 1
ATOM 6582 C CA . GLU A 1 821 ? -51.636 59.228 -20.596 1.00 24.34 821 GLU A CA 1
ATOM 6583 C C . GLU A 1 821 ? -51.704 59.498 -19.057 1.00 24.34 821 GLU A C 1
ATOM 6585 O O . GLU A 1 821 ? -52.506 58.838 -18.398 1.00 24.34 821 GLU A O 1
ATOM 6590 N N . GLU A 1 822 ? -51.022 60.414 -18.348 1.00 25.38 822 GLU A N 1
ATOM 6591 C CA . GLU A 1 822 ? -49.818 61.281 -18.464 1.00 25.38 822 GLU A CA 1
ATOM 6592 C C . GLU A 1 822 ? -49.552 61.836 -17.010 1.00 25.38 822 GLU A C 1
ATOM 6594 O O . GLU A 1 822 ? -50.411 61.634 -16.153 1.00 25.38 822 GLU A O 1
ATOM 6599 N N . ILE A 1 823 ? -48.483 62.510 -16.538 1.00 21.34 823 ILE A N 1
ATOM 6600 C CA . ILE A 1 823 ? -47.249 63.152 -17.052 1.00 21.34 823 ILE A CA 1
ATOM 6601 C C . ILE A 1 823 ? -46.143 63.076 -15.940 1.00 21.34 823 ILE A C 1
ATOM 6603 O O . ILE A 1 823 ? -46.442 62.743 -14.797 1.00 21.34 823 ILE A O 1
ATOM 6607 N N . ILE A 1 824 ? -44.916 63.532 -16.245 1.00 20.77 824 ILE A N 1
ATOM 6608 C CA . ILE A 1 824 ? -43.734 63.801 -15.377 1.00 20.77 824 ILE A CA 1
ATOM 6609 C C . ILE A 1 824 ? -42.897 62.579 -14.918 1.00 20.77 824 ILE A C 1
ATOM 6611 O O . ILE A 1 824 ? -43.241 61.841 -14.005 1.00 20.77 824 ILE A O 1
ATOM 6615 N N . GLU A 1 825 ? -41.743 62.476 -15.589 1.00 22.31 825 GLU A N 1
ATOM 6616 C CA . GLU A 1 825 ? -40.421 61.882 -15.281 1.00 22.31 825 GLU A CA 1
ATOM 6617 C C . GLU A 1 825 ? -40.181 61.331 -13.849 1.00 22.31 825 GLU A C 1
ATOM 6619 O O . GLU A 1 825 ? -40.560 61.944 -12.858 1.00 22.31 825 GLU A O 1
ATOM 6624 N N . ILE A 1 826 ? -39.466 60.212 -13.642 1.00 21.92 826 ILE A N 1
ATOM 6625 C CA . ILE A 1 826 ? -38.265 59.715 -14.356 1.00 21.92 826 ILE A CA 1
ATOM 6626 C C . ILE A 1 826 ? -38.367 58.200 -14.656 1.00 21.92 826 ILE A C 1
ATOM 6628 O O . ILE A 1 826 ? -38.742 57.418 -13.786 1.00 21.92 826 ILE A O 1
ATOM 6632 N N . VAL A 1 827 ? -37.980 57.770 -15.868 1.00 22.92 827 VAL A N 1
ATOM 6633 C CA . VAL A 1 827 ? -38.093 56.371 -16.356 1.00 22.92 827 VAL A CA 1
ATOM 6634 C C . VAL A 1 827 ? -36.768 55.589 -16.250 1.00 22.92 827 VAL A C 1
ATOM 6636 O O . VAL A 1 827 ? -35.687 56.171 -16.164 1.00 22.92 827 VAL A O 1
ATOM 6639 N N . LYS A 1 828 ? -36.862 54.251 -16.207 1.00 22.05 828 LYS A N 1
ATOM 6640 C CA . LYS A 1 828 ? -35.809 53.294 -15.825 1.00 22.05 828 LYS A CA 1
ATOM 6641 C C . LYS A 1 828 ? -36.012 51.954 -16.573 1.00 22.05 828 LYS A C 1
ATOM 6643 O O . LYS A 1 828 ? -37.158 51.554 -16.722 1.00 22.05 828 LYS A O 1
ATOM 6648 N N . VAL A 1 829 ? -34.916 51.242 -16.884 1.00 26.41 829 VAL A N 1
ATOM 6649 C CA . VAL A 1 829 ? -34.829 49.824 -17.352 1.00 26.41 829 VAL A CA 1
ATOM 6650 C C . VAL A 1 829 ? -35.191 49.497 -18.820 1.00 26.41 829 VAL A C 1
ATOM 6652 O O . VAL A 1 829 ? -36.299 49.760 -19.259 1.00 26.41 829 VAL A O 1
ATOM 6655 N N . GLU A 1 830 ? -34.251 48.822 -19.499 1.00 23.09 830 GLU A N 1
ATOM 6656 C CA . GLU A 1 830 ? -34.355 47.574 -20.307 1.00 23.09 830 GLU A CA 1
ATOM 6657 C C . GLU A 1 830 ? -32.940 46.938 -20.175 1.00 23.09 830 GLU A C 1
ATOM 6659 O O . GLU A 1 830 ? -31.950 47.627 -20.417 1.00 23.09 830 GLU A O 1
ATOM 6664 N N . GLU A 1 831 ? -32.732 45.891 -19.362 1.00 28.88 831 GLU A N 1
ATOM 6665 C CA . GLU A 1 831 ? -32.717 44.439 -19.691 1.00 28.88 831 GLU A CA 1
ATOM 6666 C C . GLU A 1 831 ? -31.664 44.033 -20.757 1.00 28.88 831 GLU A C 1
ATOM 6668 O O . GLU A 1 831 ? -31.419 44.750 -21.716 1.00 28.88 831 GLU A O 1
ATOM 6673 N N . GLU A 1 832 ? -30.866 42.974 -20.560 1.00 21.78 832 GLU A N 1
ATOM 6674 C CA . GLU A 1 832 ? -31.293 41.559 -20.599 1.00 21.78 832 GLU A CA 1
ATOM 6675 C C . GLU A 1 832 ? -30.627 40.645 -19.530 1.00 21.78 832 GLU A C 1
ATOM 6677 O O . GLU A 1 832 ? -29.678 41.032 -18.843 1.00 21.78 832 GLU A O 1
ATOM 6682 N N . ILE A 1 833 ? -31.124 39.406 -19.388 1.00 21.97 833 ILE A N 1
ATOM 6683 C CA . ILE A 1 833 ? -30.761 38.423 -18.345 1.00 21.97 833 ILE A CA 1
ATOM 6684 C C . ILE A 1 833 ? -30.020 37.215 -18.944 1.00 21.97 833 ILE A C 1
ATOM 6686 O O . ILE A 1 833 ? -30.485 36.631 -19.919 1.00 21.97 833 ILE A O 1
ATOM 6690 N N . ILE A 1 834 ? -28.965 36.723 -18.275 1.00 23.05 834 ILE A N 1
ATOM 6691 C CA . ILE A 1 834 ? -28.531 35.315 -18.392 1.00 23.05 834 ILE A CA 1
ATOM 6692 C C . ILE A 1 834 ? -28.345 34.707 -16.994 1.00 23.05 834 ILE A C 1
ATOM 6694 O O . ILE A 1 834 ? -27.545 35.183 -16.190 1.00 23.05 834 ILE A O 1
ATOM 6698 N N . LEU A 1 835 ? -29.086 33.630 -16.726 1.00 21.36 835 LEU A N 1
ATOM 6699 C CA . LEU A 1 835 ? -29.022 32.825 -15.501 1.00 21.36 835 LEU A CA 1
ATOM 6700 C C . LEU A 1 835 ? -27.854 31.826 -15.535 1.00 21.36 835 LEU A C 1
ATOM 6702 O O . LEU A 1 835 ? -27.537 31.279 -16.588 1.00 21.36 835 LEU A O 1
ATOM 6706 N N . ASN A 1 836 ? -27.291 31.510 -14.365 1.00 24.66 836 ASN A N 1
ATOM 6707 C CA . ASN A 1 836 ? -26.576 30.254 -14.100 1.00 24.66 836 ASN A CA 1
ATOM 6708 C C . ASN A 1 836 ? -26.559 29.986 -12.588 1.00 24.66 836 ASN A C 1
ATOM 6710 O O . ASN A 1 836 ? -25.696 30.488 -11.870 1.00 24.66 836 ASN A O 1
ATOM 6714 N N . ASP A 1 837 ? -27.531 29.204 -12.121 1.00 25.83 837 ASP A N 1
ATOM 6715 C CA . ASP A 1 837 ? -27.734 28.877 -10.709 1.00 25.83 837 ASP A CA 1
ATOM 6716 C C . ASP A 1 837 ? -27.409 27.398 -10.444 1.00 25.83 837 ASP A C 1
ATOM 6718 O O . ASP A 1 837 ? -27.999 26.512 -11.060 1.00 25.83 837 ASP A O 1
ATOM 6722 N N . GLU A 1 838 ? -26.529 27.117 -9.480 1.00 22.14 838 GLU A N 1
ATOM 6723 C CA . GLU A 1 838 ? -26.480 25.822 -8.784 1.00 22.14 838 GLU A CA 1
ATOM 6724 C C . GLU A 1 838 ? -26.097 26.027 -7.307 1.00 22.14 838 GLU A C 1
ATOM 6726 O O . GLU A 1 838 ? -24.934 25.905 -6.921 1.00 22.14 838 GLU A O 1
ATOM 6731 N N . THR A 1 839 ? -27.077 26.314 -6.441 1.00 23.73 839 THR A N 1
ATOM 6732 C CA . THR A 1 839 ? -27.464 25.412 -5.325 1.00 23.73 839 THR A CA 1
ATOM 6733 C C . THR A 1 839 ? -28.462 26.045 -4.348 1.00 23.73 839 THR A C 1
ATOM 6735 O O . THR A 1 839 ? -28.160 27.039 -3.692 1.00 23.73 839 THR A O 1
ATOM 6738 N N . SER A 1 840 ? -29.588 25.363 -4.101 1.00 24.11 840 SER A N 1
ATOM 6739 C CA . SER A 1 840 ? -30.244 25.328 -2.780 1.00 24.11 840 SER A CA 1
ATOM 6740 C C . SER A 1 840 ? -31.198 24.135 -2.624 1.00 24.11 840 SER A C 1
ATOM 6742 O O . SER A 1 840 ? -31.749 23.616 -3.590 1.00 24.11 840 SER A O 1
ATOM 6744 N N . GLN A 1 841 ? -31.353 23.687 -1.378 1.00 23.97 841 GLN A N 1
ATOM 6745 C CA . GLN A 1 841 ? -32.330 22.701 -0.887 1.00 23.97 841 GLN A CA 1
ATOM 6746 C C . GLN A 1 841 ? -33.443 23.466 -0.116 1.00 23.97 841 GLN A C 1
ATOM 6748 O O . GLN A 1 841 ? -33.195 24.599 0.282 1.00 23.97 841 GLN A O 1
ATOM 6753 N N . ILE A 1 842 ? -34.655 22.960 0.165 1.00 21.47 842 ILE A N 1
ATOM 6754 C CA . ILE A 1 842 ? -35.211 21.595 0.083 1.00 21.47 842 ILE A CA 1
ATOM 6755 C C . ILE A 1 842 ? -36.752 21.632 -0.136 1.00 21.47 842 ILE A C 1
ATOM 6757 O O . ILE A 1 842 ? -37.362 22.691 -0.051 1.00 21.47 842 ILE A O 1
ATOM 6761 N N . LEU A 1 843 ? -37.339 20.455 -0.398 1.00 22.91 843 LEU A N 1
ATOM 6762 C CA . LEU A 1 843 ? -38.776 20.088 -0.501 1.00 22.91 843 LEU A CA 1
ATOM 6763 C C . LEU A 1 843 ? -39.691 20.717 0.594 1.00 22.91 843 LEU A C 1
ATOM 6765 O O . LEU A 1 843 ? -39.199 21.007 1.682 1.00 22.91 843 LEU A O 1
ATOM 6769 N N . LEU A 1 844 ? -41.006 20.939 0.412 1.00 21.19 844 LEU A N 1
ATOM 6770 C CA . LEU A 1 844 ? -42.169 20.006 0.297 1.00 21.19 844 LEU A CA 1
ATOM 6771 C C . LEU A 1 844 ? -43.464 20.866 0.057 1.00 21.19 844 LEU A C 1
ATOM 6773 O O . LEU A 1 844 ? -43.389 22.070 0.283 1.00 21.19 844 LEU A O 1
ATOM 6777 N N . ASP A 1 845 ? -44.677 20.413 -0.318 1.00 23.95 845 ASP A N 1
ATOM 6778 C CA . ASP A 1 845 ? -45.237 19.109 -0.746 1.00 23.95 845 ASP A CA 1
ATOM 6779 C C . ASP A 1 845 ? -46.560 19.288 -1.552 1.00 23.95 845 ASP A C 1
ATOM 6781 O O . ASP A 1 845 ? -47.137 20.370 -1.523 1.00 23.95 845 ASP A O 1
ATOM 6785 N N . THR A 1 846 ? -47.066 18.191 -2.145 1.00 27.91 846 THR A N 1
ATOM 6786 C CA . THR A 1 846 ? -48.481 17.855 -2.505 1.00 27.91 846 THR A CA 1
ATOM 6787 C C . THR A 1 846 ? -49.439 18.830 -3.233 1.00 27.91 846 THR A C 1
ATOM 6789 O O . THR A 1 846 ? -49.562 20.004 -2.916 1.00 27.91 846 THR A O 1
ATOM 6792 N N . ASP A 1 847 ? -50.275 18.217 -4.084 1.00 28.00 847 ASP A N 1
ATOM 6793 C CA . ASP A 1 847 ? -51.587 18.656 -4.600 1.00 28.00 847 ASP A CA 1
ATOM 6794 C C . ASP A 1 847 ? -51.663 19.925 -5.475 1.00 28.00 847 ASP A C 1
ATOM 6796 O O . ASP A 1 847 ? -51.583 21.069 -5.036 1.00 28.00 847 ASP A O 1
ATOM 6800 N N . GLY A 1 848 ? -51.924 19.700 -6.768 1.00 38.91 848 GLY A N 1
ATOM 6801 C CA . GLY A 1 848 ? -52.065 20.759 -7.763 1.00 38.91 848 GLY A CA 1
ATOM 6802 C C . GLY A 1 848 ? -53.418 21.472 -7.716 1.00 38.91 848 GLY A C 1
ATOM 6803 O O . GLY A 1 848 ? -54.433 20.923 -8.142 1.00 38.91 848 GLY A O 1
ATOM 6804 N N . SER A 1 849 ? -53.407 22.743 -7.314 1.00 28.41 849 SER A N 1
ATOM 6805 C CA . SER A 1 849 ? -54.405 23.730 -7.739 1.00 28.41 849 SER A CA 1
ATOM 6806 C C . SER A 1 849 ? -53.771 25.117 -7.812 1.00 28.41 849 SER A C 1
ATOM 6808 O O . SER A 1 849 ? -53.287 25.618 -6.797 1.00 28.41 849 SER A O 1
ATOM 6810 N N . GLU A 1 850 ? -53.797 25.750 -8.982 1.00 29.95 850 GLU A N 1
ATOM 6811 C CA . GLU A 1 850 ? -53.349 27.135 -9.148 1.00 29.95 850 GLU A CA 1
ATOM 6812 C C . GLU A 1 850 ? -54.279 28.086 -8.382 1.00 29.95 850 GLU A C 1
ATOM 6814 O O . GLU A 1 850 ? -55.500 28.055 -8.562 1.00 29.95 850 GLU A O 1
ATOM 6819 N N . LYS A 1 851 ? -53.703 28.935 -7.523 1.00 26.39 851 LYS A N 1
ATOM 6820 C CA . LYS A 1 851 ? -54.383 30.080 -6.904 1.00 26.39 851 LYS A CA 1
ATOM 6821 C C . LYS A 1 851 ? -53.407 31.235 -6.745 1.00 26.39 851 LYS A C 1
ATOM 6823 O O . LYS A 1 851 ? -52.461 31.152 -5.967 1.00 26.39 851 LYS A O 1
ATOM 6828 N N . GLU A 1 852 ? -53.668 32.310 -7.472 1.00 24.02 852 GLU A N 1
ATOM 6829 C CA . GLU A 1 852 ? -52.934 33.565 -7.354 1.00 24.02 852 GLU A CA 1
ATOM 6830 C C . GLU A 1 852 ? -53.192 34.219 -5.987 1.00 24.02 852 GLU A C 1
ATOM 6832 O O . GLU A 1 852 ? -54.307 34.180 -5.460 1.00 24.02 852 GLU A O 1
ATOM 6837 N N . VAL A 1 853 ? -52.167 34.866 -5.427 1.00 26.72 853 VAL A N 1
ATOM 6838 C CA . VAL A 1 853 ? -52.303 35.747 -4.260 1.00 26.72 853 VAL A CA 1
ATOM 6839 C C . VAL A 1 853 ? -52.019 37.171 -4.717 1.00 26.72 853 VAL A C 1
ATOM 6841 O O . VAL A 1 853 ? -50.868 37.577 -4.858 1.00 26.72 853 VAL A O 1
ATOM 6844 N N . VAL A 1 854 ? -53.087 37.923 -4.968 1.00 24.72 854 VAL A N 1
ATOM 6845 C CA . VAL A 1 854 ? -53.015 39.333 -5.363 1.00 24.72 854 VAL A CA 1
ATOM 6846 C C . VAL A 1 854 ? -52.804 40.203 -4.122 1.00 24.72 854 VAL A C 1
ATOM 6848 O O . VAL A 1 854 ? -53.537 40.072 -3.142 1.00 24.72 854 VAL A O 1
ATOM 6851 N N . ILE A 1 855 ? -51.838 41.123 -4.177 1.00 26.95 855 ILE A N 1
ATOM 6852 C CA . ILE A 1 855 ? -51.660 42.189 -3.183 1.00 26.95 855 ILE A CA 1
ATOM 6853 C C . ILE A 1 855 ? -51.742 43.531 -3.913 1.00 26.95 855 ILE A C 1
ATOM 6855 O O . ILE A 1 855 ? -50.857 43.883 -4.687 1.00 26.95 855 ILE A O 1
ATOM 6859 N N . THR A 1 856 ? -52.820 44.272 -3.669 1.00 26.17 856 THR A N 1
ATOM 6860 C CA . THR A 1 856 ? -53.058 45.617 -4.212 1.00 26.17 856 THR A CA 1
ATOM 6861 C C . THR A 1 856 ? -52.484 46.690 -3.290 1.00 26.17 856 THR A C 1
ATOM 6863 O O . THR A 1 856 ? -52.729 46.656 -2.083 1.00 26.17 856 THR A O 1
ATOM 6866 N N . THR A 1 857 ? -51.788 47.679 -3.849 1.00 25.88 857 THR A N 1
ATOM 6867 C CA . THR A 1 857 ? -51.284 48.849 -3.115 1.00 25.88 857 THR A CA 1
ATOM 6868 C C . THR A 1 857 ? -52.041 50.114 -3.516 1.00 25.88 857 THR A C 1
ATOM 6870 O O . THR A 1 857 ? -51.771 50.671 -4.577 1.00 25.88 857 THR A O 1
ATOM 6873 N N . GLU A 1 858 ? -52.939 50.592 -2.652 1.00 26.14 858 GLU A N 1
ATOM 6874 C CA . GLU A 1 858 ? -53.574 51.912 -2.777 1.00 26.14 858 GLU A CA 1
ATOM 6875 C C . GLU A 1 858 ? -53.158 52.830 -1.612 1.00 26.14 858 GLU A C 1
ATOM 6877 O O . GLU A 1 858 ? -53.693 52.765 -0.511 1.00 26.14 858 GLU A O 1
ATOM 6882 N N . ASP A 1 859 ? -52.164 53.661 -1.921 1.00 25.75 859 ASP A N 1
ATOM 6883 C CA . ASP A 1 859 ? -51.982 55.070 -1.548 1.00 25.75 859 ASP A CA 1
ATOM 6884 C C . ASP A 1 859 ? -51.835 55.604 -0.094 1.00 25.75 859 ASP A C 1
ATOM 6886 O O . ASP A 1 859 ? -52.486 55.220 0.874 1.00 25.75 859 ASP A O 1
ATOM 6890 N N . VAL A 1 860 ? -50.961 56.617 -0.006 1.00 33.44 860 VAL A N 1
ATOM 6891 C CA . VAL A 1 860 ? -50.825 57.684 1.015 1.00 33.44 860 VAL A CA 1
ATOM 6892 C C . VAL A 1 860 ? -51.047 57.328 2.502 1.00 33.44 860 VAL A C 1
ATOM 6894 O O . VAL A 1 860 ? -51.888 57.904 3.193 1.00 33.44 860 VAL A O 1
ATOM 6897 N N . SER A 1 861 ? -50.172 56.500 3.078 1.00 29.56 861 SER A N 1
ATOM 6898 C CA . SER A 1 861 ? -49.348 56.893 4.249 1.00 29.56 861 SER A CA 1
ATOM 6899 C C . SER A 1 861 ? -48.385 55.771 4.660 1.00 29.56 861 SER A C 1
ATOM 6901 O O . SER A 1 861 ? -48.629 54.591 4.423 1.00 29.56 861 SER A O 1
ATOM 6903 N N . GLY A 1 862 ? -47.239 56.132 5.244 1.00 40.47 862 GLY A N 1
ATOM 6904 C CA . GLY A 1 862 ? -46.153 55.181 5.495 1.00 40.47 862 GLY A CA 1
ATOM 6905 C C . GLY A 1 862 ? -46.442 54.175 6.613 1.00 40.47 862 GLY A C 1
ATOM 6906 O O . GLY A 1 862 ? -46.170 54.487 7.768 1.00 40.47 862 GLY A O 1
ATOM 6907 N N . ASN A 1 863 ? -46.947 52.983 6.262 1.00 31.06 863 ASN A N 1
ATOM 6908 C CA . ASN A 1 863 ? -46.705 51.685 6.929 1.00 31.06 863 ASN A CA 1
ATOM 6909 C C . ASN A 1 863 ? -47.417 50.531 6.182 1.00 31.06 863 ASN A C 1
ATOM 6911 O O . ASN A 1 863 ? -48.525 50.127 6.544 1.00 31.06 863 ASN A O 1
ATOM 6915 N N . VAL A 1 864 ? -46.781 49.948 5.157 1.00 31.72 864 VAL A N 1
ATOM 6916 C CA . VAL A 1 864 ? -47.314 48.737 4.498 1.00 31.72 864 VAL A CA 1
ATOM 6917 C C . VAL A 1 864 ? -47.200 47.547 5.456 1.00 31.72 864 VAL A C 1
ATOM 6919 O O . VAL A 1 864 ? -46.102 47.168 5.857 1.00 31.72 864 VAL A O 1
ATOM 6922 N N . THR A 1 865 ? -48.338 46.952 5.820 1.00 31.06 865 THR A N 1
ATOM 6923 C CA . THR A 1 865 ? -48.412 45.844 6.786 1.00 31.06 865 THR A CA 1
ATOM 6924 C C . THR A 1 865 ? -49.007 44.604 6.121 1.00 31.06 865 THR A C 1
ATOM 6926 O O . THR A 1 865 ? -50.214 44.535 5.900 1.00 31.06 865 THR A O 1
ATOM 6929 N N . ALA A 1 866 ? -48.175 43.605 5.820 1.00 33.03 866 ALA A N 1
ATOM 6930 C CA . ALA A 1 866 ? -48.638 42.319 5.301 1.00 33.03 866 ALA A CA 1
ATOM 6931 C C . ALA A 1 866 ? -49.088 41.400 6.452 1.00 33.03 866 ALA A C 1
ATOM 6933 O O . ALA A 1 866 ? -48.316 41.130 7.375 1.00 33.03 866 ALA A O 1
ATOM 6934 N N . ILE A 1 867 ? -50.327 40.899 6.393 1.00 34.22 867 ILE A N 1
ATOM 6935 C CA . ILE A 1 867 ? -50.889 39.977 7.393 1.00 34.22 867 ILE A CA 1
ATOM 6936 C C . ILE A 1 867 ? -51.020 38.579 6.784 1.00 34.22 867 ILE A C 1
ATOM 6938 O O . ILE A 1 867 ? -51.890 38.333 5.951 1.00 34.22 867 ILE A O 1
ATOM 6942 N N . SER A 1 868 ? -50.192 37.640 7.248 1.00 34.09 868 SER A N 1
ATOM 6943 C CA . SER A 1 868 ? -50.436 36.209 7.032 1.00 34.09 868 SER A CA 1
ATOM 6944 C C . SER A 1 868 ? -51.587 35.725 7.922 1.00 34.09 868 SER A C 1
ATOM 6946 O O . SER A 1 868 ? -51.673 36.107 9.091 1.00 34.09 868 SER A O 1
ATOM 6948 N N . GLN A 1 869 ? -52.410 34.792 7.427 1.00 36.94 869 GLN A N 1
ATOM 6949 C CA . GLN A 1 869 ? -53.401 34.084 8.256 1.00 36.94 869 GLN A CA 1
ATOM 6950 C C . GLN A 1 869 ? -52.764 33.207 9.359 1.00 36.94 869 GLN A C 1
ATOM 6952 O O . GLN A 1 869 ? -53.475 32.717 10.233 1.00 36.94 869 GLN A O 1
ATOM 6957 N N . SER A 1 870 ? -51.433 33.055 9.374 1.00 40.88 870 SER A N 1
ATOM 6958 C CA . SER A 1 870 ? -50.658 32.424 10.453 1.00 40.88 870 SER A CA 1
ATOM 6959 C C . SER A 1 870 ? -50.003 33.424 11.430 1.00 40.88 870 SER A C 1
ATOM 6961 O O . SER A 1 870 ? -48.975 33.111 12.027 1.00 40.88 870 SER A O 1
ATOM 6963 N N . SER A 1 871 ? -50.576 34.622 11.598 1.00 39.25 871 SER A N 1
ATOM 6964 C CA . SER A 1 871 ? -50.306 35.560 12.710 1.00 39.25 871 SER A CA 1
ATOM 6965 C C . SER A 1 871 ? -48.833 35.917 12.981 1.00 39.25 871 SER A C 1
ATOM 6967 O O . SER A 1 871 ? -48.436 36.106 14.133 1.00 39.25 871 SER A O 1
ATOM 6969 N N . GLN A 1 872 ? -48.023 36.069 11.931 1.00 31.39 872 GLN A N 1
ATOM 6970 C CA . GLN A 1 872 ? -46.724 36.744 12.005 1.00 31.39 872 GLN A CA 1
ATOM 6971 C C . GLN A 1 872 ? -46.740 38.002 11.136 1.00 31.39 872 GLN A C 1
ATOM 6973 O O . GLN A 1 872 ? -47.168 37.963 9.983 1.00 31.39 872 GLN A O 1
ATOM 6978 N N . ILE A 1 873 ? -46.275 39.111 11.714 1.00 31.00 873 ILE A N 1
ATOM 6979 C CA . ILE A 1 873 ? -46.077 40.391 11.031 1.00 31.00 873 ILE A CA 1
ATOM 6980 C C . ILE A 1 873 ? -44.617 40.441 10.583 1.00 31.00 873 ILE A C 1
ATOM 6982 O O . ILE A 1 873 ? -43.718 40.302 11.412 1.00 31.00 873 ILE A O 1
ATOM 6986 N N . ILE A 1 874 ? -44.385 40.658 9.289 1.00 29.06 874 ILE A N 1
ATOM 6987 C CA . ILE A 1 874 ? -43.050 40.902 8.736 1.00 29.06 874 ILE A CA 1
ATOM 6988 C C . ILE A 1 874 ? -42.974 42.381 8.364 1.00 29.06 874 ILE A C 1
ATOM 6990 O O . ILE A 1 874 ? -43.710 42.847 7.496 1.00 29.06 874 ILE A O 1
ATOM 6994 N N . GLN A 1 875 ? -42.101 43.121 9.044 1.00 28.89 875 GLN A N 1
ATOM 6995 C CA . GLN A 1 875 ? -41.835 44.527 8.754 1.00 28.89 875 GLN A CA 1
ATOM 6996 C C . GLN A 1 875 ? -40.721 44.627 7.707 1.00 28.89 875 GLN A C 1
ATOM 6998 O O . GLN A 1 875 ? -39.632 44.090 7.908 1.00 28.89 875 GLN A O 1
ATOM 7003 N N . ILE A 1 876 ? -40.989 45.325 6.604 1.00 30.89 876 ILE A N 1
ATOM 7004 C CA . ILE A 1 876 ? -39.991 45.631 5.574 1.00 30.89 876 ILE A CA 1
ATOM 7005 C C . ILE A 1 876 ? -39.346 46.978 5.921 1.00 30.89 876 ILE A C 1
ATOM 7007 O 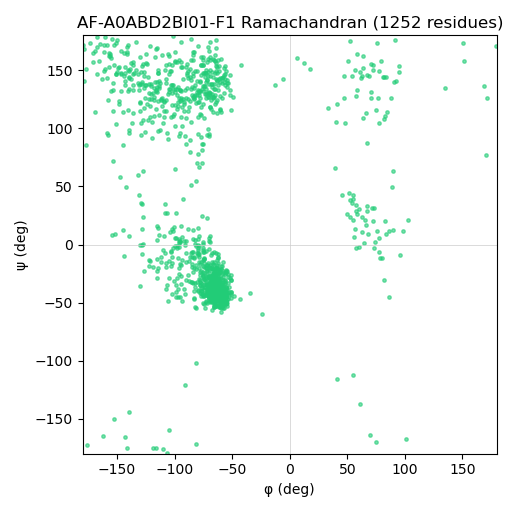O . ILE A 1 876 ? -40.048 47.935 6.245 1.00 30.89 876 ILE A O 1
ATOM 7011 N N . ILE A 1 877 ? -38.016 47.047 5.859 1.00 35.25 877 ILE A N 1
ATOM 7012 C CA . ILE A 1 877 ? -37.235 48.280 6.014 1.00 35.25 877 ILE A CA 1
ATOM 7013 C C . ILE A 1 877 ? -36.475 48.506 4.706 1.00 35.25 877 ILE A C 1
ATOM 7015 O O . ILE A 1 877 ? -35.836 47.587 4.196 1.00 35.25 877 ILE A O 1
ATOM 7019 N N . THR A 1 878 ? -36.565 49.718 4.165 1.00 35.44 878 THR A N 1
ATOM 7020 C CA . THR A 1 878 ? -35.867 50.150 2.949 1.00 35.44 878 THR A CA 1
ATOM 7021 C C . THR A 1 878 ? -34.853 51.227 3.313 1.00 35.44 878 THR A C 1
ATOM 7023 O O . THR A 1 878 ? -35.247 52.335 3.681 1.00 35.44 878 THR A O 1
ATOM 7026 N N . ASP A 1 879 ? -33.563 50.916 3.203 1.00 41.19 879 ASP A N 1
ATOM 7027 C CA . ASP A 1 879 ? -32.497 51.896 3.405 1.00 41.19 879 ASP A CA 1
ATOM 7028 C C . ASP A 1 879 ? -32.062 52.542 2.062 1.00 41.19 879 ASP A C 1
ATOM 7030 O O . ASP A 1 879 ? -32.167 51.935 0.996 1.00 41.19 879 ASP A O 1
ATOM 7034 N N . TYR A 1 880 ? -31.560 53.777 2.120 1.00 42.62 880 TYR A N 1
ATOM 7035 C CA . TYR A 1 880 ? -31.254 54.675 0.997 1.00 42.62 880 TYR A CA 1
ATOM 7036 C C . TYR A 1 880 ? -29.748 54.977 0.931 1.00 42.62 880 TYR A C 1
ATOM 7038 O O . TYR A 1 880 ? -29.161 55.336 1.951 1.00 42.62 880 TYR A O 1
ATOM 7046 N N . GLU A 1 881 ? -29.104 54.894 -0.238 1.00 46.12 881 GLU A N 1
ATOM 7047 C CA . GLU A 1 881 ? -27.646 55.083 -0.361 1.00 46.12 881 GLU A CA 1
ATOM 7048 C C . GLU A 1 881 ? -27.230 56.460 -0.917 1.00 46.12 881 GLU A C 1
ATOM 7050 O O . GLU A 1 881 ? -27.780 56.955 -1.900 1.00 46.12 881 GLU A O 1
ATOM 7055 N N . CYS A 1 882 ? -26.199 57.065 -0.320 1.00 43.84 882 CYS A N 1
ATOM 7056 C CA . CYS A 1 882 ? -25.539 58.262 -0.835 1.00 43.84 882 CYS A CA 1
ATOM 7057 C C . CYS A 1 882 ? -24.559 57.932 -1.958 1.00 43.84 882 CYS A C 1
ATOM 7059 O O . CYS A 1 882 ? -23.461 57.436 -1.705 1.00 43.84 882 CYS A O 1
ATOM 7061 N N . VAL A 1 883 ? -24.915 58.321 -3.181 1.00 42.44 883 VAL A N 1
ATOM 7062 C CA . VAL A 1 883 ? -24.108 58.132 -4.398 1.00 42.44 883 VAL A CA 1
ATOM 7063 C C . VAL A 1 883 ? -22.711 58.772 -4.364 1.00 42.44 883 VAL A C 1
ATOM 7065 O O . VAL A 1 883 ? -21.857 58.370 -5.143 1.00 42.44 883 VAL A O 1
ATOM 7068 N N . THR A 1 884 ? -22.447 59.735 -3.471 1.00 41.38 884 THR A N 1
ATOM 7069 C CA . THR A 1 884 ? -21.134 60.406 -3.369 1.00 41.38 884 THR A CA 1
ATOM 7070 C C . THR A 1 884 ? -20.156 59.689 -2.428 1.00 41.38 884 THR A C 1
ATOM 7072 O O . THR A 1 884 ? -18.946 59.823 -2.588 1.00 41.38 884 THR A O 1
ATOM 7075 N N . CYS A 1 885 ? -20.637 58.937 -1.425 1.00 47.16 885 CYS A N 1
ATOM 7076 C CA . CYS A 1 885 ? -19.751 58.267 -0.454 1.00 47.16 885 CYS A CA 1
ATOM 7077 C C . CYS A 1 885 ? -20.154 56.837 -0.045 1.00 47.16 885 CYS A C 1
ATOM 7079 O O . CYS A 1 885 ? -19.538 56.263 0.857 1.00 47.16 885 CYS A O 1
ATOM 7081 N N . HIS A 1 886 ? -21.162 56.262 -0.704 1.00 47.94 886 HIS A N 1
ATOM 7082 C CA . HIS A 1 886 ? -21.655 54.891 -0.526 1.00 47.94 886 HIS A CA 1
ATOM 7083 C C . HIS A 1 886 ? -22.039 54.548 0.924 1.00 47.94 886 HIS A C 1
ATOM 7085 O O . HIS A 1 886 ? -21.723 53.485 1.462 1.00 47.94 886 HIS A O 1
ATOM 7091 N N . ARG A 1 887 ? -22.719 55.492 1.590 1.00 45.84 887 ARG A N 1
ATOM 7092 C CA . ARG A 1 887 ? -23.330 55.292 2.914 1.00 45.84 887 ARG A CA 1
ATOM 7093 C C . ARG A 1 887 ? -24.827 55.073 2.801 1.00 45.84 887 ARG A C 1
ATOM 7095 O O . ARG A 1 887 ? -25.497 55.807 2.086 1.00 45.84 887 ARG A O 1
ATOM 7102 N N . ILE A 1 888 ? -25.321 54.111 3.568 1.00 45.25 888 ILE A N 1
ATOM 7103 C CA . ILE A 1 888 ? -26.715 53.674 3.597 1.00 45.25 888 ILE A CA 1
ATOM 7104 C C . ILE A 1 888 ? -27.425 54.282 4.825 1.00 45.25 888 ILE A C 1
ATOM 7106 O O . ILE A 1 888 ? -26.873 54.270 5.928 1.00 45.25 888 ILE A O 1
ATOM 7110 N N . PHE A 1 889 ? -28.628 54.828 4.626 1.00 50.94 889 PHE A N 1
ATOM 7111 C CA . PHE A 1 889 ? -29.414 55.614 5.586 1.00 50.94 889 PHE A CA 1
ATOM 7112 C C . PHE A 1 889 ? -30.860 55.115 5.664 1.00 50.94 889 PHE A C 1
ATOM 7114 O O . PHE A 1 889 ? -31.494 54.895 4.641 1.00 50.94 889 PHE A O 1
ATOM 7121 N N . GLN A 1 890 ? -31.436 55.013 6.861 1.00 46.28 890 GLN A N 1
ATOM 7122 C CA . GLN A 1 890 ? -32.745 54.356 7.054 1.00 46.28 890 GLN A CA 1
ATOM 7123 C C . GLN A 1 890 ? -33.970 55.219 6.681 1.00 46.28 890 GLN A C 1
ATOM 7125 O O . GLN A 1 890 ? -35.109 54.851 6.955 1.00 46.28 890 GLN A O 1
ATOM 7130 N N . SER A 1 891 ? -33.740 56.394 6.092 1.00 53.00 891 SER A N 1
ATOM 7131 C CA . SER A 1 891 ? -34.767 57.321 5.608 1.00 53.00 891 SER A CA 1
ATOM 7132 C C . SER A 1 891 ? -34.150 58.305 4.616 1.00 53.00 891 SER A C 1
ATOM 7134 O O . SER A 1 891 ? -32.998 58.711 4.800 1.00 53.00 891 SER A O 1
ATOM 7136 N N . GLU A 1 892 ? -34.936 58.761 3.643 1.00 46.91 892 GLU A N 1
ATOM 7137 C CA . GLU A 1 892 ? -34.511 59.730 2.626 1.00 46.91 892 GLU A CA 1
ATOM 7138 C C . GLU A 1 892 ? -34.057 61.079 3.225 1.00 46.91 892 GLU A C 1
ATOM 7140 O O . GLU A 1 892 ? -33.128 61.700 2.714 1.00 46.91 892 GLU A O 1
ATOM 7145 N N . ASP A 1 893 ? -34.641 61.515 4.345 1.00 58.72 893 ASP A N 1
ATOM 7146 C CA . ASP A 1 893 ? -34.291 62.794 4.984 1.00 58.72 893 ASP A CA 1
ATOM 7147 C C . ASP A 1 893 ? -32.875 62.788 5.587 1.00 58.72 893 ASP A C 1
ATOM 7149 O O . ASP A 1 893 ? -32.114 63.732 5.383 1.00 58.72 893 ASP A O 1
ATOM 7153 N N . MET A 1 894 ? -32.462 61.688 6.232 1.00 53.34 894 MET A N 1
ATOM 7154 C CA . MET A 1 894 ? -31.070 61.518 6.688 1.00 53.34 894 MET A CA 1
ATOM 7155 C C . MET A 1 894 ? -30.072 61.435 5.522 1.00 53.34 894 MET A C 1
ATOM 7157 O O . MET A 1 894 ? -28.916 61.831 5.673 1.00 53.34 894 MET A O 1
ATOM 7161 N N . LEU A 1 895 ? -30.503 60.941 4.355 1.00 56.28 895 LEU A N 1
ATOM 7162 C CA . LEU A 1 895 ? -29.698 60.999 3.136 1.00 56.28 895 LEU A CA 1
ATOM 7163 C C . LEU A 1 895 ? -29.576 62.448 2.622 1.00 56.28 895 LEU A C 1
ATOM 7165 O O . LEU A 1 895 ? -28.484 62.851 2.227 1.00 56.28 895 LEU A O 1
ATOM 7169 N N . LYS A 1 896 ? -30.644 63.255 2.676 1.00 53.97 896 LYS A N 1
ATOM 7170 C CA . LYS A 1 896 ? -30.622 64.677 2.281 1.00 53.97 896 LYS A CA 1
ATOM 7171 C C . LYS A 1 896 ? -29.722 65.524 3.185 1.00 53.97 896 LYS A C 1
ATOM 7173 O O . LYS A 1 896 ? -28.825 66.180 2.663 1.00 53.97 896 LYS A O 1
ATOM 7178 N N . GLU A 1 897 ? -29.867 65.430 4.512 1.00 58.94 897 GLU A N 1
ATOM 7179 C CA . GLU A 1 897 ? -28.968 66.116 5.464 1.00 58.94 897 GLU A CA 1
ATOM 7180 C C . GLU A 1 897 ? -27.492 65.762 5.219 1.00 58.94 897 GLU A C 1
ATOM 7182 O O . GLU A 1 897 ? -26.600 66.603 5.343 1.00 58.94 897 GLU A O 1
ATOM 7187 N N . HIS A 1 898 ? -27.215 64.511 4.845 1.00 61.44 898 HIS A N 1
ATOM 7188 C CA . HIS A 1 898 ? -25.866 64.080 4.514 1.00 61.44 898 HIS A CA 1
ATOM 7189 C C . HIS A 1 898 ? -25.379 64.593 3.145 1.00 61.44 898 HIS A C 1
ATOM 7191 O O . HIS A 1 898 ? -24.207 64.955 3.030 1.00 61.44 898 HIS A O 1
ATOM 7197 N N . LEU A 1 899 ? -26.237 64.636 2.120 1.00 48.00 899 LEU A N 1
ATOM 7198 C CA . LEU A 1 899 ? -25.886 65.102 0.773 1.00 48.00 899 LEU A CA 1
ATOM 7199 C C . LEU A 1 899 ? -25.529 66.592 0.733 1.00 48.00 899 LEU A C 1
ATOM 7201 O O . LEU A 1 899 ? -24.606 66.949 0.001 1.00 48.00 899 LEU A O 1
ATOM 7205 N N . ASP A 1 900 ? -26.187 67.430 1.538 1.00 47.22 900 ASP A N 1
ATOM 7206 C CA . ASP A 1 900 ? -25.831 68.851 1.664 1.00 47.22 900 ASP A CA 1
ATOM 7207 C C . ASP A 1 900 ? -24.411 69.018 2.236 1.00 47.22 900 ASP A C 1
ATOM 7209 O O . ASP A 1 900 ? -23.596 69.755 1.683 1.00 47.22 900 ASP A O 1
ATOM 7213 N N . VAL A 1 901 ? -24.055 68.250 3.274 1.00 47.91 901 VAL A N 1
ATOM 7214 C CA . VAL A 1 901 ? -22.690 68.242 3.842 1.00 47.91 901 VAL A CA 1
ATOM 7215 C C . VAL A 1 901 ? -21.665 67.628 2.877 1.00 47.91 901 VAL A C 1
ATOM 7217 O O . VAL A 1 901 ? -20.499 68.014 2.877 1.00 47.91 901 VAL A O 1
ATOM 7220 N N . CYS A 1 902 ? -22.073 66.676 2.033 1.00 41.53 902 CYS A N 1
ATOM 7221 C CA . CYS A 1 902 ? -21.177 65.966 1.116 1.00 41.53 902 CYS A CA 1
ATOM 7222 C C . CYS A 1 902 ? -20.833 66.754 -0.168 1.00 41.53 902 CYS A C 1
ATOM 7224 O O . CYS A 1 902 ? -20.174 66.202 -1.051 1.00 41.53 902 CYS A O 1
ATOM 7226 N N . ARG A 1 903 ? -21.277 68.015 -0.295 1.00 36.81 903 ARG A N 1
ATOM 7227 C CA . ARG A 1 903 ? -21.062 68.873 -1.477 1.00 36.81 903 ARG A CA 1
ATOM 7228 C C . ARG A 1 903 ? -20.100 70.054 -1.272 1.00 36.81 903 ARG A C 1
ATOM 7230 O O . ARG A 1 903 ? -19.783 70.716 -2.252 1.00 36.81 903 ARG A O 1
ATOM 7237 N N . GLU A 1 904 ? -19.603 70.304 -0.057 1.00 35.88 904 GLU A N 1
ATOM 7238 C CA . GLU A 1 904 ? -18.717 71.456 0.233 1.00 35.88 904 GLU A CA 1
ATOM 7239 C C . GLU A 1 904 ? -17.199 71.146 0.251 1.00 35.88 904 GLU A C 1
ATOM 7241 O O . GLU A 1 904 ? -16.403 72.068 0.423 1.00 35.88 904 GLU A O 1
ATOM 7246 N N . GLU A 1 905 ? -16.751 69.892 0.081 1.00 38.62 905 GLU A N 1
ATOM 7247 C CA . GLU A 1 905 ? -15.311 69.538 0.164 1.00 38.62 905 GLU A CA 1
ATOM 7248 C C . GLU A 1 905 ? -14.558 69.473 -1.190 1.00 38.62 905 GLU A C 1
ATOM 7250 O O . GLU A 1 905 ? -13.366 69.171 -1.177 1.00 38.62 905 GLU A O 1
ATOM 7255 N N . ASP A 1 906 ? -15.190 69.782 -2.334 1.00 33.78 906 ASP A N 1
ATOM 7256 C CA . ASP A 1 906 ? -14.629 69.490 -3.676 1.00 33.78 906 ASP A CA 1
ATOM 7257 C C . ASP A 1 906 ? -14.657 70.676 -4.677 1.00 33.78 906 ASP A C 1
ATOM 7259 O O . ASP A 1 906 ? -14.974 70.514 -5.854 1.00 33.78 906 ASP A O 1
ATOM 7263 N N . ASP A 1 907 ? -14.323 71.896 -4.224 1.00 27.64 907 ASP A N 1
ATOM 7264 C CA . ASP A 1 907 ? -14.180 73.070 -5.109 1.00 27.64 907 ASP A CA 1
ATOM 7265 C C . ASP A 1 907 ? -12.985 73.983 -4.742 1.00 27.64 907 ASP A C 1
ATOM 7267 O O . ASP A 1 907 ? -13.042 74.796 -3.815 1.00 27.64 907 ASP A O 1
ATOM 7271 N N . SER A 1 908 ? -11.857 73.811 -5.452 1.00 28.33 908 SER A N 1
ATOM 7272 C CA . SER A 1 908 ? -10.988 74.904 -5.960 1.00 28.33 908 SER A CA 1
ATOM 7273 C C . SER A 1 908 ? -9.644 74.403 -6.528 1.00 28.33 908 SER A C 1
ATOM 7275 O O . SER A 1 908 ? -8.573 74.595 -5.948 1.00 28.33 908 SER A O 1
ATOM 7277 N N . THR A 1 909 ? -9.654 73.843 -7.740 1.00 28.33 909 THR A N 1
ATOM 7278 C CA . THR A 1 909 ? -8.456 73.884 -8.604 1.00 28.33 909 THR A CA 1
ATOM 7279 C C . THR A 1 909 ? -8.404 75.216 -9.346 1.00 28.33 909 THR A C 1
ATOM 7281 O O . THR A 1 909 ? -9.406 75.623 -9.930 1.00 28.33 909 THR A O 1
ATOM 7284 N N . ASN A 1 910 ? -7.243 75.873 -9.396 1.00 25.58 910 ASN A N 1
ATOM 7285 C CA . ASN A 1 910 ? -7.027 77.026 -10.274 1.00 25.58 910 ASN A CA 1
ATOM 7286 C C . ASN A 1 910 ? -5.661 76.928 -10.984 1.00 25.58 910 ASN A C 1
ATOM 7288 O O . ASN A 1 910 ? -4.778 76.201 -10.533 1.00 25.58 910 ASN A O 1
ATOM 7292 N N . ILE A 1 911 ? -5.550 77.572 -12.145 1.00 27.78 911 ILE A N 1
ATOM 7293 C CA . ILE A 1 911 ? -4.710 77.142 -13.283 1.00 27.78 911 ILE A CA 1
ATOM 7294 C C . ILE A 1 911 ? -3.450 78.043 -13.425 1.00 27.78 911 ILE A C 1
ATOM 7296 O O . ILE A 1 911 ? -3.306 79.004 -12.671 1.00 27.78 911 ILE A O 1
ATOM 7300 N N . LEU A 1 912 ? -2.607 77.767 -14.441 1.00 26.02 912 LEU A N 1
ATOM 7301 C CA . LEU A 1 912 ? -1.531 78.601 -15.038 1.00 26.02 912 LEU A CA 1
ATOM 7302 C C . LEU A 1 912 ? -0.108 78.410 -14.448 1.00 26.02 912 LEU A C 1
ATOM 7304 O O . LEU A 1 912 ? 0.052 78.314 -13.237 1.00 26.02 912 LEU A O 1
ATOM 7308 N N . GLU A 1 913 ? 0.989 78.402 -15.227 1.00 26.14 913 GLU A N 1
ATOM 7309 C CA . GLU A 1 913 ? 1.171 78.085 -16.663 1.00 26.14 913 GLU A CA 1
ATOM 7310 C C . GLU A 1 913 ? 2.662 77.778 -16.990 1.00 26.14 913 GLU A C 1
ATOM 7312 O O . GLU A 1 913 ? 3.545 77.952 -16.155 1.00 26.14 913 GLU A O 1
ATOM 7317 N N . LEU A 1 914 ? 2.901 77.309 -18.220 1.00 24.56 914 LEU A N 1
ATOM 7318 C CA . LEU A 1 914 ? 4.155 77.121 -18.982 1.00 24.56 914 LEU A CA 1
ATOM 7319 C C . LEU A 1 914 ? 5.485 77.763 -18.491 1.00 24.56 914 LEU A C 1
ATOM 7321 O O . LEU A 1 914 ? 5.582 78.980 -18.349 1.00 24.56 914 LEU A O 1
ATOM 7325 N N . GLY A 1 915 ? 6.581 76.983 -18.573 1.00 22.69 915 GLY A N 1
ATOM 7326 C CA . GLY A 1 915 ? 7.700 77.381 -19.456 1.00 22.69 915 GLY A CA 1
ATOM 7327 C C . GLY A 1 915 ? 9.168 77.312 -18.971 1.00 22.69 915 GLY A C 1
ATOM 7328 O O . GLY A 1 915 ? 9.534 77.907 -17.965 1.00 22.69 915 GLY A O 1
ATOM 7329 N N . ASN A 1 916 ? 10.006 76.759 -19.866 1.00 25.33 916 ASN A N 1
ATOM 7330 C CA . ASN A 1 916 ? 11.354 77.218 -20.273 1.00 25.33 916 ASN A CA 1
ATOM 7331 C C . ASN A 1 916 ? 12.679 76.823 -19.552 1.00 25.33 916 ASN A C 1
ATOM 7333 O O . ASN A 1 916 ? 12.933 77.196 -18.413 1.00 25.33 916 ASN A O 1
ATOM 7337 N N . LEU A 1 917 ? 13.580 76.289 -20.407 1.00 25.72 917 LEU A N 1
ATOM 7338 C CA . LEU A 1 917 ? 15.056 76.417 -20.493 1.00 25.72 917 LEU A CA 1
ATOM 7339 C C . LEU A 1 917 ? 15.990 75.509 -19.643 1.00 25.72 917 LEU A C 1
ATOM 7341 O O . LEU A 1 917 ? 16.115 75.694 -18.439 1.00 25.72 917 LEU A O 1
ATOM 7345 N N . ASP A 1 918 ? 16.731 74.653 -20.376 1.00 25.41 918 ASP A N 1
ATOM 7346 C CA . ASP A 1 918 ? 18.213 74.513 -20.404 1.00 25.41 918 ASP A CA 1
ATOM 7347 C C . ASP A 1 918 ? 18.970 73.988 -19.137 1.00 25.41 918 ASP A C 1
ATOM 7349 O O . ASP A 1 918 ? 18.608 74.303 -18.011 1.00 25.41 918 ASP A O 1
ATOM 7353 N N . ASN A 1 919 ? 20.082 73.219 -19.189 1.00 26.34 919 ASN A N 1
ATOM 7354 C CA . ASN A 1 919 ? 21.067 72.950 -20.260 1.00 26.34 919 ASN A CA 1
ATOM 7355 C C . ASN A 1 919 ? 22.049 71.768 -19.923 1.00 26.34 919 ASN A C 1
ATOM 7357 O O . ASN A 1 919 ? 22.204 71.453 -18.746 1.00 26.34 919 ASN A O 1
ATOM 7361 N N . TYR A 1 920 ? 22.795 71.264 -20.931 1.00 29.66 920 TYR A N 1
ATOM 7362 C CA . TYR A 1 920 ? 24.106 70.531 -20.908 1.00 29.66 920 TYR A CA 1
ATOM 7363 C C . TYR A 1 920 ? 24.259 69.036 -20.463 1.00 29.66 920 TYR A C 1
ATOM 7365 O O . TYR A 1 920 ? 24.087 68.708 -19.293 1.00 29.66 920 TYR A O 1
ATOM 7373 N N . ASP A 1 921 ? 24.676 68.196 -21.440 1.00 27.48 921 ASP A N 1
ATOM 7374 C CA . ASP A 1 921 ? 25.920 67.365 -21.568 1.00 27.48 921 ASP A CA 1
ATOM 7375 C C . ASP A 1 921 ? 26.275 66.305 -20.475 1.00 27.48 921 ASP A C 1
ATOM 7377 O O . ASP A 1 921 ? 26.156 66.578 -19.283 1.00 27.48 921 ASP A O 1
ATOM 7381 N N . SER A 1 922 ? 26.565 65.009 -20.756 1.00 28.52 922 SER A N 1
ATOM 7382 C CA . SER A 1 922 ? 27.694 64.331 -21.486 1.00 28.52 922 SER A CA 1
ATOM 7383 C C . SER A 1 922 ? 29.078 64.534 -20.818 1.00 28.52 922 SER A C 1
ATOM 7385 O O . SER A 1 922 ? 29.279 65.561 -20.179 1.00 28.52 922 SER A O 1
ATOM 7387 N N . GLU A 1 923 ? 30.063 63.617 -20.780 1.00 28.50 923 GLU A N 1
ATOM 7388 C CA . GLU A 1 923 ? 30.514 62.423 -21.561 1.00 28.50 923 GLU A CA 1
ATOM 7389 C C . GLU A 1 923 ? 30.983 61.310 -20.550 1.00 28.50 923 GLU A C 1
ATOM 7391 O O . GLU A 1 923 ? 31.196 61.632 -19.379 1.00 28.50 923 GLU A O 1
ATOM 7396 N N . ASP A 1 924 ? 30.895 59.983 -20.757 1.00 30.11 924 ASP A N 1
ATOM 7397 C CA . ASP A 1 924 ? 31.649 58.993 -21.585 1.00 30.11 924 ASP A CA 1
ATOM 7398 C C . ASP A 1 924 ? 33.108 58.639 -21.157 1.00 30.11 924 ASP A C 1
ATOM 7400 O O . ASP A 1 924 ? 33.914 59.536 -20.937 1.0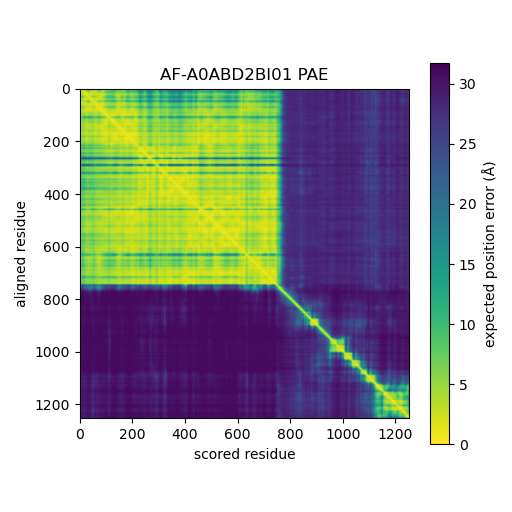0 30.11 924 ASP A O 1
ATOM 7404 N N . GLU A 1 925 ? 33.399 57.316 -21.100 1.00 31.75 925 GLU A N 1
ATOM 7405 C CA . GLU A 1 925 ? 34.690 56.577 -21.306 1.00 31.75 925 GLU A CA 1
ATOM 7406 C C . GLU A 1 925 ? 35.983 56.989 -20.524 1.00 31.75 925 GLU A C 1
ATOM 7408 O O . GLU A 1 925 ? 36.034 57.995 -19.824 1.00 31.75 925 GLU A O 1
ATOM 7413 N N . ASP A 1 926 ? 37.126 56.285 -20.616 1.00 32.06 926 ASP A N 1
ATOM 7414 C CA . ASP A 1 926 ? 37.467 54.882 -20.252 1.00 32.06 926 ASP A CA 1
ATOM 7415 C C . ASP A 1 926 ? 39.009 54.792 -20.012 1.00 32.06 926 ASP A C 1
ATOM 7417 O O . ASP A 1 926 ? 39.732 55.671 -20.476 1.00 32.06 926 ASP A O 1
ATOM 7421 N N . ASP A 1 927 ? 39.508 53.722 -19.356 1.00 30.12 927 ASP A N 1
ATOM 7422 C CA . ASP A 1 927 ? 40.918 53.222 -19.388 1.00 30.12 927 ASP A CA 1
ATOM 7423 C C . ASP A 1 927 ? 42.092 54.171 -18.945 1.00 30.12 927 ASP A C 1
ATOM 7425 O O . ASP A 1 927 ? 41.941 55.380 -18.811 1.00 30.12 927 ASP A O 1
ATOM 7429 N N . ALA A 1 928 ? 43.335 53.745 -18.639 1.00 30.25 928 ALA A N 1
ATOM 7430 C CA . ALA A 1 928 ? 43.928 52.461 -18.206 1.00 30.25 928 ALA A CA 1
ATOM 7431 C C . ALA A 1 928 ? 45.344 52.707 -17.574 1.00 30.25 928 ALA A C 1
ATOM 7433 O O . ALA A 1 928 ? 45.710 53.846 -17.282 1.00 30.25 928 ALA A O 1
ATOM 7434 N N . ASP A 1 929 ? 46.130 51.628 -17.430 1.00 29.59 929 ASP A N 1
ATOM 7435 C CA . ASP A 1 929 ? 47.597 51.518 -17.240 1.00 29.59 929 ASP A CA 1
ATOM 7436 C C . ASP A 1 929 ? 48.247 51.390 -15.832 1.00 29.59 929 ASP A C 1
ATOM 7438 O O . ASP A 1 929 ? 47.749 51.824 -14.794 1.00 29.59 929 ASP A O 1
ATOM 7442 N N . ASP A 1 930 ? 49.377 50.667 -15.878 1.00 26.45 930 ASP A N 1
ATOM 7443 C CA . ASP A 1 930 ? 50.139 49.893 -14.865 1.00 26.45 930 ASP A CA 1
ATOM 7444 C C . ASP A 1 930 ? 51.436 50.695 -14.448 1.00 26.45 930 ASP A C 1
ATOM 7446 O O . ASP A 1 930 ? 51.443 51.905 -14.708 1.00 26.45 930 ASP A O 1
ATOM 7450 N N . PRO A 1 931 ? 52.562 50.177 -13.863 1.00 41.53 931 PRO A N 1
ATOM 7451 C CA . PRO A 1 931 ? 52.927 48.798 -13.486 1.00 41.53 931 PRO A CA 1
ATOM 7452 C C . PRO A 1 931 ? 53.711 48.567 -12.154 1.00 41.53 931 PRO A C 1
ATOM 7454 O O . PRO A 1 931 ? 54.040 49.487 -11.407 1.00 41.53 931 PRO A O 1
ATOM 7457 N N . ASP A 1 932 ? 54.080 47.289 -11.953 1.00 27.34 932 ASP A N 1
ATOM 7458 C CA . ASP A 1 932 ? 55.243 46.729 -11.218 1.00 27.34 932 ASP A CA 1
ATOM 7459 C C . ASP A 1 932 ? 55.382 46.884 -9.680 1.00 27.34 932 ASP A C 1
ATOM 7461 O O . ASP A 1 932 ? 55.769 47.934 -9.170 1.00 27.34 932 ASP A O 1
ATOM 7465 N N . TYR A 1 933 ? 55.288 45.758 -8.938 1.00 26.88 933 TYR A N 1
ATOM 7466 C CA . TYR A 1 933 ? 56.480 44.992 -8.480 1.00 26.88 933 TYR A CA 1
ATOM 7467 C C . TYR A 1 933 ? 56.129 43.616 -7.841 1.00 26.88 933 TYR A C 1
ATOM 7469 O O . TYR A 1 933 ? 55.029 43.417 -7.329 1.00 26.88 933 TYR A O 1
ATOM 7477 N N . GLU A 1 934 ? 57.079 42.668 -7.827 1.00 26.94 934 GLU A N 1
ATOM 7478 C CA . GLU A 1 934 ? 56.918 41.263 -7.381 1.00 26.94 934 GLU A CA 1
ATOM 7479 C C . GLU A 1 934 ? 57.582 40.912 -6.021 1.00 26.94 934 GLU A C 1
ATOM 7481 O O . GLU A 1 934 ? 58.622 41.480 -5.706 1.00 26.94 934 GLU A O 1
ATOM 7486 N N . PHE A 1 935 ? 57.049 39.872 -5.332 1.00 24.98 935 PHE A N 1
ATOM 7487 C CA . PHE A 1 935 ? 57.720 38.888 -4.423 1.00 24.98 935 PHE A CA 1
ATOM 7488 C C . PHE A 1 935 ? 58.531 39.416 -3.189 1.00 24.98 935 PHE A C 1
ATOM 7490 O O . PHE A 1 935 ? 59.121 40.484 -3.217 1.00 24.98 935 PHE A O 1
ATOM 7497 N N . ASN A 1 936 ? 58.691 38.747 -2.030 1.00 24.00 936 ASN A N 1
ATOM 7498 C CA . ASN A 1 936 ? 58.123 37.544 -1.369 1.00 24.00 936 ASN A CA 1
ATOM 7499 C C . ASN A 1 936 ? 58.254 37.786 0.188 1.00 24.00 936 ASN A C 1
ATOM 7501 O O . ASN A 1 936 ? 58.214 38.950 0.572 1.00 24.00 936 ASN A O 1
ATOM 7505 N N . ASP A 1 937 ? 58.417 36.909 1.200 1.00 24.16 937 ASP A N 1
ATOM 7506 C CA . ASP A 1 937 ? 58.609 35.454 1.391 1.00 24.16 937 ASP A CA 1
ATOM 7507 C C . ASP A 1 937 ? 58.345 35.058 2.885 1.00 24.16 937 ASP A C 1
ATOM 7509 O O . ASP A 1 937 ? 58.323 35.915 3.769 1.00 24.16 937 ASP A O 1
ATOM 7513 N N . THR A 1 938 ? 58.319 33.755 3.194 1.00 25.42 938 THR A N 1
ATOM 7514 C CA . THR A 1 938 ? 58.542 33.099 4.513 1.00 25.42 938 THR A CA 1
ATOM 7515 C C . THR A 1 938 ? 57.454 33.124 5.611 1.00 25.42 938 THR A C 1
ATOM 7517 O O . THR A 1 938 ? 56.346 33.631 5.453 1.00 25.42 938 THR A O 1
ATOM 7520 N N . SER A 1 939 ? 57.720 32.375 6.693 1.00 25.66 939 SER A N 1
ATOM 7521 C CA . SER A 1 939 ? 56.738 31.577 7.438 1.00 25.66 939 SER A CA 1
ATOM 7522 C C . SER A 1 939 ? 56.669 31.847 8.945 1.00 25.66 939 SER A C 1
ATOM 7524 O O . SER A 1 939 ? 57.705 31.945 9.590 1.00 25.66 939 SER A O 1
ATOM 7526 N N . ILE A 1 940 ? 55.446 31.763 9.485 1.00 32.25 940 ILE A N 1
ATOM 7527 C CA . ILE A 1 940 ? 55.071 31.227 10.813 1.00 32.25 940 ILE A CA 1
ATOM 7528 C C . ILE A 1 940 ? 56.008 31.573 11.989 1.00 32.25 940 ILE A C 1
ATOM 7530 O O . ILE A 1 940 ? 56.982 30.870 12.241 1.00 32.25 940 ILE A O 1
ATOM 7534 N N . GLU A 1 941 ? 55.561 32.489 12.850 1.00 25.44 941 GLU A N 1
ATOM 7535 C CA . GLU A 1 941 ? 55.727 32.320 14.300 1.00 25.44 941 GLU A CA 1
ATOM 7536 C C . GLU A 1 941 ? 54.501 32.881 15.048 1.00 25.44 941 GLU A C 1
ATOM 7538 O O . GLU A 1 941 ? 53.636 33.522 14.444 1.00 25.44 941 GLU A O 1
ATOM 7543 N N . ASP A 1 942 ? 54.347 32.535 16.327 1.00 29.25 942 ASP A N 1
ATOM 7544 C CA . ASP A 1 942 ? 53.041 32.500 17.003 1.00 29.25 942 ASP A CA 1
ATOM 7545 C C . ASP A 1 942 ? 52.856 33.595 18.086 1.00 29.25 942 ASP A C 1
ATOM 7547 O O . ASP A 1 942 ? 53.804 34.130 18.655 1.00 29.25 942 ASP A O 1
ATOM 7551 N N . THR A 1 943 ? 51.598 33.828 18.467 1.00 26.09 943 THR A N 1
ATOM 7552 C CA . THR A 1 943 ? 51.101 34.555 19.657 1.00 26.09 943 THR A CA 1
ATOM 7553 C C . THR A 1 943 ? 50.970 36.102 19.695 1.00 26.09 943 THR A C 1
ATOM 7555 O O . THR A 1 943 ? 51.892 36.846 19.995 1.00 26.09 943 THR A O 1
ATOM 7558 N N . LYS A 1 944 ? 49.685 36.514 19.715 1.00 26.38 944 LYS A N 1
ATOM 7559 C CA . LYS A 1 944 ? 49.027 37.459 20.667 1.00 26.38 944 LYS A CA 1
ATOM 7560 C C . LYS A 1 944 ? 49.131 38.997 20.502 1.00 26.38 944 LYS A C 1
ATOM 7562 O O . LYS A 1 944 ? 50.006 39.638 21.066 1.00 26.38 944 LYS A O 1
ATOM 7567 N N . ALA A 1 945 ? 47.973 39.542 20.092 1.00 26.25 945 ALA A N 1
ATOM 7568 C CA . ALA A 1 945 ? 47.356 40.807 20.548 1.00 26.25 945 ALA A CA 1
ATOM 7569 C C . ALA A 1 945 ? 48.019 42.134 20.084 1.00 26.25 945 ALA A C 1
ATOM 7571 O O . ALA A 1 945 ? 49.190 42.169 19.751 1.00 26.25 945 ALA A O 1
ATOM 7572 N N . GLN A 1 946 ? 47.313 43.271 19.996 1.00 29.30 946 GLN A N 1
ATOM 7573 C CA . GLN A 1 946 ? 45.963 43.631 20.471 1.00 29.30 946 GLN A CA 1
ATOM 7574 C C . GLN A 1 946 ? 45.086 44.226 19.342 1.00 29.30 946 GLN A C 1
ATOM 7576 O O . GLN A 1 946 ? 45.601 44.809 18.393 1.00 29.30 946 GLN A O 1
ATOM 7581 N N . LYS A 1 947 ? 43.751 44.136 19.468 1.00 30.78 947 LYS A N 1
ATOM 7582 C CA . LYS A 1 947 ? 42.775 44.889 18.650 1.00 30.78 947 LYS A CA 1
ATOM 7583 C C . LYS A 1 947 ? 41.900 45.765 19.551 1.00 30.78 947 LYS A C 1
ATOM 7585 O O . LYS A 1 947 ? 41.392 45.271 20.554 1.00 30.78 947 LYS A O 1
ATOM 7590 N N . ASN A 1 948 ? 41.662 47.014 19.149 1.00 30.95 948 ASN A N 1
ATOM 7591 C CA . ASN A 1 948 ? 40.664 47.893 19.766 1.00 30.95 948 ASN A CA 1
ATOM 7592 C C . ASN A 1 948 ? 39.344 47.817 18.978 1.00 30.95 948 ASN A C 1
ATOM 7594 O O . ASN A 1 948 ? 39.179 48.512 17.978 1.00 30.95 948 ASN A O 1
ATOM 7598 N N . ASN A 1 949 ? 38.404 46.981 19.430 1.00 32.16 949 ASN A N 1
ATOM 7599 C CA . ASN A 1 949 ? 37.067 46.866 18.836 1.00 32.16 949 ASN A CA 1
ATOM 7600 C C . ASN A 1 949 ? 36.048 47.707 19.625 1.00 32.16 949 ASN A C 1
ATOM 7602 O O . ASN A 1 949 ? 35.719 47.362 20.757 1.00 32.16 949 ASN A O 1
ATOM 7606 N N . ASN A 1 950 ? 35.456 48.731 19.000 1.00 35.56 950 ASN A N 1
ATOM 7607 C CA . ASN A 1 950 ? 34.244 49.400 19.505 1.00 35.56 950 ASN A CA 1
ATOM 7608 C C . ASN A 1 950 ? 32.967 48.670 19.032 1.00 35.56 950 ASN A C 1
ATOM 7610 O O . ASN A 1 950 ? 32.049 49.265 18.468 1.00 35.56 950 ASN A O 1
ATOM 7614 N N . GLU A 1 951 ? 32.913 47.355 19.254 1.00 37.16 951 GLU A N 1
ATOM 7615 C CA . GLU A 1 951 ? 31.718 46.541 19.011 1.00 37.16 951 GLU A CA 1
ATOM 7616 C C . GLU A 1 951 ? 30.870 46.417 20.282 1.00 37.16 951 GLU A C 1
ATOM 7618 O O . GLU A 1 951 ? 31.377 46.296 21.398 1.00 37.16 951 GLU A O 1
ATOM 7623 N N . LYS A 1 952 ? 29.544 46.434 20.119 1.00 33.69 952 LYS A N 1
ATOM 7624 C CA . LYS A 1 952 ? 28.592 46.378 21.233 1.00 33.69 952 LYS A CA 1
ATOM 7625 C C . LYS A 1 952 ? 28.510 44.946 21.798 1.00 33.69 952 LYS A C 1
ATOM 7627 O O . LYS A 1 952 ? 28.107 44.049 21.057 1.00 33.69 952 LYS A O 1
ATOM 7632 N N . PRO A 1 953 ? 28.811 44.701 23.088 1.00 41.00 953 PRO A N 1
ATOM 7633 C CA . PRO A 1 953 ? 28.882 43.344 23.626 1.00 41.00 953 PRO A CA 1
ATOM 7634 C C . PRO A 1 953 ? 27.503 42.669 23.697 1.00 41.00 953 PRO A C 1
ATOM 7636 O O . PRO A 1 953 ? 26.610 43.102 24.426 1.00 41.00 953 PRO A O 1
ATOM 7639 N N . THR A 1 954 ? 27.335 41.564 22.968 1.00 42.75 954 THR A N 1
ATOM 7640 C CA . THR A 1 954 ? 26.136 40.714 23.029 1.00 42.75 954 THR A CA 1
ATOM 7641 C C . THR A 1 954 ? 26.141 39.841 24.284 1.00 42.75 954 THR A C 1
ATOM 7643 O O . THR A 1 954 ? 26.932 38.902 24.396 1.00 42.75 954 THR A O 1
ATOM 7646 N N . ILE A 1 955 ? 25.223 40.112 25.212 1.00 48.12 955 ILE A N 1
ATOM 7647 C CA . ILE A 1 955 ? 24.996 39.284 26.402 1.00 48.12 955 ILE A CA 1
ATOM 7648 C C . ILE A 1 955 ? 24.097 38.098 26.018 1.00 48.12 955 ILE A C 1
ATOM 7650 O O . ILE A 1 955 ? 23.035 38.292 25.430 1.00 48.12 955 ILE A O 1
ATOM 7654 N N . LYS A 1 956 ? 24.508 36.869 26.356 1.00 49.78 956 LYS A N 1
ATOM 7655 C CA . LYS A 1 956 ? 23.655 35.675 26.221 1.00 49.78 956 LYS A CA 1
ATOM 7656 C C . LYS A 1 956 ? 22.640 35.617 27.377 1.00 49.78 956 LYS A C 1
ATOM 7658 O O . LYS A 1 956 ? 23.041 35.913 28.506 1.00 49.78 956 LYS A O 1
ATOM 7663 N N . PRO A 1 957 ? 21.375 35.223 27.134 1.00 50.09 957 PRO A N 1
ATOM 7664 C CA . PRO A 1 957 ? 20.397 35.025 28.203 1.00 50.09 957 PRO A CA 1
ATOM 7665 C C . PRO A 1 957 ? 20.829 33.889 29.142 1.00 50.09 957 PRO A C 1
ATOM 7667 O O . PRO A 1 957 ? 21.545 32.972 28.733 1.00 50.09 957 PRO A O 1
ATOM 7670 N N . VAL A 1 958 ? 20.381 33.955 30.396 1.00 50.03 958 VAL A N 1
ATOM 7671 C CA . VAL A 1 958 ? 20.583 32.921 31.426 1.00 50.03 958 VAL A CA 1
ATOM 7672 C C . VAL A 1 958 ? 19.232 32.553 32.055 1.00 50.03 958 VAL A C 1
ATOM 7674 O O . VAL A 1 958 ? 18.336 33.396 32.018 1.00 50.03 958 VAL A O 1
ATOM 7677 N N . PRO A 1 959 ? 19.057 31.332 32.600 1.00 58.31 959 PRO A N 1
ATOM 7678 C CA . PRO A 1 959 ? 17.775 30.889 33.156 1.00 58.31 959 PRO A CA 1
ATOM 7679 C C . PRO A 1 959 ? 17.294 31.754 34.326 1.00 58.31 959 PRO A C 1
ATOM 7681 O O . PRO A 1 959 ? 18.109 32.297 35.070 1.00 58.31 959 PRO A O 1
ATOM 7684 N N . ASP A 1 960 ? 15.978 31.797 34.546 1.00 60.34 960 ASP A N 1
ATOM 7685 C CA . ASP A 1 960 ? 15.322 32.680 35.529 1.00 60.34 960 ASP A CA 1
ATOM 7686 C C . ASP A 1 960 ? 15.721 32.424 36.996 1.00 60.34 960 ASP A C 1
ATOM 7688 O O . ASP A 1 960 ? 15.470 33.250 37.870 1.00 60.34 960 ASP A O 1
ATOM 7692 N N . THR A 1 961 ? 16.383 31.300 37.288 1.00 55.69 961 THR A N 1
ATOM 7693 C CA . THR A 1 961 ? 16.975 30.992 38.601 1.00 55.69 961 THR A CA 1
ATOM 7694 C C . THR A 1 961 ? 18.343 31.654 38.835 1.00 55.69 961 THR A C 1
ATOM 7696 O O . THR A 1 961 ? 18.873 31.589 39.946 1.00 55.69 961 THR A O 1
ATOM 7699 N N . GLN A 1 962 ? 18.930 32.305 37.824 1.00 62.78 962 GLN A N 1
ATOM 7700 C CA . GLN A 1 962 ? 20.276 32.884 37.866 1.00 62.78 962 GLN A CA 1
ATOM 7701 C C . GLN A 1 962 ? 20.283 34.392 37.580 1.00 62.78 962 GLN A C 1
ATOM 7703 O O . GLN A 1 962 ? 19.639 34.898 36.660 1.00 62.78 962 GLN A O 1
ATOM 7708 N N . CYS A 1 963 ? 21.085 35.135 38.344 1.00 61.44 963 CYS A N 1
ATOM 7709 C CA . CYS A 1 963 ? 21.175 36.585 38.197 1.00 61.44 963 CYS A CA 1
ATOM 7710 C C . CYS A 1 963 ? 21.843 36.974 36.867 1.00 61.44 963 CYS A C 1
ATOM 7712 O O . CYS A 1 963 ? 23.000 36.632 36.615 1.00 61.44 963 CYS A O 1
ATOM 7714 N N . HIS A 1 964 ? 21.165 37.784 36.047 1.00 59.38 964 HIS A N 1
ATOM 7715 C CA . HIS A 1 964 ? 21.666 38.253 34.747 1.00 59.38 964 HIS A CA 1
ATOM 7716 C C . HIS A 1 964 ? 23.024 38.996 34.806 1.00 59.38 964 HIS A C 1
ATOM 7718 O O . HIS A 1 964 ? 23.753 39.013 33.812 1.00 59.38 964 HIS A O 1
ATOM 7724 N N . CYS A 1 965 ? 23.409 39.575 35.953 1.00 54.09 965 CYS A N 1
ATOM 7725 C CA . CYS A 1 965 ? 24.704 40.252 36.117 1.00 54.09 965 CYS A CA 1
ATOM 7726 C C . CYS A 1 965 ? 25.890 39.283 36.298 1.00 54.09 965 CYS A C 1
ATOM 7728 O O . CYS A 1 965 ? 26.974 39.541 35.770 1.00 54.09 965 CYS A O 1
ATOM 7730 N N . CYS A 1 966 ? 25.718 38.163 37.010 1.00 57.56 966 CYS A N 1
ATOM 7731 C CA . CYS A 1 966 ? 26.816 37.240 37.355 1.00 57.56 966 CYS A CA 1
ATOM 7732 C C . CYS A 1 966 ? 26.674 35.812 36.804 1.00 57.56 966 CYS A C 1
ATOM 7734 O O . CYS A 1 966 ? 27.686 35.137 36.653 1.00 57.56 966 CYS A O 1
ATOM 7736 N N . ALA A 1 967 ? 25.470 35.383 36.415 1.00 61.09 967 ALA A N 1
ATOM 7737 C CA . ALA A 1 967 ? 25.119 33.990 36.109 1.00 61.09 967 ALA A CA 1
ATOM 7738 C C . ALA A 1 967 ? 25.353 33.009 37.284 1.00 61.09 967 ALA A C 1
ATOM 7740 O O . ALA A 1 967 ? 25.566 31.818 37.075 1.00 61.09 967 ALA A O 1
ATOM 7741 N N . GLU A 1 968 ? 25.305 33.509 38.523 1.00 67.56 968 GLU A N 1
ATOM 7742 C CA . GLU A 1 968 ? 25.222 32.688 39.738 1.00 67.56 968 GLU A CA 1
ATOM 7743 C C . GLU A 1 968 ? 23.761 32.591 40.211 1.00 67.56 968 GLU A C 1
ATOM 7745 O O . GLU A 1 968 ? 22.931 33.445 39.879 1.00 67.56 968 GLU A O 1
ATOM 7750 N N . ASP A 1 969 ? 23.453 31.541 40.977 1.00 67.50 969 ASP A N 1
ATOM 7751 C CA . ASP A 1 969 ? 22.126 31.274 41.546 1.00 67.50 969 ASP A CA 1
ATOM 7752 C C . ASP A 1 969 ? 21.645 32.455 42.406 1.00 67.50 969 ASP A C 1
ATOM 7754 O O . ASP A 1 969 ? 22.381 32.935 43.277 1.00 67.50 969 ASP A O 1
ATOM 7758 N N . LEU A 1 970 ? 20.414 32.922 42.166 1.00 67.56 970 LEU A N 1
ATOM 7759 C CA . LEU A 1 970 ? 19.851 34.130 42.782 1.00 67.56 970 LEU A CA 1
ATOM 7760 C C . LEU A 1 970 ? 19.918 34.138 44.316 1.00 67.56 970 LEU A C 1
ATOM 7762 O O . LEU A 1 970 ? 20.035 35.211 44.902 1.00 67.56 970 LEU A O 1
ATOM 7766 N N . LYS A 1 971 ? 19.908 32.970 44.975 1.00 61.31 971 LYS A N 1
ATOM 7767 C CA . LYS A 1 971 ? 20.003 32.864 46.444 1.00 61.31 971 LYS A CA 1
ATOM 7768 C C . LYS A 1 971 ? 21.410 33.104 47.008 1.00 61.31 971 LYS A C 1
ATOM 7770 O O . LYS A 1 971 ? 21.555 33.247 48.218 1.00 61.31 971 LYS A O 1
ATOM 7775 N N . THR A 1 972 ? 22.443 33.112 46.162 1.00 61.59 972 THR A N 1
ATOM 7776 C CA . THR A 1 972 ? 23.864 33.250 46.561 1.00 61.59 972 THR A CA 1
ATOM 7777 C C . THR A 1 972 ? 24.627 34.329 45.783 1.00 61.59 972 THR A C 1
ATOM 7779 O O . THR A 1 972 ? 25.821 34.557 46.019 1.00 61.59 972 THR A O 1
ATOM 7782 N N . ALA A 1 973 ? 23.947 34.994 44.846 1.00 60.00 973 ALA A N 1
ATOM 7783 C CA . ALA A 1 973 ? 24.475 36.113 44.088 1.00 60.00 973 ALA A CA 1
ATOM 7784 C C . ALA A 1 973 ? 24.770 37.322 45.000 1.00 60.00 973 ALA A C 1
ATOM 7786 O O . ALA A 1 973 ? 24.080 37.573 45.984 1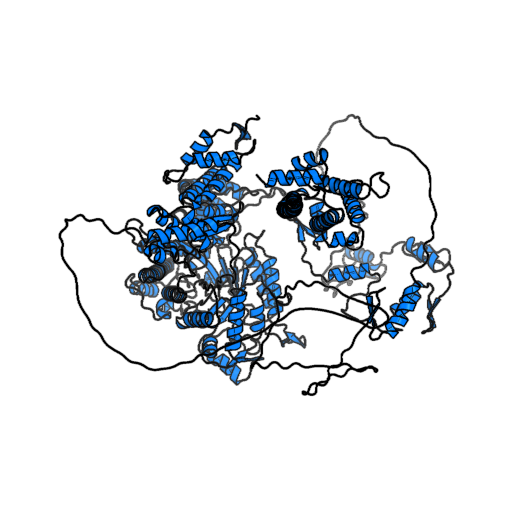.00 60.00 973 ALA A O 1
ATOM 7787 N N . HIS A 1 974 ? 25.795 38.098 44.641 1.00 63.62 974 HIS A N 1
ATOM 7788 C CA . HIS A 1 974 ? 26.209 39.354 45.294 1.00 63.62 974 HIS A CA 1
ATOM 7789 C C . HIS A 1 974 ? 26.722 39.277 46.750 1.00 63.62 974 HIS A C 1
ATOM 7791 O O . HIS A 1 974 ? 27.102 40.310 47.307 1.00 63.62 974 HIS A O 1
ATOM 7797 N N . SER A 1 975 ? 26.807 38.086 47.356 1.00 59.94 975 SER A N 1
ATOM 7798 C CA . SER A 1 975 ? 27.405 37.874 48.684 1.00 59.94 975 SER A CA 1
ATOM 7799 C C . SER A 1 975 ? 28.804 37.240 48.615 1.00 59.94 975 SER A C 1
ATOM 7801 O O . SER A 1 975 ? 29.003 36.237 47.925 1.00 59.94 975 SER A O 1
ATOM 7803 N N . GLY A 1 976 ? 29.757 37.785 49.384 1.00 61.72 976 GLY A N 1
ATOM 7804 C CA . GLY A 1 976 ? 31.054 37.148 49.668 1.00 61.72 976 GLY A CA 1
ATOM 7805 C C . GLY A 1 976 ? 32.080 37.129 48.525 1.00 61.72 976 GLY A C 1
ATOM 7806 O O . GLY A 1 976 ? 32.839 36.171 48.426 1.00 61.72 976 GLY A O 1
ATOM 7807 N N . GLY A 1 977 ? 32.094 38.135 47.644 1.00 65.25 977 GLY A N 1
ATOM 7808 C CA . GLY A 1 977 ? 33.068 38.252 46.548 1.00 65.25 977 GLY A CA 1
ATOM 7809 C C . GLY A 1 977 ? 34.015 39.452 46.678 1.00 65.25 977 GLY A C 1
ATOM 7810 O O . GLY A 1 977 ? 33.614 40.500 47.180 1.00 65.25 977 GLY A O 1
ATOM 7811 N N . GLU A 1 978 ? 35.255 39.308 46.203 1.00 68.88 978 GLU A N 1
ATOM 7812 C CA . GLU A 1 978 ? 36.322 40.320 46.330 1.00 68.88 978 GLU A CA 1
ATOM 7813 C C . GLU A 1 978 ? 36.100 41.583 45.473 1.00 68.88 978 GLU A C 1
ATOM 7815 O O . GLU A 1 978 ? 36.507 42.679 45.856 1.00 68.88 978 GLU A O 1
ATOM 7820 N N . PHE A 1 979 ? 35.432 41.465 44.321 1.00 73.88 979 PHE A N 1
ATOM 7821 C CA . PHE A 1 979 ? 35.262 42.560 43.361 1.00 73.88 979 PHE A CA 1
ATOM 7822 C C . PHE A 1 979 ? 33.973 43.340 43.651 1.00 73.88 979 PHE A C 1
ATOM 7824 O O . PHE A 1 979 ? 32.897 42.972 43.177 1.00 73.88 979 PHE A O 1
ATOM 7831 N N . LYS A 1 980 ? 34.052 44.418 44.437 1.00 71.31 980 LYS A N 1
ATOM 7832 C CA . LYS A 1 980 ? 32.889 45.268 44.753 1.00 71.31 980 LYS A CA 1
ATOM 7833 C C . LYS A 1 980 ? 32.595 46.321 43.681 1.00 71.31 980 LYS A C 1
ATOM 7835 O O . LYS A 1 980 ? 33.508 46.909 43.105 1.00 71.31 980 LYS A O 1
ATOM 7840 N N . CYS A 1 981 ? 31.314 46.615 43.460 1.00 70.06 981 CYS A N 1
ATOM 7841 C CA . CYS A 1 981 ? 30.895 47.787 42.691 1.00 70.06 981 CYS A CA 1
ATOM 7842 C C . CYS A 1 981 ? 30.951 49.049 43.561 1.00 70.06 981 CYS A C 1
ATOM 7844 O O . CYS A 1 981 ? 30.268 49.119 44.574 1.00 70.06 981 CYS A O 1
ATOM 7846 N N . LEU A 1 982 ? 31.711 50.065 43.149 1.00 69.38 982 LEU A N 1
ATOM 7847 C CA . LEU A 1 982 ? 31.854 51.312 43.914 1.00 69.38 982 LEU A CA 1
ATOM 7848 C C . LEU A 1 982 ? 30.619 52.237 43.841 1.00 69.38 982 LEU A C 1
ATOM 7850 O O . LEU A 1 982 ? 30.523 53.168 44.628 1.00 69.38 982 LEU A O 1
ATOM 7854 N N . GLU A 1 983 ? 29.667 51.975 42.938 1.00 67.12 983 GLU A N 1
ATOM 7855 C CA . GLU A 1 983 ? 28.432 52.770 42.779 1.00 67.12 983 GLU A CA 1
ATOM 7856 C C . GLU A 1 983 ? 27.207 52.171 43.505 1.00 67.12 983 GLU A C 1
ATOM 7858 O O . GLU A 1 983 ? 26.177 52.831 43.615 1.00 67.12 983 GLU A O 1
ATOM 7863 N N . CYS A 1 984 ? 27.281 50.926 44.000 1.00 70.25 984 CYS A N 1
ATOM 7864 C CA . CYS A 1 984 ? 26.172 50.283 44.736 1.00 70.25 984 CYS A CA 1
ATOM 7865 C C . CYS A 1 984 ? 26.591 49.221 45.780 1.00 70.25 984 CYS A C 1
ATOM 7867 O O . CYS A 1 984 ? 25.751 48.477 46.278 1.00 70.25 984 CYS A O 1
ATOM 7869 N N . GLU A 1 985 ? 27.889 49.105 46.069 1.00 66.38 985 GLU A N 1
ATOM 7870 C CA . GLU A 1 985 ? 28.546 48.207 47.042 1.00 66.38 985 GLU A CA 1
ATOM 7871 C C . GLU A 1 985 ? 28.331 46.681 46.900 1.00 66.38 985 GLU A C 1
ATOM 7873 O O . GLU A 1 985 ? 28.980 45.892 47.600 1.00 66.38 985 GLU A O 1
ATOM 7878 N N . LEU A 1 986 ? 27.509 46.230 45.945 1.00 74.06 986 LEU A N 1
ATOM 7879 C CA . LEU A 1 986 ? 27.313 44.808 45.641 1.00 74.06 986 LEU A CA 1
ATOM 7880 C C . LEU A 1 986 ? 28.645 44.108 45.315 1.00 74.06 986 LEU A C 1
ATOM 7882 O O . LEU A 1 986 ? 29.496 44.643 44.601 1.00 74.06 986 LEU A O 1
ATOM 7886 N N . SER A 1 987 ? 28.820 42.897 45.853 1.00 72.50 987 SER A N 1
ATOM 7887 C CA . SER A 1 987 ? 30.114 42.205 45.934 1.00 72.50 987 SER A CA 1
ATOM 7888 C C . SER A 1 987 ? 30.167 40.977 45.015 1.00 72.50 987 SER A C 1
ATOM 7890 O O . SER A 1 987 ? 29.386 40.042 45.172 1.00 72.50 987 SER A O 1
ATOM 7892 N N . PHE A 1 988 ? 31.086 40.951 44.047 1.00 76.94 988 PHE A N 1
ATOM 7893 C CA . PHE A 1 988 ? 31.144 39.938 42.986 1.00 76.94 988 PHE A CA 1
ATOM 7894 C C . PHE A 1 988 ? 32.390 39.050 43.108 1.00 76.94 988 PHE A C 1
ATOM 7896 O O . PHE A 1 988 ? 33.486 39.524 43.389 1.00 76.94 988 PHE A O 1
ATOM 7903 N N . LYS A 1 989 ? 32.252 37.743 42.853 1.00 74.69 989 LYS A N 1
ATOM 7904 C CA . LYS A 1 989 ? 33.362 36.770 42.954 1.00 74.69 989 LYS A CA 1
ATOM 7905 C C . LYS A 1 989 ? 34.315 36.795 41.746 1.00 74.69 989 LYS A C 1
ATOM 7907 O O . LYS A 1 989 ? 35.356 36.149 41.775 1.00 74.69 989 LYS A O 1
ATOM 7912 N N . LYS A 1 990 ? 33.956 37.498 40.661 1.00 72.19 990 LYS A N 1
ATOM 7913 C CA . LYS A 1 990 ? 34.720 37.576 39.400 1.00 72.19 990 LYS A CA 1
ATOM 7914 C C . LYS A 1 990 ? 34.565 38.955 38.758 1.00 72.19 990 LYS A C 1
ATOM 7916 O O . LYS A 1 990 ? 33.436 39.408 38.561 1.00 72.19 990 LYS A O 1
ATOM 7921 N N . ASN A 1 991 ? 35.673 39.571 38.341 1.00 68.44 991 ASN A N 1
ATOM 7922 C CA . ASN A 1 991 ? 35.670 40.922 37.764 1.00 68.44 991 ASN A CA 1
ATOM 7923 C C . ASN A 1 991 ? 34.785 41.058 36.503 1.00 68.44 991 ASN A C 1
ATOM 7925 O O . ASN A 1 991 ? 34.071 42.040 36.342 1.00 68.44 991 ASN A O 1
ATOM 7929 N N . SER A 1 992 ? 34.721 40.038 35.640 1.00 67.88 992 SER A N 1
ATOM 7930 C CA . SER A 1 992 ? 33.854 40.057 34.446 1.00 67.88 992 SER A CA 1
ATOM 7931 C C . SER A 1 992 ? 32.352 40.157 34.760 1.00 67.88 992 SER A C 1
ATOM 7933 O O . SER A 1 992 ? 31.582 40.658 33.940 1.00 67.88 992 SER A O 1
ATOM 7935 N N . SER A 1 993 ? 31.920 39.725 35.951 1.00 71.75 993 SER A N 1
ATOM 7936 C CA . SER A 1 993 ? 30.538 39.914 36.417 1.00 71.75 993 SER A CA 1
ATOM 7937 C C . SER A 1 993 ? 30.287 41.336 36.922 1.00 71.75 993 SER A C 1
ATOM 7939 O O . SER A 1 993 ? 29.193 41.863 36.729 1.00 71.75 993 SER A O 1
ATOM 7941 N N . LEU A 1 994 ? 31.306 41.975 37.508 1.00 71.81 994 LEU A N 1
ATOM 7942 C CA . LEU A 1 994 ? 31.266 43.387 37.882 1.00 71.81 994 LEU A CA 1
ATOM 7943 C C . LEU A 1 994 ? 31.218 44.291 36.637 1.00 71.81 994 LEU A C 1
ATOM 7945 O O . LEU A 1 994 ? 30.397 45.203 36.586 1.00 71.81 994 LEU A O 1
ATOM 7949 N N . GLU A 1 995 ? 32.012 44.011 35.601 1.00 65.00 995 GLU A N 1
ATOM 7950 C CA . GLU A 1 995 ? 31.967 44.787 34.351 1.00 65.00 995 GLU A CA 1
ATOM 7951 C C . GLU A 1 995 ? 30.628 44.635 33.612 1.00 65.00 995 GLU A C 1
ATOM 7953 O O . GLU A 1 995 ? 30.046 45.631 33.182 1.00 65.00 995 GLU A O 1
ATOM 7958 N N . ARG A 1 996 ? 30.050 43.423 33.548 1.00 67.38 996 ARG A N 1
ATOM 7959 C CA . ARG A 1 996 ? 28.682 43.248 33.021 1.00 67.38 996 ARG A CA 1
ATOM 7960 C C . ARG A 1 996 ? 27.650 44.020 33.850 1.00 67.38 996 ARG A C 1
ATOM 7962 O O . ARG A 1 996 ? 26.750 44.620 33.271 1.00 67.38 996 ARG A O 1
ATOM 7969 N N . HIS A 1 997 ? 27.783 44.043 35.176 1.00 72.25 997 HIS A N 1
ATOM 7970 C CA . HIS A 1 997 ? 26.917 44.842 36.045 1.00 72.25 997 HIS A CA 1
ATOM 7971 C C . HIS A 1 997 ? 27.039 46.353 35.761 1.00 72.25 997 HIS A C 1
ATOM 7973 O O . HIS A 1 997 ? 26.015 47.008 35.575 1.00 72.25 997 HIS A O 1
ATOM 7979 N N . LYS A 1 998 ? 28.260 46.897 35.634 1.00 64.38 998 LYS A N 1
ATOM 7980 C CA . LYS A 1 998 ? 28.498 48.299 35.231 1.00 64.38 998 LYS A CA 1
ATOM 7981 C C . LYS A 1 998 ? 27.827 48.636 33.898 1.00 64.38 998 LYS A C 1
ATOM 7983 O O . LYS A 1 998 ? 27.102 49.622 33.810 1.00 64.38 998 LYS A O 1
ATOM 7988 N N . ILE A 1 999 ? 28.010 47.790 32.884 1.00 63.12 999 ILE A N 1
ATOM 7989 C CA . ILE A 1 999 ? 27.453 48.005 31.539 1.00 63.12 999 ILE A CA 1
ATOM 7990 C C . ILE A 1 999 ? 25.915 47.952 31.535 1.00 63.12 999 ILE A C 1
ATOM 7992 O O . ILE A 1 999 ? 25.284 48.739 30.835 1.00 63.12 999 ILE A O 1
ATOM 7996 N N . VAL A 1 1000 ? 25.301 47.047 32.305 1.00 56.72 1000 VAL A N 1
ATOM 7997 C CA . VAL A 1 1000 ? 23.836 46.857 32.316 1.00 56.72 1000 VAL A CA 1
ATOM 7998 C C . VAL A 1 1000 ? 23.106 47.864 33.215 1.00 56.72 1000 VAL A C 1
ATOM 8000 O O . VAL A 1 1000 ? 21.980 48.235 32.895 1.00 56.72 1000 VAL A O 1
ATOM 8003 N N . ILE A 1 1001 ? 23.717 48.305 34.322 1.00 51.59 1001 ILE A N 1
ATOM 8004 C CA . ILE A 1 1001 ? 23.049 49.127 35.349 1.00 51.59 1001 ILE A CA 1
ATOM 8005 C C . ILE A 1 1001 ? 23.489 50.601 35.327 1.00 51.59 1001 ILE A C 1
ATOM 8007 O O . ILE A 1 1001 ? 22.661 51.475 35.573 1.00 51.59 1001 ILE A O 1
ATOM 8011 N N . HIS A 1 1002 ? 24.756 50.897 35.009 1.00 52.38 1002 HIS A N 1
ATOM 8012 C CA . HIS A 1 1002 ? 25.354 52.226 35.237 1.00 52.38 1002 HIS A CA 1
ATOM 8013 C C . HIS A 1 1002 ? 25.755 52.983 33.952 1.00 52.38 1002 HIS A C 1
ATOM 8015 O O . HIS A 1 1002 ? 25.999 54.189 33.997 1.00 52.38 1002 HIS A O 1
ATOM 8021 N N . TRP A 1 1003 ? 25.783 52.327 32.784 1.00 54.69 1003 TRP A N 1
ATOM 8022 C CA . TRP A 1 1003 ? 26.240 52.945 31.528 1.00 54.69 1003 TRP A CA 1
ATOM 8023 C C . TRP A 1 1003 ? 25.312 54.070 31.021 1.00 54.69 1003 TRP A C 1
ATOM 8025 O O . TRP A 1 1003 ? 24.189 53.832 30.567 1.00 54.69 1003 TRP A O 1
ATOM 8035 N N . LYS A 1 1004 ? 25.817 55.311 31.015 1.00 40.25 1004 LYS A N 1
ATOM 8036 C CA . LYS A 1 1004 ? 25.154 56.495 30.435 1.00 40.25 1004 LYS A CA 1
ATOM 8037 C C . LYS A 1 1004 ? 25.699 56.834 29.043 1.00 40.25 1004 LYS A C 1
ATOM 8039 O O . LYS A 1 1004 ? 26.814 56.478 28.683 1.00 40.25 1004 LYS A O 1
ATOM 8044 N N . CYS A 1 1005 ? 24.894 57.556 28.267 1.00 36.16 1005 CYS A N 1
ATOM 8045 C CA . CYS A 1 1005 ? 25.290 58.184 27.005 1.00 36.16 1005 CYS A CA 1
ATOM 8046 C C . CYS A 1 1005 ? 25.358 59.707 27.209 1.00 36.16 1005 CYS A C 1
ATOM 8048 O O . CYS A 1 1005 ? 24.619 60.234 28.046 1.00 36.16 1005 CYS A O 1
ATOM 8050 N N . GLU A 1 1006 ? 26.230 60.395 26.469 1.00 41.06 1006 GLU A N 1
ATOM 8051 C CA . GLU A 1 1006 ? 26.367 61.857 26.515 1.00 41.06 1006 GLU A CA 1
ATOM 8052 C C . GLU A 1 1006 ? 25.064 62.585 26.141 1.00 41.06 1006 GLU A C 1
ATOM 8054 O O . GLU A 1 1006 ? 24.153 62.019 25.530 1.00 41.06 1006 GLU A O 1
ATOM 8059 N N . SER A 1 1007 ? 24.952 63.856 26.539 1.00 48.09 1007 SER A N 1
ATOM 8060 C CA . SER A 1 1007 ? 23.682 64.584 26.504 1.00 48.09 1007 SER A CA 1
ATOM 8061 C C . SER A 1 1007 ? 23.821 66.045 26.069 1.00 48.09 1007 SER A C 1
ATOM 8063 O O . SER A 1 1007 ? 24.626 66.792 26.617 1.00 48.09 1007 SER A O 1
ATOM 8065 N N . TYR A 1 1008 ? 22.966 66.463 25.136 1.00 57.84 1008 TYR A N 1
ATOM 8066 C CA . TYR A 1 1008 ? 22.911 67.790 24.525 1.00 57.84 1008 TYR A CA 1
ATOM 8067 C C . TYR A 1 1008 ? 21.958 68.727 25.282 1.00 57.84 1008 TYR A C 1
ATOM 8069 O O . TYR A 1 1008 ? 20.767 68.437 25.398 1.00 57.84 1008 TYR A O 1
ATOM 8077 N N . THR A 1 1009 ? 22.447 69.872 25.754 1.00 51.91 1009 THR A N 1
ATOM 8078 C CA . THR A 1 1009 ? 21.664 70.851 26.534 1.00 51.91 1009 THR A CA 1
ATOM 8079 C C . THR A 1 1009 ? 20.952 71.884 25.654 1.00 51.91 1009 THR A C 1
ATOM 8081 O O . THR A 1 1009 ? 21.490 72.327 24.639 1.00 51.91 1009 THR A O 1
ATOM 8084 N N . CYS A 1 1010 ? 19.757 72.330 26.052 1.00 64.31 1010 CYS A N 1
ATOM 8085 C CA . CYS A 1 1010 ? 19.095 73.482 25.445 1.00 64.31 1010 CYS A CA 1
ATOM 8086 C C . CYS A 1 1010 ? 19.531 74.798 26.092 1.00 64.31 1010 CYS A C 1
ATOM 8088 O O . CYS A 1 1010 ? 19.339 75.005 27.287 1.00 64.31 1010 CYS A O 1
ATOM 8090 N N . ILE A 1 1011 ? 20.036 75.723 25.277 1.00 56.88 1011 ILE A N 1
ATOM 8091 C CA . ILE A 1 1011 ? 20.480 77.057 25.712 1.00 56.88 1011 ILE A CA 1
ATOM 8092 C C . ILE A 1 1011 ? 19.313 77.913 26.248 1.00 56.88 1011 ILE A C 1
ATOM 8094 O O . ILE A 1 1011 ? 19.523 78.751 27.117 1.00 56.88 1011 ILE A O 1
ATOM 8098 N N . ASN A 1 1012 ? 18.077 77.681 25.791 1.00 58.31 1012 ASN A N 1
ATOM 8099 C CA . ASN A 1 1012 ? 16.914 78.497 26.161 1.00 58.31 1012 ASN A CA 1
ATOM 8100 C C . ASN A 1 1012 ? 16.286 78.139 27.526 1.00 58.31 1012 ASN A C 1
ATOM 8102 O O . ASN A 1 1012 ? 15.506 78.936 28.043 1.00 58.31 1012 ASN A O 1
ATOM 8106 N N . CYS A 1 1013 ? 16.569 76.960 28.100 1.00 63.22 1013 CYS A N 1
ATOM 8107 C CA . CYS A 1 1013 ? 15.972 76.527 29.378 1.00 63.22 1013 CYS A CA 1
ATOM 8108 C C . CYS A 1 1013 ? 16.796 75.508 30.193 1.00 63.22 1013 CYS A C 1
ATOM 8110 O O . CYS A 1 1013 ? 16.289 74.944 31.160 1.00 63.22 1013 CYS A O 1
ATOM 8112 N N . GLY A 1 1014 ? 18.037 75.208 29.798 1.00 53.25 1014 GLY A N 1
ATOM 8113 C CA . GLY A 1 1014 ? 18.942 74.306 30.523 1.00 53.25 1014 GLY A CA 1
ATOM 8114 C C . GLY A 1 1014 ? 18.614 72.807 30.452 1.00 53.25 1014 GLY A C 1
ATOM 8115 O O . GLY A 1 1014 ? 19.380 72.003 30.972 1.00 53.25 1014 GLY A O 1
ATOM 8116 N N . SER A 1 1015 ? 17.515 72.394 29.813 1.00 57.91 1015 SER A N 1
ATOM 8117 C CA . SER A 1 1015 ? 17.112 70.980 29.744 1.00 57.91 1015 SER A CA 1
ATOM 8118 C C . SER A 1 1015 ? 18.049 70.143 28.862 1.00 57.91 1015 SER A C 1
ATOM 8120 O O . SER A 1 1015 ? 18.429 70.582 27.776 1.00 57.91 1015 SER A O 1
ATOM 8122 N N . THR A 1 1016 ? 18.391 68.927 29.296 1.00 52.66 1016 THR A N 1
ATOM 8123 C CA . THR A 1 1016 ? 19.366 68.045 28.624 1.00 52.66 1016 THR A CA 1
ATOM 8124 C C . THR A 1 1016 ? 18.708 66.852 27.926 1.00 52.66 1016 THR A C 1
ATOM 8126 O O . THR A 1 1016 ? 17.794 66.227 28.460 1.00 52.66 1016 THR A O 1
ATOM 8129 N N . PHE A 1 1017 ? 19.190 66.508 26.728 1.00 63.56 1017 PHE A N 1
ATOM 8130 C CA . PHE A 1 1017 ? 18.586 65.523 25.824 1.00 63.56 1017 PHE A CA 1
ATOM 8131 C C . PHE A 1 1017 ? 19.604 64.486 25.343 1.00 63.56 1017 PHE A C 1
ATOM 8133 O O . PHE A 1 1017 ? 20.768 64.806 25.141 1.00 63.56 1017 PHE A O 1
ATOM 8140 N N . ARG A 1 1018 ? 19.166 63.246 25.095 1.00 46.94 1018 ARG A N 1
ATOM 8141 C CA . ARG A 1 1018 ? 20.050 62.137 24.675 1.00 46.94 1018 ARG A CA 1
ATOM 8142 C C . ARG A 1 1018 ? 20.660 62.316 23.276 1.00 46.94 1018 ARG A C 1
ATOM 8144 O O . ARG A 1 1018 ? 21.651 61.676 22.958 1.00 46.94 1018 ARG A O 1
ATOM 8151 N N . ASP A 1 1019 ? 20.070 63.159 22.430 1.00 62.19 1019 ASP A N 1
ATOM 8152 C CA . ASP A 1 1019 ? 20.525 63.365 21.055 1.00 62.19 1019 ASP A CA 1
ATOM 8153 C C . ASP A 1 1019 ? 20.118 64.746 20.492 1.00 62.19 1019 ASP A C 1
ATOM 8155 O O . ASP A 1 1019 ? 19.184 65.404 20.970 1.00 62.19 1019 ASP A O 1
ATOM 8159 N N . LYS A 1 1020 ? 20.810 65.177 19.429 1.00 52.91 1020 LYS A N 1
ATOM 8160 C CA . LYS A 1 1020 ? 20.619 66.480 18.760 1.00 52.91 1020 LYS A CA 1
ATOM 8161 C C . LYS A 1 1020 ? 19.249 66.627 18.068 1.00 52.91 1020 LYS A C 1
ATOM 8163 O O . LYS A 1 1020 ? 18.756 67.746 17.918 1.00 52.91 1020 LYS A O 1
ATOM 8168 N N . LYS A 1 1021 ? 18.601 65.524 17.668 1.00 66.00 1021 LYS A N 1
ATOM 8169 C CA . LYS A 1 1021 ? 17.271 65.502 17.023 1.00 66.00 1021 LYS A CA 1
ATOM 8170 C C . LYS A 1 1021 ? 16.168 65.731 18.064 1.00 66.00 1021 LYS A C 1
ATOM 8172 O O . LYS A 1 1021 ? 15.252 66.517 17.822 1.00 66.00 1021 LYS A O 1
ATOM 8177 N N . SER A 1 1022 ? 16.313 65.139 19.249 1.00 64.19 1022 SER A N 1
ATOM 8178 C CA . SER A 1 1022 ? 15.480 65.373 20.433 1.00 64.19 1022 SER A CA 1
ATOM 8179 C C . SER A 1 1022 ? 15.587 66.816 20.942 1.00 64.19 1022 SER A C 1
ATOM 8181 O O . SER A 1 1022 ? 14.557 67.456 21.158 1.00 64.19 1022 SER A O 1
ATOM 8183 N N . LEU A 1 1023 ? 16.804 67.374 21.028 1.00 63.22 1023 LEU A N 1
ATOM 8184 C CA . LEU A 1 1023 ? 17.020 68.793 21.353 1.00 63.22 1023 LEU A CA 1
ATOM 8185 C C . LEU A 1 1023 ? 16.312 69.727 20.352 1.00 63.22 1023 LEU A C 1
ATOM 8187 O O . LEU A 1 1023 ? 15.584 70.636 20.756 1.00 63.22 1023 LEU A O 1
ATOM 8191 N N . ASN A 1 1024 ? 16.471 69.491 19.045 1.00 60.28 1024 ASN A N 1
ATOM 8192 C CA . ASN A 1 1024 ? 15.808 70.299 18.016 1.00 60.28 1024 ASN A CA 1
ATOM 8193 C C . ASN A 1 1024 ? 14.275 70.204 18.091 1.00 60.28 1024 ASN A C 1
ATOM 8195 O O . ASN A 1 1024 ? 13.599 71.225 17.959 1.00 60.28 1024 ASN A O 1
ATOM 8199 N N . LYS A 1 1025 ? 13.721 69.014 18.367 1.00 64.94 1025 LYS A N 1
ATOM 8200 C CA . LYS A 1 1025 ? 12.280 68.828 18.597 1.00 64.94 1025 LYS A CA 1
ATOM 8201 C C . LYS A 1 1025 ? 11.796 69.671 19.779 1.00 64.94 1025 LYS A C 1
ATOM 8203 O O . LYS A 1 1025 ? 10.821 70.398 19.629 1.00 64.94 1025 LYS A O 1
ATOM 8208 N N . HIS A 1 1026 ? 12.501 69.627 20.910 1.00 71.00 1026 HIS A N 1
ATOM 8209 C CA . HIS A 1 1026 ? 12.171 70.419 22.097 1.00 71.00 1026 HIS A CA 1
ATOM 8210 C C . HIS A 1 1026 ? 12.228 71.937 21.834 1.00 71.00 1026 HIS A C 1
ATOM 8212 O O . HIS A 1 1026 ? 11.291 72.645 22.214 1.00 71.00 1026 HIS A O 1
ATOM 8218 N N . ARG A 1 1027 ? 13.248 72.447 21.123 1.00 59.75 1027 ARG A N 1
ATOM 8219 C CA . ARG A 1 1027 ? 13.311 73.873 20.731 1.00 59.75 1027 ARG A CA 1
ATOM 8220 C C . ARG A 1 1027 ? 12.060 74.293 19.945 1.00 59.75 1027 ARG A C 1
ATOM 8222 O O . ARG A 1 1027 ? 11.445 75.304 20.270 1.00 59.75 1027 ARG A O 1
ATOM 8229 N N . TYR A 1 1028 ? 11.636 73.466 18.986 1.00 53.34 1028 TYR A N 1
ATOM 8230 C CA . TYR A 1 1028 ? 10.441 73.686 18.161 1.00 53.34 1028 TYR A CA 1
ATOM 8231 C C . TYR A 1 1028 ? 9.091 73.505 18.881 1.00 53.34 1028 TYR A C 1
ATOM 8233 O O . TYR A 1 1028 ? 8.072 73.949 18.351 1.00 53.34 1028 TYR A O 1
ATOM 8241 N N . THR A 1 1029 ? 9.037 72.841 20.041 1.00 49.44 1029 THR A N 1
ATOM 8242 C CA . THR A 1 1029 ? 7.784 72.641 20.801 1.00 49.44 1029 THR A CA 1
ATOM 8243 C C . THR A 1 1029 ? 7.626 73.552 22.010 1.00 49.44 1029 THR A C 1
ATOM 8245 O O . THR A 1 1029 ? 6.511 73.668 22.504 1.00 49.44 1029 THR A O 1
ATOM 8248 N N . THR A 1 1030 ? 8.712 74.153 22.505 1.00 52.34 1030 THR A N 1
ATOM 8249 C CA . THR A 1 1030 ? 8.746 74.768 23.850 1.00 52.34 1030 THR A CA 1
ATOM 8250 C C . THR A 1 1030 ? 9.104 76.258 23.831 1.00 52.34 1030 THR A C 1
ATOM 8252 O O . THR A 1 1030 ? 8.827 76.960 24.797 1.00 52.34 1030 THR A O 1
ATOM 8255 N N . HIS A 1 1031 ? 9.694 76.758 22.738 1.00 56.00 1031 HIS A N 1
ATOM 8256 C CA . HIS A 1 1031 ? 10.160 78.151 22.623 1.00 56.00 1031 HIS A CA 1
ATOM 8257 C C . HIS A 1 1031 ? 9.651 78.878 21.367 1.00 56.00 1031 HIS A C 1
ATOM 8259 O O . HIS A 1 1031 ? 10.154 79.942 21.022 1.00 56.00 1031 HIS A O 1
ATOM 8265 N N . VAL A 1 1032 ? 8.654 78.311 20.680 1.00 51.28 1032 VAL A N 1
ATOM 8266 C CA . VAL A 1 1032 ? 8.001 78.916 19.510 1.00 51.28 1032 VAL A CA 1
ATOM 8267 C C . VAL A 1 1032 ? 6.495 78.918 19.759 1.00 51.28 1032 VAL A C 1
ATOM 8269 O O . VAL A 1 1032 ? 5.865 77.859 19.733 1.00 51.28 1032 VAL A O 1
ATOM 8272 N N . ASN A 1 1033 ? 5.925 80.096 20.026 1.00 47.69 1033 ASN A N 1
ATOM 8273 C CA . ASN A 1 1033 ? 4.497 80.251 20.315 1.00 47.69 1033 ASN A CA 1
ATOM 8274 C C . ASN A 1 1033 ? 3.625 79.738 19.159 1.00 47.69 1033 ASN A C 1
ATOM 8276 O O . ASN A 1 1033 ? 3.910 79.989 17.987 1.00 47.69 1033 ASN A O 1
ATOM 8280 N N . ARG A 1 1034 ? 2.533 79.043 19.498 1.00 44.25 1034 ARG A N 1
ATOM 8281 C CA . ARG A 1 1034 ? 1.468 78.642 18.568 1.00 44.25 1034 ARG A CA 1
ATOM 8282 C C . ARG A 1 1034 ? 0.110 78.706 19.260 1.00 44.25 1034 ARG A C 1
ATOM 8284 O O . ARG A 1 1034 ? 0.007 78.391 20.443 1.00 44.25 1034 ARG A O 1
ATOM 8291 N N . ASN A 1 1035 ? -0.912 79.083 18.495 1.00 46.94 1035 ASN A N 1
ATOM 8292 C CA . ASN A 1 1035 ? -2.284 79.235 18.975 1.00 46.94 1035 ASN A CA 1
ATOM 8293 C C . ASN A 1 1035 ? -2.859 77.916 19.515 1.00 46.94 1035 ASN A C 1
ATOM 8295 O O . ASN A 1 1035 ? -2.521 76.827 19.041 1.00 46.94 1035 ASN A O 1
ATOM 8299 N N . ILE A 1 1036 ? -3.746 78.041 20.500 1.00 52.25 1036 ILE A N 1
ATOM 8300 C CA . ILE A 1 1036 ? -4.387 76.933 21.211 1.00 52.25 1036 ILE A CA 1
ATOM 8301 C C . ILE A 1 1036 ? -5.819 76.771 20.682 1.00 52.25 1036 ILE A C 1
ATOM 8303 O O . ILE A 1 1036 ? -6.526 77.754 20.486 1.00 52.25 1036 ILE A O 1
ATOM 8307 N N . TYR A 1 1037 ? -6.238 75.527 20.459 1.00 58.91 1037 TYR A N 1
ATOM 8308 C CA . TYR A 1 1037 ? -7.534 75.135 19.906 1.00 58.91 1037 TYR A CA 1
ATOM 8309 C C . TYR A 1 1037 ? -8.352 74.432 20.999 1.00 58.91 1037 TYR A C 1
ATOM 8311 O O . TYR A 1 1037 ? -7.864 73.471 21.594 1.00 58.91 1037 TYR A O 1
ATOM 8319 N N . LYS A 1 1038 ? -9.571 74.898 21.282 1.00 57.88 1038 LYS A N 1
ATOM 8320 C CA . LYS A 1 1038 ? -10.458 74.332 22.315 1.00 57.88 1038 LYS A CA 1
ATOM 8321 C C . LYS A 1 1038 ? -11.362 73.232 21.734 1.00 57.88 1038 LYS A C 1
ATOM 8323 O O . LYS A 1 1038 ? -11.652 73.250 20.544 1.00 57.88 1038 LYS A O 1
ATOM 8328 N N . CYS A 1 1039 ? -11.799 72.280 22.558 1.00 65.31 1039 CYS A N 1
ATOM 8329 C CA . CYS A 1 1039 ? -12.911 71.380 22.257 1.00 65.31 1039 CYS A CA 1
ATOM 8330 C C . CYS A 1 1039 ? -14.204 71.908 22.887 1.00 65.31 1039 CYS A C 1
ATOM 8332 O O . CYS A 1 1039 ? -14.292 72.088 24.100 1.00 65.31 1039 CYS A O 1
ATOM 8334 N N . ASP A 1 1040 ? -15.204 72.129 22.044 1.00 55.75 1040 ASP A N 1
ATOM 8335 C CA . ASP A 1 1040 ? -16.381 72.960 22.331 1.00 55.75 1040 ASP A CA 1
ATOM 8336 C C . ASP A 1 1040 ? -17.391 72.285 23.277 1.00 55.75 1040 ASP A C 1
ATOM 8338 O O . ASP A 1 1040 ? -18.200 72.953 23.907 1.00 55.75 1040 ASP A O 1
ATOM 8342 N N . THR A 1 1041 ? -17.319 70.955 23.400 1.00 55.50 1041 THR A N 1
ATOM 8343 C CA . THR A 1 1041 ? -18.252 70.114 24.175 1.00 55.50 1041 THR A CA 1
ATOM 8344 C C . THR A 1 1041 ? -17.673 69.537 25.470 1.00 55.50 1041 THR A C 1
ATOM 8346 O O . THR A 1 1041 ? -18.400 68.891 26.215 1.00 55.50 1041 THR A O 1
ATOM 8349 N N . CYS A 1 1042 ? -16.373 69.699 25.739 1.00 59.94 1042 CYS A N 1
ATOM 8350 C CA . CYS A 1 1042 ? -15.727 69.128 26.938 1.00 59.94 1042 CYS A CA 1
ATOM 8351 C C . CYS A 1 1042 ? -14.617 70.009 27.541 1.00 59.94 1042 CYS A C 1
ATOM 8353 O O . CYS A 1 1042 ? -13.831 69.544 28.362 1.00 59.94 1042 CYS A O 1
ATOM 8355 N N . ASP A 1 1043 ? -14.526 71.267 27.106 1.00 53.91 1043 ASP A N 1
ATOM 8356 C CA . ASP A 1 1043 ? -13.636 72.308 27.634 1.00 53.91 1043 ASP A CA 1
ATOM 8357 C C . ASP A 1 1043 ? -12.119 72.018 27.649 1.00 53.91 1043 ASP A C 1
ATOM 8359 O O . ASP A 1 1043 ? -11.340 72.774 28.228 1.00 53.91 1043 ASP A O 1
ATOM 8363 N N . THR A 1 1044 ? -11.657 70.975 26.953 1.00 56.50 1044 THR A N 1
ATOM 8364 C CA . THR A 1 1044 ? -10.225 70.651 26.828 1.00 56.50 1044 THR A CA 1
ATOM 8365 C C . THR A 1 1044 ? -9.522 71.476 25.741 1.00 56.50 1044 THR A C 1
ATOM 8367 O O . THR A 1 1044 ? -10.117 71.854 24.733 1.00 56.50 1044 THR A O 1
ATOM 8370 N N . TYR A 1 1045 ? -8.228 71.757 25.932 1.00 60.06 1045 TYR A N 1
ATOM 8371 C CA . TYR A 1 1045 ? -7.430 72.644 25.073 1.00 60.06 1045 TYR A CA 1
ATOM 8372 C C . TYR A 1 1045 ? -6.229 71.912 24.447 1.00 60.06 1045 TYR A C 1
ATOM 8374 O O . TYR A 1 1045 ? -5.518 71.165 25.119 1.00 60.06 1045 TYR A O 1
ATOM 8382 N N . PHE A 1 1046 ? -5.962 72.163 23.162 1.00 65.94 1046 PHE A N 1
ATOM 8383 C CA . PHE A 1 1046 ? -4.958 71.468 22.350 1.00 65.94 1046 PHE A CA 1
ATOM 8384 C C . PHE A 1 1046 ? -4.059 72.458 21.602 1.00 65.94 1046 PHE A C 1
ATOM 8386 O O . PHE A 1 1046 ? -4.537 73.351 20.913 1.00 65.94 1046 PHE A O 1
ATOM 8393 N N . SER A 1 1047 ? -2.739 72.273 21.637 1.00 44.66 1047 SER A N 1
ATOM 8394 C CA . SER A 1 1047 ? -1.779 73.189 20.989 1.00 44.66 1047 SER A CA 1
ATOM 8395 C C . SER A 1 1047 ? -1.686 73.070 19.454 1.00 44.66 1047 SER A C 1
ATOM 8397 O O . SER A 1 1047 ? -0.873 73.756 18.831 1.00 44.66 1047 SER A O 1
ATOM 8399 N N . ARG A 1 1048 ? -2.464 72.171 18.825 1.00 55.31 1048 ARG A N 1
ATOM 8400 C CA . ARG A 1 1048 ? -2.504 71.935 17.365 1.00 55.31 1048 ARG A CA 1
ATOM 8401 C C . ARG A 1 1048 ? -3.868 71.374 16.938 1.00 55.31 1048 ARG A C 1
ATOM 8403 O O . ARG A 1 1048 ? -4.302 70.373 17.503 1.00 55.31 1048 ARG A O 1
ATOM 8410 N N . ASN A 1 1049 ? -4.470 71.927 15.879 1.00 50.66 1049 ASN A N 1
ATOM 8411 C CA . ASN A 1 1049 ? -5.780 71.516 15.342 1.00 50.66 1049 ASN A CA 1
ATOM 8412 C C . ASN A 1 1049 ? -5.898 69.993 15.084 1.00 50.66 1049 ASN A C 1
ATOM 8414 O O . ASN A 1 1049 ? -6.864 69.372 15.515 1.00 50.66 1049 ASN A O 1
ATOM 8418 N N . TYR A 1 1050 ? -4.867 69.353 14.512 1.00 53.91 1050 TYR A N 1
ATOM 8419 C CA . TYR A 1 1050 ? -4.824 67.891 14.316 1.00 53.91 1050 TYR A CA 1
ATOM 8420 C C . TYR A 1 1050 ? -5.091 67.085 15.604 1.00 53.91 1050 TYR A C 1
ATOM 8422 O O . TYR A 1 1050 ? -5.762 66.058 15.563 1.00 53.91 1050 TYR A O 1
ATOM 8430 N N . HIS A 1 1051 ? -4.611 67.552 16.763 1.00 55.25 1051 HIS A N 1
ATOM 8431 C CA . HIS A 1 1051 ? -4.844 66.862 18.035 1.00 55.25 1051 HIS A CA 1
ATOM 8432 C C . HIS A 1 1051 ? -6.282 67.046 18.539 1.00 55.25 1051 HIS A C 1
ATOM 8434 O O . HIS A 1 1051 ? -6.806 66.122 19.152 1.00 55.25 1051 HIS A O 1
ATOM 8440 N N . LEU A 1 1052 ? -6.928 68.175 18.221 1.00 62.88 1052 LEU A N 1
ATOM 8441 C CA . LEU A 1 1052 ? -8.353 68.405 18.471 1.00 62.88 1052 LEU A CA 1
ATOM 8442 C C . LEU A 1 1052 ? -9.231 67.528 17.561 1.00 62.88 1052 LEU A C 1
ATOM 8444 O O . LEU A 1 1052 ? -10.090 66.816 18.078 1.00 62.88 1052 LEU A O 1
ATOM 8448 N N . LYS A 1 1053 ? -8.982 67.500 16.238 1.00 59.09 1053 LYS A N 1
ATOM 8449 C CA . LYS A 1 1053 ? -9.689 66.585 15.314 1.00 59.09 1053 LYS A CA 1
ATOM 8450 C C . LYS A 1 1053 ? -9.538 65.128 15.774 1.00 59.09 1053 LYS A C 1
ATOM 8452 O O . LYS A 1 1053 ? -10.526 64.411 15.892 1.00 59.09 1053 LYS A O 1
ATOM 8457 N N . ARG A 1 1054 ? -8.320 64.712 16.145 1.00 55.44 1054 ARG A N 1
ATOM 8458 C CA . ARG A 1 1054 ? -8.057 63.365 16.676 1.00 55.44 1054 ARG A CA 1
ATOM 8459 C C . ARG A 1 1054 ? -8.736 63.099 18.026 1.00 55.44 1054 ARG A C 1
ATOM 8461 O O . ARG A 1 1054 ? -9.178 61.981 18.248 1.00 55.44 1054 ARG A O 1
ATOM 8468 N N . HIS A 1 1055 ? -8.847 64.083 18.918 1.00 63.72 1055 HIS A N 1
ATOM 8469 C CA . HIS A 1 1055 ? -9.587 63.935 20.177 1.00 63.72 1055 HIS A CA 1
ATOM 8470 C C . HIS A 1 1055 ? -11.087 63.715 19.927 1.00 63.72 1055 HIS A C 1
ATOM 8472 O O . HIS A 1 1055 ? -11.636 62.732 20.428 1.00 63.72 1055 HIS A O 1
ATOM 8478 N N . LYS A 1 1056 ? -11.714 64.544 19.075 1.00 53.81 1056 LYS A N 1
ATOM 8479 C CA . LYS A 1 1056 ? -13.115 64.361 18.653 1.00 53.81 1056 LYS A CA 1
ATOM 8480 C C . LYS A 1 1056 ? -13.356 62.992 17.984 1.00 53.81 1056 LYS A C 1
ATOM 8482 O O . LYS A 1 1056 ? -14.454 62.469 18.098 1.00 53.81 1056 LYS A O 1
ATOM 8487 N N . MET A 1 1057 ? -12.335 62.395 17.356 1.00 51.44 1057 MET A N 1
ATOM 8488 C CA . MET A 1 1057 ? -12.422 61.109 16.640 1.00 51.44 1057 MET A CA 1
ATOM 8489 C C . MET A 1 1057 ? -11.993 59.859 17.445 1.00 51.44 1057 MET A C 1
ATOM 8491 O O . MET A 1 1057 ? -12.343 58.751 17.057 1.00 51.44 1057 MET A O 1
ATOM 8495 N N . GLN A 1 1058 ? -11.206 59.984 18.524 1.00 48.84 1058 GLN A N 1
ATOM 8496 C CA . GLN A 1 1058 ? -10.626 58.826 19.243 1.00 48.84 1058 GLN A CA 1
ATOM 8497 C C . GLN A 1 1058 ? -10.991 58.724 20.731 1.00 48.84 1058 GLN A C 1
ATOM 8499 O O . GLN A 1 1058 ? -10.716 57.694 21.339 1.00 48.84 1058 GLN A O 1
ATOM 8504 N N . SER A 1 1059 ? -11.551 59.766 21.354 1.00 47.75 1059 SER A N 1
ATOM 8505 C CA . SER A 1 1059 ? -11.740 59.793 22.816 1.00 47.75 1059 SER A CA 1
ATOM 8506 C C . SER A 1 1059 ? -13.121 59.346 23.314 1.00 47.75 1059 SER A C 1
ATOM 8508 O O . SER A 1 1059 ? -13.353 59.429 24.515 1.00 47.75 1059 SER A O 1
ATOM 8510 N N . GLY A 1 1060 ? -14.040 58.913 22.440 1.00 52.53 1060 GLY A N 1
ATOM 8511 C CA . GLY A 1 1060 ? -15.369 58.406 22.835 1.00 52.53 1060 GLY A CA 1
ATOM 8512 C C . GLY A 1 1060 ? -16.274 59.421 23.548 1.00 52.53 1060 GLY A C 1
ATOM 8513 O O . GLY A 1 1060 ? -17.300 59.047 24.103 1.00 52.53 1060 GLY A O 1
ATOM 8514 N N . CYS A 1 1061 ? -15.894 60.703 23.549 1.00 47.25 1061 CYS A N 1
ATOM 8515 C CA . CYS A 1 1061 ? -16.682 61.795 24.126 1.00 47.25 1061 CYS A CA 1
ATOM 8516 C C . CYS A 1 1061 ? -17.934 62.117 23.285 1.00 47.25 1061 CYS A C 1
ATOM 8518 O O . CYS A 1 1061 ? -18.858 62.747 23.787 1.00 47.25 1061 CYS A O 1
ATOM 8520 N N . HIS A 1 1062 ? -17.939 61.650 22.033 1.00 44.31 1062 HIS A N 1
ATOM 8521 C CA . HIS A 1 1062 ? -19.086 61.498 21.138 1.00 44.31 1062 HIS A CA 1
ATOM 8522 C C . HIS A 1 1062 ? -19.075 60.037 20.648 1.00 44.31 1062 HIS A C 1
ATOM 8524 O O . HIS A 1 1062 ? -18.004 59.424 20.608 1.00 44.31 1062 HIS A O 1
ATOM 8530 N N . GLY A 1 1063 ? -20.252 59.463 20.387 1.00 35.34 1063 GLY A N 1
ATOM 8531 C CA . GLY A 1 1063 ? -20.481 58.011 20.449 1.00 35.34 1063 GLY A CA 1
ATOM 8532 C C . GLY A 1 1063 ? -19.812 57.119 19.387 1.00 35.34 1063 GLY A C 1
ATOM 8533 O O . GLY A 1 1063 ? -19.468 57.560 18.297 1.00 35.34 1063 GLY A O 1
ATOM 8534 N N . ASP A 1 1064 ? -19.693 55.839 19.758 1.00 36.69 1064 ASP A N 1
ATOM 8535 C CA . ASP A 1 1064 ? -19.412 54.638 18.953 1.00 36.69 1064 ASP A CA 1
ATOM 8536 C C . ASP A 1 1064 ? -18.258 54.626 17.927 1.00 36.69 1064 ASP A C 1
ATOM 8538 O O . ASP A 1 1064 ? -18.385 54.990 16.760 1.00 36.69 1064 ASP A O 1
ATOM 8542 N N . ILE A 1 1065 ? -17.176 53.940 18.322 1.00 34.50 1065 ILE A N 1
ATOM 8543 C CA . ILE A 1 1065 ? -16.360 53.125 17.411 1.00 34.50 1065 ILE A CA 1
ATOM 8544 C C . ILE A 1 1065 ? -16.314 51.699 17.976 1.00 34.50 1065 ILE A C 1
ATOM 8546 O O . ILE A 1 1065 ? -15.878 51.478 19.107 1.00 34.50 1065 ILE A O 1
ATOM 8550 N N . ARG A 1 1066 ? -16.778 50.720 17.189 1.00 34.34 1066 ARG A N 1
ATOM 8551 C CA . ARG A 1 1066 ? -16.914 49.317 17.618 1.00 34.34 1066 ARG A CA 1
ATOM 8552 C C . ARG A 1 1066 ? -15.553 48.651 17.861 1.00 34.34 1066 ARG A C 1
ATOM 8554 O O . ARG A 1 1066 ? -14.656 48.726 17.024 1.00 34.34 1066 ARG A O 1
ATOM 8561 N N . LYS A 1 1067 ? -15.435 47.914 18.971 1.00 28.66 1067 LYS A N 1
ATOM 8562 C CA . LYS A 1 1067 ? -14.353 46.940 19.187 1.00 28.66 1067 LYS A CA 1
ATOM 8563 C C . LYS A 1 1067 ? -14.600 45.671 18.368 1.00 28.66 1067 LYS A C 1
ATOM 8565 O O . LYS A 1 1067 ? -15.648 45.051 18.522 1.00 28.66 1067 LYS A O 1
ATOM 8570 N N . THR A 1 1068 ? -13.582 45.198 17.654 1.00 34.22 1068 THR A N 1
ATOM 8571 C CA . THR A 1 1068 ? -13.452 43.785 17.257 1.00 34.22 1068 THR A CA 1
ATOM 8572 C C . THR A 1 1068 ? -11.986 43.364 17.367 1.00 34.22 1068 THR A C 1
ATOM 8574 O O . THR A 1 1068 ? -11.158 43.871 16.615 1.00 34.22 1068 THR A O 1
ATOM 8577 N N . PHE A 1 1069 ? -11.707 42.417 18.273 1.00 37.16 1069 PHE A N 1
ATOM 8578 C CA . PHE A 1 1069 ? -10.395 41.831 18.613 1.00 37.16 1069 PHE A CA 1
ATOM 8579 C C . PHE A 1 1069 ? -9.407 42.746 19.373 1.00 37.16 1069 PHE A C 1
ATOM 8581 O O . PHE A 1 1069 ? -9.071 43.845 18.941 1.00 37.16 1069 PHE A O 1
ATOM 8588 N N . ASP A 1 1070 ? -8.910 42.263 20.521 1.00 40.41 1070 ASP A N 1
ATOM 8589 C CA . ASP A 1 1070 ? -7.971 42.985 21.395 1.00 40.41 1070 ASP A CA 1
ATOM 8590 C C . ASP A 1 1070 ? -6.523 42.901 20.866 1.00 40.41 1070 ASP A C 1
ATOM 8592 O O . ASP A 1 1070 ? -5.682 42.141 21.346 1.00 40.41 1070 ASP A O 1
ATOM 8596 N N . CYS A 1 1071 ? -6.226 43.707 19.846 1.00 40.12 1071 CYS A N 1
ATOM 8597 C CA . CYS A 1 1071 ? -4.874 44.012 19.369 1.00 40.12 1071 CYS A CA 1
ATOM 8598 C C . CYS A 1 1071 ? -4.648 45.537 19.351 1.00 40.12 1071 CYS A C 1
ATOM 8600 O O . CYS A 1 1071 ? -5.589 46.315 19.497 1.00 40.12 1071 CYS A O 1
ATOM 8602 N N . GLN A 1 1072 ? -3.388 45.983 19.254 1.00 45.97 1072 GLN A N 1
ATOM 8603 C CA . GLN A 1 1072 ? -3.018 47.395 19.456 1.00 45.97 1072 GLN A CA 1
ATOM 8604 C C . GLN A 1 1072 ? -3.749 48.384 18.527 1.00 45.97 1072 GLN A C 1
ATOM 8606 O O . GLN A 1 1072 ? -4.096 48.071 17.394 1.00 45.97 1072 GLN A O 1
ATOM 8611 N N . ALA A 1 1073 ? -3.922 49.625 18.992 1.00 43.88 1073 ALA A N 1
ATOM 8612 C CA . ALA A 1 1073 ? -4.462 50.712 18.178 1.00 43.88 1073 ALA A CA 1
ATOM 8613 C C . ALA A 1 1073 ? -3.388 51.314 17.249 1.00 43.88 1073 ALA A C 1
ATOM 8615 O O . ALA A 1 1073 ? -2.291 51.660 17.693 1.00 43.88 1073 ALA A O 1
ATOM 8616 N N . PHE A 1 1074 ? -3.725 51.496 15.969 1.00 54.88 1074 PHE A N 1
ATOM 8617 C CA . PHE A 1 1074 ? -2.814 52.002 14.933 1.00 54.88 1074 PHE A CA 1
ATOM 8618 C C . PHE A 1 1074 ? -3.091 53.467 14.572 1.00 54.88 1074 PHE A C 1
ATOM 8620 O O . PHE A 1 1074 ? -4.223 53.941 14.624 1.00 54.88 1074 PHE A O 1
ATOM 8627 N N . SER A 1 1075 ? -2.041 54.197 14.187 1.00 36.12 1075 SER A N 1
ATOM 8628 C CA . SER A 1 1075 ? -2.077 55.648 13.943 1.00 36.12 1075 SER A CA 1
ATOM 8629 C C . SER A 1 1075 ? -2.234 56.067 12.474 1.00 36.12 1075 SER A C 1
ATOM 8631 O O . SER A 1 1075 ? -2.286 57.264 12.200 1.00 36.12 1075 SER A O 1
ATOM 8633 N N . ALA A 1 1076 ? -2.299 55.118 11.535 1.00 44.06 1076 ALA A N 1
ATOM 8634 C CA . ALA A 1 1076 ? -2.486 55.368 10.104 1.00 44.06 1076 ALA A CA 1
ATOM 8635 C C . ALA A 1 1076 ? -3.203 54.186 9.428 1.00 44.06 1076 ALA A C 1
ATOM 8637 O O . ALA A 1 1076 ? -2.968 53.034 9.803 1.00 44.06 1076 ALA A O 1
ATOM 8638 N N . LYS A 1 1077 ? -4.032 54.457 8.404 1.00 41.47 1077 LYS A N 1
ATOM 8639 C CA . LYS A 1 1077 ? -4.807 53.430 7.672 1.00 41.47 1077 LYS A CA 1
ATOM 8640 C C . LYS A 1 1077 ? -3.903 52.372 7.027 1.00 41.47 1077 LYS A C 1
ATOM 8642 O O . LYS A 1 1077 ? -4.215 51.192 7.102 1.00 41.47 1077 LYS A O 1
ATOM 8647 N N . SER A 1 1078 ? -2.753 52.769 6.478 1.00 42.56 1078 SER A N 1
ATOM 8648 C CA . SER A 1 1078 ? -1.751 51.850 5.915 1.00 42.56 1078 SER A CA 1
ATOM 8649 C C . SER A 1 1078 ? -1.126 50.926 6.967 1.00 42.56 1078 SER A C 1
ATOM 8651 O O . SER A 1 1078 ? -0.982 49.733 6.716 1.00 42.56 1078 SER A O 1
ATOM 8653 N N . SER A 1 1079 ? -0.816 51.434 8.164 1.00 43.06 1079 SER A N 1
ATOM 8654 C CA . SER A 1 1079 ? -0.295 50.622 9.275 1.00 43.06 1079 SER A CA 1
ATOM 8655 C C . SER A 1 1079 ? -1.347 49.664 9.839 1.00 43.06 1079 SER A C 1
ATOM 8657 O O . SER A 1 1079 ? -1.025 48.518 10.144 1.00 43.06 1079 SER A O 1
ATOM 8659 N N . LEU A 1 1080 ? -2.607 50.109 9.935 1.00 47.72 1080 LEU A N 1
ATOM 8660 C CA . LEU A 1 1080 ? -3.729 49.243 10.295 1.00 47.72 1080 LEU A CA 1
ATOM 8661 C C . LEU A 1 1080 ? -3.927 48.147 9.240 1.00 47.72 1080 LEU A C 1
ATOM 8663 O O . LEU A 1 1080 ? -4.024 46.980 9.599 1.00 47.72 1080 LEU A O 1
ATOM 8667 N N . GLN A 1 1081 ? -3.913 48.492 7.950 1.00 48.22 1081 GLN A N 1
ATOM 8668 C CA . GLN A 1 1081 ? -4.052 47.518 6.867 1.00 48.22 1081 GLN A CA 1
ATOM 8669 C C . GLN A 1 1081 ? -2.894 46.514 6.857 1.00 48.22 1081 GLN A C 1
ATOM 8671 O O . GLN A 1 1081 ? -3.128 45.318 6.719 1.00 48.22 1081 GLN A O 1
ATOM 8676 N N . ALA A 1 1082 ? -1.655 46.964 7.077 1.00 50.75 1082 ALA A N 1
ATOM 8677 C CA . ALA A 1 1082 ? -0.503 46.078 7.217 1.00 50.75 1082 ALA A CA 1
ATOM 8678 C C . ALA A 1 1082 ? -0.668 45.098 8.395 1.00 50.75 1082 ALA A C 1
ATOM 8680 O O . ALA A 1 1082 ? -0.356 43.920 8.248 1.00 50.75 1082 ALA A O 1
ATOM 8681 N N . HIS A 1 1083 ? -1.219 45.541 9.532 1.00 53.72 1083 HIS A N 1
ATOM 8682 C CA . HIS A 1 1083 ? -1.521 44.664 10.667 1.00 53.72 1083 HIS A CA 1
ATOM 8683 C C . HIS A 1 1083 ? -2.698 43.708 10.411 1.00 53.72 1083 HIS A C 1
ATOM 8685 O O . HIS A 1 1083 ? -2.601 42.523 10.728 1.00 53.72 1083 HIS A O 1
ATOM 8691 N N . LEU A 1 1084 ? -3.785 44.170 9.789 1.00 49.69 1084 LEU A N 1
ATOM 8692 C CA . LEU A 1 1084 ? -4.895 43.308 9.366 1.00 49.69 1084 LEU A CA 1
ATOM 8693 C C . LEU A 1 1084 ? -4.406 42.237 8.377 1.00 49.69 1084 LEU A C 1
ATOM 8695 O O . LEU A 1 1084 ? -4.789 41.073 8.475 1.00 49.69 1084 LEU A O 1
ATOM 8699 N N . ASN A 1 1085 ? -3.453 42.591 7.513 1.00 53.28 1085 ASN A N 1
ATOM 8700 C CA . ASN A 1 1085 ? -2.776 41.646 6.633 1.00 53.28 1085 ASN A CA 1
ATOM 8701 C C . ASN A 1 1085 ? -1.834 40.678 7.385 1.00 53.28 1085 ASN A C 1
ATOM 8703 O O . ASN A 1 1085 ? -1.556 39.616 6.844 1.00 53.28 1085 ASN A O 1
ATOM 8707 N N . THR A 1 1086 ? -1.395 40.952 8.626 1.00 47.91 1086 THR A N 1
ATOM 8708 C CA . THR A 1 1086 ? -0.714 39.933 9.467 1.00 47.91 1086 THR A CA 1
ATOM 8709 C C . THR A 1 1086 ? -1.667 38.939 10.133 1.00 47.91 1086 THR A C 1
ATOM 8711 O O . THR A 1 1086 ? -1.223 37.880 10.572 1.00 47.91 1086 THR A O 1
ATOM 8714 N N . HIS A 1 1087 ? -2.974 39.227 10.170 1.00 47.09 1087 HIS A N 1
ATOM 8715 C CA . HIS A 1 1087 ? -3.994 38.250 10.580 1.00 47.09 1087 HIS A CA 1
ATOM 8716 C C . HIS A 1 1087 ? -4.446 37.349 9.418 1.00 47.09 1087 HIS A C 1
ATOM 8718 O O . HIS A 1 1087 ? -4.934 36.243 9.658 1.00 47.09 1087 HIS A O 1
ATOM 8724 N N . ARG A 1 1088 ? -4.224 37.757 8.158 1.00 50.91 1088 ARG A N 1
ATOM 8725 C CA . ARG A 1 1088 ? -4.356 36.870 6.990 1.00 50.91 1088 ARG A CA 1
ATOM 8726 C C . ARG A 1 1088 ? -3.208 35.854 6.979 1.00 50.91 1088 ARG A C 1
ATOM 8728 O O . ARG A 1 1088 ? -2.096 36.154 6.559 1.00 50.91 1088 ARG A O 1
ATOM 8735 N N . ARG A 1 1089 ? -3.486 34.633 7.446 1.00 48.12 1089 ARG A N 1
ATOM 8736 C CA . ARG A 1 1089 ? -2.531 33.511 7.473 1.00 48.12 1089 ARG A CA 1
ATOM 8737 C C . ARG A 1 1089 ? -2.327 32.881 6.088 1.00 48.12 1089 ARG A C 1
ATOM 8739 O O . ARG A 1 1089 ? -2.728 31.743 5.856 1.00 48.12 1089 ARG A O 1
ATOM 8746 N N . GLU A 1 1090 ? -1.677 33.603 5.182 1.00 47.81 1090 GLU A N 1
ATOM 8747 C CA . GLU A 1 1090 ? -1.051 32.984 4.008 1.00 47.81 1090 GLU A CA 1
ATOM 8748 C C . GLU A 1 1090 ? 0.172 32.154 4.459 1.00 47.81 1090 GLU A C 1
ATOM 8750 O O . GLU A 1 1090 ? 0.988 32.646 5.246 1.00 47.81 1090 GLU A O 1
ATOM 8755 N N . PRO A 1 1091 ? 0.324 30.889 4.021 1.00 44.28 1091 PRO A N 1
ATOM 8756 C CA . PRO A 1 1091 ? 1.523 30.112 4.313 1.00 44.28 1091 PRO A CA 1
ATOM 8757 C C . PRO A 1 1091 ? 2.711 30.646 3.491 1.00 44.28 1091 PRO A C 1
ATOM 8759 O O . PRO A 1 1091 ? 2.529 30.985 2.318 1.00 44.28 1091 PRO A O 1
ATOM 8762 N N . PRO A 1 1092 ? 3.930 30.704 4.060 1.00 50.56 1092 PRO A N 1
ATOM 8763 C CA . PRO A 1 1092 ? 5.090 31.262 3.373 1.00 50.56 1092 PRO A CA 1
ATOM 8764 C C . PRO A 1 1092 ? 5.479 30.421 2.148 1.00 50.56 1092 PRO A C 1
ATOM 8766 O O . PRO A 1 1092 ? 5.661 29.208 2.238 1.00 50.56 1092 PRO A O 1
ATOM 8769 N N . GLN A 1 1093 ? 5.627 31.089 1.007 1.00 52.53 1093 GLN A N 1
ATOM 8770 C CA . GLN A 1 1093 ? 5.882 30.504 -0.306 1.00 52.53 1093 GLN A CA 1
ATOM 8771 C C . GLN A 1 1093 ? 7.377 30.563 -0.638 1.00 52.53 1093 GLN A C 1
ATOM 8773 O O . GLN A 1 1093 ? 7.996 31.625 -0.561 1.00 52.53 1093 GLN A O 1
ATOM 8778 N N . SER A 1 1094 ? 7.977 29.444 -1.035 1.00 55.47 1094 SER A N 1
ATOM 8779 C CA . SER A 1 1094 ? 9.381 29.382 -1.462 1.00 55.47 1094 SER A CA 1
ATOM 8780 C C . SER A 1 1094 ? 9.517 29.380 -2.982 1.00 55.47 1094 SER A C 1
ATOM 8782 O O . SER A 1 1094 ? 8.864 28.583 -3.651 1.00 55.47 1094 SER A O 1
ATOM 8784 N N . CYS A 1 1095 ? 10.425 30.193 -3.521 1.00 55.44 1095 CYS A N 1
ATOM 8785 C CA . CYS A 1 1095 ? 10.852 30.059 -4.913 1.00 55.44 1095 CYS A CA 1
ATOM 8786 C C . CYS A 1 1095 ? 11.559 28.715 -5.107 1.00 55.44 1095 CYS A C 1
ATOM 8788 O O . CYS A 1 1095 ? 12.541 28.457 -4.415 1.00 55.44 1095 CYS A O 1
ATOM 8790 N N . VAL A 1 1096 ? 11.075 27.872 -6.021 1.00 49.34 1096 VAL A N 1
ATOM 8791 C CA . VAL A 1 1096 ? 11.571 26.495 -6.198 1.00 49.34 1096 VAL A CA 1
ATOM 8792 C C . VAL A 1 1096 ? 13.039 26.480 -6.648 1.00 49.34 1096 VAL A C 1
ATOM 8794 O O . VAL A 1 1096 ? 13.849 25.747 -6.081 1.00 49.34 1096 VAL A O 1
ATOM 8797 N N . GLU A 1 1097 ? 13.406 27.373 -7.569 1.00 48.72 1097 GLU A N 1
ATOM 8798 C CA . GLU A 1 1097 ? 14.734 27.407 -8.198 1.00 48.72 1097 GLU A CA 1
ATOM 8799 C C . GLU A 1 1097 ? 15.865 27.856 -7.262 1.00 48.72 1097 GLU A C 1
ATOM 8801 O O . GLU A 1 1097 ? 16.969 27.318 -7.310 1.00 48.72 1097 GLU A O 1
ATOM 8806 N N . CYS A 1 1098 ? 15.615 28.823 -6.371 1.00 57.00 1098 CYS A N 1
ATOM 8807 C CA . CYS A 1 1098 ? 16.632 29.316 -5.427 1.00 57.00 1098 CYS A CA 1
ATOM 8808 C C . CYS A 1 1098 ? 16.319 29.038 -3.946 1.00 57.00 1098 CYS A C 1
ATOM 8810 O O . CYS A 1 1098 ? 17.062 29.476 -3.066 1.00 57.00 1098 CYS A O 1
ATOM 8812 N N . ASN A 1 1099 ? 15.229 28.319 -3.658 1.00 51.38 1099 ASN A N 1
ATOM 8813 C CA . ASN A 1 1099 ? 14.740 27.945 -2.321 1.00 51.38 1099 ASN A CA 1
ATOM 8814 C C . ASN A 1 1099 ? 14.582 29.119 -1.330 1.00 51.38 1099 ASN A C 1
ATOM 8816 O O . ASN A 1 1099 ? 14.593 28.940 -0.109 1.00 51.38 1099 ASN A O 1
ATOM 8820 N N . ARG A 1 1100 ? 14.409 30.345 -1.841 1.00 52.47 1100 ARG A N 1
ATOM 8821 C CA . ARG A 1 1100 ? 14.241 31.553 -1.025 1.00 52.47 1100 ARG A CA 1
ATOM 8822 C C . ARG A 1 1100 ? 12.775 31.719 -0.624 1.00 52.47 1100 ARG A C 1
ATOM 8824 O O . ARG A 1 1100 ? 11.890 31.655 -1.474 1.00 52.47 1100 ARG A O 1
ATOM 8831 N N . VAL A 1 1101 ? 12.528 31.911 0.671 1.00 50.28 1101 VAL A N 1
ATOM 8832 C CA . VAL A 1 1101 ? 11.183 31.914 1.272 1.00 50.28 1101 VAL A CA 1
ATOM 8833 C C . VAL A 1 1101 ? 10.626 33.336 1.383 1.00 50.28 1101 VAL A C 1
ATOM 8835 O O . VAL A 1 1101 ? 11.303 34.234 1.884 1.00 50.28 1101 VAL A O 1
ATOM 8838 N N . PHE A 1 1102 ? 9.375 33.525 0.965 1.00 65.50 1102 PHE A N 1
ATOM 8839 C CA . PHE A 1 1102 ? 8.634 34.786 0.991 1.00 65.50 1102 PHE A CA 1
ATOM 8840 C C . PHE A 1 1102 ? 7.320 34.606 1.757 1.00 65.50 1102 PHE A C 1
ATOM 8842 O O . PHE A 1 1102 ? 6.620 33.617 1.590 1.00 65.50 1102 PHE A O 1
ATOM 8849 N N . ILE A 1 1103 ? 6.962 35.569 2.606 1.00 45.56 1103 ILE A N 1
ATOM 8850 C CA . ILE A 1 1103 ? 5.797 35.447 3.507 1.00 45.56 1103 ILE A CA 1
ATOM 8851 C C . ILE A 1 1103 ? 4.454 35.663 2.772 1.00 45.56 1103 ILE A C 1
ATOM 8853 O O . ILE A 1 1103 ? 3.407 35.319 3.302 1.00 45.56 1103 ILE A O 1
ATOM 8857 N N . ARG A 1 1104 ? 4.479 36.213 1.550 1.00 51.59 1104 ARG A N 1
ATOM 8858 C CA . ARG A 1 1104 ? 3.301 36.525 0.720 1.00 51.59 1104 ARG A CA 1
ATOM 8859 C C . ARG A 1 1104 ? 3.561 36.159 -0.741 1.00 51.59 1104 ARG A C 1
ATOM 8861 O O . ARG A 1 1104 ? 4.709 36.231 -1.195 1.00 51.59 1104 ARG A O 1
ATOM 8868 N N . GLN A 1 1105 ? 2.507 35.807 -1.475 1.00 50.94 1105 GLN A N 1
ATOM 8869 C CA . GLN A 1 1105 ? 2.615 35.358 -2.869 1.00 50.94 1105 GLN A CA 1
ATOM 8870 C C . GLN A 1 1105 ? 3.062 36.474 -3.834 1.00 50.94 1105 GLN A C 1
ATOM 8872 O O . GLN A 1 1105 ? 3.870 36.212 -4.722 1.00 50.94 1105 GLN A O 1
ATOM 8877 N N . ASP A 1 1106 ? 2.650 37.730 -3.624 1.00 51.16 1106 ASP A N 1
ATOM 8878 C CA . ASP A 1 1106 ? 3.106 38.887 -4.419 1.00 51.16 1106 ASP A CA 1
ATOM 8879 C C . ASP A 1 1106 ? 4.631 39.088 -4.339 1.00 51.16 1106 ASP A C 1
ATOM 8881 O O . ASP A 1 1106 ? 5.301 39.339 -5.343 1.00 51.16 1106 ASP A O 1
ATOM 8885 N N . CYS A 1 1107 ? 5.200 38.912 -3.146 1.00 54.94 1107 CYS A N 1
ATOM 8886 C CA . CYS A 1 1107 ? 6.633 38.994 -2.896 1.00 54.94 1107 CYS A CA 1
ATOM 8887 C C . CYS A 1 1107 ? 7.410 37.869 -3.593 1.00 54.94 1107 CYS A C 1
ATOM 8889 O O . CYS A 1 1107 ? 8.504 38.130 -4.098 1.00 54.94 1107 CYS A O 1
ATOM 8891 N N . LEU A 1 1108 ? 6.847 36.653 -3.658 1.00 63.56 1108 LEU A N 1
ATOM 8892 C CA . LEU A 1 1108 ? 7.404 35.561 -4.459 1.00 63.56 1108 LEU A CA 1
ATOM 8893 C C . LEU A 1 1108 ? 7.330 35.893 -5.955 1.00 63.56 1108 LEU A C 1
ATOM 8895 O O . LEU A 1 1108 ? 8.361 35.876 -6.622 1.00 63.56 1108 LEU A O 1
ATOM 8899 N N . MET A 1 1109 ? 6.155 36.257 -6.479 1.00 53.28 1109 MET A N 1
ATOM 8900 C CA . MET A 1 1109 ? 5.974 36.541 -7.909 1.00 53.28 1109 MET A CA 1
ATOM 8901 C C . MET A 1 1109 ? 6.865 37.691 -8.390 1.00 53.28 1109 MET A C 1
ATOM 8903 O O . MET A 1 1109 ? 7.462 37.601 -9.461 1.00 53.28 1109 MET A O 1
ATOM 8907 N N . ARG A 1 1110 ? 7.047 38.742 -7.579 1.00 54.75 1110 ARG A N 1
ATOM 8908 C CA . ARG A 1 1110 ? 7.982 39.836 -7.882 1.00 54.75 1110 ARG A CA 1
ATOM 8909 C C . ARG A 1 1110 ? 9.448 39.389 -7.863 1.00 54.75 1110 ARG A C 1
ATOM 8911 O O . ARG A 1 1110 ? 10.256 39.949 -8.595 1.00 54.75 1110 ARG A O 1
ATOM 8918 N N . HIS A 1 1111 ? 9.807 38.395 -7.053 1.00 67.50 1111 HIS A N 1
ATOM 8919 C CA . HIS A 1 1111 ? 11.144 37.802 -7.079 1.00 67.50 1111 HIS A CA 1
ATOM 8920 C C . HIS A 1 1111 ? 11.348 36.882 -8.296 1.00 67.50 1111 HIS A C 1
ATOM 8922 O O . HIS A 1 1111 ? 12.390 36.992 -8.939 1.00 67.50 1111 HIS A O 1
ATOM 8928 N N . VAL A 1 1112 ? 10.364 36.045 -8.648 1.00 48.78 1112 VAL A N 1
ATOM 8929 C CA . VAL A 1 1112 ? 10.387 35.192 -9.852 1.00 48.78 1112 VAL A CA 1
ATOM 8930 C C . VAL A 1 1112 ? 10.529 36.064 -11.102 1.00 48.78 1112 VAL A C 1
ATOM 8932 O O . VAL A 1 1112 ? 11.525 35.940 -11.808 1.00 48.78 1112 VAL A O 1
ATOM 8935 N N . ARG A 1 1113 ? 9.656 37.066 -11.287 1.00 51.47 1113 ARG A N 1
ATOM 8936 C CA . ARG A 1 1113 ? 9.735 38.049 -12.390 1.00 51.47 1113 ARG A CA 1
ATOM 8937 C C . ARG A 1 1113 ? 11.082 38.792 -12.479 1.00 51.47 1113 ARG A C 1
ATOM 8939 O O . ARG A 1 1113 ? 11.440 39.258 -13.553 1.00 51.47 1113 ARG A O 1
ATOM 8946 N N . ALA A 1 1114 ? 11.836 38.904 -11.379 1.00 55.72 1114 ALA A N 1
ATOM 8947 C CA . ALA A 1 1114 ? 13.112 39.627 -11.318 1.00 55.72 1114 ALA A CA 1
ATOM 8948 C C . ALA A 1 1114 ? 14.379 38.739 -11.327 1.00 55.72 1114 ALA A C 1
ATOM 8950 O O . ALA A 1 1114 ? 15.491 39.280 -11.340 1.00 55.72 1114 ALA A O 1
ATOM 8951 N N . LYS A 1 1115 ? 14.249 37.403 -11.249 1.00 52.38 1115 LYS A N 1
ATOM 8952 C CA . LYS A 1 1115 ? 15.393 36.461 -11.188 1.00 52.38 1115 LYS A CA 1
ATOM 8953 C C . LYS A 1 1115 ? 15.215 35.122 -11.912 1.00 52.38 1115 LYS A C 1
ATOM 8955 O O . LYS A 1 1115 ? 16.201 34.412 -12.058 1.00 52.38 1115 LYS A O 1
ATOM 8960 N N . HIS A 1 1116 ? 14.008 34.801 -12.361 1.00 53.41 1116 HIS A N 1
ATOM 8961 C CA . HIS A 1 1116 ? 13.637 33.551 -13.028 1.00 53.41 1116 HIS A CA 1
ATOM 8962 C C . HIS A 1 1116 ? 12.628 33.865 -14.153 1.00 53.41 1116 HIS A C 1
ATOM 8964 O O . HIS A 1 1116 ? 11.540 33.300 -14.198 1.00 53.41 1116 HIS A O 1
ATOM 8970 N N . ARG A 1 1117 ? 12.960 34.859 -14.993 1.00 44.44 1117 ARG A N 1
ATOM 8971 C CA . ARG A 1 1117 ? 12.052 35.464 -15.987 1.00 44.44 1117 ARG A CA 1
ATOM 8972 C C . ARG A 1 1117 ? 11.640 34.468 -17.075 1.00 44.44 1117 ARG A C 1
ATOM 8974 O O . ARG A 1 1117 ? 10.449 34.263 -17.271 1.00 44.44 1117 ARG A O 1
ATOM 8981 N N . GLU A 1 1118 ? 12.631 33.778 -17.635 1.00 47.53 1118 GLU A N 1
ATOM 8982 C CA . GLU A 1 1118 ? 12.512 32.750 -18.686 1.00 47.53 1118 GLU A CA 1
ATOM 8983 C C . GLU A 1 1118 ? 11.519 31.616 -18.337 1.00 47.53 1118 GLU A C 1
ATOM 8985 O O . GLU A 1 1118 ? 10.931 31.000 -19.215 1.00 47.53 1118 GLU A O 1
ATOM 8990 N N . LEU A 1 1119 ? 11.279 31.355 -17.044 1.00 42.69 1119 LEU A N 1
ATOM 8991 C CA . LEU A 1 1119 ? 10.367 30.304 -16.562 1.00 42.69 1119 LEU A CA 1
ATOM 8992 C C . LEU A 1 1119 ? 8.887 30.724 -16.477 1.00 42.69 1119 LEU A C 1
ATOM 8994 O O . LEU A 1 1119 ? 8.041 29.890 -16.153 1.00 42.69 1119 LEU A O 1
ATOM 8998 N N . LEU A 1 1120 ? 8.563 31.999 -16.714 1.00 37.91 1120 LEU A N 1
ATOM 8999 C CA . LEU A 1 1120 ? 7.174 32.467 -16.837 1.00 37.91 1120 LEU A CA 1
ATOM 9000 C C . LEU A 1 1120 ? 6.668 32.401 -18.280 1.00 37.91 1120 LEU A C 1
ATOM 9002 O O . LEU A 1 1120 ? 5.475 32.187 -18.485 1.00 37.91 1120 LEU A O 1
ATOM 9006 N N . GLU A 1 1121 ? 7.572 32.559 -19.245 1.00 43.03 1121 GLU A N 1
ATOM 9007 C CA . GLU A 1 1121 ? 7.266 32.616 -20.674 1.00 43.03 1121 GLU A CA 1
ATOM 9008 C C . GLU A 1 1121 ? 6.688 31.262 -21.153 1.00 43.03 1121 GLU A C 1
ATOM 9010 O O . GLU A 1 1121 ? 5.536 31.223 -21.576 1.00 43.03 1121 GLU A O 1
ATOM 9015 N N . ASP A 1 1122 ? 7.363 30.130 -20.906 1.00 39.69 1122 ASP A N 1
ATOM 9016 C CA . ASP A 1 1122 ? 6.908 28.773 -21.303 1.00 39.69 1122 ASP A CA 1
ATOM 9017 C C . ASP A 1 1122 ? 5.505 28.344 -20.800 1.00 39.69 1122 ASP A C 1
ATOM 9019 O O . ASP A 1 1122 ? 4.885 27.450 -21.382 1.00 39.69 1122 ASP A O 1
ATOM 9023 N N . VAL A 1 1123 ? 5.004 28.901 -19.687 1.00 33.66 1123 VAL A N 1
ATOM 9024 C CA . VAL A 1 1123 ? 3.792 28.393 -19.000 1.00 33.66 1123 VAL A CA 1
ATOM 9025 C C . VAL A 1 1123 ? 2.533 29.199 -19.322 1.00 33.66 1123 VAL A C 1
ATOM 9027 O O . VAL A 1 1123 ? 1.438 28.635 -19.333 1.00 33.66 1123 VAL A O 1
ATOM 9030 N N . MET A 1 1124 ? 2.663 30.501 -19.583 1.00 34.50 1124 MET A N 1
ATOM 9031 C CA . MET A 1 1124 ? 1.527 31.348 -19.973 1.00 34.50 1124 MET A CA 1
ATOM 9032 C C . MET A 1 1124 ? 1.140 31.111 -21.442 1.00 34.50 1124 MET A C 1
ATOM 9034 O O . MET A 1 1124 ? -0.041 31.020 -21.794 1.00 34.50 1124 MET A O 1
ATOM 9038 N N . ASP A 1 1125 ? 2.151 30.902 -22.282 1.00 43.47 1125 ASP A N 1
ATOM 9039 C CA . ASP A 1 1125 ? 2.054 31.016 -23.731 1.00 43.47 1125 ASP A CA 1
ATOM 9040 C C . ASP A 1 1125 ? 1.110 29.982 -24.384 1.00 43.47 1125 ASP A C 1
ATOM 9042 O O . ASP A 1 1125 ? 0.326 30.331 -25.263 1.00 43.47 1125 ASP A O 1
ATOM 9046 N N . GLU A 1 1126 ? 1.078 28.712 -23.949 1.00 37.47 1126 GLU A N 1
ATOM 9047 C CA . GLU A 1 1126 ? 0.240 27.698 -24.629 1.00 37.47 1126 GLU A CA 1
ATOM 9048 C C . GLU A 1 1126 ? -1.276 27.867 -24.381 1.00 37.47 1126 GLU A C 1
ATOM 9050 O O . GLU A 1 1126 ? -2.096 27.504 -25.234 1.00 37.47 1126 GLU A O 1
ATOM 9055 N N . VAL A 1 1127 ? -1.665 28.418 -23.225 1.00 37.19 1127 VAL A N 1
ATOM 9056 C CA . VAL A 1 1127 ? -3.076 28.666 -22.877 1.00 37.19 1127 VAL A CA 1
ATOM 9057 C C . VAL A 1 1127 ? -3.543 29.980 -23.496 1.00 37.19 1127 VAL A C 1
ATOM 9059 O O . VAL A 1 1127 ? -4.597 30.016 -24.138 1.00 37.19 1127 VAL A O 1
ATOM 9062 N N . GLU A 1 1128 ? -2.734 31.032 -23.373 1.00 44.81 1128 GLU A N 1
ATOM 9063 C CA . GLU A 1 1128 ? -3.040 32.354 -23.918 1.00 44.81 1128 GLU A CA 1
ATOM 9064 C C . GLU A 1 1128 ? -3.055 32.322 -25.456 1.00 44.81 1128 GLU A C 1
ATOM 9066 O O . GLU A 1 1128 ? -4.035 32.779 -26.049 1.00 44.81 1128 GLU A O 1
ATOM 9071 N N . ARG A 1 1129 ? -2.097 31.647 -26.122 1.00 46.19 1129 ARG A N 1
ATOM 9072 C CA . ARG A 1 1129 ? -2.133 31.422 -27.585 1.00 46.19 1129 ARG A CA 1
ATOM 9073 C C . ARG A 1 1129 ? -3.412 30.725 -28.040 1.00 46.19 1129 ARG A C 1
ATOM 9075 O O . ARG A 1 1129 ? -4.000 31.158 -29.027 1.00 46.19 1129 ARG A O 1
ATOM 9082 N N . LYS A 1 1130 ? -3.876 29.671 -27.353 1.00 43.19 1130 LYS A N 1
ATOM 9083 C CA . LYS A 1 1130 ? -5.119 28.965 -27.732 1.00 43.19 1130 LYS A CA 1
ATOM 9084 C C . LYS A 1 1130 ? -6.356 29.848 -27.579 1.00 43.19 1130 LYS A C 1
ATOM 9086 O O . LYS A 1 1130 ? -7.249 29.791 -28.428 1.00 43.19 1130 LYS A O 1
ATOM 9091 N N . HIS A 1 1131 ? -6.417 30.679 -26.539 1.00 49.91 1131 HIS A N 1
ATOM 9092 C CA . HIS A 1 1131 ? -7.549 31.586 -26.344 1.00 49.91 1131 HIS A CA 1
ATOM 9093 C C . HIS A 1 1131 ? -7.529 32.746 -27.356 1.00 49.91 1131 HIS A C 1
ATOM 9095 O O . HIS A 1 1131 ? -8.546 33.013 -27.998 1.00 49.91 1131 HIS A O 1
ATOM 9101 N N . LEU A 1 1132 ? -6.356 33.343 -27.605 1.00 49.34 1132 LEU A N 1
ATOM 9102 C CA . LEU A 1 1132 ? -6.136 34.343 -28.657 1.00 49.34 1132 LEU A CA 1
ATOM 9103 C C . LEU A 1 1132 ? -6.476 33.801 -30.051 1.00 49.34 1132 LEU A C 1
ATOM 9105 O O . LEU A 1 1132 ? -7.216 34.448 -30.784 1.00 49.34 1132 LEU A O 1
ATOM 9109 N N . GLN A 1 1133 ? -6.013 32.598 -30.409 1.00 49.28 1133 GLN A N 1
ATOM 9110 C CA . GLN A 1 1133 ? -6.365 31.940 -31.676 1.00 49.28 1133 GLN A CA 1
ATOM 9111 C C . GLN A 1 1133 ? -7.879 31.741 -31.819 1.00 49.28 1133 GLN A C 1
ATOM 9113 O O . GLN A 1 1133 ? -8.426 31.982 -32.893 1.00 49.28 1133 GLN A O 1
ATOM 9118 N N . THR A 1 1134 ? -8.565 31.354 -30.739 1.00 50.97 1134 THR A N 1
ATOM 9119 C CA . THR A 1 1134 ? -10.023 31.157 -30.742 1.00 50.97 1134 THR A CA 1
ATOM 9120 C C . THR A 1 1134 ? -10.768 32.475 -30.980 1.00 50.97 1134 THR A C 1
ATOM 9122 O O . THR A 1 1134 ? -11.675 32.523 -31.807 1.00 50.97 1134 THR A O 1
ATOM 9125 N N . GLN A 1 1135 ? -10.369 33.572 -30.326 1.00 54.00 1135 GLN A N 1
ATOM 9126 C CA . GLN A 1 1135 ? -11.040 34.866 -30.516 1.00 54.00 1135 GLN A CA 1
ATOM 9127 C C . GLN A 1 1135 ? -10.663 35.554 -31.836 1.00 54.00 1135 GLN A C 1
ATOM 9129 O O . GLN A 1 1135 ? -11.529 36.142 -32.484 1.00 54.00 1135 GLN A O 1
ATOM 9134 N N . LEU A 1 1136 ? -9.420 35.405 -32.309 1.00 52.03 1136 LEU A N 1
ATOM 9135 C CA . LEU A 1 1136 ? -9.028 35.815 -33.662 1.00 52.03 1136 LEU A CA 1
ATOM 9136 C C . LEU A 1 1136 ? -9.847 35.072 -34.727 1.00 52.03 1136 LEU A C 1
ATOM 9138 O O . LEU A 1 1136 ? -10.276 35.695 -35.696 1.00 52.03 1136 LEU A O 1
ATOM 9142 N N . PHE A 1 1137 ? -10.128 33.778 -34.528 1.00 50.25 1137 PHE A N 1
ATOM 9143 C CA . PHE A 1 1137 ? -11.011 32.998 -35.400 1.00 50.25 1137 PHE A CA 1
ATOM 9144 C C . PHE A 1 1137 ? -12.472 33.487 -35.354 1.00 50.25 1137 PHE A C 1
ATOM 9146 O O . PHE A 1 1137 ? -13.116 33.579 -36.397 1.00 50.25 1137 PHE A O 1
ATOM 9153 N N . ASN A 1 1138 ? -12.987 33.878 -34.184 1.00 53.25 1138 ASN A N 1
ATOM 9154 C CA . ASN A 1 1138 ? -14.336 34.446 -34.059 1.00 53.25 1138 ASN A CA 1
ATOM 9155 C C . ASN A 1 1138 ? -14.471 35.789 -34.805 1.00 53.25 1138 ASN A C 1
ATOM 9157 O O . ASN A 1 1138 ? -15.387 35.958 -35.611 1.00 53.25 1138 ASN A O 1
ATOM 9161 N N . ILE A 1 1139 ? -13.525 36.716 -34.601 1.00 52.41 1139 ILE A N 1
ATOM 9162 C CA . ILE A 1 1139 ? -13.474 38.017 -35.298 1.00 52.41 1139 ILE A CA 1
ATOM 9163 C C . ILE A 1 1139 ? -13.344 37.812 -36.819 1.00 52.41 1139 ILE A C 1
ATOM 9165 O O . ILE A 1 1139 ? -14.028 38.467 -37.608 1.00 52.41 1139 ILE A O 1
ATOM 9169 N N . ALA A 1 1140 ? -12.509 36.856 -37.233 1.00 50.44 1140 ALA A N 1
ATOM 9170 C CA . ALA A 1 1140 ? -12.360 36.433 -38.620 1.00 50.44 1140 ALA A CA 1
ATOM 9171 C C . ALA A 1 1140 ? -13.675 35.902 -39.228 1.00 50.44 1140 ALA A C 1
ATOM 9173 O O . ALA A 1 1140 ? -14.042 36.318 -40.329 1.00 50.44 1140 ALA A O 1
ATOM 9174 N N . SER A 1 1141 ? -14.411 35.033 -38.527 1.00 53.69 1141 SER A N 1
ATOM 9175 C CA . SER A 1 1141 ? -15.698 34.495 -39.003 1.00 53.69 1141 SER A CA 1
ATOM 9176 C C . SER A 1 1141 ? -16.714 35.601 -39.295 1.00 53.69 1141 SER A C 1
ATOM 9178 O O . SER A 1 1141 ? -17.294 35.627 -40.380 1.00 53.69 1141 SER A O 1
ATOM 9180 N N . ILE A 1 1142 ? -16.863 36.566 -38.382 1.00 56.44 1142 ILE A N 1
ATOM 9181 C CA . ILE A 1 1142 ? -17.799 37.695 -38.533 1.00 56.44 1142 ILE A CA 1
ATOM 9182 C C . ILE A 1 1142 ? -17.467 38.521 -39.793 1.00 56.44 1142 ILE A C 1
ATOM 9184 O O . ILE A 1 1142 ? -18.353 38.852 -40.586 1.00 56.44 1142 ILE A O 1
ATOM 9188 N N . ALA A 1 1143 ? -16.182 38.799 -40.040 1.00 50.41 1143 ALA A N 1
ATOM 9189 C CA . ALA A 1 1143 ? -15.741 39.500 -41.249 1.00 50.41 1143 ALA A CA 1
ATOM 9190 C C . ALA A 1 1143 ? -15.957 38.673 -42.538 1.00 50.41 1143 ALA A C 1
ATOM 9192 O O . ALA A 1 1143 ? -16.280 39.223 -43.600 1.00 50.41 1143 ALA A O 1
ATOM 9193 N N . ALA A 1 1144 ? -15.810 37.346 -42.464 1.00 52.50 1144 ALA A N 1
ATOM 9194 C CA . ALA A 1 1144 ? -16.039 36.443 -43.589 1.00 52.50 1144 ALA A CA 1
ATOM 9195 C C . ALA A 1 1144 ? -17.527 36.334 -43.974 1.00 52.50 1144 ALA A C 1
ATOM 9197 O O . ALA A 1 1144 ? -17.839 36.218 -45.162 1.00 52.50 1144 ALA A O 1
ATOM 9198 N N . GLU A 1 1145 ? -18.447 36.413 -43.010 1.00 55.50 1145 GLU A N 1
ATOM 9199 C CA . GLU A 1 1145 ? -19.892 36.383 -43.272 1.00 55.50 1145 GLU A CA 1
ATOM 9200 C C . GLU A 1 1145 ? -20.384 37.662 -43.960 1.00 55.50 1145 GLU A C 1
ATOM 9202 O O . GLU A 1 1145 ? -21.029 37.564 -45.007 1.00 55.50 1145 GLU A O 1
ATOM 9207 N N . LYS A 1 1146 ? -19.971 38.856 -43.505 1.00 52.72 1146 LYS A N 1
ATOM 9208 C CA . LYS A 1 1146 ? -20.250 40.115 -44.234 1.00 52.72 1146 LYS A CA 1
ATOM 9209 C C . LYS A 1 1146 ? -19.689 40.109 -45.660 1.00 52.72 1146 LYS A C 1
ATOM 9211 O O . LYS A 1 1146 ? -20.347 40.556 -46.599 1.00 52.72 1146 LYS A O 1
ATOM 9216 N N . THR A 1 1147 ? -18.506 39.518 -45.848 1.00 53.25 1147 THR A N 1
ATOM 9217 C CA . THR A 1 1147 ? -17.891 39.368 -47.179 1.00 53.25 1147 THR A CA 1
ATOM 9218 C C . THR A 1 1147 ? -18.692 38.423 -48.095 1.00 53.25 1147 THR A C 1
ATOM 9220 O O . THR A 1 1147 ? -18.674 38.607 -49.311 1.00 53.25 1147 THR A O 1
ATOM 9223 N N . LYS A 1 1148 ? -19.432 37.444 -47.547 1.00 54.22 1148 LYS A N 1
ATOM 9224 C CA . LYS A 1 1148 ? -20.394 36.617 -48.307 1.00 54.22 1148 LYS A CA 1
ATOM 9225 C C . LYS A 1 1148 ? -21.721 37.333 -48.577 1.00 54.22 1148 LYS A C 1
ATOM 9227 O O . LYS A 1 1148 ? -22.336 37.058 -49.602 1.00 54.22 1148 LYS A O 1
ATOM 9232 N N . ALA A 1 1149 ? -22.152 38.232 -47.689 1.00 56.69 1149 ALA A N 1
ATOM 9233 C CA . ALA A 1 1149 ? -23.367 39.035 -47.860 1.00 56.69 1149 ALA A CA 1
ATOM 9234 C C . ALA A 1 1149 ? -23.224 40.147 -48.922 1.00 56.69 1149 ALA A C 1
ATOM 9236 O O . ALA A 1 1149 ? -24.227 40.620 -49.451 1.00 56.69 1149 ALA A O 1
ATOM 9237 N N . GLY A 1 1150 ? -21.988 40.528 -49.273 1.00 49.16 1150 GLY A N 1
ATOM 9238 C CA . GLY A 1 1150 ? -21.688 41.514 -50.320 1.00 49.16 1150 GLY A CA 1
ATOM 9239 C C . GLY A 1 1150 ? -21.394 42.929 -49.809 1.00 49.16 1150 GLY A C 1
ATOM 9240 O O . GLY A 1 1150 ? -21.341 43.861 -50.609 1.00 49.16 1150 GLY A O 1
ATOM 9241 N N . GLU A 1 1151 ? -21.193 43.097 -48.501 1.00 56.12 1151 GLU A N 1
ATOM 9242 C CA . GLU A 1 1151 ? -20.885 44.391 -47.881 1.00 56.12 1151 GLU A CA 1
ATOM 9243 C C . GLU A 1 1151 ? -19.379 44.732 -47.899 1.00 56.12 1151 GLU A C 1
ATOM 9245 O O . GLU A 1 1151 ? -18.531 43.965 -48.367 1.00 56.12 1151 GLU A O 1
ATOM 9250 N N . SER A 1 1152 ? -19.034 45.929 -47.412 1.00 56.06 1152 SER A N 1
ATOM 9251 C CA . SER A 1 1152 ? -17.661 46.447 -47.413 1.00 56.06 1152 SER A CA 1
ATOM 9252 C C . SER A 1 1152 ? -16.706 45.610 -46.551 1.00 56.06 1152 SER A C 1
ATOM 9254 O O . SER A 1 1152 ? -17.033 45.211 -45.436 1.00 56.06 1152 SER A O 1
ATOM 9256 N N . LYS A 1 1153 ? -15.469 45.418 -47.029 1.00 55.62 1153 LYS A N 1
ATOM 9257 C CA . LYS A 1 1153 ? -14.407 44.636 -46.360 1.00 55.62 1153 LYS A CA 1
ATOM 9258 C C . LYS A 1 1153 ? -13.727 45.355 -45.178 1.00 55.62 1153 LYS A C 1
ATOM 9260 O O . LYS A 1 1153 ? -12.571 45.068 -44.873 1.00 55.62 1153 LYS A O 1
ATOM 9265 N N . VAL A 1 1154 ? -14.397 46.315 -44.544 1.00 56.00 1154 VAL A N 1
ATOM 9266 C CA . VAL A 1 1154 ? -13.846 47.128 -43.449 1.00 56.00 1154 VAL A CA 1
ATOM 9267 C C . VAL A 1 1154 ? -14.829 47.114 -42.282 1.00 56.00 1154 VAL A C 1
ATOM 9269 O O . VAL A 1 1154 ? -15.982 47.501 -42.450 1.00 56.00 1154 VAL A O 1
ATOM 9272 N N . LEU A 1 1155 ? -14.364 46.673 -41.109 1.00 58.50 1155 LEU A N 1
ATOM 9273 C CA . LEU A 1 1155 ? -15.148 46.673 -39.867 1.00 58.50 1155 LEU A CA 1
ATOM 9274 C C . LEU A 1 1155 ? -15.572 48.100 -39.487 1.00 58.50 1155 LEU A C 1
ATOM 9276 O O . LEU A 1 1155 ? -14.789 49.046 -39.655 1.00 58.50 1155 LEU A O 1
ATOM 9280 N N . SER A 1 1156 ? -16.784 48.253 -38.943 1.00 63.25 1156 SER A N 1
ATOM 9281 C CA . SER A 1 1156 ? -17.232 49.550 -38.423 1.00 63.25 1156 SER A CA 1
ATOM 9282 C C . SER A 1 1156 ? -16.385 49.982 -37.216 1.00 63.25 1156 SER A C 1
ATOM 9284 O O . SER A 1 1156 ? -15.667 49.177 -36.616 1.00 63.25 1156 SER A O 1
ATOM 9286 N N . THR A 1 1157 ? -16.442 51.266 -36.851 1.00 60.22 1157 THR A N 1
ATOM 9287 C CA . THR A 1 1157 ? -15.727 51.770 -35.666 1.00 60.22 1157 THR A CA 1
ATOM 9288 C C . THR A 1 1157 ? -16.181 51.063 -34.390 1.00 60.22 1157 THR A C 1
ATOM 9290 O O . THR A 1 1157 ? -15.333 50.686 -33.588 1.00 60.22 1157 THR A O 1
ATOM 9293 N N . ASP A 1 1158 ? -17.479 50.808 -34.230 1.00 62.56 1158 ASP A N 1
ATOM 9294 C CA . ASP A 1 1158 ? -18.034 50.188 -33.021 1.00 62.56 1158 ASP A CA 1
ATOM 9295 C C . ASP A 1 1158 ? -17.718 48.685 -32.946 1.00 62.56 1158 ASP A C 1
ATOM 9297 O O . ASP A 1 1158 ? -17.391 48.163 -31.880 1.00 62.56 1158 ASP A O 1
ATOM 9301 N N . GLU A 1 1159 ? -17.722 47.993 -34.091 1.00 62.34 1159 GLU A N 1
ATOM 9302 C CA . GLU A 1 1159 ? -17.303 46.588 -34.200 1.00 62.34 1159 GLU A CA 1
ATOM 9303 C C . GLU A 1 1159 ? -15.815 46.422 -33.875 1.00 62.34 1159 GLU A C 1
ATOM 9305 O O . GLU A 1 1159 ? -15.428 45.506 -33.146 1.00 62.34 1159 GLU A O 1
ATOM 9310 N N . LEU A 1 1160 ? -14.982 47.348 -34.362 1.00 64.19 1160 LEU A N 1
ATOM 9311 C CA . LEU A 1 1160 ? -13.564 47.405 -34.030 1.00 64.19 1160 LEU A CA 1
ATOM 9312 C C . LEU A 1 1160 ? -13.345 47.722 -32.541 1.00 64.19 1160 LEU A C 1
ATOM 9314 O O . LEU A 1 1160 ? -12.566 47.032 -31.890 1.00 64.19 1160 LEU A O 1
ATOM 9318 N N . LEU A 1 1161 ? -14.038 48.721 -31.981 1.00 63.84 1161 LEU A N 1
ATOM 9319 C CA . LEU A 1 1161 ? -13.942 49.084 -30.561 1.00 63.84 1161 LEU A CA 1
ATOM 9320 C C . LEU A 1 1161 ? -14.331 47.920 -29.642 1.00 63.84 1161 LEU A C 1
ATOM 9322 O O . LEU A 1 1161 ? -13.627 47.661 -28.667 1.00 63.84 1161 LEU A O 1
ATOM 9326 N N . LYS A 1 1162 ? -15.389 47.171 -29.978 1.00 67.00 1162 LYS A N 1
ATOM 9327 C CA . LYS A 1 1162 ? -15.790 45.971 -29.231 1.00 67.00 1162 LYS A CA 1
ATOM 9328 C C . LYS A 1 1162 ? -14.724 44.870 -29.297 1.00 67.00 1162 LYS A C 1
ATOM 9330 O O . LYS A 1 1162 ? -14.351 44.325 -28.263 1.00 67.00 1162 LYS A O 1
ATOM 9335 N N . ALA A 1 1163 ? -14.162 44.603 -30.477 1.00 62.69 1163 ALA A N 1
ATOM 9336 C CA . ALA A 1 1163 ? -13.071 43.636 -30.621 1.00 62.69 1163 ALA A CA 1
ATOM 9337 C C . ALA A 1 1163 ? -11.808 44.033 -29.822 1.00 62.69 1163 ALA A C 1
ATOM 9339 O O . ALA A 1 1163 ? -11.127 43.164 -29.281 1.00 62.69 1163 ALA A O 1
ATOM 9340 N N . ILE A 1 1164 ? -11.510 45.333 -29.704 1.00 62.03 1164 ILE A N 1
ATOM 9341 C CA . ILE A 1 1164 ? -10.403 45.849 -28.878 1.00 62.03 1164 ILE A CA 1
ATOM 9342 C C . ILE A 1 1164 ? -10.703 45.686 -27.383 1.00 62.03 1164 ILE A C 1
ATOM 9344 O O . ILE A 1 1164 ? -9.822 45.265 -26.636 1.00 62.03 1164 ILE A O 1
ATOM 9348 N N . ALA A 1 1165 ? -11.931 45.985 -26.948 1.00 65.06 1165 ALA A N 1
ATOM 9349 C CA . ALA A 1 1165 ? -12.370 45.820 -25.562 1.00 65.06 1165 ALA A CA 1
ATOM 9350 C C . ALA A 1 1165 ? -12.158 44.384 -25.064 1.00 65.06 1165 ALA A C 1
ATOM 9352 O O . ALA A 1 1165 ? -11.557 44.157 -24.012 1.00 65.06 1165 ALA A O 1
ATOM 9353 N N . ASP A 1 1166 ? -12.622 43.415 -25.851 1.00 63.00 1166 ASP A N 1
ATOM 9354 C CA . ASP A 1 1166 ? -12.577 42.004 -25.477 1.00 63.00 1166 ASP A CA 1
ATOM 9355 C C . ASP A 1 1166 ? -11.160 41.418 -25.611 1.00 63.00 1166 ASP A C 1
ATOM 9357 O O . ASP A 1 1166 ? -10.781 40.554 -24.823 1.00 63.00 1166 ASP A O 1
ATOM 9361 N N . LEU A 1 1167 ? -10.321 41.952 -26.510 1.00 59.88 1167 LEU A N 1
ATOM 9362 C CA . LEU A 1 1167 ? -8.889 41.633 -26.563 1.00 59.88 1167 LEU A CA 1
ATOM 9363 C C . LEU A 1 1167 ? -8.132 42.149 -25.325 1.00 59.88 1167 LEU A C 1
ATOM 9365 O O . LEU A 1 1167 ? -7.347 41.406 -24.736 1.00 59.88 1167 LEU A O 1
ATOM 9369 N N . LEU A 1 1168 ? -8.363 43.400 -24.908 1.00 62.50 1168 LEU A N 1
ATOM 9370 C CA . LEU A 1 1168 ? -7.698 43.990 -23.738 1.00 62.50 1168 LEU A CA 1
ATOM 9371 C C . LEU A 1 1168 ? -8.048 43.238 -22.445 1.00 62.50 1168 LEU A C 1
ATOM 9373 O O . LEU A 1 1168 ? -7.149 42.971 -21.652 1.00 62.50 1168 LEU A O 1
ATOM 9377 N N . ARG A 1 1169 ? -9.312 42.816 -22.286 1.00 61.72 1169 ARG A N 1
ATOM 9378 C CA . ARG A 1 1169 ? -9.800 41.944 -21.193 1.00 61.72 1169 ARG A CA 1
ATOM 9379 C C . ARG A 1 1169 ? -9.116 40.575 -21.101 1.00 61.72 1169 ARG A C 1
ATOM 9381 O O . ARG A 1 1169 ? -9.192 39.941 -20.055 1.00 61.72 1169 ARG A O 1
ATOM 9388 N N . ILE A 1 1170 ? -8.508 40.099 -22.187 1.00 56.25 1170 ILE A N 1
ATOM 9389 C CA . ILE A 1 1170 ? -7.812 38.803 -22.243 1.00 56.25 1170 ILE A CA 1
ATOM 9390 C C . ILE A 1 1170 ? -6.306 38.985 -22.028 1.00 56.25 1170 ILE A C 1
ATOM 9392 O O . ILE A 1 1170 ? -5.683 38.169 -21.357 1.00 56.25 1170 ILE A O 1
ATOM 9396 N N . LEU A 1 1171 ? -5.719 40.053 -22.579 1.00 52.44 1171 LEU A N 1
ATOM 9397 C CA . LEU A 1 1171 ? -4.284 40.342 -22.470 1.00 52.44 1171 LEU A CA 1
ATOM 9398 C C . LEU A 1 1171 ? -3.867 40.943 -21.117 1.00 52.44 1171 LEU A C 1
ATOM 9400 O O . LEU A 1 1171 ? -2.674 41.005 -20.820 1.00 52.44 1171 LEU A O 1
ATOM 9404 N N . ILE A 1 1172 ? -4.816 41.452 -20.329 1.00 56.78 1172 ILE A N 1
ATOM 9405 C CA . ILE A 1 1172 ? -4.557 42.183 -19.085 1.00 56.78 1172 ILE A CA 1
ATOM 9406 C C . ILE A 1 1172 ? -5.588 41.767 -18.039 1.00 56.78 1172 ILE A C 1
ATOM 9408 O O . ILE A 1 1172 ? -6.784 41.730 -18.320 1.00 56.78 1172 ILE A O 1
ATOM 9412 N N . ASP A 1 1173 ? -5.127 41.478 -16.821 1.00 55.75 1173 ASP A N 1
ATOM 9413 C CA . ASP A 1 1173 ? -6.008 41.097 -15.721 1.00 55.75 1173 ASP A CA 1
ATOM 9414 C C . ASP A 1 1173 ? -6.991 42.215 -15.333 1.00 55.75 1173 ASP A C 1
ATOM 9416 O O . ASP A 1 1173 ? -6.700 43.411 -15.419 1.00 55.75 1173 ASP A O 1
ATOM 9420 N N . GLU A 1 1174 ? -8.178 41.807 -14.886 1.00 54.34 1174 GLU A N 1
ATOM 9421 C CA . GLU A 1 1174 ? -9.305 42.707 -14.626 1.00 54.34 1174 GLU A CA 1
ATOM 9422 C C . GLU A 1 1174 ? -9.012 43.720 -13.500 1.00 54.34 1174 GLU A C 1
ATOM 9424 O O . GLU A 1 1174 ? -9.467 44.861 -13.563 1.00 54.34 1174 GLU A O 1
ATOM 9429 N N . GLU A 1 1175 ? -8.175 43.352 -12.521 1.00 53.97 1175 GLU A N 1
ATOM 9430 C CA . GLU A 1 1175 ? -7.717 44.238 -11.438 1.00 53.97 1175 GLU A CA 1
ATOM 9431 C C . GLU A 1 1175 ? -6.772 45.338 -11.979 1.00 53.97 1175 GLU A C 1
ATOM 9433 O O . GLU A 1 1175 ? -6.887 46.509 -11.608 1.00 53.97 1175 GLU A O 1
ATOM 9438 N N . THR A 1 1176 ? -5.896 45.002 -12.934 1.00 52.56 1176 THR A N 1
ATOM 9439 C CA . THR A 1 1176 ? -5.036 45.956 -13.655 1.00 52.56 1176 THR A CA 1
ATOM 9440 C C . THR A 1 1176 ? -5.818 46.835 -14.639 1.00 52.56 1176 THR A C 1
ATOM 9442 O O . THR A 1 1176 ? -5.477 48.009 -14.791 1.00 52.56 1176 THR A O 1
ATOM 9445 N N . LEU A 1 1177 ? -6.880 46.327 -15.275 1.00 59.88 1177 LEU A N 1
ATOM 9446 C CA . LEU A 1 1177 ? -7.758 47.126 -16.142 1.00 59.88 1177 LEU A CA 1
ATOM 9447 C C . LEU A 1 1177 ? -8.614 48.123 -15.349 1.00 59.88 1177 LEU A C 1
ATOM 9449 O O . LEU A 1 1177 ? -8.704 49.288 -15.741 1.00 59.88 1177 LEU A O 1
ATOM 9453 N N . GLN A 1 1178 ? -9.168 47.720 -14.201 1.00 64.62 1178 GLN A N 1
ATOM 9454 C CA . GLN A 1 1178 ? -9.835 48.643 -13.270 1.00 64.62 1178 GLN A CA 1
ATOM 9455 C C . GLN A 1 1178 ? -8.877 49.745 -12.786 1.00 64.62 1178 GLN A C 1
ATOM 9457 O O . GLN A 1 1178 ? -9.271 50.904 -12.663 1.00 64.62 1178 GLN A O 1
ATOM 9462 N N . LEU A 1 1179 ? -7.591 49.423 -12.604 1.00 60.72 1179 LEU A N 1
ATOM 9463 C CA . LEU A 1 1179 ? -6.522 50.383 -12.291 1.00 60.72 1179 LEU A CA 1
ATOM 9464 C C . LEU A 1 1179 ? -6.267 51.436 -13.388 1.00 60.72 1179 LEU A C 1
ATOM 9466 O O . LEU A 1 1179 ? -5.714 52.493 -13.087 1.00 60.72 1179 LEU A O 1
ATOM 9470 N N . PHE A 1 1180 ? -6.670 51.170 -14.634 1.00 56.44 1180 PHE A N 1
ATOM 9471 C CA . PHE A 1 1180 ? -6.685 52.137 -15.740 1.00 56.44 1180 PHE A CA 1
ATOM 9472 C C . PHE A 1 1180 ? -8.057 52.811 -15.942 1.00 56.44 1180 PHE A C 1
ATOM 9474 O O . PHE A 1 1180 ? -8.229 53.582 -16.883 1.00 56.44 1180 PHE A O 1
ATOM 9481 N N . GLY A 1 1181 ? -9.037 52.540 -15.075 1.00 59.00 1181 GLY A N 1
ATOM 9482 C CA . GLY A 1 1181 ? -10.387 53.093 -15.166 1.00 59.00 1181 GLY A CA 1
ATOM 9483 C C . GLY A 1 1181 ? -11.351 52.308 -16.061 1.00 59.00 1181 GLY A C 1
ATOM 9484 O O . GLY A 1 1181 ? -12.439 52.811 -16.333 1.00 59.00 1181 GLY A O 1
ATOM 9485 N N . TRP A 1 1182 ? -11.013 51.092 -16.509 1.00 67.00 1182 TRP A N 1
ATOM 9486 C CA . TRP A 1 1182 ? -11.975 50.220 -17.202 1.00 67.00 1182 TRP A CA 1
ATOM 9487 C C . TRP A 1 1182 ? -13.151 49.868 -16.264 1.00 67.00 1182 TRP A C 1
ATOM 9489 O O . TRP A 1 1182 ? -12.896 49.539 -15.104 1.00 67.00 1182 TRP A O 1
ATOM 9499 N N . PRO A 1 1183 ? -14.426 49.881 -16.714 1.00 58.62 1183 PRO A N 1
ATOM 9500 C CA . PRO A 1 1183 ? -14.924 50.159 -18.070 1.00 58.62 1183 PRO A CA 1
ATOM 9501 C C . PRO A 1 1183 ? -15.286 51.634 -18.332 1.00 58.62 1183 PRO A C 1
ATOM 9503 O O . PRO A 1 1183 ? -15.812 51.949 -19.394 1.00 58.62 1183 PRO A O 1
ATOM 9506 N N . ASN A 1 1184 ? -15.065 52.526 -17.364 1.00 65.69 1184 ASN A N 1
ATOM 9507 C CA . ASN A 1 1184 ? -15.604 53.888 -17.359 1.00 65.69 1184 ASN A CA 1
ATOM 9508 C C . ASN A 1 1184 ? -14.763 54.894 -18.168 1.00 65.69 1184 ASN A C 1
ATOM 9510 O O . ASN A 1 1184 ? -15.286 55.927 -18.580 1.00 65.69 1184 ASN A O 1
ATOM 9514 N N . ALA A 1 1185 ? -13.472 54.622 -18.379 1.00 66.12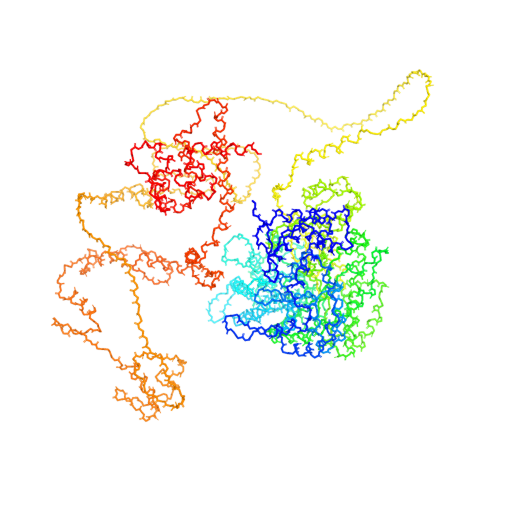 1185 ALA A N 1
ATOM 9515 C CA . ALA A 1 1185 ? -12.594 55.443 -19.212 1.00 66.12 1185 ALA A CA 1
ATOM 9516 C C . ALA A 1 1185 ? -12.624 54.998 -20.696 1.00 66.12 1185 ALA A C 1
ATOM 9518 O O . ALA A 1 1185 ? -12.818 53.811 -20.976 1.00 66.12 1185 ALA A O 1
ATOM 9519 N N . PRO A 1 1186 ? -12.421 55.914 -21.667 1.00 76.31 1186 PRO A N 1
ATOM 9520 C CA . PRO A 1 1186 ? -12.436 55.580 -23.090 1.00 76.31 1186 PRO A CA 1
ATOM 9521 C C . PRO A 1 1186 ? -11.425 54.494 -23.479 1.00 76.31 1186 PRO A C 1
ATOM 9523 O O . PRO A 1 1186 ? -10.267 54.510 -23.064 1.00 76.31 1186 PRO A O 1
ATOM 9526 N N . ILE A 1 1187 ? -11.842 53.587 -24.370 1.00 70.44 1187 ILE A N 1
ATOM 9527 C CA . ILE A 1 1187 ? -11.024 52.454 -24.849 1.00 70.44 1187 ILE A CA 1
ATOM 9528 C C . ILE A 1 1187 ? -9.684 52.926 -25.438 1.00 70.44 1187 ILE A C 1
ATOM 9530 O O . ILE A 1 1187 ? -8.662 52.274 -25.236 1.00 70.44 1187 ILE A O 1
ATOM 9534 N N . GLN A 1 1188 ? -9.678 54.073 -26.128 1.00 73.62 1188 GLN A N 1
ATOM 9535 C CA . GLN A 1 1188 ? -8.463 54.702 -26.653 1.00 73.62 1188 GLN A CA 1
ATOM 9536 C C . GLN A 1 1188 ? -7.480 55.052 -25.525 1.00 73.62 1188 GLN A C 1
ATOM 9538 O O . GLN A 1 1188 ? -6.321 54.668 -25.612 1.00 73.62 1188 GLN A O 1
ATOM 9543 N N . ASP A 1 1189 ? -7.925 55.721 -24.462 1.00 74.00 1189 ASP A N 1
ATOM 9544 C CA . ASP A 1 1189 ? -7.048 56.200 -23.384 1.00 74.00 1189 ASP A CA 1
ATOM 9545 C C . ASP A 1 1189 ? -6.434 55.030 -22.602 1.00 74.00 1189 ASP A C 1
ATOM 9547 O O . ASP A 1 1189 ? -5.251 55.049 -22.253 1.00 74.00 1189 ASP A O 1
ATOM 9551 N N . ILE A 1 1190 ? -7.219 53.967 -22.398 1.00 72.00 1190 ILE A N 1
ATOM 9552 C CA . ILE A 1 1190 ? -6.762 52.722 -21.774 1.00 72.00 1190 ILE A CA 1
ATOM 9553 C C . ILE A 1 1190 ? -5.741 52.020 -22.683 1.00 72.00 1190 ILE A C 1
ATOM 9555 O O . ILE A 1 1190 ? -4.671 51.632 -22.215 1.00 72.00 1190 ILE A O 1
ATOM 9559 N N . LEU A 1 1191 ? -6.010 51.920 -23.990 1.00 72.56 1191 LEU A N 1
ATOM 9560 C CA . LEU A 1 1191 ? -5.072 51.379 -24.979 1.00 72.56 1191 LEU A CA 1
ATOM 9561 C C . LEU A 1 1191 ? -3.759 52.187 -25.033 1.00 72.56 1191 LEU A C 1
ATOM 9563 O O . LEU A 1 1191 ? -2.679 51.599 -25.060 1.00 72.56 1191 LEU A O 1
ATOM 9567 N N . GLU A 1 1192 ? -3.825 53.521 -24.996 1.00 78.12 1192 GLU A N 1
ATOM 9568 C CA . GLU A 1 1192 ? -2.644 54.389 -24.933 1.00 78.12 1192 GLU A CA 1
ATOM 9569 C C . GLU A 1 1192 ? -1.842 54.177 -23.640 1.00 78.12 1192 GLU A C 1
ATOM 9571 O O . GLU A 1 1192 ? -0.614 54.069 -23.680 1.00 78.12 1192 GLU A O 1
ATOM 9576 N N . ALA A 1 1193 ? -2.510 54.081 -22.487 1.00 68.88 1193 ALA A N 1
ATOM 9577 C CA . ALA A 1 1193 ? -1.862 53.846 -21.197 1.00 68.88 1193 ALA A CA 1
ATOM 9578 C C . ALA A 1 1193 ? -1.182 52.465 -21.121 1.00 68.88 1193 ALA A C 1
ATOM 9580 O O . ALA A 1 1193 ? -0.087 52.339 -20.565 1.00 68.88 1193 ALA A O 1
ATOM 9581 N N . VAL A 1 1194 ? -1.792 51.446 -21.733 1.00 64.75 1194 VAL A N 1
ATOM 9582 C CA . VAL A 1 1194 ? -1.216 50.104 -21.902 1.00 64.75 1194 VAL A CA 1
ATOM 9583 C C . VAL A 1 1194 ? 0.036 50.152 -22.777 1.00 64.75 1194 VAL A C 1
ATOM 9585 O O . VAL A 1 1194 ? 1.086 49.682 -22.345 1.00 64.75 1194 VAL A O 1
ATOM 9588 N N . ILE A 1 1195 ? -0.029 50.780 -23.954 1.00 70.50 1195 ILE A N 1
ATOM 9589 C CA . ILE A 1 1195 ? 1.108 50.888 -24.885 1.00 70.50 1195 ILE A CA 1
ATOM 9590 C C . ILE A 1 1195 ? 2.297 51.620 -24.235 1.00 70.50 1195 ILE A C 1
ATOM 9592 O O . ILE A 1 1195 ? 3.421 51.112 -24.288 1.00 70.50 1195 ILE A O 1
ATOM 9596 N N . ARG A 1 1196 ? 2.048 52.728 -23.512 1.00 69.81 1196 ARG A N 1
ATOM 9597 C CA . ARG A 1 1196 ? 3.078 53.420 -22.704 1.00 69.81 1196 ARG A CA 1
ATOM 9598 C C . ARG A 1 1196 ? 3.715 52.493 -21.669 1.00 69.81 1196 ARG A C 1
ATOM 9600 O O . ARG A 1 1196 ? 4.931 52.499 -21.498 1.00 69.81 1196 ARG A O 1
ATOM 9607 N N . ARG A 1 1197 ? 2.914 51.669 -20.985 1.00 62.66 1197 ARG A N 1
ATOM 9608 C CA . ARG A 1 1197 ? 3.393 50.720 -19.963 1.00 62.66 1197 ARG A CA 1
ATOM 9609 C C . ARG A 1 1197 ? 4.155 49.528 -20.553 1.00 62.66 1197 ARG A C 1
ATOM 9611 O O . ARG A 1 1197 ? 4.995 48.960 -19.860 1.00 62.66 1197 ARG A O 1
ATOM 9618 N N . CYS A 1 1198 ? 3.919 49.200 -21.822 1.00 56.84 1198 CYS A N 1
ATOM 9619 C CA . CYS A 1 1198 ? 4.731 48.275 -22.614 1.00 56.84 1198 CYS A CA 1
ATOM 9620 C C . CYS A 1 1198 ? 6.037 48.903 -23.149 1.00 56.84 1198 CYS A C 1
ATOM 9622 O O . CYS A 1 1198 ? 6.818 48.201 -23.782 1.00 56.84 1198 CYS A O 1
ATOM 9624 N N . GLY A 1 1199 ? 6.300 50.191 -22.888 1.00 54.94 1199 GLY A N 1
ATOM 9625 C CA . GLY A 1 1199 ? 7.548 50.870 -23.260 1.00 54.94 1199 GLY A CA 1
ATOM 9626 C C . GLY A 1 1199 ? 7.555 51.522 -24.645 1.00 54.94 1199 GLY A C 1
ATOM 9627 O O . GLY A 1 1199 ? 8.621 51.912 -25.113 1.00 54.94 1199 GLY A O 1
ATOM 9628 N N . HIS A 1 1200 ? 6.396 51.658 -25.295 1.00 69.50 1200 HIS A N 1
ATOM 9629 C CA . HIS A 1 1200 ? 6.262 52.296 -26.607 1.00 69.50 1200 HIS A CA 1
ATOM 9630 C C . HIS A 1 1200 ? 5.434 53.585 -26.518 1.00 69.50 1200 HIS A C 1
ATOM 9632 O O . HIS A 1 1200 ? 4.536 53.702 -25.685 1.00 69.50 1200 HIS A O 1
ATOM 9638 N N . GLU A 1 1201 ? 5.701 54.556 -27.392 1.00 76.75 1201 GLU A N 1
ATOM 9639 C CA . GLU A 1 1201 ? 4.851 55.743 -27.507 1.00 76.75 1201 GLU A CA 1
ATOM 9640 C C . GLU A 1 1201 ? 3.586 55.418 -28.318 1.00 76.75 1201 GLU A C 1
ATOM 9642 O O . GLU A 1 1201 ? 3.696 54.982 -29.468 1.00 76.75 1201 GLU A O 1
ATOM 9647 N N . PRO A 1 1202 ? 2.377 55.617 -27.764 1.00 78.25 1202 PRO A N 1
ATOM 9648 C CA . PRO A 1 1202 ? 1.156 55.569 -28.547 1.00 78.25 1202 PRO A CA 1
ATOM 9649 C C . PRO A 1 1202 ? 0.981 56.859 -29.348 1.00 78.25 1202 PRO A C 1
ATOM 9651 O O . PRO A 1 1202 ? 1.398 57.941 -28.931 1.00 78.25 1202 PRO A O 1
ATOM 9654 N N . LEU A 1 1203 ? 0.253 56.764 -30.455 1.00 78.88 1203 LEU A N 1
ATOM 9655 C CA . LEU A 1 1203 ? -0.291 57.937 -31.129 1.00 78.88 1203 LEU A CA 1
ATOM 9656 C C . LEU A 1 1203 ? -1.402 58.522 -30.246 1.00 78.88 1203 LEU A C 1
ATOM 9658 O O . LEU A 1 1203 ? -2.316 57.786 -29.868 1.00 78.88 1203 LEU A O 1
ATOM 9662 N N . THR A 1 1204 ? -1.318 59.819 -29.940 1.00 73.31 1204 THR A N 1
ATOM 9663 C CA . THR A 1 1204 ? -2.203 60.544 -29.007 1.00 73.31 1204 THR A CA 1
ATOM 9664 C C . THR A 1 1204 ? -3.265 61.379 -29.724 1.00 73.31 1204 THR A C 1
ATOM 9666 O O . THR A 1 1204 ? -3.280 61.451 -30.957 1.00 73.31 1204 THR A O 1
ATOM 9669 N N . SER A 1 1205 ? -4.119 62.070 -28.955 1.00 62.75 1205 SER A N 1
ATOM 9670 C CA . SER A 1 1205 ? -5.019 63.150 -29.402 1.00 62.75 1205 SER A CA 1
ATOM 9671 C C . SER A 1 1205 ? -4.449 64.029 -30.518 1.00 62.75 1205 SER A C 1
ATOM 9673 O O . SER A 1 1205 ? -5.165 64.313 -31.480 1.00 62.75 1205 SER A O 1
ATOM 9675 N N . ASP A 1 1206 ? -3.167 64.376 -30.411 1.00 62.53 1206 ASP A N 1
ATOM 9676 C CA . ASP A 1 1206 ? -2.510 65.464 -31.143 1.00 62.53 1206 ASP A CA 1
ATOM 9677 C C . ASP A 1 1206 ? -1.889 65.006 -32.476 1.00 62.53 1206 ASP A C 1
ATOM 9679 O O . ASP A 1 1206 ? -1.323 65.805 -33.223 1.00 62.53 1206 ASP A O 1
ATOM 9683 N N . SER A 1 1207 ? -2.004 63.714 -32.806 1.00 65.25 1207 SER A N 1
ATOM 9684 C CA . SER A 1 1207 ? -1.618 63.186 -34.117 1.00 65.25 1207 SER A CA 1
ATOM 9685 C C . SER A 1 1207 ? -2.445 63.823 -35.240 1.00 65.25 1207 SER A C 1
ATOM 9687 O O . SER A 1 1207 ? -3.665 63.912 -35.122 1.00 65.25 1207 SER A O 1
ATOM 9689 N N . SER A 1 1208 ? -1.840 64.091 -36.398 1.00 66.06 1208 SER A N 1
ATOM 9690 C CA . SER A 1 1208 ? -2.548 64.558 -37.605 1.00 66.06 1208 SER A CA 1
ATOM 9691 C C . SER A 1 1208 ? -3.471 63.518 -38.275 1.00 66.06 1208 SER A C 1
ATOM 9693 O O . SER A 1 1208 ? -4.064 63.812 -39.313 1.00 66.06 1208 SER A O 1
ATOM 9695 N N . LEU A 1 1209 ? -3.593 62.313 -37.708 1.00 70.38 1209 LEU A N 1
ATOM 9696 C CA . LEU A 1 1209 ? -4.459 61.228 -38.179 1.00 70.38 1209 LEU A CA 1
ATOM 9697 C C . LEU A 1 1209 ? -5.878 61.336 -37.606 1.00 70.38 1209 LEU A C 1
ATOM 9699 O O . LEU A 1 1209 ? -6.075 61.781 -36.474 1.00 70.38 1209 LEU A O 1
ATOM 9703 N N . LEU A 1 1210 ? -6.870 60.844 -38.352 1.00 72.38 1210 LEU A N 1
ATOM 9704 C CA . LEU A 1 1210 ? -8.245 60.748 -37.856 1.00 72.38 1210 LEU A CA 1
ATOM 9705 C C . LEU A 1 1210 ? -8.340 59.717 -36.719 1.00 72.38 1210 LEU A C 1
ATOM 9707 O O . LEU A 1 1210 ? -7.656 58.694 -36.731 1.00 72.38 1210 LEU A O 1
ATOM 9711 N N . PHE A 1 1211 ? -9.249 59.935 -35.762 1.00 71.31 1211 PHE A N 1
ATOM 9712 C CA . PHE A 1 1211 ? -9.446 59.059 -34.592 1.00 71.31 1211 PHE A CA 1
ATOM 9713 C C . PHE A 1 1211 ? -9.551 57.563 -34.957 1.00 71.31 1211 PHE A C 1
ATOM 9715 O O . PHE A 1 1211 ? -8.891 56.720 -34.353 1.00 71.31 1211 PHE A O 1
ATOM 9722 N N . ASN A 1 1212 ? -10.311 57.242 -36.009 1.00 67.38 1212 ASN A N 1
ATOM 9723 C CA . ASN A 1 1212 ? -10.523 55.875 -36.506 1.00 67.38 1212 ASN A CA 1
ATOM 9724 C C . ASN A 1 1212 ? -9.276 55.221 -37.134 1.00 67.38 1212 ASN A C 1
ATOM 9726 O O . ASN A 1 1212 ? -9.226 53.994 -37.264 1.00 67.38 1212 ASN A O 1
ATOM 9730 N N . GLU A 1 1213 ? -8.294 56.022 -37.547 1.00 68.81 1213 GLU A N 1
ATOM 9731 C CA . GLU A 1 1213 ? -7.003 55.580 -38.083 1.00 68.81 1213 GLU A CA 1
ATOM 9732 C C . GLU A 1 1213 ? -5.981 55.448 -36.951 1.00 68.81 1213 GLU A C 1
ATOM 9734 O O . GLU A 1 1213 ? -5.290 54.434 -36.864 1.00 68.81 1213 GLU A O 1
ATOM 9739 N N . ARG A 1 1214 ? -5.959 56.419 -36.026 1.00 75.69 1214 ARG A N 1
ATOM 9740 C CA . ARG A 1 1214 ? -5.158 56.383 -34.795 1.00 75.69 1214 ARG A CA 1
ATOM 9741 C C . ARG A 1 1214 ? -5.470 55.154 -33.940 1.00 75.69 1214 ARG A C 1
ATOM 9743 O O . ARG A 1 1214 ? -4.545 54.453 -33.540 1.00 75.69 1214 ARG A O 1
ATOM 9750 N N . LEU A 1 1215 ? -6.751 54.850 -33.722 1.00 71.06 1215 LEU A N 1
ATOM 9751 C CA . LEU A 1 1215 ? -7.196 53.652 -33.004 1.00 71.06 1215 LEU A CA 1
ATOM 9752 C C . LEU A 1 1215 ? -6.641 52.376 -33.664 1.00 71.06 1215 LEU A C 1
ATOM 9754 O O . LEU A 1 1215 ? -5.990 51.565 -33.007 1.00 71.06 1215 LEU A O 1
ATOM 9758 N N . ARG A 1 1216 ? -6.814 52.232 -34.989 1.00 72.12 1216 ARG A N 1
ATOM 9759 C CA . ARG A 1 1216 ? -6.262 51.104 -35.766 1.00 72.12 1216 ARG A CA 1
ATOM 9760 C C . ARG A 1 1216 ? -4.735 51.023 -35.665 1.00 72.12 1216 ARG A C 1
ATOM 9762 O O . ARG A 1 1216 ? -4.196 49.923 -35.569 1.00 72.12 1216 ARG A O 1
ATOM 9769 N N . ALA A 1 1217 ? -4.035 52.154 -35.673 1.00 70.31 1217 ALA A N 1
ATOM 9770 C CA . ALA A 1 1217 ? -2.578 52.210 -35.586 1.00 70.31 1217 ALA A CA 1
ATOM 9771 C C . ALA A 1 1217 ? -2.044 51.863 -34.180 1.00 70.31 1217 ALA A C 1
ATOM 9773 O O . ALA A 1 1217 ? -1.078 51.110 -34.079 1.00 70.31 1217 ALA A O 1
ATOM 9774 N N . ASN A 1 1218 ? -2.704 52.302 -33.105 1.00 71.88 1218 ASN A N 1
ATOM 9775 C CA . ASN A 1 1218 ? -2.351 51.906 -31.736 1.00 71.88 1218 ASN A CA 1
ATOM 9776 C C . ASN A 1 1218 ? -2.599 50.406 -31.500 1.00 71.88 1218 ASN A C 1
ATOM 9778 O O . ASN A 1 1218 ? -1.748 49.720 -30.940 1.00 71.88 1218 ASN A O 1
ATOM 9782 N N . VAL A 1 1219 ? -3.704 49.853 -32.013 1.00 70.50 1219 VAL A N 1
ATOM 9783 C CA . VAL A 1 1219 ? -3.961 48.399 -31.995 1.00 70.50 1219 VAL A CA 1
ATOM 9784 C C . VAL A 1 1219 ? -2.887 47.630 -32.767 1.00 70.50 1219 VAL A C 1
ATOM 9786 O O . VAL A 1 1219 ? -2.390 46.609 -32.295 1.00 70.50 1219 VAL A O 1
ATOM 9789 N N . LYS A 1 1220 ? -2.481 48.136 -33.938 1.00 70.94 1220 LYS A N 1
ATOM 9790 C CA . LYS A 1 1220 ? -1.386 47.571 -34.736 1.00 70.94 1220 LYS A CA 1
ATOM 9791 C C . LYS A 1 1220 ? -0.066 47.539 -33.959 1.00 70.94 1220 LYS A C 1
ATOM 9793 O O . LYS A 1 1220 ? 0.662 46.548 -34.030 1.00 70.94 1220 LYS A O 1
ATOM 9798 N N . LEU A 1 1221 ? 0.229 48.610 -33.223 1.00 68.12 1221 LEU A N 1
ATOM 9799 C CA . LEU A 1 1221 ? 1.414 48.722 -32.379 1.00 68.12 1221 LEU A CA 1
ATOM 9800 C C . LEU A 1 1221 ? 1.360 47.706 -31.228 1.00 68.12 1221 LEU A C 1
ATOM 9802 O O . LEU A 1 1221 ? 2.296 46.926 -31.088 1.00 68.12 1221 LEU A O 1
ATOM 9806 N N . LEU A 1 1222 ? 0.237 47.618 -30.501 1.00 65.69 1222 LEU A N 1
ATOM 9807 C CA . LEU A 1 1222 ? 0.028 46.616 -29.447 1.00 65.69 1222 LEU A CA 1
ATOM 9808 C C . LEU A 1 1222 ? 0.240 45.183 -29.968 1.00 65.69 1222 LEU A C 1
ATOM 9810 O O . LEU A 1 1222 ? 1.012 44.430 -29.382 1.00 65.69 1222 LEU A O 1
ATOM 9814 N N . PHE A 1 1223 ? -0.366 44.816 -31.103 1.00 63.91 1223 PHE A N 1
ATOM 9815 C CA . PHE A 1 1223 ? -0.166 43.491 -31.705 1.00 63.91 1223 PHE A CA 1
ATOM 9816 C C . PHE A 1 1223 ? 1.294 43.207 -32.084 1.00 63.91 1223 PHE A C 1
ATOM 9818 O O . PHE A 1 1223 ? 1.737 42.070 -31.953 1.00 63.91 1223 PHE A O 1
ATOM 9825 N N . THR A 1 1224 ? 2.048 44.220 -32.518 1.00 62.34 1224 THR A N 1
ATOM 9826 C CA . THR A 1 1224 ? 3.472 44.071 -32.881 1.00 62.34 1224 THR A CA 1
ATOM 9827 C C . THR A 1 1224 ? 4.364 43.854 -31.649 1.00 62.34 1224 THR A C 1
ATOM 9829 O O . THR A 1 1224 ? 5.423 43.242 -31.763 1.00 62.34 1224 THR A O 1
ATOM 9832 N N . VAL A 1 1225 ? 3.932 44.330 -30.476 1.00 60.34 1225 VAL A N 1
ATOM 9833 C CA . VAL A 1 1225 ? 4.631 44.174 -29.187 1.00 60.34 1225 VAL A CA 1
ATOM 9834 C C . VAL A 1 1225 ? 4.243 42.874 -28.470 1.00 60.34 1225 VAL A C 1
ATOM 9836 O O . VAL A 1 1225 ? 5.066 42.305 -27.761 1.00 60.34 1225 VAL A O 1
ATOM 9839 N N . VAL A 1 1226 ? 3.005 42.398 -28.648 1.00 54.59 1226 VAL A N 1
ATOM 9840 C CA . VAL A 1 1226 ? 2.438 41.259 -27.898 1.00 54.59 1226 VAL A CA 1
ATOM 9841 C C . VAL A 1 1226 ? 2.513 39.920 -28.651 1.00 54.59 1226 VAL A C 1
ATOM 9843 O O . VAL A 1 1226 ? 2.601 38.877 -28.011 1.00 54.59 1226 VAL A O 1
ATOM 9846 N N . ILE A 1 1227 ? 2.485 39.901 -29.990 1.00 57.44 1227 ILE A N 1
ATOM 9847 C CA . ILE A 1 1227 ? 2.569 38.648 -30.766 1.00 57.44 1227 ILE A CA 1
ATOM 9848 C C . ILE A 1 1227 ? 4.018 38.359 -31.155 1.00 57.44 1227 ILE A C 1
ATOM 9850 O O . ILE A 1 1227 ? 4.612 39.093 -31.940 1.00 57.44 1227 ILE A O 1
ATOM 9854 N N . GLU A 1 1228 ? 4.565 37.233 -30.691 1.00 49.81 1228 GLU A N 1
ATOM 9855 C CA . GLU A 1 1228 ? 5.940 36.839 -31.023 1.00 49.81 1228 GLU A CA 1
ATOM 9856 C C . GLU A 1 1228 ? 6.136 36.290 -32.449 1.00 49.81 1228 GLU A C 1
ATOM 9858 O O . GLU A 1 1228 ? 7.267 36.287 -32.935 1.00 49.81 1228 GLU A O 1
ATOM 9863 N N . ASP A 1 1229 ? 5.078 35.856 -33.143 1.00 56.53 1229 ASP A N 1
ATOM 9864 C CA . ASP A 1 1229 ? 5.173 35.232 -34.472 1.00 56.53 1229 ASP A CA 1
ATOM 9865 C C . ASP A 1 1229 ? 5.743 36.191 -35.540 1.00 56.53 1229 ASP A C 1
ATOM 9867 O O . ASP A 1 1229 ? 5.111 37.173 -35.939 1.00 56.53 1229 ASP A O 1
ATOM 9871 N N . GLU A 1 1230 ? 6.941 35.873 -36.039 1.00 55.97 1230 GLU A N 1
ATOM 9872 C CA . GLU A 1 1230 ? 7.667 36.662 -37.045 1.00 55.97 1230 GLU A CA 1
ATOM 9873 C C . GLU A 1 1230 ? 6.927 36.785 -38.389 1.00 55.97 1230 GLU A C 1
ATOM 9875 O O . GLU A 1 1230 ? 7.077 37.784 -39.095 1.00 55.97 1230 GLU A O 1
ATOM 9880 N N . THR A 1 1231 ? 6.068 35.824 -38.739 1.00 54.19 1231 THR A N 1
ATOM 9881 C CA . THR A 1 1231 ? 5.201 35.911 -39.925 1.00 54.19 1231 THR A CA 1
ATOM 9882 C C . THR A 1 1231 ? 4.144 36.990 -39.726 1.00 54.19 1231 THR A C 1
ATOM 9884 O O . THR 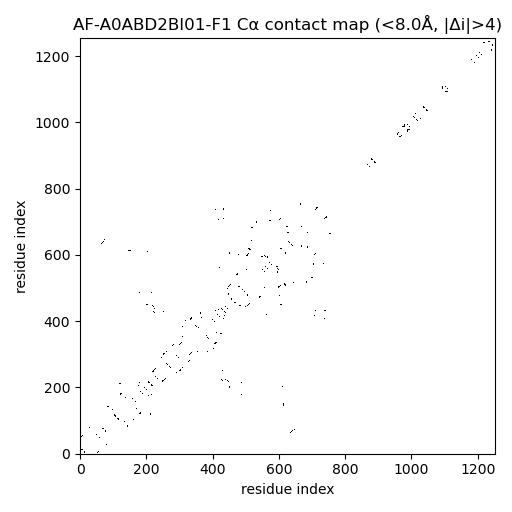A 1 1231 ? 3.939 37.831 -40.603 1.00 54.19 1231 THR A O 1
ATOM 9887 N N . VAL A 1 1232 ? 3.493 37.005 -38.559 1.00 56.53 1232 VAL A N 1
ATOM 9888 C CA . VAL A 1 1232 ? 2.472 38.005 -38.208 1.00 56.53 1232 VAL A CA 1
ATOM 9889 C C . VAL A 1 1232 ? 3.102 39.394 -38.062 1.00 56.53 1232 VAL A C 1
ATOM 9891 O O . VAL A 1 1232 ? 2.579 40.348 -38.637 1.00 56.53 1232 VAL A O 1
ATOM 9894 N N . LYS A 1 1233 ? 4.271 39.518 -37.418 1.00 60.75 1233 LYS A N 1
ATOM 9895 C CA . LYS A 1 1233 ? 5.078 40.757 -37.382 1.00 60.75 1233 LYS A CA 1
ATOM 9896 C C . LYS A 1 1233 ? 5.454 41.254 -38.791 1.00 60.75 1233 LYS A C 1
ATOM 9898 O O . LYS A 1 1233 ? 5.325 42.444 -39.093 1.00 60.75 1233 LYS A O 1
ATOM 9903 N N . SER A 1 1234 ? 5.857 40.360 -39.698 1.00 60.25 1234 SER A N 1
ATOM 9904 C CA . SER A 1 1234 ? 6.179 40.701 -41.096 1.00 60.25 1234 SER A CA 1
ATOM 9905 C C . SER A 1 1234 ? 4.947 41.162 -41.898 1.00 60.25 1234 SER A C 1
ATOM 9907 O O . SER A 1 1234 ? 5.013 42.104 -42.693 1.00 60.25 1234 SER A O 1
ATOM 9909 N N . LEU A 1 1235 ? 3.780 40.569 -41.642 1.00 57.69 1235 LEU A N 1
ATOM 9910 C CA . LEU A 1 1235 ? 2.507 40.999 -42.229 1.00 57.69 1235 LEU A CA 1
ATOM 9911 C C . LEU A 1 1235 ? 2.035 42.346 -41.660 1.00 57.69 1235 LEU A C 1
ATOM 9913 O O . LEU A 1 1235 ? 1.560 43.199 -42.411 1.00 57.69 1235 LEU A O 1
ATOM 9917 N N . LEU A 1 1236 ? 2.219 42.575 -40.356 1.00 59.69 1236 LEU A N 1
ATOM 9918 C CA . LEU A 1 1236 ? 1.938 43.855 -39.706 1.00 59.69 1236 LEU A CA 1
ATOM 9919 C C . LEU A 1 1236 ? 2.841 44.963 -40.263 1.00 59.69 1236 LEU A C 1
ATOM 9921 O O . LEU A 1 1236 ? 2.338 46.023 -40.619 1.00 59.69 1236 LEU A O 1
ATOM 9925 N N . THR A 1 1237 ? 4.141 44.742 -40.449 1.00 56.41 1237 THR A N 1
ATOM 9926 C CA . THR A 1 1237 ? 5.021 45.773 -41.041 1.00 56.41 1237 THR A CA 1
ATOM 9927 C C . THR A 1 1237 ? 4.676 46.127 -42.497 1.00 56.41 1237 THR A C 1
ATOM 9929 O O . THR A 1 1237 ? 5.001 47.228 -42.932 1.00 56.41 1237 THR A O 1
ATOM 9932 N N . THR A 1 1238 ? 3.953 45.270 -43.233 1.00 50.75 1238 THR A N 1
ATOM 9933 C CA . THR A 1 1238 ? 3.671 45.455 -44.674 1.00 50.75 1238 THR A CA 1
ATOM 9934 C C . THR A 1 1238 ? 2.210 45.749 -45.056 1.00 50.75 1238 THR A C 1
ATOM 9936 O O . THR A 1 1238 ? 1.974 46.194 -46.180 1.00 50.75 1238 THR A O 1
ATOM 9939 N N . LYS A 1 1239 ? 1.216 45.539 -44.176 1.00 57.16 1239 LYS A N 1
ATOM 9940 C CA . LYS A 1 1239 ? -0.226 45.719 -44.486 1.00 57.16 1239 LYS A CA 1
ATOM 9941 C C . LYS A 1 1239 ? -1.000 46.506 -43.402 1.00 57.16 1239 LYS A C 1
ATOM 9943 O O . LYS A 1 1239 ? -0.450 46.854 -42.354 1.00 57.16 1239 LYS A O 1
ATOM 9948 N N . THR A 1 1240 ? -2.280 46.833 -43.637 1.00 59.66 1240 THR A N 1
ATOM 9949 C CA . THR A 1 1240 ? -3.182 47.369 -42.581 1.00 59.66 1240 THR A CA 1
ATOM 9950 C C . THR A 1 1240 ? -3.670 46.246 -41.660 1.00 59.66 1240 THR A C 1
ATOM 9952 O O . THR A 1 1240 ? -3.617 45.079 -42.045 1.00 59.66 1240 THR A O 1
ATOM 9955 N N . VAL A 1 1241 ? -4.167 46.575 -40.461 1.00 57.59 1241 VAL A N 1
ATOM 9956 C CA . VAL A 1 1241 ? -4.687 45.577 -39.498 1.00 57.59 1241 VAL A CA 1
ATOM 9957 C C . VAL A 1 1241 ? -5.780 44.711 -40.129 1.00 57.59 1241 VAL A C 1
ATOM 9959 O O . VAL A 1 1241 ? -5.731 43.487 -40.044 1.00 57.59 1241 VAL A O 1
ATOM 9962 N N . ASP A 1 1242 ? -6.707 45.339 -40.849 1.00 56.34 1242 ASP A N 1
ATOM 9963 C CA . ASP A 1 1242 ? -7.828 44.693 -41.537 1.00 56.34 1242 ASP A CA 1
ATOM 9964 C C . ASP A 1 1242 ? -7.319 43.675 -42.586 1.00 56.34 1242 ASP A C 1
ATOM 9966 O O . ASP A 1 1242 ? -7.845 42.571 -42.710 1.00 56.34 1242 ASP A O 1
ATOM 9970 N N . HIS A 1 1243 ? -6.218 43.992 -43.278 1.00 55.50 1243 HIS A N 1
ATOM 9971 C CA . HIS A 1 1243 ? -5.553 43.085 -44.220 1.00 55.50 1243 HIS A CA 1
ATOM 9972 C C . HIS A 1 1243 ? -4.761 41.947 -43.551 1.00 55.50 1243 HIS A C 1
ATOM 9974 O O . HIS A 1 1243 ? -4.548 40.916 -44.190 1.00 55.50 1243 HIS A O 1
ATOM 9980 N N . VAL A 1 1244 ? -4.303 42.109 -42.304 1.00 57.62 1244 VAL A N 1
ATOM 9981 C CA . VAL A 1 1244 ? -3.678 41.016 -41.535 1.00 57.62 1244 VAL A CA 1
ATOM 9982 C C . VAL A 1 1244 ? -4.755 40.039 -41.059 1.00 57.62 1244 VAL A C 1
ATOM 9984 O O . VAL A 1 1244 ? -4.606 38.838 -41.271 1.00 57.62 1244 VAL A O 1
ATOM 9987 N N . ILE A 1 1245 ? -5.885 40.545 -40.548 1.00 54.16 1245 ILE A N 1
ATOM 9988 C CA . ILE A 1 1245 ? -7.069 39.738 -40.194 1.00 54.16 1245 ILE A CA 1
ATOM 9989 C C . ILE A 1 1245 ? -7.563 38.941 -41.418 1.00 54.16 1245 ILE A C 1
ATOM 9991 O O . ILE A 1 1245 ? -7.754 37.727 -41.338 1.00 54.16 1245 ILE A O 1
ATOM 9995 N N . LEU A 1 1246 ? -7.676 39.589 -42.584 1.00 50.22 1246 LEU A N 1
ATOM 9996 C CA . LEU A 1 1246 ? -8.052 38.927 -43.842 1.00 50.22 1246 LEU A CA 1
ATOM 9997 C C . LEU A 1 1246 ? -7.027 37.891 -44.341 1.00 50.22 1246 LEU A C 1
ATOM 9999 O O . LEU A 1 1246 ? -7.413 36.969 -45.053 1.00 50.22 1246 LEU A O 1
ATOM 10003 N N . HIS A 1 1247 ? -5.747 37.987 -43.972 1.00 49.94 1247 HIS A N 1
ATOM 10004 C CA . HIS A 1 1247 ? -4.747 36.985 -44.362 1.00 49.94 1247 HIS A CA 1
ATOM 10005 C C . HIS A 1 1247 ? -4.706 35.784 -43.400 1.00 49.94 1247 HIS A C 1
ATOM 10007 O O . HIS A 1 1247 ? -4.518 34.650 -43.837 1.00 49.94 1247 HIS A O 1
ATOM 10013 N N . VAL A 1 1248 ? -4.981 35.994 -42.107 1.00 49.47 1248 VAL A N 1
ATOM 10014 C CA . VAL A 1 1248 ? -5.233 34.902 -41.142 1.00 49.47 1248 VAL A CA 1
ATOM 10015 C C . VAL A 1 1248 ? -6.472 34.080 -41.553 1.00 49.47 1248 VAL A C 1
ATOM 10017 O O . VAL A 1 1248 ? -6.503 32.858 -41.385 1.00 49.47 1248 VAL A O 1
ATOM 10020 N N . LEU A 1 1249 ? -7.459 34.717 -42.195 1.00 42.84 1249 LEU A N 1
ATOM 10021 C CA . LEU A 1 1249 ? -8.584 34.047 -42.863 1.00 42.84 1249 LEU A CA 1
ATOM 10022 C C . LEU A 1 1249 ? -8.164 33.163 -44.052 1.00 42.84 1249 LEU A C 1
ATOM 10024 O O . LEU A 1 1249 ? -8.650 32.042 -44.170 1.00 42.84 1249 LEU A O 1
ATOM 10028 N N . GLU A 1 1250 ? -7.253 33.621 -44.918 1.00 45.25 1250 GLU A N 1
ATOM 10029 C CA . GLU A 1 1250 ? -6.749 32.813 -46.049 1.00 45.25 1250 GLU A CA 1
ATOM 10030 C C . GLU A 1 1250 ? -5.917 31.599 -45.599 1.00 45.25 1250 GLU A C 1
ATOM 10032 O O . GLU A 1 1250 ? -5.807 30.613 -46.334 1.00 45.25 1250 GLU A O 1
ATOM 10037 N N . ILE A 1 1251 ? -5.311 31.676 -44.411 1.00 45.84 1251 ILE A N 1
ATOM 10038 C CA . ILE A 1 1251 ? -4.510 30.599 -43.818 1.00 45.84 1251 ILE A CA 1
ATOM 10039 C C . ILE A 1 1251 ? -5.405 29.582 -43.095 1.00 45.84 1251 ILE A C 1
ATOM 10041 O O . ILE A 1 1251 ? -5.180 28.387 -43.241 1.00 45.84 1251 ILE A O 1
ATOM 10045 N N . SER A 1 1252 ? -6.448 30.019 -42.379 1.00 41.91 1252 SER A N 1
ATOM 10046 C CA . SER A 1 1252 ? -7.354 29.119 -41.636 1.00 41.91 1252 SER A CA 1
ATOM 10047 C C . SER A 1 1252 ? -8.355 28.337 -42.507 1.00 41.91 1252 SER A C 1
ATOM 10049 O O . SER A 1 1252 ? -9.092 27.499 -41.990 1.00 41.91 1252 SER A O 1
ATOM 10051 N N . GLN A 1 1253 ? -8.366 28.564 -43.827 1.00 36.44 1253 GLN A N 1
ATOM 10052 C CA . GLN A 1 1253 ? -9.151 27.803 -44.813 1.00 36.44 1253 GLN A CA 1
ATOM 10053 C C . GLN A 1 1253 ? -8.326 26.745 -45.586 1.00 36.44 1253 GLN A C 1
ATOM 10055 O O . GLN A 1 1253 ? -8.784 26.256 -46.622 1.00 36.44 1253 GLN A O 1
ATOM 10060 N N . LYS A 1 1254 ? -7.118 26.398 -45.114 1.00 32.69 1254 LYS A N 1
ATOM 10061 C CA . LYS A 1 1254 ? -6.218 25.385 -45.703 1.00 32.69 1254 LYS A CA 1
ATOM 10062 C C . LYS A 1 1254 ? -5.829 24.294 -44.708 1.00 32.69 1254 LYS A C 1
ATOM 10064 O O . LYS A 1 1254 ? -5.615 23.165 -45.200 1.00 32.69 1254 LYS A O 1
#

Secondary structure (DSSP, 8-state):
-PPPEEE-TTS-EEE--HHHHHHHHHTT-TTS-TTT--HHHHHHHHHHTPPTT-BTTHHHHHHHHHHHHGGGT-THHHHHHHHHHHHHHHHHS-S-HHHHHHHHHH-B-TTT--B--SB-HHHHHHHHHTHHHHHHH--GGGGGGS-HHHHHHIIIIIS-EETTEE---HHHHHHHHHHHHHTT-HHHHHHHHHHHHTTSEEE-HHHHHHTTBSS-----EEEEE---SSHHHHHHHHHHHHHHHTTT-EEEEE-TTSPPTT-EETTTTEE---HHHHHHHHHHHHHH--SSSSSS---EEEEE-TTBTTHHHHHHTT-SSS-GGG--TTSEEEEEE-HHHHHHHHHT-EEEEB-TTTSTTTTT--HHHHHHHHHHHHHTT--SEEEEHHHHHHHHHHHHHHHS-SEEEEHHHHHHT-TTTTT-------TTS------BTTB-EEE-EEEEEGGGGEETTTTEE-HHHHHHHHHHHHHHHHHHHHH---SSHHHHHHHHHH---EEEEE-HHHHHHHHT--TTSHHHHHHHHHHHHHHHHHHHHHHHHHHHHH---TT-TTSTGGGT--TTGGGT----TTS-HHHHHHHHHHH--S-S--B-----HHHHHHHT---TTPPPS-SEEEEEETTEEEEEE-HHHHHHHHHTT--SHHHHHHHHHTTT--TT-TTS-HHHHHHT--TTTS-HHHHHHHHHHHHTT-SS-----EE-SS--HHHHHHHHHHHHHTT-SEEES-EE---SS----TTS-HHHHHHHHHHHHHGGG--------------------------------------------------------------------------------------SSS---EE-TTS-EE-----EEETTTTEEESSHHHHHHHHHHTTSSS--------------------------------------------PPP-PPP--TTB-TTT-SBTTTTTSS-SEE-TTT--EESSHHHHHHHIIIII-----EEPTTT--EESSHHHHHHHHHHHSS----EE-TTT--EESSHHHHHHHHHHSSSSS-----SS----SSHHHHHHHHHHHS-PPPEEPTTT--EESSHHHHHHHHHHH-THHHHHHHHHHHHHHHHHHHHHHHHHHHHHHHHT--SS--HHHHHHHHHHHHHHHS-HHHHHTTTTTTS-HHHHHHHHHHHTT-PPP-TTSSS-HHHHHHHHHHHHHHHH---HHHHHHHHHS-HHHHHHHHHHHHT-

Sequence (1254 aa):
MTKMYVLKRDGRQEDVCFDKITYRIQKLCYGLNMNYVDPSAITFRVIRGLYSGVTTVELDNLAAEICATLTTQHPDYAILAARIAISNLHKETKKAFSDVIEDLRNVTDLYTKKAKPIISEKSYNIIKKHASKLNSAIIYERDFNYNYFGFKTLERSYLMKINGKVVERPQHMLMRVAVGIHEEDIEKVIETYNYLSERYFTHASPTLFAACSIKQQLCSCFLLTMSEDSIEGIYETLKKCALISKWAGGVGLSVHCVRAKGTPIAGNCGEASGLIPMLKVYNDMARYVDQGGNKRPGAFAIYIEPWHADIFEFLDLKKNTGKGELRARELFYALWIPDLFMKRVLDDDVWSLMCPHECPGLADVWGEEFNDLYTRYEEQKYYKRQINARDLWTAILKSQVETGTPYMLYKDHCNRKSNQQNIGTIKSSNLCTEIIQYSSPNEIAVCNLASIAVNMFVEKSTKTYNFEKLKEITKVVVRNLDKIIDVNDYPLPEAKFSNLKHRPIGIGVQGLADAFLLMRFPFESEEAQKLNIQIFETIYYSALEASCEIAQEKGYYCTYEGSPVSKGILQYDMWNVTPTELWDWKALKEKIAKYGVRNSLLMAPMPTASTAQILGNNESIEPYTNNIYSRRVLSGEYQIVNPHLLKDLIERNLWNDEMKNEIIANNGSIQDINSIPDDLKLLYKTVWEISQKTILKMAADRGAFIDQSQSLNVYMAKPTVEKLTSMHFYGWKIGLKTGMYYLRTKPAANALQFTVDKTKLNKANKTSKDDSHNSSIKNEKVDENLSNPEENDSKKNDVNNTNSTLVCSLENGDASLKIMEEIIEIVKVEEEIILNDETSQILLDTDGSEKEVVITTEDVSGNVTAISQSSQIIQIITDYECVTCHRIFQSEDMLKEHLDVCREEDDSTNILELGNLDNYDSEDEDDADDPDYEFNDTSIEDTKAQKNNNEKPTIKPVPDTQCHCCAEDLKTAHSGGEFKCLECELSFKKNSSLERHKIVIHWKCESYTCINCGSTFRDKKSLNKHRYTTHVNRNIYKCDTCDTYFSRNYHLKRHKMQSGCHGDIRKTFDCQAFSAKSSLQAHLNTHRREPPQSCVECNRVFIRQDCLMRHVRAKHRELLEDVMDEVERKHLQTQLFNIASIAAEKTKAGESKVLSTDELLKAIADLLRILIDEETLQLFGWPNAPIQDILEAVIRRCGHEPLTSDSSLLFNERLRANVKLLFTVVIEDETVKSLLTTKTVDHVILHVLEISQK

Organism: Vespula maculifrons (NCBI:txid7453)

pLDDT: mean 74.82, std 25.72, range [20.52, 98.88]

Nearest PDB structures (foldseek):
  5tus-assembly2_B  TM=9.928E-01  e=1.393E-100  Homo sapiens
  5tus-assembly3_A  TM=9.899E-01  e=4.600E-96  Homo sapiens
  5d1y-assembly1_A  TM=9.737E-01  e=7.821E-95  Homo sapiens
  6lkm-assembly1_A  TM=9.924E-01  e=4.850E-91  Homo sapiens
  6lkm-assembly2_B  TM=9.895E-01  e=1.518E-91  Homo sapiens

Solvent-accessible surface area (backbone atoms only — not comparable to full-atom values): 73345 Å² total; per-residue (Å²): 133,84,83,51,30,30,24,41,95,87,70,45,78,44,71,71,50,70,65,67,50,21,54,55,49,50,72,56,45,74,95,50,66,65,93,78,56,56,40,59,65,50,40,56,56,41,59,76,73,60,62,69,61,44,38,62,61,57,55,35,48,51,46,15,51,55,27,40,60,43,29,71,80,43,63,57,28,25,41,42,12,18,36,38,44,50,57,44,50,62,71,69,24,75,84,54,46,52,60,44,50,47,49,37,42,66,29,54,37,91,84,79,64,44,82,52,53,49,40,19,71,70,47,49,52,51,44,60,74,42,29,71,66,58,46,70,70,60,64,72,73,51,56,63,70,31,35,35,72,13,46,51,49,36,66,74,74,48,43,53,58,59,94,84,43,59,47,46,50,72,63,44,48,43,44,37,34,21,37,41,51,41,57,87,42,59,68,58,19,50,54,47,26,49,42,46,62,74,47,48,32,46,68,36,66,39,28,58,61,18,37,34,26,73,64,25,34,40,51,46,35,30,28,38,31,58,49,44,77,43,72,66,25,48,51,50,43,49,53,53,50,50,51,34,18,56,67,65,28,29,28,6,36,20,51,58,60,49,47,22,55,71,40,78,40,86,95,72,85,42,64,34,80,25,58,66,66,56,51,36,55,54,25,56,47,27,65,71,33,24,41,79,81,64,78,48,67,29,47,42,20,41,25,38,39,83,42,40,58,49,45,70,64,58,58,44,18,58,48,89,72,75,67,70,86,64,40,30,63,69,40,42,49,31,38,38,34,49,66,63,58,60,48,27,38,73,73,70,28,78,36,65,20,26,34,31,76,80,48,64,62,59,75,58,43,54,59,68,64,27,50,61,52,50,53,51,31,58,76,72,61,55,52,80,46,76,45,54,28,49,59,55,51,52,50,49,53,51,27,26,74,77,63,24,29,55,22,37,30,29,39,30,46,45,38,77,42,30,48,57,55,68,79,48,55,48,56,46,37,29,56,61,43,11,48,61,53,58,38,38,68,73,24,24,23,50,38,34,48,33,30,35,30,55,38,74,38,52,41,82,91,77,59,43,72,44,61,68,62,50,27,54,52,32,31,52,50,44,58,48,44,59,35,39,68,75,61,42,47,62,83,44,69,35,36,46,49,35,33,67,41,38,34,44,34,24,43,22,42,21,9,46,39,50,32,28,55,71,60,70,33,23,77,85,37,69,67,32,49,49,48,47,35,54,53,34,44,41,45,40,54,24,35,51,53,38,25,22,51,45,6,67,74,71,46,45,28,84,60,42,78,78,12,42,56,67,72,67,42,52,53,24,60,62,63,76,47,82,81,68,93,84,59,69,62,63,66,48,44,56,48,31,72,73,38,35,38,31,42,59,35,54,24,20,35,42,81,27,69,70,63,18,39,38,72,67,41,44,44,13,85,40,63,51,70,44,44,40,47,74,48,77,57,94,94,45,75,39,63,42,57,39,63,67,59,53,47,54,30,49,79,68,72,61,63,47,77,62,54,53,47,51,27,54,74,52,64,16,40,55,77,90,42,85,92,55,58,66,71,56,40,54,46,62,51,23,39,76,74,47,60,59,70,55,55,48,45,53,52,34,61,32,41,32,40,28,38,33,25,36,40,36,66,42,63,38,57,80,78,47,74,66,60,52,47,55,50,50,52,46,26,49,75,65,55,31,33,36,57,27,32,43,50,42,70,49,73,95,66,80,79,84,68,84,90,55,68,64,75,53,59,66,43,57,73,43,57,74,55,63,71,77,75,78,87,80,85,90,74,92,77,82,91,83,88,84,79,87,82,90,81,84,88,78,90,78,90,87,85,90,87,80,89,82,91,90,82,90,80,90,80,91,82,89,85,84,86,89,81,91,87,88,84,85,87,88,89,80,91,82,85,89,89,85,88,87,86,89,85,86,86,79,90,87,80,86,82,96,72,96,76,87,84,87,82,85,87,82,79,95,71,100,71,84,76,59,79,50,99,81,79,54,78,65,82,83,84,72,68,39,70,38,90,89,76,76,48,76,25,83,38,69,64,64,40,50,64,47,50,64,67,71,65,76,86,81,84,84,88,83,84,90,78,89,86,87,82,88,83,83,83,91,84,85,90,80,91,85,89,87,84,89,89,79,92,88,85,91,80,89,86,85,87,84,87,88,82,92,74,96,69,84,84,83,79,78,89,71,60,95,65,30,36,87,47,67,72,37,50,59,95,61,50,59,59,94,23,86,42,57,39,94,90,74,67,50,17,25,81,44,63,73,30,43,52,46,35,43,61,74,76,67,67,79,77,71,67,43,66,39,91,91,76,69,54,73,25,80,38,72,67,58,40,52,50,47,51,65,68,73,76,52,93,68,72,72,39,72,40,95,88,74,79,47,77,27,73,42,65,69,59,44,57,47,43,70,72,70,64,67,87,55,81,87,81,87,89,78,78,102,66,86,90,67,96,43,72,68,59,40,50,55,52,57,52,68,68,55,82,62,74,68,40,58,43,83,92,78,65,50,75,23,69,42,68,70,61,35,50,56,46,38,66,72,75,46,50,78,73,52,55,77,68,51,48,69,59,50,50,52,53,51,52,52,51,53,49,52,58,37,49,58,57,51,51,43,55,70,75,70,53,77,94,64,81,52,73,67,61,46,51,50,54,48,54,58,48,49,63,70,80,38,58,69,72,63,40,43,73,58,38,50,88,81,45,58,71,67,60,42,51,38,54,48,35,45,75,73,75,42,88,50,76,57,94,85,46,96,59,56,70,79,53,39,54,52,50,42,52,47,50,47,50,58,75,71,49,82,53,65,68,59,42,53,41,55,78,73,47,56,64,69,57,43,51,56,47,54,48,67,56,76,75,113